Protein 5TEA (pdb70)

Sequence (1042 aa):
FNQILTPGDVDGGIINVVNEIPAGSNHKIEWNRKLAAFQLDRIEPAIFAKPTNYGFIPQTLDEDGDELDVLLVTEQPLATGVVFLEARVIGVMKFVDDGEVDDKIVCVPADDRNNGNAYKTLSDLPQQLIKQIEFHFNHYKDLKKAGTTKVESWGGAEEAKKVIKESIERRWNKQDFNQILTPGDVDGGIINVVNEIPAGSNHKIEWNRKLAAFQLDRIEPAIFAKPTNYGFIPQTLDEDGDELDVLLVTEQQPLATGVVFLEARVIGVMKFVDDGEVDDKIVCVPADDRNNGNAYKTLSDLPQQLIKQIEFHFNHYKDLKKAGTTKVESWGGAEEAKKVIKESIERWNKQDFNQILTPGDVDGGIINVVNEIPAGSNHKIEWNRKLAAFQLDRIEPAIFAKPTNYGFIPQTLDEDGDELDVLLVTEQPLATGVVFLEARVIGVMKFVVDDGEVDDKIVCVPADDRNNGNAYKTTLSDLPQQLIKQIEFHFNHYKDLKKAGTTKVESWGGAEEAKKVIKESIERWNKQDFNQILTPGDVDGGIINVVNEIPAGSNHKIEWNRKLAAFQLDRIEPAIFAKPTNYGFIPQTLDEDGDELDVLLVTEQPLLATGVFLEARVIGVMKFVDDGEVDDKIVCVPADDRNNGNAYKTLSDLPQQLIKQIEFHFNHYKDLKKAGTTKVESWGGAEEAKKVIKESSIERWNKQDFNQILTPGDVDGGIINVVNEIPAGSNHKIEWNRKLAAFQLDRIEPAIFAKPTNYGFIPQTLDEDGDELDVLLVTEQPLLATGVVFLEARVIGVMKFVDDGEVDDKIVCVPADDRNNGNAYKTLSDLPQQLIKQIEFHFNHYKDLKKAGTTKVESWGGAEEAKKVIKESIERWNKDFNQILTPGDVDGGIINVVNEIPAGSNHKIEWNRKLAAFQLDRIEPAIFAKKPTNYGFIPQTLDEDGDELDVLLVTEQPLATGVVFLEARVIGVMKFVDDGEVDDKIVCVPADDRNNGNAYKTLSDLPQQLIKQIEFHFNHYKDLKKAGTTKVESWGGAEEAKKVIKESIERWNKQ

Secondary structure (DSSP, 8-state):
-TTT---EETTTTEEEEEEEE-TT--EEEEEETTTTEEEEEEEPPGGG--SSEEEEETT---TTSPPEEEEE--SSPPPTT-EEEEEEEEEEEEEETTEE--EEEEEESSBTTTTS--SSGGGS-HHHHHHHHHHHHHTTTTT-TTSEEEEEEE-HHHHHHHHHHHHHHHHH-/-HHHH---EETTTTEEEEEEEE-TT--EEEEEETTTTEEEEEEEPPGGG--SSEEEE-TT---TTSPPPEEEE--SSPPPTT-EEEEEEEEEEEEEETTEE--EEEEEESSBTTTTS--SSGGGS-HHHHHHHHHHHHHTTGGG--S-EEEEEEE-HHHHHHHHHHHHHHHHH-/-HHHH---EETTTTEEEEEEEE-TT--EEEEEETTTTEEEEEEEPPGGG--SSEEEE-TT---TTSSPPEEEE--SSPPPTT-EEEEEEEEEEEEEETTEE--EEEEEES-BTTTTS--SSGGGS-HHHHHHHHHHHHHTTTTT-TTSEEEEEEE-HHHHHHHHHHHHHHHHH-/-HHHH---EETTTTEEEEEEEE-TT--EEEEEETTTTEEEEEEEPPGGG--SSEEEE-TT---TTSSPPEEEE--SSPPPTT-EEEEEEEEEEEEEETTEE--EEEEEESSBTTTTS---SGGGS-HHHHHHHHHHHHHTTTTT-SSSEEEEEEE-HHHHHHHHHHHHHHHHH-/-HHHH---EETTTTEEEEEEEE-TT--EEEEEETTTTEEEEEEEPPGGG--SSEEEE-TT---TTSSPPEEEE--SSPPPTT-EEEEEEEEEEEEEETTEE--EEEEEES-BTTTTS--SSGGGS-HHHHHHHHHHHHHTTTTT-SSSEEEEEEE-HHHHHHHHHHHHHHHH-/-HHHH---EETTTTEEEEEEEE-TT--EEEEEETTTTEEEEEEEPPGGG--SSEEEE-TT---TTSSPPEEEE--SSPPPTT-EEEEEEEEEEEEEETTEE--EEEEEESSBTTTTS--SSGGGS-HHHHHHHHHHHHHTTTTT-SS-EEEEEEE-HHHHHHHHHHHHHHHHT-

Organism: Neisseria meningitidis serogroup B (strain ATCC BAA-335 / MC58) (NCBI:txid122586)

Nearest PDB structures (foldseek):
  5tea-assembly1_E  TM=1.005E+00  e=2.177E-38  Neisseria gonorrhoeae
  6mt2-assembly1_B  TM=9.421E-01  e=6.724E-18  Medicago truncatula
  6mt2-assembly2_D  TM=9.015E-01  e=2.983E-17  Medicago truncatula
  3i4q-assembly1_A  TM=9.115E-01  e=8.571E-17  Oleispira antarctica
  6mt2-assembly2_C  TM=8.799E-01  e=5.906E-17  Medicago truncatula

InterPro domains:
  IPR008162 Inorganic pyrophosphatase [MF_00209] (16-174)
  IPR008162 Inorganic pyrophosphatase [PF00719] (20-174)
  IPR008162 Inorganic pyrophosphatase [PTHR10286] (16-175)
  IPR008162 Inorganic pyrophosphatase [cd00412] (16-171)
  IPR036649 Inorganic pyrophosphatase superfamily [G3DSA:3.90.80.10] (1-177)
  IPR036649 Inorganic pyrophosphatase superfamily [SSF50324] (4-175)

Foldseek 3Di:
DLVPAAQPDLVQQWGKKAWFAWQQAQFDWDQDVVVRDIDRPDGFPSVLGHNATKTFGHLFAFPVRDTQMEREHDPGIDDHGDMATWGFAWKFFKAAQNGTRIYTYTYGPCDPVCRPQGRHPVSDDVVSVVVNQVSQQPRCVVVPHDRMHRDDMGGSVVSSVNRVVRNVVSVVD/DCLVPAAQPDLVVQWGKKAWFAWALAQFDWDQDPVVRDIDRPDGFPSVLGHRATKTFGHQFAFPVRDGQMEGEHDPGIDDHTDMATWGFAWKFFWDAANGTRIYTYTYGPDDPVVRPQGRHPVSDDVVSVVVNQVSQQPRCVVPGPGGRHRPDMGGSVVVSVNRVVRNVVSVVD/DCLVVAAQPDLVQQWGKKAWFAWQQAQFDWDQDVVVRDIDRPDGFPSVLGHRATKIFGHLFQFPVRDGQMEGEHDPGIDDHGDMATWGFAKKFFKFAQHGTRIYTYTYGPDDPPCRPQGRHPVSDPVVSVVVNQVSQQPRCVVVPHDRMHRPDMGTSVVSSVVRVVRNVVSVVD/DCQPVAAQPDLVQQWGKKAWFAWALAQFDWDQDPVVRDIDRPDGFPSVLGHRATKTFGHQFQFQVRGGAMEGEHDPGIDDHTDMATWGFAKKFFKFAQRGTRIYTYTYGPCDPVVRPQRNHPPSDPPVSVVVNQVSQQPRCVVVPHDRMHRDDMGGSVVVSVVRVVRNVVSVVD/DCLPPAAQPDLVQQWGKKAWFAWQQAQFDWDQDVVVRDIDRPDGFPSVLGHRATKTFGHLFAFPVGDGAIEGEHDPGIDDHGDMATWGFAKKFFKFAQHGTRIYTYTYGPDDPPCRPQGRHPVSDPVVSVVVNQVSQQPRCVVVPHDRMHRPDMGGSVVVSVVRVVRNVVSVD/DCLVVAAQPDLVQQWGKKAWFAWAQAQFDWDQDPVVRDIDRPDGFPSVLGHRATKTFGHLFAFQVGGGAMEGEHDPGIDDHGDMATWGFAKKFFKFAQNGTRIYTYTYGPDDPVCRPQGRYPVSDPPVSVVVNQVSQQPRCVVVPHDRMHRDDMGGSVVVSVVRVVRNVVSVVD

Solvent-accessible surface area: 37659 Å² total; per-residue (Å²): 49,29,104,53,11,77,14,34,83,11,95,48,15,47,0,17,0,0,0,1,2,32,20,54,23,12,13,49,8,57,18,39,65,100,45,67,10,24,28,3,47,30,8,6,5,49,30,9,32,14,33,6,0,32,0,1,1,0,43,3,31,6,109,72,50,47,25,1,7,0,0,0,20,27,110,89,66,1,50,30,18,3,4,0,91,0,49,10,1,0,0,0,52,1,35,20,100,70,79,52,15,6,2,0,0,0,8,2,19,42,12,56,15,25,39,49,38,44,107,67,25,104,63,9,25,71,25,39,22,109,3,1,58,17,6,4,42,44,24,49,31,23,154,139,61,74,36,12,41,19,107,54,62,6,42,42,122,77,0,39,47,9,1,94,96,0,40,57,73,82,109,98,111,92,19,23,77,64,9,76,14,36,84,12,99,43,3,46,0,19,0,0,0,8,3,32,21,57,24,15,12,49,8,69,25,32,72,101,50,44,13,24,24,3,45,25,8,10,6,51,30,9,32,16,32,6,0,34,0,4,1,0,38,2,33,8,74,80,48,50,38,0,12,0,1,0,18,25,85,71,76,0,50,28,18,4,4,1,90,0,77,3,2,0,0,0,49,1,36,23,95,65,89,78,14,4,3,0,0,0,9,4,33,43,5,55,15,10,39,66,38,30,110,65,24,88,62,4,25,102,30,37,14,91,4,0,57,18,5,3,24,44,25,59,45,24,90,110,103,26,63,6,94,7,101,55,63,6,43,30,123,63,0,34,103,9,0,102,78,1,40,60,85,80,110,96,107,66,18,7,146,55,8,78,15,36,82,14,95,47,15,46,0,18,0,0,0,11,2,33,20,56,23,10,13,52,8,50,16,33,81,95,40,46,8,22,28,2,44,26,5,7,6,45,29,10,31,15,34,4,0,32,0,4,0,0,41,0,18,7,100,44,38,53,10,0,12,0,0,0,18,28,109,90,65,0,49,32,18,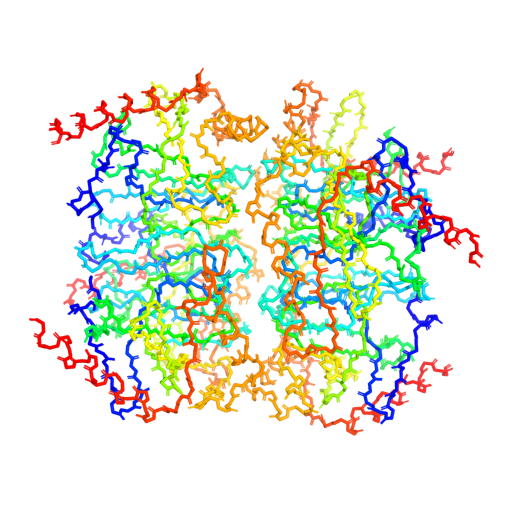2,4,0,88,0,51,9,1,0,0,0,48,1,42,13,70,83,73,53,14,11,3,0,0,0,8,2,20,42,15,82,10,21,38,46,36,45,110,66,31,102,61,8,27,69,24,38,25,109,3,0,57,17,4,2,31,44,20,53,31,21,144,145,66,76,39,13,104,5,93,56,61,14,38,35,119,61,0,38,119,7,1,92,79,0,40,84,81,46,102,157,124,96,20,11,75,62,9,72,14,38,78,12,98,48,10,40,1,16,0,0,0,8,4,33,23,55,24,13,14,48,8,67,17,34,63,102,47,45,12,23,32,2,45,28,8,12,5,51,28,10,30,20,32,6,0,28,0,4,0,0,39,0,33,10,101,67,58,33,15,0,13,0,0,0,20,22,83,67,76,1,50,29,19,3,3,1,88,0,75,7,0,0,0,0,49,0,35,18,110,68,29,52,15,4,2,0,1,0,6,4,19,44,2,50,14,10,33,50,32,31,132,64,22,99,60,4,26,152,26,39,26,96,3,1,57,18,5,2,40,43,23,57,31,36,153,143,65,76,34,14,125,10,98,52,61,6,40,35,122,77,0,39,47,11,0,95,96,0,38,59,97,74,111,93,106,84,28,16,81,62,9,72,16,36,81,13,103,46,6,47,0,17,0,0,0,9,4,32,21,56,22,12,13,51,8,56,16,39,100,98,45,42,8,24,30,3,45,27,7,6,5,47,32,8,30,14,35,5,0,29,0,3,0,0,38,0,36,7,98,48,38,45,8,0,12,0,0,0,19,28,111,86,65,2,50,30,18,4,4,0,88,0,53,7,2,0,0,0,53,1,43,15,98,78,69,49,14,7,3,0,0,0,9,3,19,43,16,99,15,24,36,47,37,48,109,68,24,102,64,8,26,139,28,40,23,72,4,0,59,17,5,2,42,42,25,55,29,38,79,149,60,77,30,15,41,19,108,54,63,8,43,33,122,75,0,37,46,11,0,95,97,1,41,59,86,71,114,124,84,19,11,79,58,9,78,14,35,81,13,98,48,16,44,1,20,0,0,0,9,3,32,20,55,23,7,11,51,8,55,16,37,85,97,34,49,8,24,30,2,45,31,3,5,5,41,31,8,32,12,32,6,0,32,0,3,0,0,40,0,19,8,63,60,37,56,9,0,12,0,1,0,20,27,110,86,67,0,49,30,18,3,4,1,91,0,51,8,1,0,0,0,54,2,43,21,72,74,35,70,13,7,2,0,0,0,9,3,19,43,14,64,13,22,40,44,37,45,106,67,28,106,62,8,27,123,25,38,22,70,4,0,57,19,3,4,26,43,25,57,29,27,136,142,60,77,40,12,110,8,102,54,60,7,41,38,124,76,0,42,52,11,1,92,102,0,39,57,98,51,112,92,136

CATH classification: 3.90.80.10

B-factor: mean 31.51, std 13.11, range [11.15, 100.33]

Structure (mmCIF, N/CA/C/O backbone):
data_5TEA
#
_entry.id   5TEA
#
_cell.length_a   142.720
_cell.length_b   65.650
_cell.length_c   133.210
_cell.angle_alpha   90.000
_cell.angle_beta   115.650
_cell.angle_gamma   90.000
#
_symmetry.space_group_name_H-M   'C 1 2 1'
#
loop_
_entity.id
_entity.type
_entity.pdbx_description
1 polymer 'Inorganic pyrophosphatase'
2 non-polymer 'CALCIUM ION'
3 non-polymer 'CHLORIDE ION'
4 water water
#
loop_
_atom_site.group_PDB
_atom_site.id
_atom_site.type_symbol
_atom_site.label_atom_id
_atom_site.label_alt_id
_atom_site.label_comp_id
_atom_site.label_asym_id
_atom_site.label_entity_id
_atom_site.label_seq_id
_atom_site.pdbx_PDB_ins_code
_atom_site.Cartn_x
_atom_site.Cartn_y
_atom_site.Cartn_z
_atom_site.occupancy
_atom_site.B_iso_or_equiv
_atom_site.auth_seq_id
_atom_site.auth_comp_id
_atom_site.auth_asym_id
_atom_site.auth_atom_id
_atom_site.pdbx_PDB_model_num
ATOM 1 N N . PHE A 1 12 ? -22.132 5.738 43.259 1.00 58.95 4 PHE A N 1
ATOM 2 C CA . PHE A 1 12 ? -21.356 4.517 43.064 1.00 57.99 4 PHE A CA 1
ATOM 3 C C . PHE A 1 12 ? -21.760 3.408 44.041 1.00 64.08 4 PHE A C 1
ATOM 4 O O . PHE A 1 12 ? -21.903 2.248 43.645 1.00 59.78 4 PHE A O 1
ATOM 12 N N . ASN A 1 13 ? -21.939 3.765 45.316 1.00 68.70 5 ASN A N 1
ATOM 13 C CA . ASN A 1 13 ? -22.379 2.796 46.317 1.00 72.96 5 ASN A CA 1
ATOM 14 C C . ASN A 1 13 ? -23.852 2.414 46.172 1.00 74.81 5 ASN A C 1
ATOM 15 O O . ASN A 1 13 ? -24.320 1.544 46.917 1.00 73.93 5 ASN A O 1
ATOM 20 N N . GLN A 1 14 ? -24.589 3.038 45.251 1.00 73.54 6 GLN A N 1
ATOM 21 C CA . GLN A 1 14 ? -25.967 2.661 44.955 1.00 75.04 6 GLN A CA 1
ATOM 22 C C . GLN A 1 14 ? -26.117 1.906 43.643 1.00 71.99 6 GLN A C 1
ATOM 23 O O . GLN A 1 14 ? -27.019 1.075 43.520 1.00 70.37 6 GLN A O 1
ATOM 25 N N . ILE A 1 15 ? -25.252 2.165 42.669 1.00 67.95 7 ILE A N 1
ATOM 26 C CA . ILE A 1 15 ? -25.346 1.490 41.381 1.00 70.01 7 ILE A CA 1
ATOM 27 C C . ILE A 1 15 ? -24.436 0.268 41.327 1.00 59.58 7 ILE A C 1
ATOM 28 O O . ILE A 1 15 ? -24.813 -0.771 40.779 1.00 66.59 7 ILE A O 1
ATOM 30 N N . LEU A 1 16 ? -23.243 0.359 41.901 1.00 45.81 8 LEU A N 1
ATOM 31 C CA . LEU A 1 16 ? -22.274 -0.728 41.875 1.00 43.89 8 LEU A CA 1
ATOM 32 C C . LEU A 1 16 ? -22.308 -1.523 43.172 1.00 41.94 8 LEU A C 1
ATOM 33 O O . LEU A 1 16 ? -22.389 -0.953 44.261 1.00 42.81 8 LEU A O 1
ATOM 38 N N . THR A 1 17 ? -22.224 -2.834 43.045 1.00 41.55 9 THR A N 1
ATOM 39 C CA . THR A 1 17 ? -21.989 -3.743 44.153 1.00 44.52 9 THR A CA 1
ATOM 40 C C . THR A 1 17 ? -20.501 -4.058 44.243 1.00 38.27 9 THR A C 1
ATOM 41 O O . THR A 1 17 ? -19.723 -3.696 43.357 1.00 36.06 9 THR A O 1
ATOM 45 N N . PRO A 1 18 ? -20.056 -4.731 45.308 1.00 39.78 10 PRO A N 1
ATOM 46 C CA . PRO A 1 18 ? -18.652 -5.166 45.345 1.00 35.39 10 PRO A CA 1
ATOM 47 C C . PRO A 1 18 ? -18.277 -6.090 44.199 1.00 40.65 10 PRO A C 1
ATOM 48 O O . PRO A 1 18 ? -17.085 -6.218 43.897 1.00 39.03 10 PRO A O 1
ATOM 52 N N . GLY A 1 19 ? -19.243 -6.746 43.569 1.00 36.03 11 GLY A N 1
ATOM 53 C CA . GLY A 1 19 ? -18.960 -7.652 42.479 1.00 36.48 11 GLY A CA 1
ATOM 54 C C . GLY A 1 19 ? -18.849 -9.098 42.919 1.00 42.13 11 GLY A C 1
ATOM 55 O O . GLY A 1 19 ? -19.375 -9.521 43.952 1.00 42.64 11 GLY A O 1
ATOM 56 N N . ASP A 1 20 ? -18.126 -9.869 42.106 1.00 40.20 12 ASP A N 1
ATOM 57 C CA . ASP A 1 20 ? -17.999 -11.313 42.302 1.00 45.03 12 ASP A CA 1
ATOM 58 C C . ASP A 1 20 ? -16.802 -11.579 43.209 1.00 42.30 12 ASP A C 1
ATOM 59 O O . ASP A 1 20 ? -15.721 -11.981 42.770 1.00 36.80 12 ASP A O 1
ATOM 64 N N . VAL A 1 21 ? -17.016 -11.356 44.511 1.00 35.88 13 VAL A N 1
ATOM 65 C CA . VAL A 1 21 ? -15.937 -11.487 45.484 1.00 36.22 13 VAL A CA 1
ATOM 66 C C . VAL A 1 21 ? -15.442 -12.925 45.548 1.00 38.88 13 VAL A C 1
ATOM 67 O O . VAL A 1 21 ? -14.232 -13.176 45.647 1.00 36.08 13 VAL A O 1
ATOM 71 N N . ASP A 1 22 ? -16.369 -13.892 45.506 1.00 40.87 14 ASP A N 1
ATOM 72 C CA . ASP A 1 22 ? -15.985 -15.301 45.542 1.00 46.84 14 ASP A CA 1
ATOM 73 C C . ASP A 1 22 ? -15.090 -15.668 44.365 1.00 46.45 14 ASP A C 1
ATOM 74 O O . ASP A 1 22 ? -14.160 -16.471 44.509 1.00 40.93 14 ASP A O 1
ATOM 79 N N . GLY A 1 23 ? -15.350 -15.088 43.193 1.00 37.90 15 GLY A N 1
ATOM 80 C CA . GLY A 1 23 ? -14.514 -15.327 42.038 1.00 39.08 15 GLY A CA 1
ATOM 81 C C . GLY A 1 23 ? -13.273 -14.471 41.963 1.00 36.81 15 GLY A C 1
ATOM 82 O O . GLY A 1 23 ? -12.497 -14.598 41.011 1.00 36.30 15 GLY A O 1
ATOM 83 N N . GLY A 1 24 ? -13.049 -13.607 42.946 1.00 32.52 16 GLY A N 1
ATOM 84 C CA . GLY A 1 24 ? -11.907 -12.717 42.902 1.00 34.75 16 GLY A CA 1
ATOM 85 C C . GLY A 1 24 ? -11.965 -11.643 41.840 1.00 32.79 16 GLY A C 1
ATOM 86 O O . GLY A 1 24 ? -10.921 -11.100 41.474 1.00 29.12 16 GLY A O 1
ATOM 87 N N . ILE A 1 25 ? -13.151 -11.309 41.337 1.00 24.84 17 ILE A N 1
ATOM 88 C CA . ILE A 1 25 ? -13.308 -10.259 40.325 1.00 33.20 17 ILE A CA 1
ATOM 89 C C . ILE A 1 25 ? -14.265 -9.222 40.901 1.00 34.90 17 ILE A C 1
ATOM 90 O O . ILE A 1 25 ? -15.487 -9.416 40.887 1.00 35.39 17 ILE A O 1
ATOM 95 N N . ILE A 1 26 ? -13.718 -8.110 41.391 1.00 29.61 18 ILE A N 1
ATOM 96 C CA . ILE A 1 26 ? -14.487 -7.128 42.144 1.00 25.95 18 ILE A CA 1
ATOM 97 C C . ILE A 1 26 ? -14.618 -5.848 41.340 1.00 25.37 18 ILE A C 1
ATOM 98 O O . ILE A 1 26 ? -13.872 -5.592 40.390 1.00 24.95 18 ILE A O 1
ATOM 103 N N . ASN A 1 27 ? -15.574 -5.021 41.748 1.00 24.80 19 ASN A N 1
ATOM 104 C CA . ASN A 1 27 ? -15.693 -3.676 41.204 1.00 24.70 19 ASN A CA 1
ATOM 105 C C . ASN A 1 27 ? -14.847 -2.707 42.020 1.00 26.50 19 ASN A C 1
ATOM 106 O O . ASN A 1 27 ? -14.810 -2.776 43.251 1.00 25.81 19 ASN A O 1
ATOM 111 N N . VAL A 1 28 ? -14.146 -1.817 41.323 1.00 21.85 20 VAL A N 1
ATOM 112 C CA . VAL A 1 28 ? -13.251 -0.845 41.942 1.00 21.04 20 VAL A CA 1
ATOM 113 C C . VAL A 1 28 ? -13.485 0.508 41.287 1.00 27.71 20 VAL A C 1
ATOM 114 O O . VAL A 1 28 ? -13.569 0.609 40.059 1.00 21.08 20 VAL A O 1
ATOM 118 N N . VAL A 1 29 ? -13.568 1.553 42.095 1.00 26.30 21 VAL A N 1
ATOM 119 C CA . VAL A 1 29 ? -13.705 2.912 41.589 1.00 22.40 21 VAL A CA 1
ATOM 120 C C . VAL A 1 29 ? -12.378 3.618 41.828 1.00 20.01 21 VAL A C 1
ATOM 121 O O . VAL A 1 29 ? -11.883 3.645 42.954 1.00 22.51 21 VAL A O 1
ATOM 125 N N . ASN A 1 30 ? -11.777 4.153 40.768 1.00 19.58 22 ASN A N 1
ATOM 126 C CA . ASN A 1 30 ? -10.483 4.811 40.916 1.00 18.73 22 ASN A CA 1
ATOM 127 C C . ASN A 1 30 ? -10.637 6.221 41.465 1.00 19.65 22 ASN A C 1
ATOM 128 O O . ASN A 1 30 ? -11.481 7.002 40.997 1.00 20.22 22 ASN A O 1
ATOM 133 N N . GLU A 1 31 ? -9.786 6.562 42.435 1.00 22.34 23 GLU A N 1
ATOM 134 C CA . GLU A 1 31 ? -9.746 7.906 43.001 1.00 21.59 23 GLU A CA 1
ATOM 135 C C . GLU A 1 31 ? -8.500 8.696 42.626 1.00 17.82 23 GLU A C 1
ATOM 136 O O . GLU A 1 31 ? -8.604 9.886 42.295 1.00 18.04 23 GLU A O 1
ATOM 142 N N . ILE A 1 32 ? -7.316 8.076 42.667 1.00 18.10 24 ILE A N 1
ATOM 143 C CA . ILE A 1 32 ? -6.054 8.783 42.503 1.00 20.78 24 ILE A CA 1
ATOM 144 C C . ILE A 1 32 ? -5.234 8.102 41.413 1.00 17.68 24 ILE A C 1
ATOM 145 O O . ILE A 1 32 ? -4.912 6.920 41.538 1.00 17.97 24 ILE A O 1
ATOM 150 N N . PRO A 1 33 ? -4.842 8.800 40.346 1.00 20.77 25 PRO A N 1
ATOM 151 C CA . PRO A 1 33 ? -3.931 8.185 39.371 1.00 17.09 25 PRO A CA 1
ATOM 152 C C . PRO A 1 33 ? -2.578 7.873 39.995 1.00 19.12 25 PRO A C 1
ATOM 153 O O . PRO A 1 33 ? -2.071 8.626 40.831 1.00 18.58 25 PRO A O 1
ATOM 157 N N . ALA A 1 34 ? -1.988 6.746 39.586 1.00 17.97 26 ALA A N 1
ATOM 158 C CA . ALA A 1 34 ? -0.610 6.474 39.976 1.00 15.57 26 ALA A CA 1
ATOM 159 C C . ALA A 1 34 ? 0.256 7.672 39.618 1.00 18.92 26 ALA A C 1
ATOM 160 O O . ALA A 1 34 ? 0.101 8.272 38.547 1.00 17.77 26 ALA A O 1
ATOM 162 N N . GLY A 1 35 ? 1.142 8.050 40.538 1.00 17.94 27 GLY A N 1
ATOM 163 C CA . GLY A 1 35 ? 2.074 9.128 40.286 1.00 18.45 27 GLY A CA 1
ATOM 164 C C . GLY A 1 35 ? 1.605 10.498 40.714 1.00 21.58 27 GLY A C 1
ATOM 165 O O . GLY A 1 35 ? 2.374 11.458 40.605 1.00 15.78 27 GLY A O 1
ATOM 166 N N . SER A 1 36 ? 0.369 10.625 41.175 1.00 19.46 28 SER A N 1
ATOM 167 C CA . SER A 1 36 ? -0.175 11.907 41.604 1.00 20.29 28 SER A CA 1
ATOM 168 C C . SER A 1 36 ? 0.088 12.122 43.094 1.00 19.36 28 SER A C 1
ATOM 169 O O . SER A 1 36 ? -0.011 11.188 43.884 1.00 19.08 28 SER A O 1
ATOM 172 N N . ASN A 1 37 ? 0.418 13.360 43.475 1.00 20.84 29 ASN A N 1
ATOM 173 C CA . ASN A 1 37 ? 0.466 13.740 44.881 1.00 22.31 29 ASN A CA 1
ATOM 174 C C . ASN A 1 37 ? -0.787 14.495 45.302 1.00 21.98 29 ASN A C 1
ATOM 175 O O . ASN A 1 37 ? -0.755 15.304 46.239 1.00 21.80 29 ASN A O 1
ATOM 180 N N . HIS A 1 38 ? -1.896 14.250 44.624 1.00 18.47 30 HIS A N 1
ATOM 181 C CA . HIS A 1 38 ? -3.169 14.853 44.993 1.00 23.41 30 HIS A CA 1
ATOM 182 C C . HIS A 1 38 ? -3.986 13.812 45.744 1.00 22.88 30 HIS A C 1
ATOM 183 O O . HIS A 1 38 ? -4.337 12.768 45.181 1.00 24.08 30 HIS A O 1
ATOM 190 N N . LYS A 1 39 ? -4.275 14.085 47.013 1.00 17.65 31 LYS A N 1
ATOM 191 C CA . LYS A 1 39 ? -5.087 13.153 47.794 1.00 20.40 31 LYS A CA 1
ATOM 192 C C . LYS A 1 39 ? -6.548 13.382 47.430 1.00 24.06 31 LYS A C 1
ATOM 193 O O . LYS A 1 39 ? -7.200 14.294 47.943 1.00 20.67 31 LYS A O 1
ATOM 199 N N . ILE A 1 40 ? -7.061 12.556 46.533 1.00 26.01 32 ILE A N 1
ATOM 200 C CA . ILE A 1 40 ? -8.443 12.635 46.080 1.00 27.23 32 ILE A CA 1
ATOM 201 C C . ILE A 1 40 ? -9.207 11.475 46.700 1.00 26.53 32 ILE A C 1
ATOM 202 O O . ILE A 1 40 ? -8.743 10.330 46.669 1.00 24.58 32 ILE A O 1
ATOM 207 N N . GLU A 1 41 ? -10.368 11.770 47.273 1.00 25.41 33 GLU A N 1
ATOM 208 C CA . GLU A 1 41 ? -11.204 10.756 47.894 1.00 28.29 33 GLU A CA 1
ATOM 209 C C . GLU A 1 41 ? -12.639 10.939 47.432 1.00 27.20 33 GLU A C 1
ATOM 210 O O . GLU A 1 41 ? -13.107 12.071 47.273 1.00 29.33 33 GLU A O 1
ATOM 216 N N . TRP A 1 42 ? -13.328 9.824 47.209 1.00 25.24 34 TRP A N 1
ATOM 217 C CA . TRP A 1 42 ? -14.759 9.868 46.943 1.00 27.02 34 TRP A CA 1
ATOM 218 C C . TRP A 1 42 ? -15.488 10.234 48.232 1.00 32.18 34 TRP A C 1
ATOM 219 O O . TRP A 1 42 ? -15.350 9.548 49.251 1.00 30.77 34 TRP A O 1
ATOM 230 N N . ASN A 1 43 ? -16.238 11.330 48.199 1.00 26.36 35 ASN A N 1
ATOM 231 C CA . ASN A 1 43 ? -17.016 11.776 49.348 1.00 33.24 35 ASN A CA 1
ATOM 232 C C . ASN A 1 43 ? -18.392 11.128 49.251 1.00 34.38 35 ASN A C 1
ATOM 233 O O . ASN A 1 43 ? -19.217 11.522 48.419 1.00 35.37 35 ASN A O 1
ATOM 238 N N . ARG A 1 44 ? -18.640 10.130 50.105 1.00 31.87 36 ARG A N 1
ATOM 239 C CA . ARG A 1 44 ? -19.876 9.360 50.000 1.00 36.53 36 ARG A CA 1
ATOM 240 C C . ARG A 1 44 ? -21.098 10.209 50.334 1.00 43.17 36 ARG A C 1
ATOM 241 O O . ARG A 1 44 ? -22.158 10.043 49.720 1.00 44.71 36 ARG A O 1
ATOM 243 N N . LYS A 1 45 ? -20.975 11.124 51.300 1.00 39.74 37 LYS A N 1
ATOM 244 C CA . LYS A 1 45 ? -22.116 11.953 51.673 1.00 48.69 37 LYS A CA 1
ATOM 245 C C . LYS A 1 45 ? -22.568 12.834 50.512 1.00 49.66 37 LYS A C 1
ATOM 246 O O . LYS A 1 45 ? -23.770 13.048 50.317 1.00 53.47 37 LYS A O 1
ATOM 248 N N . LEU A 1 46 ? -21.621 13.338 49.719 1.00 42.24 38 LEU A N 1
ATOM 249 C CA . LEU A 1 46 ? -21.925 14.259 48.631 1.00 42.11 38 LEU A CA 1
ATOM 250 C C . LEU A 1 46 ? -21.935 13.598 47.261 1.00 42.89 38 LEU A C 1
ATOM 251 O O . LEU A 1 46 ? -22.323 14.248 46.284 1.00 46.45 38 LEU A O 1
ATOM 256 N N . ALA A 1 47 ? -21.506 12.342 47.162 1.00 36.85 39 ALA A N 1
ATOM 257 C CA . ALA A 1 47 ? -21.417 11.634 45.884 1.00 39.77 39 ALA A CA 1
ATOM 258 C C . ALA A 1 47 ? -20.569 12.407 44.871 1.00 38.46 39 ALA A C 1
ATOM 259 O O . ALA A 1 47 ? -20.972 12.621 43.726 1.00 47.70 39 ALA A O 1
ATOM 261 N N . ALA A 1 48 ? -19.372 12.808 45.295 1.00 32.76 40 ALA A N 1
ATOM 262 C CA . ALA A 1 48 ? -18.476 13.579 44.440 1.00 31.20 40 ALA A CA 1
ATOM 263 C C . ALA A 1 48 ? -17.037 13.392 44.915 1.00 32.89 40 ALA A C 1
ATOM 264 O O . ALA A 1 48 ? -16.789 13.072 46.079 1.00 28.54 40 ALA A O 1
ATOM 266 N N . PHE A 1 49 ? -16.085 13.604 43.999 1.00 26.84 41 PHE A N 1
ATOM 267 C CA . PHE A 1 49 ? -14.669 13.413 44.301 1.00 28.00 41 PHE A CA 1
ATOM 268 C C . PHE A 1 49 ? -14.067 14.692 44.873 1.00 26.65 41 PHE A C 1
ATOM 269 O O . PHE A 1 49 ? -14.180 15.767 44.272 1.00 27.93 41 PHE A O 1
ATOM 277 N N . GLN A 1 50 ? -13.411 14.566 46.025 1.00 26.43 42 GLN A N 1
ATOM 278 C CA . GLN A 1 50 ? -12.875 15.707 46.753 1.00 23.99 42 GLN A CA 1
ATOM 279 C C . GLN A 1 50 ? -11.360 15.612 46.817 1.00 28.22 42 GLN A C 1
ATOM 280 O O . GLN A 1 50 ? -10.813 14.554 47.137 1.00 24.22 42 GLN A O 1
ATOM 286 N N . LEU A 1 51 ? -10.688 16.715 46.497 1.00 24.50 43 LEU A N 1
ATOM 287 C CA . LEU A 1 51 ? -9.255 16.838 46.740 1.00 23.19 43 LEU A CA 1
ATOM 288 C C . LEU A 1 51 ? -9.092 17.261 48.193 1.00 23.64 43 LEU A C 1
ATOM 289 O O . LEU A 1 51 ? -9.303 18.425 48.541 1.00 23.36 43 LEU A O 1
ATOM 294 N N . ASP A 1 52 ? -8.742 16.304 49.054 1.00 21.60 44 ASP A N 1
ATOM 295 C CA . ASP A 1 52 ? -8.594 16.615 50.471 1.00 23.43 44 ASP A CA 1
ATOM 296 C C . ASP A 1 52 ? -7.411 17.543 50.709 1.00 23.45 44 ASP A C 1
ATOM 297 O O . ASP A 1 52 ? -7.505 18.488 51.500 1.00 25.12 44 ASP A O 1
ATOM 302 N N . ARG A 1 53 ? -6.291 17.285 50.044 1.00 22.41 45 ARG A N 1
ATOM 303 C CA . ARG A 1 53 ? -5.055 18.002 50.319 1.00 21.39 45 ARG A CA 1
ATOM 304 C C . ARG A 1 53 ? -4.044 17.675 49.232 1.00 21.31 45 ARG A C 1
ATOM 305 O O . ARG A 1 53 ? -4.211 16.716 48.468 1.00 22.87 45 ARG A O 1
ATOM 313 N N . ILE A 1 54 ? -2.989 18.486 49.175 1.00 21.74 46 ILE A N 1
ATOM 314 C CA . ILE A 1 54 ? -1.810 18.174 48.376 1.00 20.37 46 ILE A CA 1
ATOM 315 C C . ILE A 1 54 ? -0.803 17.483 49.282 1.00 20.39 46 ILE A C 1
ATOM 316 O O . ILE A 1 54 ? -0.455 18.010 50.341 1.00 23.19 46 ILE A O 1
ATOM 321 N N . GLU A 1 55 ? -0.341 16.321 48.875 1.00 18.80 47 GLU A N 1
ATOM 322 C CA . GLU A 1 55 ? 0.703 15.594 49.588 1.00 18.34 47 GLU A CA 1
ATOM 323 C C . GLU A 1 55 ? 2.084 16.054 49.128 1.00 17.23 47 GLU A C 1
ATOM 324 O O . GLU A 1 55 ? 2.221 16.649 48.057 1.00 17.91 47 GLU A O 1
ATOM 330 N N . PRO A 1 56 ? 3.139 15.768 49.896 1.00 23.00 48 PRO A N 1
ATOM 331 C CA . PRO A 1 56 ? 4.491 16.059 49.402 1.00 18.32 48 PRO A CA 1
ATOM 332 C C . PRO A 1 56 ? 4.734 15.367 48.064 1.00 19.64 48 PRO A C 1
ATOM 333 O O . PRO A 1 56 ? 4.347 14.213 47.861 1.00 18.66 48 PRO A O 1
ATOM 337 N N . ALA A 1 57 ? 5.347 16.099 47.129 1.00 17.50 49 ALA A N 1
ATOM 338 C CA . ALA A 1 57 ? 5.613 15.511 45.816 1.00 16.46 49 ALA A CA 1
ATOM 339 C C . ALA A 1 57 ? 6.459 14.248 45.911 1.00 21.23 49 ALA A C 1
ATOM 340 O O . ALA A 1 57 ? 6.316 13.344 45.071 1.00 21.05 49 ALA A O 1
ATOM 342 N N . ILE A 1 58 ? 7.348 14.151 46.906 1.00 18.33 50 ILE A N 1
ATOM 343 C CA . ILE A 1 58 ? 8.147 12.925 47.031 1.00 21.33 50 ILE A CA 1
ATOM 344 C C . ILE A 1 58 ? 7.311 11.709 47.393 1.00 21.62 50 ILE A C 1
ATOM 345 O O . ILE A 1 58 ? 7.818 10.582 47.321 1.00 19.22 50 ILE A O 1
ATOM 350 N N . PHE A 1 59 ? 6.052 11.900 47.794 1.00 18.79 51 PHE A N 1
ATOM 351 C CA . PHE A 1 59 ? 5.178 10.801 48.178 1.00 18.40 51 PHE A CA 1
ATOM 352 C C . PHE A 1 59 ? 4.012 10.673 47.212 1.00 20.12 51 PHE A C 1
ATOM 353 O O . PHE A 1 59 ? 2.878 10.418 47.613 1.00 21.24 51 PHE A O 1
ATOM 361 N N . ALA A 1 60 ? 4.281 10.853 45.915 1.00 22.38 52 ALA A N 1
ATOM 362 C CA . ALA A 1 60 ? 3.290 10.512 44.902 1.00 30.14 52 ALA A CA 1
ATOM 363 C C . ALA A 1 60 ? 2.861 9.058 45.061 1.00 24.21 52 ALA A C 1
ATOM 364 O O . ALA A 1 60 ? 3.646 8.200 45.480 1.00 24.93 52 ALA A O 1
ATOM 366 N N . LYS A 1 61 ? 1.600 8.783 44.750 1.00 22.23 53 LYS A N 1
ATOM 367 C CA . LYS A 1 61 ? 1.077 7.431 44.923 1.00 21.62 53 LYS A CA 1
ATOM 368 C C . LYS A 1 61 ? 1.852 6.447 44.050 1.00 17.97 53 LYS A C 1
ATOM 369 O O . LYS A 1 61 ? 1.980 6.669 42.840 1.00 17.18 53 LYS A O 1
ATOM 375 N N . PRO A 1 62 ? 2.371 5.349 44.617 1.00 15.98 54 PRO A N 1
ATOM 376 C CA . PRO A 1 62 ? 3.126 4.388 43.798 1.00 19.88 54 PRO A CA 1
ATOM 377 C C . PRO A 1 62 ? 2.252 3.553 42.877 1.00 18.66 54 PRO A C 1
ATOM 378 O O . PRO A 1 62 ? 2.771 2.993 41.908 1.00 22.04 54 PRO A O 1
ATOM 382 N N . THR A 1 63 ? 0.955 3.437 43.155 1.00 17.43 55 THR A N 1
ATOM 383 C CA . THR A 1 63 ? -0.004 2.742 42.307 1.00 16.85 55 THR A CA 1
ATOM 384 C C . THR A 1 63 ? -1.250 3.614 42.188 1.00 18.48 55 THR A C 1
ATOM 385 O O . THR A 1 63 ? -1.387 4.611 42.901 1.00 16.80 55 THR A O 1
ATOM 389 N N . ASN A 1 64 ? -2.174 3.243 41.292 1.00 16.17 56 ASN A N 1
ATOM 390 C CA . ASN A 1 64 ? -3.494 3.861 41.346 1.00 16.52 56 ASN A CA 1
ATOM 391 C C . ASN A 1 64 ? -4.133 3.527 42.689 1.00 16.97 56 ASN A C 1
ATOM 392 O O . ASN A 1 64 ? -3.805 2.520 43.316 1.00 19.32 56 ASN A O 1
ATOM 397 N N . TYR A 1 65 ? -5.021 4.401 43.149 1.00 15.16 57 TYR A N 1
ATOM 398 C CA . TYR A 1 65 ? -5.611 4.263 44.475 1.00 15.35 57 TYR A CA 1
ATOM 399 C C . TYR A 1 65 ? -7.118 4.391 44.342 1.00 18.93 57 TYR A C 1
ATOM 400 O O . TYR A 1 65 ? -7.606 5.365 43.755 1.00 18.54 57 TYR A O 1
ATOM 409 N N . GLY A 1 66 ? -7.857 3.417 44.885 1.00 19.64 58 GLY A N 1
ATOM 410 C CA . GLY A 1 66 ? -9.299 3.378 44.695 1.00 21.36 58 GLY A CA 1
ATOM 411 C C . GLY A 1 66 ? -10.050 2.752 45.861 1.00 19.23 58 GLY A C 1
ATOM 412 O O . GLY A 1 66 ? -9.485 2.597 46.945 1.00 19.97 58 GLY A O 1
ATOM 413 N N . PHE A 1 67 ? -11.315 2.384 45.656 1.00 22.96 59 PHE A N 1
ATOM 414 C CA . PHE A 1 67 ? -12.103 1.763 46.715 1.00 22.03 59 PHE A CA 1
ATOM 415 C C . PHE A 1 67 ? -13.101 0.777 46.110 1.00 22.54 59 PHE A C 1
ATOM 416 O O . PHE A 1 67 ? -13.423 0.840 44.920 1.00 21.02 59 PHE A O 1
ATOM 424 N N . ILE A 1 68 ? -13.574 -0.142 46.946 1.00 22.00 60 ILE A N 1
ATOM 425 C CA . ILE A 1 68 ? -14.613 -1.109 46.585 1.00 22.16 60 ILE A CA 1
ATOM 426 C C . ILE A 1 68 ? -15.960 -0.566 47.058 1.00 25.40 60 ILE A C 1
ATOM 427 O O . ILE A 1 68 ? -16.107 -0.267 48.257 1.00 24.12 60 ILE A O 1
ATOM 432 N N . PRO A 1 69 ? -16.957 -0.431 46.183 1.00 23.44 61 PRO A N 1
ATOM 433 C CA . PRO A 1 69 ? -18.256 0.084 46.627 1.00 29.57 61 PRO A CA 1
ATOM 434 C C . PRO A 1 69 ? -18.923 -0.849 47.626 1.00 29.50 61 PRO A C 1
ATOM 435 O O . PRO A 1 69 ? -18.750 -2.070 47.582 1.00 26.51 61 PRO A O 1
ATOM 439 N N . GLN A 1 70 ? -19.687 -0.249 48.539 1.00 28.24 62 GLN A N 1
ATOM 440 C CA . GLN A 1 70 ? -20.510 -0.994 49.493 1.00 32.56 62 GLN A CA 1
ATOM 441 C C . GLN A 1 70 ? -19.652 -1.839 50.429 1.00 35.28 62 GLN A C 1
ATOM 442 O O . GLN A 1 70 ? -19.986 -2.983 50.742 1.00 33.85 62 GLN A O 1
ATOM 448 N N . THR A 1 71 ? -18.527 -1.277 50.866 1.00 29.09 63 THR A N 1
ATOM 449 C CA . THR A 1 71 ? -17.664 -1.896 51.860 1.00 36.79 63 THR A CA 1
ATOM 450 C C . THR A 1 71 ? -17.2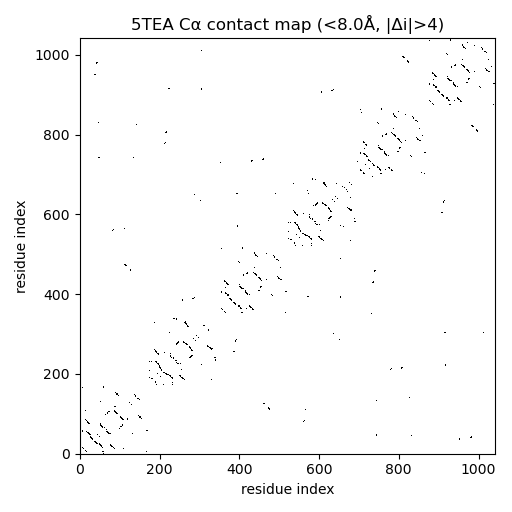74 -0.860 52.903 1.00 40.15 63 THR A C 1
ATOM 451 O O . THR A 1 71 ? -17.201 0.337 52.607 1.00 34.73 63 THR A O 1
ATOM 455 N N . LEU A 1 72 ? -16.993 -1.335 54.121 1.00 30.92 64 LEU A N 1
ATOM 456 C CA . LEU A 1 72 ? -16.581 -0.463 55.216 1.00 34.28 64 LEU A CA 1
ATOM 457 C C . LEU A 1 72 ? -15.435 -1.073 56.010 1.00 36.48 64 LEU A C 1
ATOM 458 O O . LEU A 1 72 ? -15.490 -2.251 56.384 1.00 32.09 64 LEU A O 1
ATOM 463 N N . ASP A 1 73 ? -14.420 -0.251 56.286 1.00 35.04 65 ASP A N 1
ATOM 464 C CA . ASP A 1 73 ? -13.478 -0.507 57.368 1.00 39.90 65 ASP A CA 1
ATOM 465 C C . ASP A 1 73 ? -14.198 -0.559 58.704 1.00 43.03 65 ASP A C 1
ATOM 466 O O . ASP A 1 73 ? -15.354 -0.156 58.832 1.00 46.77 65 ASP A O 1
ATOM 471 N N . GLU A 1 74 ? -13.472 -1.035 59.723 1.00 44.27 66 GLU A N 1
ATOM 472 C CA . GLU A 1 74 ? -14.024 -1.078 61.074 1.00 49.27 66 GLU A CA 1
ATOM 473 C C . GLU A 1 74 ? -14.398 0.313 61.571 1.00 44.85 66 GLU A C 1
ATOM 474 O O . GLU A 1 74 ? -15.376 0.464 62.312 1.00 45.28 66 GLU A O 1
ATOM 480 N N . ASP A 1 75 ? -13.644 1.338 61.174 1.00 45.63 67 ASP A N 1
ATOM 481 C CA . ASP A 1 75 ? -13.860 2.692 61.661 1.00 53.03 67 ASP A CA 1
ATOM 482 C C . ASP A 1 75 ? -14.786 3.516 60.771 1.00 60.48 67 ASP A C 1
ATOM 483 O O . ASP A 1 75 ? -14.925 4.722 60.999 1.00 64.29 67 ASP A O 1
ATOM 488 N N . GLY A 1 76 ? -15.413 2.902 59.767 1.00 56.66 68 GLY A N 1
ATOM 489 C CA . GLY A 1 76 ? -16.328 3.599 58.884 1.00 52.44 68 GLY A CA 1
ATOM 490 C C . GLY A 1 76 ? -15.726 4.068 57.580 1.00 48.05 68 GLY A C 1
ATOM 491 O O . GLY A 1 76 ? -16.434 4.691 56.778 1.00 41.59 68 GLY A O 1
ATOM 492 N N . ASP A 1 77 ? -14.454 3.773 57.341 1.00 44.89 69 ASP A N 1
ATOM 493 C CA . ASP A 1 77 ? -13.753 4.161 56.128 1.00 35.31 69 ASP A CA 1
ATOM 494 C C . ASP A 1 77 ? -14.077 3.199 54.977 1.00 41.92 69 ASP A C 1
ATOM 495 O O . ASP A 1 77 ? -14.405 2.027 55.188 1.00 41.85 69 ASP A O 1
ATOM 500 N N . GLU A 1 78 ? -13.978 3.698 53.748 1.00 36.14 70 GLU A N 1
ATOM 501 C CA . GLU A 1 78 ? -14.101 2.822 52.584 1.00 39.21 70 GLU A CA 1
ATOM 502 C C . GLU A 1 78 ? -12.950 1.808 52.556 1.00 37.01 70 GLU A C 1
ATOM 503 O O . GLU A 1 78 ? -11.874 2.051 53.117 1.00 40.12 70 GLU A O 1
ATOM 509 N N . LEU A 1 79 ? -13.194 0.639 51.942 1.00 33.68 71 LEU A N 1
ATOM 510 C CA . LEU A 1 79 ? -12.133 -0.363 51.785 1.00 23.62 71 LEU A CA 1
ATOM 511 C C . LEU A 1 79 ? -11.306 -0.001 50.567 1.00 23.60 71 LEU A C 1
ATOM 512 O O . LEU A 1 79 ? -11.830 0.041 49.448 1.00 21.33 71 LEU A O 1
ATOM 517 N N . ASP A 1 80 ? -10.022 0.264 50.784 1.00 23.44 72 ASP A N 1
ATOM 518 C CA . ASP A 1 80 ? -9.170 0.849 49.759 1.00 21.22 72 ASP A CA 1
ATOM 519 C C . ASP A 1 80 ? -8.560 -0.214 48.851 1.00 19.69 72 ASP A C 1
ATOM 520 O O . ASP A 1 80 ? -8.358 -1.365 49.241 1.00 20.67 72 ASP A O 1
ATOM 525 N N . VAL A 1 81 ? -8.182 0.222 47.652 1.00 19.37 73 VAL A N 1
ATOM 526 C CA . VAL A 1 81 ? -7.634 -0.642 46.615 1.00 20.41 73 VAL A CA 1
ATOM 527 C C . VAL A 1 81 ? -6.361 0.004 46.073 1.00 22.36 73 VAL A C 1
ATOM 528 O O . VAL A 1 81 ? -6.360 1.193 45.734 1.00 19.56 73 VAL A O 1
ATOM 532 N N . LEU A 1 82 ? -5.268 -0.759 46.057 1.00 22.47 74 LEU A N 1
ATOM 533 C CA . LEU A 1 82 ? -4.085 -0.419 45.270 1.00 19.06 74 LEU A CA 1
ATOM 534 C C . LEU A 1 82 ? -4.217 -1.121 43.920 1.00 22.08 74 LEU A C 1
ATOM 535 O O . LEU A 1 82 ? -4.110 -2.345 43.841 1.00 20.28 74 LEU A O 1
ATOM 540 N N . LEU A 1 83 ? -4.437 -0.354 42.860 1.00 22.25 75 LEU A N 1
ATOM 541 C CA . LEU A 1 83 ? -4.653 -0.903 41.529 1.00 17.67 75 LEU A CA 1
ATOM 542 C C . LEU A 1 83 ? -3.395 -0.670 40.703 1.00 21.18 75 LEU A C 1
ATOM 543 O O . LEU A 1 83 ? -2.997 0.480 40.490 1.00 21.64 75 LEU A O 1
ATOM 548 N N . VAL A 1 84 ? -2.775 -1.751 40.242 1.00 22.96 76 VAL A N 1
ATOM 549 C CA . VAL A 1 84 ? -1.477 -1.690 39.575 1.00 21.96 76 VAL A CA 1
ATOM 550 C C . VAL A 1 84 ? -1.710 -1.727 38.069 1.00 21.25 76 VAL A C 1
ATOM 551 O O . VAL A 1 84 ? -2.338 -2.667 37.559 1.00 18.97 76 VAL A O 1
ATOM 555 N N . THR A 1 85 ? -1.230 -0.691 37.362 1.00 19.82 77 THR A N 1
ATOM 556 C CA . THR A 1 85 ? -1.269 -0.631 35.897 1.00 22.72 77 THR A CA 1
ATOM 557 C C . THR A 1 85 ? 0.033 -0.041 35.378 1.00 19.58 77 THR A C 1
ATOM 558 O O . THR A 1 85 ? 0.788 0.593 36.119 1.00 21.07 77 THR A O 1
ATOM 562 N N . GLU A 1 86 ? 0.276 -0.217 34.071 1.00 20.44 78 GLU A N 1
ATOM 563 C CA . GLU A 1 86 ? 1.467 0.375 33.473 1.00 24.76 78 GLU A CA 1
ATOM 564 C C . GLU A 1 86 ? 1.335 1.886 33.324 1.00 25.35 78 GLU A C 1
ATOM 565 O O . GLU A 1 86 ? 2.299 2.622 33.557 1.00 27.24 78 GLU A O 1
ATOM 571 N N . GLN A 1 87 ? 0.165 2.365 32.908 1.00 20.42 79 GLN A N 1
ATOM 572 C CA . GLN A 1 87 ? -0.088 3.786 32.794 1.00 23.46 79 GLN A CA 1
ATOM 573 C C . GLN A 1 87 ? -1.226 4.189 33.723 1.00 25.56 79 GLN A C 1
ATOM 574 O O . GLN A 1 87 ? -2.171 3.423 33.924 1.00 21.45 79 GLN A O 1
ATOM 580 N N . PRO A 1 88 ? -1.160 5.385 34.300 1.00 24.34 80 PRO A N 1
ATOM 581 C CA . PRO A 1 88 ? -2.122 5.756 35.348 1.00 23.26 80 PRO A CA 1
ATOM 582 C C . PRO A 1 88 ? -3.548 5.834 34.823 1.00 19.02 80 PRO A C 1
ATOM 583 O O . PRO A 1 88 ? -3.792 6.121 33.651 1.00 16.54 80 PRO A O 1
ATOM 587 N N . LEU A 1 89 ? -4.487 5.561 35.720 1.00 17.78 81 LEU A N 1
ATOM 588 C CA . LEU A 1 89 ? -5.917 5.612 35.467 1.00 18.87 81 LEU A CA 1
ATOM 589 C C . LEU A 1 89 ? -6.477 6.935 35.975 1.00 24.47 81 LEU A C 1
ATOM 590 O O . LEU A 1 89 ? -6.078 7.415 37.039 1.00 22.78 81 LEU A O 1
ATOM 595 N N . ALA A 1 90 ? -7.414 7.514 35.227 1.00 22.16 82 ALA A N 1
ATOM 596 C CA . ALA A 1 90 ? -8.016 8.772 35.658 1.00 19.45 82 ALA A CA 1
ATOM 597 C C . ALA A 1 90 ? -8.937 8.586 36.864 1.00 22.89 82 ALA A C 1
ATOM 598 O O . ALA A 1 90 ? -9.519 7.516 37.076 1.00 21.08 82 ALA A O 1
ATOM 600 N N . THR A 1 91 ? -9.067 9.660 37.651 1.00 21.38 83 THR A N 1
ATOM 601 C CA . THR A 1 91 ? -10.059 9.726 38.721 1.00 23.28 83 THR A CA 1
ATOM 602 C C . THR A 1 91 ? -11.463 9.516 38.162 1.00 26.36 83 THR A C 1
ATOM 603 O O . THR A 1 91 ? -11.846 10.138 37.169 1.00 27.96 83 THR A O 1
ATOM 607 N N . GLY A 1 92 ? -12.235 8.638 38.799 1.00 22.11 84 GLY A N 1
ATOM 608 C CA . GLY A 1 92 ? -13.651 8.544 38.512 1.00 23.58 84 GLY A CA 1
ATOM 609 C C . GLY A 1 92 ? -14.069 7.426 37.584 1.00 21.59 84 GLY A C 1
ATOM 610 O O . GLY A 1 92 ? -15.272 7.242 37.376 1.00 32.21 84 GLY A O 1
ATOM 611 N N . VAL A 1 93 ? -13.136 6.702 36.991 1.00 20.07 85 VAL A N 1
ATOM 612 C CA A VAL A 1 93 ? -13.442 5.537 36.168 0.77 20.96 85 VAL A CA 1
ATOM 613 C CA B VAL A 1 93 ? -13.504 5.548 36.180 0.23 22.44 85 VAL A CA 1
ATOM 614 C C . VAL A 1 93 ? -13.590 4.332 37.086 1.00 24.72 85 VAL A C 1
ATOM 615 O O . VAL A 1 93 ? -12.840 4.200 38.055 1.00 22.77 85 VAL A O 1
ATOM 622 N N . PHE A 1 94 ? -14.539 3.445 36.792 1.00 25.91 86 PHE A N 1
ATOM 623 C CA . PHE A 1 94 ? -14.644 2.204 37.547 1.00 26.72 86 PHE A CA 1
ATOM 624 C C . PHE A 1 94 ? -14.302 1.025 36.644 1.00 27.50 86 PHE A C 1
ATOM 625 O O . PHE A 1 94 ? -14.304 1.140 35.411 1.00 31.47 86 PHE A O 1
ATOM 633 N N . LEU A 1 95 ? -13.977 -0.111 37.268 1.00 24.84 87 LEU A N 1
ATOM 634 C CA . LEU A 1 95 ? -13.572 -1.268 36.474 1.00 24.59 87 LEU A CA 1
ATOM 635 C C . LEU A 1 95 ? -13.777 -2.553 37.260 1.00 27.64 87 LEU A C 1
ATOM 636 O O . LEU A 1 95 ? -13.852 -2.549 38.492 1.00 29.43 87 LEU A O 1
ATOM 641 N N . GLU A 1 96 ? -13.861 -3.657 36.518 1.00 27.23 88 GLU A N 1
ATOM 642 C CA . GLU A 1 96 ? -13.731 -4.981 37.107 1.00 24.98 88 GLU A CA 1
ATOM 643 C C . GLU A 1 96 ? -12.252 -5.288 37.273 1.00 23.90 88 GLU A C 1
ATOM 644 O O . GLU A 1 96 ? -11.461 -5.098 36.344 1.00 23.29 88 GLU A O 1
ATOM 650 N N . ALA A 1 97 ? -11.871 -5.733 38.461 1.00 21.86 89 ALA A N 1
ATOM 651 C CA . ALA A 1 97 ? -10.467 -5.888 38.808 1.00 20.12 89 ALA A CA 1
ATOM 652 C C . ALA A 1 97 ? -10.227 -7.261 39.423 1.00 20.84 89 ALA A C 1
ATOM 653 O O . ALA A 1 97 ? -11.057 -7.762 40.186 1.00 24.67 89 ALA A O 1
ATOM 655 N N . ARG A 1 98 ? -9.073 -7.843 39.113 1.00 25.62 90 ARG A N 1
ATOM 656 C CA . ARG A 1 98 ? -8.660 -9.123 39.680 1.00 26.35 90 ARG A CA 1
ATOM 657 C C . ARG A 1 98 ? -7.971 -8.900 41.022 1.00 23.79 90 ARG A C 1
ATOM 658 O O . ARG A 1 98 ? -6.989 -8.153 41.109 1.00 23.65 90 ARG A O 1
ATOM 666 N N . VAL A 1 99 ? -8.479 -9.558 42.061 1.00 22.19 91 VAL A N 1
ATOM 667 C CA . VAL A 1 99 ? -7.866 -9.504 43.383 1.00 23.75 91 VAL A CA 1
ATOM 668 C C . VAL A 1 99 ? -6.625 -10.381 43.368 1.00 22.10 91 VAL A C 1
ATOM 669 O O . VAL A 1 99 ? -6.714 -11.581 43.088 1.00 25.34 91 VAL A O 1
ATOM 673 N N . ILE A 1 100 ? -5.459 -9.794 43.638 1.00 19.98 92 ILE A N 1
ATOM 674 C CA . ILE A 1 100 ? -4.236 -10.587 43.707 1.00 27.11 92 ILE A CA 1
ATOM 675 C C . ILE A 1 100 ? -3.607 -10.628 45.091 1.00 25.91 92 ILE A C 1
ATOM 676 O O . ILE A 1 100 ? -2.695 -11.446 45.308 1.00 23.60 92 ILE A O 1
ATOM 681 N N . GLY A 1 101 ? -4.062 -9.822 46.044 1.00 29.31 93 GLY A N 1
ATOM 682 C CA . GLY A 1 101 ? -3.487 -9.881 47.373 1.00 26.69 93 GLY A CA 1
ATOM 683 C C . GLY A 1 101 ? -4.067 -8.805 48.269 1.00 25.14 93 GLY A C 1
ATOM 684 O O . GLY A 1 101 ? -5.015 -8.113 47.900 1.00 21.86 93 GLY A O 1
ATOM 685 N N . VAL A 1 102 ? -3.482 -8.681 49.460 1.00 26.51 94 VAL A N 1
ATOM 686 C CA . VAL A 1 102 ? -3.889 -7.647 50.407 1.00 24.52 94 VAL A CA 1
ATOM 687 C C . VAL A 1 102 ? -2.667 -7.126 51.155 1.00 23.92 94 VAL A C 1
ATOM 688 O O . VAL A 1 102 ? -1.832 -7.908 51.626 1.00 27.85 94 VAL A O 1
ATOM 692 N N . MET A 1 103 ? -2.561 -5.798 51.253 1.00 18.46 95 MET A N 1
ATOM 693 C CA . MET A 1 103 ? -1.577 -5.148 52.110 1.00 18.29 95 MET A CA 1
ATOM 694 C C . MET A 1 103 ? -2.242 -4.894 53.459 1.00 18.71 95 MET A C 1
ATOM 695 O O . MET A 1 103 ? -3.127 -4.042 53.572 1.00 21.56 95 MET A O 1
ATOM 700 N N . LYS A 1 104 ? -1.848 -5.659 54.465 1.00 19.27 96 LYS A N 1
ATOM 701 C CA . LYS A 1 104 ? -2.378 -5.466 55.810 1.00 24.40 96 LYS A CA 1
ATOM 702 C C . LYS A 1 104 ? -1.677 -4.264 56.419 1.00 22.46 96 LYS A C 1
ATOM 703 O O . LYS A 1 104 ? -0.444 -4.236 56.481 1.00 22.02 96 LYS A O 1
ATOM 709 N N . PHE A 1 105 ? -2.458 -3.273 56.853 1.00 23.33 97 PHE A N 1
ATOM 710 C CA . PHE A 1 105 ? -1.936 -1.937 57.105 1.00 19.92 97 PHE A CA 1
ATOM 711 C C . PHE A 1 105 ? -2.645 -1.301 58.295 1.00 22.08 97 PHE A C 1
ATOM 712 O O . PHE A 1 105 ? -3.868 -1.408 58.428 1.00 24.09 97 PHE A O 1
ATOM 720 N N . VAL A 1 106 ? -1.882 -0.601 59.130 1.00 23.10 98 VAL A N 1
ATOM 721 C CA . VAL A 1 106 ? -2.441 0.127 60.264 1.00 23.66 98 VAL A CA 1
ATOM 722 C C . VAL A 1 106 ? -2.073 1.603 60.127 1.00 30.79 98 VAL A C 1
ATOM 723 O O . VAL A 1 106 ? -0.899 1.953 59.946 1.00 24.14 98 VAL A O 1
ATOM 727 N N . ASP A 1 107 ? -3.078 2.464 60.223 1.00 25.22 99 ASP A N 1
ATOM 728 C CA . ASP A 1 107 ? -2.916 3.908 60.108 1.00 31.50 99 ASP A CA 1
ATOM 729 C C . ASP A 1 107 ? -3.482 4.530 61.374 1.00 29.06 99 ASP A C 1
ATOM 730 O O . ASP A 1 107 ? -4.691 4.448 61.612 1.00 35.87 99 ASP A O 1
ATOM 735 N N . ASP A 1 108 ? -2.610 5.119 62.201 1.00 30.15 100 ASP A N 1
ATOM 736 C CA . ASP A 1 108 ? -3.021 5.760 63.456 1.00 30.93 100 ASP A CA 1
ATOM 737 C C . ASP A 1 108 ? -3.773 4.793 64.369 1.00 38.43 100 ASP A C 1
ATOM 738 O O . ASP A 1 108 ? -4.765 5.159 65.002 1.00 40.36 100 ASP A O 1
ATOM 743 N N . GLY A 1 109 ? -3.308 3.548 64.440 1.00 28.94 101 GLY A N 1
ATOM 744 C CA . GLY A 1 109 ? -3.935 2.564 65.302 1.00 31.58 101 GLY A CA 1
ATOM 745 C C . GLY A 1 109 ? -5.176 1.909 64.729 1.00 31.25 101 GLY A C 1
ATOM 746 O O . GLY A 1 109 ? -5.701 0.965 65.344 1.00 36.77 101 GLY A O 1
ATOM 747 N N . GLU A 1 110 ? -5.664 2.375 63.585 1.00 28.16 102 GLU A N 1
ATOM 748 C CA . GLU A 1 110 ? -6.833 1.815 62.916 1.00 34.62 102 GLU A CA 1
ATOM 749 C C . GLU A 1 110 ? -6.398 0.888 61.788 1.00 32.33 102 GLU A C 1
ATOM 750 O O . GLU A 1 110 ? -5.588 1.281 60.938 1.00 27.91 102 GLU A O 1
ATOM 756 N N . VAL A 1 111 ? -6.945 -0.333 61.774 1.00 28.81 103 VAL A N 1
ATOM 757 C CA . VAL A 1 111 ? -6.771 -1.202 60.616 1.00 27.40 103 VAL A CA 1
ATOM 758 C C . VAL A 1 111 ? -7.273 -0.480 59.377 1.00 29.66 103 VAL A C 1
ATOM 759 O O . VAL A 1 111 ? -8.388 0.059 59.365 1.00 27.79 103 VAL A O 1
ATOM 763 N N . ASP A 1 112 ? -6.461 -0.483 58.323 1.00 23.49 104 ASP A N 1
ATOM 764 C CA . ASP A 1 112 ? -6.742 0.262 57.107 1.00 22.80 104 ASP A CA 1
ATOM 765 C C . ASP A 1 112 ? -6.200 -0.542 55.926 1.00 21.47 104 ASP A C 1
ATOM 766 O O . ASP A 1 112 ? -5.398 -0.069 55.127 1.00 23.10 104 ASP A O 1
ATOM 771 N N . ASP A 1 113 ? -6.636 -1.800 55.804 1.00 23.18 105 ASP A N 1
ATOM 772 C CA . ASP A 1 113 ? -6.071 -2.694 54.799 1.00 23.22 105 ASP A CA 1
ATOM 773 C C . ASP A 1 113 ? -6.358 -2.197 53.387 1.00 22.66 105 ASP A C 1
ATOM 774 O O . ASP A 1 113 ? -7.335 -1.486 53.130 1.00 20.87 105 ASP A O 1
ATOM 779 N N . LYS A 1 114 ? -5.488 -2.583 52.461 1.00 20.34 106 LYS A N 1
ATOM 780 C CA . LYS A 1 114 ? -5.603 -2.179 51.068 1.00 19.35 106 LYS A CA 1
ATOM 781 C C . LYS A 1 114 ? -5.556 -3.429 50.206 1.00 22.33 106 LYS A C 1
ATOM 782 O O . LYS A 1 114 ? -4.607 -4.217 50.304 1.00 20.83 106 LYS A O 1
ATOM 788 N N . ILE A 1 115 ? -6.605 -3.635 49.419 1.00 20.97 107 ILE A N 1
ATOM 789 C CA . ILE A 1 115 ? -6.690 -4.796 48.540 1.00 18.70 107 ILE A CA 1
ATOM 790 C C . ILE A 1 115 ? -5.850 -4.506 47.308 1.00 19.86 107 ILE A C 1
ATOM 791 O O . ILE A 1 115 ? -5.962 -3.427 46.719 1.00 22.63 107 ILE A O 1
ATOM 796 N N . VAL A 1 116 ? -4.969 -5.439 46.948 1.00 17.46 108 VAL A N 1
ATOM 797 C CA . VAL A 1 116 ? -4.109 -5.270 45.773 1.00 24.17 108 VAL A CA 1
ATOM 798 C C . VAL A 1 116 ? -4.806 -5.873 44.562 1.00 21.62 108 VAL A C 1
ATOM 799 O O . VAL A 1 116 ? -5.220 -7.033 44.601 1.00 20.57 108 VAL A O 1
ATOM 803 N N . CYS A 1 117 ? -4.915 -5.100 43.471 1.00 21.46 109 CYS A N 1
ATOM 804 C CA . CYS A 1 117 ? -5.665 -5.523 42.296 1.00 20.84 109 CYS A CA 1
ATOM 805 C C . CYS A 1 117 ? -4.933 -5.120 41.021 1.00 18.44 109 CYS A C 1
ATOM 806 O O . CYS A 1 117 ? -4.077 -4.236 41.021 1.00 19.42 109 CYS A O 1
ATOM 809 N N . VAL A 1 118 ? -5.306 -5.798 39.941 1.00 22.11 110 VAL A N 1
ATOM 810 C CA . VAL A 1 118 ? -4.981 -5.415 38.567 1.00 21.28 110 VAL A CA 1
ATOM 811 C C . VAL A 1 118 ? -6.289 -5.412 37.787 1.00 18.10 110 VAL A C 1
ATOM 812 O O . VAL A 1 118 ? -7.284 -5.991 38.240 1.00 22.30 110 VAL A O 1
ATOM 816 N N . PRO A 1 119 ? -6.340 -4.749 36.623 1.00 16.91 111 PRO A N 1
ATOM 817 C CA . PRO A 1 119 ? -7.553 -4.839 35.801 1.00 17.65 111 PRO A CA 1
ATOM 818 C C . PRO A 1 119 ? -7.807 -6.297 35.440 1.00 21.15 111 PRO A C 1
ATOM 819 O O . PRO A 1 119 ? -6.869 -7.065 35.218 1.00 24.29 111 PRO A O 1
ATOM 823 N N . ALA A 1 120 ? -9.084 -6.692 35.436 1.00 20.37 112 ALA A N 1
ATOM 824 C CA . ALA A 1 120 ? -9.395 -8.097 35.180 1.00 24.09 112 ALA A CA 1
ATOM 825 C C . ALA A 1 120 ? -9.048 -8.493 33.749 1.00 25.91 112 ALA A C 1
ATOM 826 O O . ALA A 1 120 ? -8.761 -9.662 33.480 1.00 27.39 112 ALA A O 1
ATOM 828 N N . ASP A 1 121 ? -9.050 -7.540 32.828 1.00 22.17 113 ASP A N 1
ATOM 829 C CA . ASP A 1 121 ? -8.842 -7.832 31.411 1.00 25.48 113 ASP A CA 1
ATOM 830 C C . ASP A 1 121 ? -7.676 -6.947 30.991 1.00 24.88 113 ASP A C 1
ATOM 831 O O . ASP A 1 121 ? -7.878 -5.770 30.699 1.00 21.21 113 ASP A O 1
ATOM 836 N N . ASP A 1 122 ? -6.456 -7.480 31.002 1.00 21.98 114 ASP A N 1
ATOM 837 C CA . ASP A 1 122 ? -5.279 -6.683 30.651 1.00 25.09 114 ASP A CA 1
ATOM 838 C C . ASP A 1 122 ? -4.606 -7.292 29.426 1.00 25.78 114 ASP A C 1
ATOM 839 O O . ASP A 1 122 ? -3.800 -8.219 29.547 1.00 26.49 114 ASP A O 1
ATOM 844 N N . ARG A 1 123 ? -4.887 -6.724 28.256 1.00 22.64 115 ARG A N 1
ATOM 845 C CA . ARG A 1 123 ? -4.331 -7.219 27.006 1.00 23.56 115 ARG A CA 1
ATOM 846 C C . ARG A 1 123 ? -3.022 -6.534 26.626 1.00 22.90 115 ARG A C 1
ATOM 847 O O . ARG A 1 123 ? -2.493 -6.792 25.541 1.00 26.42 115 ARG A O 1
ATOM 855 N N . ASN A 1 124 ? -2.483 -5.691 27.500 1.00 23.82 116 ASN A N 1
ATOM 856 C CA . ASN A 1 124 ? -1.138 -5.156 27.320 1.00 22.74 116 ASN A CA 1
ATOM 857 C C . ASN A 1 124 ? -0.068 -6.107 27.847 1.00 24.05 116 ASN A C 1
ATOM 858 O O . ASN A 1 124 ? 0.979 -6.273 27.211 1.00 23.59 116 ASN A O 1
ATOM 863 N N . ASN A 1 125 ? -0.301 -6.748 28.993 1.00 29.34 117 ASN A N 1
ATOM 864 C CA . ASN A 1 125 ? 0.627 -7.753 29.498 1.00 30.31 117 ASN A CA 1
ATOM 865 C C . ASN A 1 125 ? 0.032 -9.154 29.491 1.00 28.49 117 ASN A C 1
ATOM 866 O O . ASN A 1 125 ? 0.694 -10.102 29.931 1.00 29.62 117 ASN A O 1
ATOM 871 N N . GLY A 1 126 ? -1.176 -9.315 28.963 1.00 23.96 118 GLY A N 1
ATOM 872 C CA . GLY A 1 126 ? -1.772 -10.632 28.847 1.00 25.66 118 GLY A CA 1
ATOM 873 C C . GLY A 1 126 ? -2.124 -11.241 30.185 1.00 23.15 118 GLY A C 1
ATOM 874 O O . GLY A 1 126 ? -1.930 -12.445 30.380 1.00 26.95 118 GLY A O 1
ATOM 875 N N . ASN A 1 127 ? -2.617 -10.430 31.123 1.00 22.87 119 ASN A N 1
ATOM 876 C CA . ASN A 1 127 ? -2.977 -10.902 32.466 1.00 25.53 119 ASN A CA 1
ATOM 877 C C . ASN A 1 127 ? -1.789 -11.592 33.140 1.00 28.79 119 ASN A C 1
ATOM 878 O O . ASN A 1 127 ? -1.895 -12.697 33.685 1.00 28.07 119 ASN A O 1
ATOM 883 N N . ALA A 1 128 ? -0.635 -10.926 33.086 1.00 23.67 120 ALA A N 1
ATOM 884 C CA . ALA A 1 128 ? 0.593 -11.516 33.608 1.00 28.16 120 ALA A CA 1
ATOM 885 C C . ALA A 1 128 ? 0.604 -11.624 35.129 1.00 28.03 120 ALA A C 1
ATOM 886 O O . ALA A 1 128 ? 1.361 -12.433 35.671 1.00 24.84 120 ALA A O 1
ATOM 888 N N . TYR A 1 129 ? -0.180 -10.819 35.832 1.00 21.99 121 TYR A N 1
ATOM 889 C CA . TYR A 1 129 ? -0.139 -10.797 37.291 1.00 24.20 121 TYR A CA 1
ATOM 890 C C . TYR A 1 129 ? -1.414 -11.415 37.848 1.00 21.86 121 TYR A C 1
ATOM 891 O O . TYR A 1 129 ? -2.499 -10.841 37.718 1.00 24.79 121 TYR A O 1
ATOM 900 N N . LYS A 1 130 ? -1.275 -12.571 38.488 1.00 21.78 122 LYS A N 1
ATOM 901 C CA . LYS A 1 130 ? -2.401 -13.221 39.134 1.00 28.69 122 LYS A CA 1
ATOM 902 C C . LYS A 1 130 ? -2.215 -13.414 40.627 1.00 31.24 122 LYS A C 1
ATOM 903 O O . LYS A 1 130 ? -3.217 -13.604 41.323 1.00 29.60 122 LYS A O 1
ATOM 909 N N . THR A 1 131 ? -0.975 -13.374 41.135 1.00 28.38 123 THR A N 1
ATOM 910 C CA . THR A 1 131 ? -0.669 -13.404 42.559 1.00 26.66 123 THR A CA 1
ATOM 911 C C . THR A 1 131 ? 0.371 -12.327 42.856 1.00 26.23 123 THR A C 1
ATOM 912 O O . THR A 1 131 ? 0.986 -11.758 41.953 1.00 27.15 123 THR A O 1
ATOM 916 N N . LEU A 1 132 ? 0.571 -12.038 44.140 1.00 27.02 124 LEU A N 1
ATOM 917 C CA . LEU A 1 132 ? 1.571 -11.036 44.505 1.00 23.12 124 LEU A CA 1
ATOM 918 C C . LEU A 1 132 ? 2.975 -11.447 44.084 1.00 21.73 124 LEU A C 1
ATOM 919 O O . LEU A 1 132 ? 3.811 -10.578 43.808 1.00 26.90 124 LEU A O 1
ATOM 924 N N . SER A 1 133 ? 3.262 -12.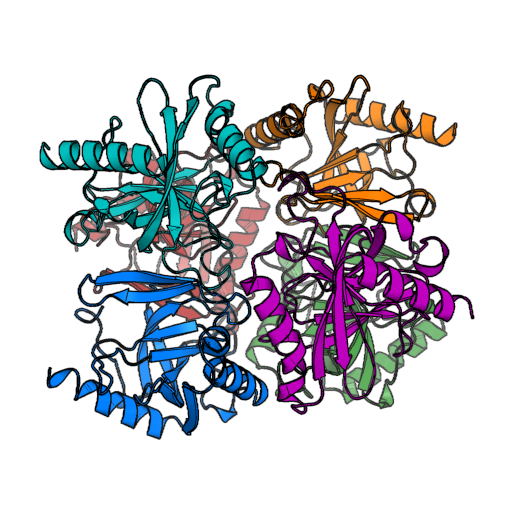757 44.058 1.00 27.52 125 SER A N 1
ATOM 925 C CA . SER A 1 133 ? 4.576 -13.233 43.643 1.00 28.43 125 SER A CA 1
ATOM 926 C C . SER A 1 133 ? 4.821 -13.060 42.151 1.00 32.22 125 SER A C 1
ATOM 927 O O . SER A 1 133 ? 5.975 -13.170 41.718 1.00 29.34 125 SER A O 1
ATOM 930 N N . ASP A 1 134 ? 3.774 -12.795 41.358 1.00 23.56 126 ASP A N 1
ATOM 931 C CA . ASP A 1 134 ? 3.973 -12.477 39.946 1.00 28.19 126 ASP A CA 1
ATOM 932 C C . ASP A 1 134 ? 4.561 -11.084 39.757 1.00 25.32 126 ASP A C 1
ATOM 933 O O . ASP A 1 134 ? 5.136 -10.798 38.695 1.00 24.07 126 ASP A O 1
ATOM 938 N N . LEU A 1 135 ? 4.401 -10.209 40.744 1.00 28.01 127 LEU A N 1
ATOM 939 C CA . LEU A 1 135 ? 4.947 -8.860 40.690 1.00 27.87 127 LEU A CA 1
ATOM 940 C C . LEU A 1 135 ? 6.432 -8.867 41.052 1.00 28.09 127 LEU A C 1
ATOM 941 O O . LEU A 1 135 ? 6.899 -9.755 41.774 1.00 28.44 127 LEU A O 1
ATOM 946 N N . PRO A 1 136 ? 7.200 -7.885 40.573 1.00 31.16 128 PRO A N 1
ATOM 947 C CA . PRO A 1 136 ? 8.576 -7.742 41.063 1.00 27.91 128 PRO A CA 1
ATOM 948 C C . PRO A 1 136 ? 8.572 -7.521 42.566 1.00 26.12 128 PRO A C 1
ATOM 949 O O . PRO A 1 136 ? 7.855 -6.660 43.077 1.00 25.87 128 PRO A O 1
ATOM 953 N N . GLN A 1 137 ? 9.350 -8.339 43.285 1.00 23.93 129 GLN A N 1
ATOM 954 C CA . GLN A 1 137 ? 9.417 -8.168 44.732 1.00 22.76 129 GLN A CA 1
ATOM 955 C C . GLN A 1 137 ? 9.844 -6.749 45.088 1.00 22.62 129 GLN A C 1
ATOM 956 O O . GLN A 1 137 ? 9.391 -6.190 46.093 1.00 22.45 129 GLN A O 1
ATOM 958 N N . GLN A 1 138 ? 10.658 -6.126 44.235 1.00 22.84 130 GLN A N 1
ATOM 959 C CA . GLN A 1 138 ? 11.096 -4.759 44.481 1.00 19.47 130 GLN A CA 1
ATOM 960 C C . GLN A 1 138 ? 9.956 -3.755 44.322 1.00 18.62 130 GLN A C 1
ATOM 961 O O . GLN A 1 138 ? 9.980 -2.694 44.964 1.00 17.28 130 GLN A O 1
ATOM 967 N N . LEU A 1 139 ? 8.940 -4.064 43.508 1.00 20.30 131 LEU A N 1
ATOM 968 C CA . LEU A 1 139 ? 7.768 -3.188 43.474 1.00 21.20 131 LEU A CA 1
ATOM 969 C C . LEU A 1 139 ? 7.028 -3.244 44.802 1.00 23.25 131 LEU A C 1
ATOM 970 O O . LEU A 1 139 ? 6.603 -2.208 45.328 1.00 18.41 131 LEU A O 1
ATOM 975 N N . ILE A 1 140 ? 6.880 -4.449 45.364 1.00 17.33 132 ILE A N 1
ATOM 976 C CA . ILE A 1 140 ? 6.269 -4.590 46.685 1.00 16.75 132 ILE A CA 1
ATOM 977 C C . ILE A 1 140 ? 7.041 -3.785 47.729 1.00 20.84 132 ILE A C 1
ATOM 978 O O . ILE A 1 140 ? 6.446 -3.120 48.586 1.00 21.38 132 ILE A O 1
ATOM 983 N N . LYS A 1 141 ? 8.373 -3.843 47.688 1.00 21.67 133 LYS A N 1
ATOM 984 C CA . LYS A 1 141 ? 9.158 -3.133 48.698 1.00 23.13 133 LYS A CA 1
ATOM 985 C C . LYS A 1 141 ? 8.966 -1.626 48.595 1.00 20.69 133 LYS A C 1
ATOM 986 O O . LYS A 1 141 ? 8.938 -0.926 49.618 1.00 17.29 133 LYS A O 1
ATOM 992 N N . GLN A 1 142 ? 8.834 -1.106 47.372 1.00 18.85 134 GLN A N 1
ATOM 993 C CA . GLN A 1 142 ? 8.562 0.315 47.181 1.00 17.63 134 GLN A CA 1
ATOM 994 C C . GLN A 1 142 ? 7.204 0.706 47.750 1.00 16.92 134 GLN A C 1
ATOM 995 O O . GLN A 1 142 ? 7.083 1.716 48.458 1.00 18.69 134 GLN A O 1
ATOM 1001 N N . ILE A 1 143 ? 6.170 -0.086 47.456 1.00 15.08 135 ILE A N 1
ATOM 1002 C CA . ILE A 1 143 ? 4.845 0.189 47.992 1.00 13.66 135 ILE A CA 1
ATOM 1003 C C . ILE A 1 143 ? 4.874 0.143 49.517 1.00 18.60 135 ILE A C 1
ATOM 1004 O O . ILE A 1 143 ? 4.291 1.001 50.188 1.00 17.54 135 ILE A O 1
ATOM 1009 N N . GLU A 1 144 ? 5.574 -0.845 50.083 1.00 17.14 136 GLU A N 1
ATOM 1010 C CA . GLU A 1 144 ? 5.695 -0.942 51.531 1.00 18.39 136 GLU A CA 1
ATOM 1011 C C . GLU A 1 144 ? 6.392 0.293 52.105 1.00 22.44 136 GLU A C 1
ATOM 1012 O O . GLU A 1 144 ? 5.923 0.880 53.085 1.00 18.56 136 GLU A O 1
ATOM 1018 N N . PHE A 1 145 ? 7.498 0.721 51.486 1.00 20.10 137 PHE A N 1
ATOM 1019 C CA . PHE A 1 145 ? 8.186 1.925 51.952 1.00 19.67 137 PHE A CA 1
ATOM 1020 C C . PHE A 1 145 ? 7.268 3.144 51.895 1.00 20.08 137 PHE A C 1
ATOM 1021 O O . PHE A 1 145 ? 7.209 3.927 52.853 1.00 22.23 137 PHE A O 1
ATOM 1029 N N . HIS A 1 146 ? 6.563 3.330 50.775 1.00 19.03 138 HIS A N 1
ATOM 1030 C CA . HIS A 1 146 ? 5.654 4.469 50.637 1.00 17.30 138 HIS A CA 1
ATOM 1031 C C . HIS A 1 146 ? 4.658 4.531 51.791 1.00 22.96 138 HIS A C 1
ATOM 1032 O O . HIS A 1 146 ? 4.509 5.566 52.450 1.00 16.59 138 HIS A O 1
ATOM 1039 N N . PHE A 1 147 ? 3.960 3.431 52.051 1.00 23.86 139 PHE A N 1
ATOM 1040 C CA . PHE A 1 147 ? 2.924 3.482 53.073 1.00 20.52 139 PHE A CA 1
ATOM 1041 C C . PHE A 1 147 ? 3.487 3.494 54.480 1.00 18.67 139 PHE A C 1
ATOM 1042 O O . PHE A 1 147 ? 2.787 3.931 55.406 1.00 18.98 139 PHE A O 1
ATOM 1050 N N . ASN A 1 148 ? 4.743 3.060 54.662 1.00 18.95 140 ASN A N 1
ATOM 1051 C CA . ASN A 1 148 ? 5.398 3.190 55.953 1.00 24.71 140 ASN A CA 1
ATOM 1052 C C . ASN A 1 148 ? 5.855 4.614 56.243 1.00 25.56 140 ASN A C 1
ATOM 1053 O O . ASN A 1 148 ? 6.041 4.954 57.416 1.00 22.64 140 ASN A O 1
ATOM 1058 N N . HIS A 1 149 ? 6.025 5.456 55.220 1.00 19.80 141 HIS A N 1
ATOM 1059 C CA . HIS A 1 149 ? 6.637 6.766 55.424 1.00 17.53 141 HIS A CA 1
ATOM 1060 C C . HIS A 1 149 ? 5.867 7.975 54.893 1.00 20.74 141 HIS A C 1
ATOM 1061 O O . HIS A 1 149 ? 6.320 9.102 55.124 1.00 21.04 141 HIS A O 1
ATOM 1068 N N . TYR A 1 150 ? 4.739 7.795 54.195 1.00 19.92 142 TYR A N 1
ATOM 1069 C CA . TYR A 1 150 ? 4.156 8.934 53.478 1.00 20.20 142 TYR A CA 1
ATOM 1070 C C . TYR A 1 150 ? 3.657 10.045 54.391 1.00 23.28 142 TYR A C 1
ATOM 1071 O O . TYR A 1 150 ? 3.409 11.158 53.900 1.00 20.10 142 TYR A O 1
ATOM 1080 N N . LYS A 1 151 ? 3.524 9.802 55.693 1.00 25.20 143 LYS A N 1
ATOM 1081 C CA . LYS A 1 151 ? 3.148 10.864 56.612 1.00 21.86 143 LYS A CA 1
ATOM 1082 C C . LYS A 1 151 ? 4.330 11.410 57.400 1.00 23.54 143 LYS A C 1
ATOM 1083 O O . LYS A 1 151 ? 4.123 12.216 58.314 1.00 26.60 143 LYS A O 1
ATOM 1089 N N . ASP A 1 152 ? 5.564 11.037 57.032 1.00 24.03 144 ASP A N 1
ATOM 1090 C CA . ASP A 1 152 ? 6.710 11.316 57.901 1.00 20.68 144 ASP A CA 1
ATOM 1091 C C . ASP A 1 152 ? 6.998 12.806 58.057 1.00 23.07 144 ASP A C 1
ATOM 1092 O O . ASP A 1 152 ? 7.569 13.211 59.077 1.00 24.75 144 ASP A O 1
ATOM 1097 N N . LEU A 1 153 ? 6.645 13.640 57.076 1.00 22.39 145 LEU A N 1
ATOM 1098 C CA . LEU A 1 153 ? 6.966 15.050 57.224 1.00 22.82 145 LEU A CA 1
ATOM 1099 C C . LEU A 1 153 ? 6.022 15.765 58.175 1.00 25.36 145 LEU A C 1
ATOM 1100 O O . LEU A 1 153 ? 6.342 16.870 58.626 1.00 29.43 145 LEU A O 1
ATOM 1105 N N . LYS A 1 154 ? 4.876 15.164 58.486 1.00 25.15 146 LYS A N 1
ATOM 1106 C CA . LYS A 1 154 ? 3.999 15.668 59.537 1.00 28.89 146 LYS A CA 1
ATOM 1107 C C . LYS A 1 154 ? 4.344 15.050 60.893 1.00 31.45 146 LYS A C 1
ATOM 1108 O O . LYS A 1 154 ? 4.604 15.770 61.865 1.00 34.93 146 LYS A O 1
ATOM 1114 N N . LYS A 1 155 ? 4.364 13.720 60.961 1.00 32.57 147 LYS A N 1
ATOM 1115 C CA . LYS A 1 155 ? 4.819 12.990 62.138 1.00 35.25 147 LYS A CA 1
ATOM 1116 C C . LYS A 1 155 ? 5.103 11.553 61.728 1.00 28.86 147 LYS A C 1
ATOM 1117 O O . LYS A 1 155 ? 4.238 10.889 61.148 1.00 28.40 147 LYS A O 1
ATOM 1123 N N . ALA A 1 156 ? 6.307 11.082 62.035 1.00 26.00 148 ALA A N 1
ATOM 1124 C CA . ALA A 1 156 ? 6.739 9.745 61.672 1.00 23.87 148 ALA A CA 1
ATOM 1125 C C . ALA A 1 156 ? 6.192 8.710 62.653 1.00 25.89 148 ALA A C 1
ATOM 1126 O O . ALA A 1 156 ? 5.800 9.029 63.779 1.00 29.54 148 ALA A O 1
ATOM 1128 N N . GLY A 1 157 ? 6.156 7.459 62.205 1.00 28.51 149 GLY A N 1
ATOM 1129 C CA . GLY A 1 157 ? 5.856 6.342 63.080 1.00 33.18 149 GLY A CA 1
ATOM 1130 C C . GLY A 1 157 ? 4.391 6.018 63.284 1.00 31.08 149 GLY A C 1
ATOM 1131 O O . GLY A 1 157 ? 4.079 5.177 64.137 1.00 33.91 149 GLY A O 1
ATOM 1132 N N . THR A 1 158 ? 3.476 6.653 62.547 1.00 28.53 150 THR A N 1
ATOM 1133 C CA . THR A 1 158 ? 2.053 6.419 62.769 1.00 29.10 150 THR A CA 1
ATOM 1134 C C . THR A 1 158 ? 1.445 5.405 61.807 1.00 30.28 150 THR A C 1
ATOM 1135 O O . THR A 1 158 ? 0.277 5.039 61.983 1.00 30.54 150 THR A O 1
ATOM 1139 N N . THR A 1 159 ? 2.185 4.962 60.789 1.00 25.85 151 THR A N 1
ATOM 1140 C CA . THR A 1 159 ? 1.683 3.989 59.828 1.00 30.06 151 THR A CA 1
ATOM 1141 C C . THR A 1 159 ? 2.589 2.766 59.799 1.00 32.99 151 THR A C 1
ATOM 1142 O O . THR A 1 159 ? 3.810 2.882 59.943 1.00 31.53 151 THR A O 1
ATOM 1146 N N . LYS A 1 160 ? 1.989 1.589 59.589 1.00 23.21 152 LYS A N 1
ATOM 1147 C CA . LYS A 1 160 ? 2.769 0.350 59.555 1.00 21.79 152 LYS A CA 1
ATOM 1148 C C . LYS A 1 160 ? 2.140 -0.660 58.608 1.00 19.83 152 LYS A C 1
ATOM 1149 O O . LYS A 1 160 ? 0.984 -1.060 58.783 1.00 20.75 152 LYS A O 1
ATOM 1151 N N . VAL A 1 161 ? 2.923 -1.090 57.627 1.00 17.07 153 VAL A N 1
ATOM 1152 C CA . VAL A 1 161 ? 2.569 -2.221 56.777 1.00 17.62 153 VAL A CA 1
ATOM 1153 C C . VAL A 1 161 ? 2.890 -3.486 57.571 1.00 26.04 153 VAL A C 1
ATOM 1154 O O . VAL A 1 161 ? 4.054 -3.775 57.856 1.00 23.69 153 VAL A O 1
ATOM 1158 N N . GLU A 1 162 ? 1.850 -4.235 57.937 1.00 22.53 154 GLU A N 1
ATOM 1159 C CA . GLU A 1 162 ? 1.999 -5.360 58.850 1.00 28.19 154 GLU A CA 1
ATOM 1160 C C . GLU A 1 162 ? 2.401 -6.640 58.131 1.00 29.02 154 GLU A C 1
ATOM 1161 O O . GLU A 1 162 ? 3.177 -7.438 58.671 1.00 29.18 154 GLU A O 1
ATOM 1167 N N . SER A 1 163 ? 1.870 -6.869 56.935 1.00 29.33 155 SER A N 1
ATOM 1168 C CA . SER A 1 163 ? 2.126 -8.109 56.209 1.00 23.88 155 SER A CA 1
ATOM 1169 C C . SER A 1 163 ? 1.509 -7.985 54.831 1.00 22.94 155 SER A C 1
ATOM 1170 O O . SER A 1 163 ? 0.708 -7.081 54.566 1.00 24.47 155 SER A O 1
ATOM 1173 N N . TRP A 1 164 ? 1.888 -8.919 53.956 1.00 24.39 156 TRP A N 1
ATOM 1174 C CA . TRP A 1 164 ? 1.316 -9.045 52.623 1.00 25.67 156 TRP A CA 1
ATOM 1175 C C . TRP A 1 164 ? 0.608 -10.389 52.525 1.00 29.20 156 TRP A C 1
ATOM 1176 O O . TRP A 1 164 ? 1.221 -11.440 52.753 1.00 30.19 156 TRP A O 1
ATOM 1187 N N . GLY A 1 165 ? -0.688 -10.352 52.229 1.00 24.92 157 GLY A N 1
ATOM 1188 C CA . GLY A 1 165 ? -1.484 -11.563 52.165 1.00 29.39 157 GLY A CA 1
ATOM 1189 C C . GLY A 1 165 ? -1.881 -11.920 50.750 1.00 24.84 157 GLY A C 1
ATOM 1190 O O . GLY A 1 165 ? -1.890 -11.054 49.865 1.00 25.32 157 GLY A O 1
ATOM 1191 N N . GLY A 1 166 ? -2.200 -13.195 50.531 1.00 33.63 158 GLY A N 1
ATOM 1192 C CA . GLY A 1 166 ? -2.601 -13.683 49.230 1.00 34.08 158 GLY A CA 1
ATOM 1193 C C . GLY A 1 166 ? -4.057 -13.380 48.931 1.00 34.10 158 GLY A C 1
ATOM 1194 O O . GLY A 1 166 ? -4.747 -12.674 49.666 1.00 31.35 158 GLY A O 1
ATOM 1195 N N . ALA A 1 167 ? -4.531 -13.940 47.816 1.00 30.56 159 ALA A N 1
ATOM 1196 C CA . ALA A 1 167 ? -5.871 -13.600 47.349 1.00 31.65 159 ALA A CA 1
ATOM 1197 C C . ALA A 1 167 ? -6.956 -14.129 48.281 1.00 28.57 159 ALA A C 1
ATOM 1198 O O . ALA A 1 167 ? -8.003 -13.493 48.418 1.00 27.50 159 ALA A O 1
ATOM 1200 N N . GLU A 1 168 ? -6.742 -15.278 48.935 1.00 29.51 160 GLU A N 1
ATOM 1201 C CA . GLU A 1 168 ? -7.786 -15.784 49.825 1.00 32.45 160 GLU A CA 1
ATOM 1202 C C . GLU A 1 168 ? -7.925 -14.913 51.066 1.00 33.39 160 GLU A C 1
ATOM 1203 O O . GLU A 1 168 ? -9.045 -14.660 51.521 1.00 34.50 160 GLU A O 1
ATOM 1209 N N . GLU A 1 169 ? -6.805 -14.449 51.634 1.00 33.24 161 GLU A N 1
ATOM 1210 C CA . GLU A 1 169 ? -6.902 -13.511 52.751 1.00 32.85 161 GLU A CA 1
ATOM 1211 C C . GLU A 1 169 ? -7.578 -12.220 52.316 1.00 32.38 161 GLU A C 1
ATOM 1212 O O . GLU A 1 169 ? -8.398 -11.661 53.050 1.00 25.27 161 GLU A O 1
ATOM 1218 N N . ALA A 1 170 ? -7.259 -11.740 51.112 1.00 30.26 162 ALA A N 1
ATOM 1219 C CA . ALA A 1 170 ? -7.911 -10.535 50.614 1.00 24.78 162 ALA A CA 1
ATOM 1220 C C . ALA A 1 170 ? -9.415 -10.740 50.495 1.00 24.32 162 ALA A C 1
ATOM 1221 O O . ALA A 1 170 ? -10.206 -9.845 50.819 1.00 29.31 162 ALA A O 1
ATOM 1223 N N . LYS A 1 171 ? -9.832 -11.920 50.041 1.00 25.03 163 LYS A N 1
ATOM 1224 C CA . LYS A 1 171 ? -11.256 -12.180 49.903 1.00 25.40 163 LYS A CA 1
ATOM 1225 C C . LYS A 1 171 ? -11.937 -12.150 51.264 1.00 25.29 163 LYS A C 1
ATOM 1226 O O . LYS A 1 171 ? -13.058 -11.645 51.395 1.00 28.83 163 LYS A O 1
ATOM 1232 N N . LYS A 1 172 ? -11.251 -12.647 52.297 1.00 25.58 164 LYS A N 1
ATOM 1233 C CA . LYS A 1 172 ? -11.831 -12.640 53.634 1.00 34.83 164 LYS A CA 1
ATOM 1234 C C . LYS A 1 172 ? -11.979 -11.218 54.154 1.00 30.01 164 LYS A C 1
ATOM 1235 O O . LYS A 1 172 ? -12.976 -10.892 54.807 1.00 29.31 164 LYS A O 1
ATOM 1237 N N . VAL A 1 173 ? -11.002 -10.356 53.860 1.00 30.68 165 VAL A N 1
ATOM 1238 C CA . VAL A 1 173 ? -11.087 -8.956 54.261 1.00 28.85 165 VAL A CA 1
ATOM 1239 C C . VAL A 1 173 ? -12.241 -8.263 53.542 1.00 30.69 165 VAL A C 1
ATOM 1240 O O . VAL A 1 173 ? -12.988 -7.484 54.147 1.00 29.12 165 VAL A O 1
ATOM 1244 N N . ILE A 1 174 ? -12.412 -8.535 52.245 1.00 24.18 166 ILE A N 1
ATOM 1245 C CA . ILE A 1 174 ? -13.533 -7.947 51.512 1.00 23.83 166 ILE A CA 1
ATOM 1246 C C . ILE A 1 174 ? -14.860 -8.394 52.114 1.00 28.27 166 ILE A C 1
ATOM 1247 O O . ILE A 1 174 ? -15.767 -7.581 52.338 1.00 25.83 166 ILE A O 1
ATOM 1252 N N . LYS A 1 175 ? -15.001 -9.694 52.382 1.00 33.54 167 LYS A N 1
ATOM 1253 C CA . LYS A 1 175 ? -16.272 -10.181 52.913 1.00 30.61 167 LYS A CA 1
ATOM 1254 C C . LYS A 1 175 ? -16.572 -9.574 54.277 1.00 32.45 167 LYS A C 1
ATOM 1255 O O . LYS A 1 175 ? -17.731 -9.265 54.578 1.00 35.30 167 LYS A O 1
ATOM 1261 N N . GLU A 1 176 ? -15.541 -9.385 55.110 1.00 32.46 168 GLU A N 1
ATOM 1262 C CA . GLU A 1 176 ? -15.735 -8.730 56.406 1.00 34.42 168 GLU A CA 1
ATOM 1263 C C . GLU A 1 176 ? -16.231 -7.301 56.234 1.00 33.87 168 GLU A C 1
ATOM 1264 O O . GLU A 1 176 ? -17.064 -6.824 57.012 1.00 30.83 168 GLU A O 1
ATOM 1270 N N . SER A 1 177 ? -15.713 -6.598 55.230 1.00 30.46 169 SER A N 1
ATOM 1271 C CA . SER A 1 177 ? -16.093 -5.211 54.999 1.00 27.42 169 SER A CA 1
ATOM 1272 C C . SER A 1 177 ? -17.467 -5.103 54.354 1.00 27.94 169 SER A C 1
ATOM 1273 O O . SER A 1 177 ? -18.163 -4.101 54.546 1.00 31.56 169 SER A O 1
ATOM 1276 N N . ILE A 1 178 ? -17.854 -6.106 53.565 1.00 29.19 170 ILE A N 1
ATOM 1277 C CA . ILE A 1 178 ? -19.219 -6.179 53.057 1.00 29.04 170 ILE A CA 1
ATOM 1278 C C . ILE A 1 178 ? -20.203 -6.314 54.212 1.00 31.36 170 ILE A C 1
ATOM 1279 O O . ILE A 1 178 ? -21.264 -5.674 54.225 1.00 34.94 170 ILE A O 1
ATOM 1284 N N . GLU A 1 179 ? -19.853 -7.124 55.214 1.00 33.87 171 GLU A N 1
ATOM 1285 C CA . GLU A 1 179 ? -20.727 -7.289 56.371 1.00 35.46 171 GLU A CA 1
ATOM 1286 C C . GLU A 1 179 ? -20.880 -5.984 57.145 1.00 36.08 171 GLU A C 1
ATOM 1287 O O . GLU A 1 179 ? -21.981 -5.650 57.598 1.00 38.75 171 GLU A O 1
ATOM 1289 N N . ARG A 1 180 ? -19.784 -5.243 57.334 1.00 37.50 172 ARG A N 1
ATOM 1290 C CA A ARG A 1 180 ? -19.884 -3.964 58.027 0.41 37.89 172 ARG A CA 1
ATOM 1291 C CA B ARG A 1 180 ? -19.872 -3.955 58.019 0.59 37.83 172 ARG A CA 1
ATOM 1292 C C . ARG A 1 180 ? -20.780 -2.993 57.268 1.00 39.70 172 ARG A C 1
ATOM 1293 O O . ARG A 1 180 ? -21.600 -2.297 57.875 1.00 38.98 172 ARG A O 1
ATOM 1308 N N . TRP A 1 181 ? -20.638 -2.929 55.938 1.00 34.09 173 TRP A N 1
ATOM 1309 C CA . TRP A 1 181 ? -21.525 -2.077 55.150 1.00 34.71 173 TRP A CA 1
ATOM 1310 C C . TRP A 1 181 ? -22.977 -2.484 55.342 1.00 40.51 173 TRP A C 1
ATOM 1311 O O . TRP A 1 181 ? -23.848 -1.636 55.572 1.00 39.48 173 TRP A O 1
ATOM 1322 N N . ASN A 1 182 ? -23.256 -3.786 55.232 1.00 41.32 174 ASN A N 1
ATOM 1323 C CA . ASN A 1 182 ? -24.627 -4.269 55.358 1.00 45.86 174 ASN A CA 1
ATOM 1324 C C . ASN A 1 182 ? -25.220 -3.917 56.716 1.00 49.47 174 ASN A C 1
ATOM 1325 O O . ASN A 1 182 ? -26.397 -3.550 56.808 1.00 52.26 174 ASN A O 1
ATOM 1330 N N . LYS A 1 183 ? -24.420 -4.017 57.784 1.00 50.78 175 LYS A N 1
ATOM 1331 C CA . LYS A 1 183 ? -24.949 -3.785 59.127 1.00 54.79 175 LYS A CA 1
ATOM 1332 C C . LYS A 1 183 ? -25.206 -2.310 59.408 1.00 55.74 175 LYS A C 1
ATOM 1333 O O . LYS A 1 183 ? -26.052 -1.994 60.250 1.00 60.45 175 LYS A O 1
ATOM 1335 N N . GLN A 1 184 ? -24.502 -1.406 58.733 1.00 58.85 176 GLN A N 1
ATOM 1336 C CA . GLN A 1 184 ? -24.767 0.025 58.857 1.00 65.69 176 GLN A CA 1
ATOM 1337 C C . GLN A 1 184 ? -25.686 0.492 57.732 1.00 68.62 176 GLN A C 1
ATOM 1338 O O . GLN A 1 184 ? -26.427 1.462 57.887 1.00 76.88 176 GLN A O 1
ATOM 1340 N N . ASP B 1 11 ? 31.025 19.617 17.212 1.00 52.18 3 ASP B N 1
ATOM 1341 C CA . ASP B 1 11 ? 30.879 20.973 16.691 1.00 56.87 3 ASP B CA 1
ATOM 1342 C C . ASP B 1 11 ? 30.059 20.965 15.403 1.00 55.69 3 ASP B C 1
ATOM 1343 O O . ASP B 1 11 ? 30.563 20.628 14.332 1.00 57.95 3 ASP B O 1
ATOM 1348 N N . PHE B 1 12 ? 28.791 21.362 15.522 1.00 50.63 4 PHE B N 1
ATOM 1349 C CA . PHE B 1 12 ? 27.872 21.296 14.390 1.00 51.97 4 PHE B CA 1
ATOM 1350 C C . PHE B 1 12 ? 28.271 22.242 13.259 1.00 57.36 4 PHE B C 1
ATOM 1351 O O . PHE B 1 12 ? 27.948 21.979 12.093 1.00 50.15 4 PHE B O 1
ATOM 1359 N N . ASN B 1 13 ? 28.964 23.341 13.569 1.00 63.11 5 ASN B N 1
ATOM 1360 C CA . ASN B 1 13 ? 29.373 24.283 12.533 1.00 63.89 5 ASN B CA 1
ATOM 1361 C C . ASN B 1 13 ? 30.597 23.816 11.749 1.00 67.68 5 ASN B C 1
ATOM 1362 O O . ASN B 1 13 ? 30.951 24.452 10.749 1.00 65.46 5 ASN B O 1
ATOM 1367 N N . GLN B 1 14 ? 31.243 22.726 12.172 1.00 67.27 6 GLN B N 1
ATOM 1368 C CA . GLN B 1 14 ? 32.344 22.120 11.432 1.00 63.27 6 GLN B CA 1
ATOM 1369 C C . GLN B 1 14 ? 31.961 20.829 10.723 1.00 62.22 6 GLN B C 1
ATOM 1370 O O . GLN B 1 14 ? 32.492 20.549 9.647 1.00 63.77 6 GLN B O 1
ATOM 1372 N N . ILE B 1 15 ? 31.046 20.046 11.292 1.00 61.08 7 ILE B N 1
ATOM 1373 C CA . ILE B 1 15 ? 30.641 18.784 10.682 1.00 59.32 7 ILE B CA 1
ATOM 1374 C C . ILE B 1 15 ? 29.511 18.975 9.675 1.00 53.45 7 ILE B C 1
ATOM 1375 O O . ILE B 1 15 ? 29.401 18.205 8.717 1.00 56.32 7 ILE B O 1
ATOM 1380 N N . LEU B 1 16 ? 28.667 19.980 9.873 1.00 40.71 8 LEU B N 1
ATOM 1381 C CA . LEU B 1 16 ? 27.487 20.194 9.054 1.00 37.50 8 LEU B CA 1
ATOM 1382 C C . LEU B 1 16 ? 27.644 21.458 8.230 1.00 36.98 8 LEU B C 1
ATOM 1383 O O . LEU B 1 16 ? 28.150 22.474 8.720 1.00 37.96 8 LEU B O 1
ATOM 1388 N N . THR B 1 17 ? 27.190 21.396 6.997 1.00 35.84 9 THR B N 1
ATOM 1389 C CA . THR B 1 17 ? 27.020 22.551 6.137 1.00 34.92 9 THR B CA 1
ATOM 1390 C C . THR B 1 17 ? 25.560 22.970 6.138 1.00 33.56 9 THR B C 1
ATOM 1391 O O . THR B 1 17 ? 24.705 22.282 6.705 1.00 29.97 9 THR B O 1
ATOM 1395 N N . PRO B 1 18 ? 25.221 24.109 5.517 1.00 30.31 10 PRO B N 1
ATOM 1396 C CA . PRO B 1 18 ? 23.798 24.468 5.414 1.00 27.42 10 PRO B CA 1
ATOM 1397 C C . PRO B 1 18 ? 22.984 23.481 4.602 1.00 26.20 10 PRO B C 1
ATOM 1398 O O . PRO B 1 18 ? 21.757 23.470 4.731 1.00 28.53 10 PRO B O 1
ATOM 1402 N N . GLY B 1 19 ? 23.614 22.678 3.744 1.00 27.77 11 GLY B N 1
ATOM 1403 C CA . GLY B 1 19 ? 22.851 21.733 2.942 1.00 32.70 11 GLY B CA 1
ATOM 1404 C C . GLY B 1 19 ? 22.431 22.278 1.586 1.00 29.39 11 GLY B C 1
ATOM 1405 O O . GLY B 1 19 ? 23.079 23.177 1.036 1.00 28.75 11 GLY B O 1
ATOM 1406 N N . ASP B 1 20 ? 21.331 21.751 1.041 1.00 27.49 12 ASP B N 1
ATOM 1407 C CA . ASP B 1 20 ? 20.919 22.023 -0.343 1.00 30.76 12 ASP B CA 1
ATOM 1408 C C . ASP B 1 20 ? 19.960 23.212 -0.357 1.00 30.74 12 ASP B C 1
ATOM 1409 O O . ASP B 1 20 ? 18.745 23.070 -0.500 1.00 25.05 12 ASP B O 1
ATOM 1414 N N . VAL B 1 21 ? 20.531 24.415 -0.226 1.00 29.39 13 VAL B N 1
ATOM 1415 C CA . VAL B 1 21 ? 19.707 25.618 -0.110 1.00 28.85 13 VAL B CA 1
ATOM 1416 C C . VAL B 1 21 ? 18.842 25.793 -1.350 1.00 20.87 13 VAL B C 1
ATOM 1417 O O . VAL B 1 21 ? 17.630 26.023 -1.255 1.00 21.17 13 VAL B O 1
ATOM 1421 N N . ASP B 1 22 ? 19.455 25.690 -2.536 1.00 23.17 14 ASP B N 1
ATOM 1422 C CA . ASP B 1 22 ? 18.708 25.824 -3.785 1.00 26.68 14 ASP B CA 1
ATOM 1423 C C . ASP B 1 22 ? 17.572 24.807 -3.873 1.00 24.97 14 ASP B C 1
ATOM 1424 O O . ASP B 1 22 ? 16.471 25.134 -4.328 1.00 26.06 14 ASP B O 1
ATOM 1429 N N . GLY B 1 23 ? 17.815 23.571 -3.440 1.00 22.49 15 GLY B N 1
ATOM 1430 C CA . GLY B 1 23 ? 16.756 22.576 -3.459 1.00 23.58 15 GLY B CA 1
ATOM 1431 C C . GLY B 1 23 ? 15.726 22.716 -2.355 1.00 21.19 15 GLY B C 1
ATOM 1432 O O . GLY B 1 23 ? 14.721 21.998 -2.367 1.00 24.41 15 GLY B O 1
ATOM 1433 N N . GLY B 1 24 ? 15.955 23.615 -1.410 1.00 22.28 16 GLY B N 1
ATOM 1434 C CA . GLY B 1 24 ? 15.045 23.822 -0.302 1.00 19.44 16 GLY B CA 1
ATOM 1435 C C . GLY B 1 24 ? 15.103 22.780 0.787 1.00 20.33 16 GLY B C 1
ATOM 1436 O O . GLY B 1 24 ? 14.204 22.740 1.631 1.00 20.92 16 GLY B O 1
ATOM 1437 N N . ILE B 1 25 ? 16.117 21.927 0.799 1.00 16.04 17 ILE B N 1
ATOM 1438 C CA . ILE B 1 25 ? 16.300 20.934 1.857 1.00 19.23 17 ILE B CA 1
ATOM 1439 C C . ILE B 1 25 ? 17.606 21.292 2.546 1.00 18.99 17 ILE B C 1
ATOM 1440 O O . ILE B 1 25 ? 18.680 21.109 1.967 1.00 21.34 17 ILE B O 1
ATOM 1445 N N . ILE B 1 26 ? 17.522 21.825 3.771 1.00 16.05 18 ILE B N 1
ATOM 1446 C CA . ILE B 1 26 ? 18.691 22.330 4.480 1.00 21.47 18 ILE B CA 1
ATOM 1447 C C . ILE B 1 26 ? 18.918 21.511 5.747 1.00 21.38 18 ILE B C 1
ATOM 1448 O O . ILE B 1 26 ? 18.061 20.740 6.176 1.00 17.72 18 ILE B O 1
ATOM 1453 N N . ASN B 1 27 ? 20.076 21.734 6.378 1.00 17.29 19 ASN B N 1
ATOM 1454 C CA . ASN B 1 27 ? 20.392 21.090 7.649 1.00 18.45 19 ASN B CA 1
ATOM 1455 C C . ASN B 1 27 ? 20.026 22.033 8.786 1.00 19.81 19 ASN B C 1
ATOM 1456 O O . ASN B 1 27 ? 20.358 23.222 8.741 1.00 20.33 19 ASN B O 1
ATOM 1461 N N . VAL B 1 28 ? 19.344 21.501 9.798 1.00 15.32 20 VAL B N 1
ATOM 1462 C CA . VAL B 1 28 ? 18.883 22.274 10.948 1.00 14.97 20 VAL B CA 1
ATOM 1463 C C . VAL B 1 28 ? 19.305 21.546 12.213 1.00 18.89 20 VAL B C 1
ATOM 1464 O O . VAL B 1 28 ? 19.207 20.317 12.291 1.00 19.05 20 VAL B O 1
ATOM 1468 N N . VAL B 1 29 ? 19.820 22.295 13.187 1.00 20.01 21 VAL B N 1
ATOM 1469 C CA . VAL B 1 29 ? 20.133 21.767 14.509 1.00 17.17 21 VAL B CA 1
ATOM 1470 C C . VAL B 1 29 ? 19.088 22.295 15.487 1.00 22.61 21 VAL B C 1
ATOM 1471 O O . VAL B 1 29 ? 18.878 23.510 15.579 1.00 19.44 21 VAL B O 1
ATOM 1475 N N . ASN B 1 30 ? 18.421 21.390 16.215 1.00 18.80 22 ASN B N 1
ATOM 1476 C CA . ASN B 1 30 ? 17.354 21.801 17.123 1.00 17.06 22 ASN B CA 1
ATOM 1477 C C . ASN B 1 30 ? 17.933 22.218 18.467 1.00 18.45 22 ASN B C 1
ATOM 1478 O O . ASN B 1 30 ? 18.758 21.496 19.052 1.00 20.87 22 ASN B O 1
ATOM 1483 N N . GLU B 1 31 ? 17.496 23.376 18.965 1.00 15.85 23 GLU B N 1
ATOM 1484 C CA . GLU B 1 31 ? 17.915 23.834 20.296 1.00 16.83 23 GLU B CA 1
ATOM 1485 C C . GLU B 1 31 ? 16.832 23.715 21.357 1.00 15.05 23 GLU B C 1
ATOM 1486 O O . GLU B 1 31 ? 17.138 23.365 22.498 1.00 16.79 23 GLU B O 1
ATOM 1492 N N . ILE B 1 32 ? 15.578 24.041 21.034 1.00 16.72 24 ILE B N 1
ATOM 1493 C CA . ILE B 1 32 ? 14.517 24.151 22.026 1.00 16.61 24 ILE B CA 1
ATOM 1494 C C . ILE B 1 32 ? 13.331 23.309 21.581 1.00 16.22 24 ILE B C 1
ATOM 1495 O O . ILE B 1 32 ? 12.781 23.546 20.503 1.00 17.92 24 ILE B O 1
ATOM 1500 N N . PRO B 1 33 ? 12.865 22.359 22.387 1.00 16.71 25 PRO B N 1
ATOM 1501 C CA . PRO B 1 33 ? 11.605 21.669 22.068 1.00 17.04 25 PRO B CA 1
ATOM 1502 C C . PRO B 1 33 ? 10.418 22.619 22.105 1.00 20.61 25 PRO B C 1
ATOM 1503 O O . PRO B 1 33 ? 10.319 23.487 22.978 1.00 16.41 25 PRO B O 1
ATOM 1507 N N . ALA B 1 34 ? 9.500 22.433 21.159 1.00 17.51 26 ALA B N 1
ATOM 1508 C CA . ALA B 1 34 ? 8.224 23.132 21.226 1.00 12.05 26 ALA B CA 1
ATOM 1509 C C . ALA B 1 34 ? 7.589 22.910 22.590 1.00 16.45 26 ALA B C 1
ATOM 1510 O O . ALA B 1 34 ? 7.655 21.811 23.138 1.00 15.21 26 ALA B O 1
ATOM 1512 N N . GLY B 1 35 ? 6.959 23.953 23.125 1.00 18.14 27 GLY B N 1
ATOM 1513 C CA . GLY B 1 35 ? 6.335 23.886 24.428 1.00 21.08 27 GLY B CA 1
ATOM 1514 C C . GLY B 1 35 ? 7.250 24.130 25.610 1.00 23.38 27 GLY B C 1
ATOM 1515 O O . GLY B 1 35 ? 6.768 24.140 26.751 1.00 19.02 27 GLY B O 1
ATOM 1516 N N . SER B 1 36 ? 8.548 24.327 25.388 1.00 18.82 28 SER B N 1
ATOM 1517 C CA . SER B 1 36 ? 9.484 24.593 26.476 1.00 19.48 28 SER B CA 1
ATOM 1518 C C . SER B 1 36 ? 9.617 26.092 26.732 1.00 18.29 28 SER B C 1
ATOM 1519 O O . SER B 1 36 ? 9.622 26.895 25.794 1.00 20.92 28 SER B O 1
ATOM 1522 N N . ASN B 1 37 ? 9.719 26.479 28.012 1.00 16.90 29 ASN B N 1
ATOM 1523 C CA . ASN B 1 37 ? 10.084 27.855 28.344 1.00 19.94 29 ASN B CA 1
ATOM 1524 C C . ASN B 1 37 ? 11.551 27.982 28.726 1.00 19.55 29 ASN B C 1
ATOM 1525 O O . ASN B 1 37 ? 11.938 28.946 29.403 1.00 19.29 29 ASN B O 1
ATOM 1530 N N . HIS B 1 38 ? 12.379 27.029 28.311 1.00 18.86 30 HIS B N 1
ATOM 1531 C CA . HIS B 1 38 ? 13.813 27.090 28.555 1.00 16.09 30 HIS B CA 1
ATOM 1532 C C . HIS B 1 38 ? 14.486 27.671 27.321 1.00 20.70 30 HIS B C 1
ATOM 1533 O O . HIS B 1 38 ? 14.376 27.106 26.229 1.00 20.85 30 HIS B O 1
ATOM 1540 N N . LYS B 1 39 ? 15.147 28.806 27.483 1.00 18.66 31 LYS B N 1
ATOM 1541 C CA . LYS B 1 39 ? 15.852 29.400 26.345 1.00 20.75 31 LYS B CA 1
ATOM 1542 C C . LYS B 1 39 ? 17.208 28.724 26.226 1.00 25.32 31 LYS B C 1
ATOM 1543 O O . LYS B 1 39 ? 18.169 29.091 26.907 1.00 22.71 31 LYS B O 1
ATOM 1549 N N . ILE B 1 40 ? 17.287 27.744 25.340 1.00 18.77 32 ILE B N 1
ATOM 1550 C CA . ILE B 1 40 ? 18.491 26.963 25.125 1.00 23.40 32 ILE B CA 1
ATOM 1551 C C . ILE B 1 40 ? 19.112 27.426 23.819 1.00 25.18 32 ILE B C 1
ATOM 1552 O O . ILE B 1 40 ? 18.409 27.640 22.827 1.00 21.72 32 ILE B O 1
ATOM 1557 N N . GLU B 1 41 ? 20.420 27.627 23.839 1.00 21.39 33 GLU B N 1
ATOM 1558 C CA . GLU B 1 41 ? 21.166 28.116 22.693 1.00 22.73 33 GLU B CA 1
ATOM 1559 C C . GLU B 1 41 ? 22.398 27.250 22.501 1.00 24.90 33 GLU B C 1
ATOM 1560 O O . GLU B 1 41 ? 23.050 26.862 23.474 1.00 23.79 33 GLU B O 1
ATOM 1566 N N . TRP B 1 42 ? 22.712 26.940 21.250 1.00 23.59 34 TRP B N 1
ATOM 1567 C CA . TRP B 1 42 ? 24.004 26.343 20.942 1.00 19.97 34 TRP B CA 1
ATOM 1568 C C . TRP B 1 42 ? 25.092 27.381 21.152 1.00 25.67 34 TRP B C 1
ATOM 1569 O O . TRP B 1 42 ? 25.071 28.450 20.535 1.00 30.82 34 TRP B O 1
ATOM 1580 N N . ASN B 1 43 ? 26.045 27.071 22.015 1.00 27.18 35 ASN B N 1
ATOM 1581 C CA . ASN B 1 43 ? 27.120 28.003 22.330 1.00 32.26 35 ASN B CA 1
ATOM 1582 C C . ASN B 1 43 ? 28.290 27.684 21.407 1.00 37.22 35 ASN B C 1
ATOM 1583 O O . ASN B 1 43 ? 28.994 26.689 21.597 1.00 33.90 35 ASN B O 1
ATOM 1588 N N . ARG B 1 44 ? 28.494 28.540 20.398 1.00 38.51 36 ARG B N 1
ATOM 1589 C CA . ARG B 1 44 ? 29.522 28.279 19.393 1.00 42.00 36 ARG B CA 1
ATOM 1590 C C . ARG B 1 44 ? 30.913 28.247 20.014 1.00 48.17 36 ARG B C 1
ATOM 1591 O O . ARG B 1 44 ? 31.761 27.441 19.611 1.00 55.25 36 ARG B O 1
ATOM 1593 N N . LYS B 1 45 ? 31.159 29.103 21.012 1.00 48.70 37 LYS B N 1
ATOM 1594 C CA . LYS B 1 45 ? 32.469 29.151 21.657 1.00 51.29 37 LYS B CA 1
ATOM 1595 C C . LYS B 1 45 ? 32.810 27.829 22.336 1.00 53.57 37 LYS B C 1
ATOM 1596 O O . LYS B 1 45 ? 33.958 27.373 22.282 1.00 51.97 37 LYS B O 1
ATOM 1598 N N . LEU B 1 46 ? 31.832 27.206 22.991 1.00 45.57 38 LEU B N 1
ATOM 1599 C CA . LEU B 1 46 ? 32.082 26.002 23.768 1.00 43.38 38 LEU B CA 1
ATOM 1600 C C . LEU B 1 46 ? 31.673 24.723 23.052 1.00 43.05 38 LEU B C 1
ATOM 1601 O O . LEU B 1 46 ? 32.040 23.634 23.508 1.00 47.58 38 LEU B O 1
ATOM 1606 N N . ALA B 1 47 ? 30.947 24.829 21.943 1.00 35.87 39 ALA B N 1
ATOM 1607 C CA . ALA B 1 47 ? 30.352 23.680 21.264 1.00 38.88 39 ALA B CA 1
ATOM 1608 C C . ALA B 1 47 ? 29.521 22.847 22.240 1.00 36.93 39 ALA B C 1
ATOM 1609 O O . ALA B 1 47 ? 29.747 21.653 22.438 1.00 39.84 39 ALA B O 1
ATOM 1611 N N . ALA B 1 48 ? 28.534 23.508 22.841 1.00 33.38 40 ALA B N 1
ATOM 1612 C CA . ALA B 1 48 ? 27.640 22.861 23.794 1.00 29.64 40 ALA B CA 1
ATOM 1613 C C . ALA B 1 48 ? 26.372 23.694 23.909 1.00 30.50 40 ALA B C 1
ATOM 1614 O O . ALA B 1 48 ? 26.357 24.886 23.581 1.00 28.51 40 ALA B O 1
ATOM 1616 N N . PHE B 1 49 ? 25.298 23.048 24.360 1.00 21.58 41 PHE B N 1
ATOM 1617 C CA . PHE B 1 49 ? 24.003 23.705 24.482 1.00 19.68 41 PHE B CA 1
ATOM 1618 C C . PHE B 1 49 ? 23.885 24.328 25.865 1.00 24.89 41 PHE B C 1
ATOM 1619 O O . PHE B 1 49 ? 24.120 23.664 26.880 1.00 23.72 41 PHE B O 1
ATOM 1627 N N . GLN B 1 50 ? 23.513 25.601 25.899 1.00 20.68 42 GLN B N 1
ATOM 1628 C CA . GLN B 1 50 ? 23.489 26.370 27.132 1.00 20.43 42 GLN B CA 1
ATOM 1629 C C . GLN B 1 50 ? 22.069 26.808 27.434 1.00 19.27 42 GLN B C 1
ATOM 1630 O O . GLN B 1 50 ? 21.391 27.357 26.565 1.00 21.86 42 GLN B O 1
ATOM 1636 N N . LEU B 1 51 ? 21.627 26.599 28.671 1.00 19.17 43 LEU B N 1
ATOM 1637 C CA . LEU B 1 51 ? 20.393 27.233 29.122 1.00 22.84 43 LEU B CA 1
ATOM 1638 C C . LEU B 1 51 ? 20.723 28.674 29.495 1.00 21.14 43 LEU B C 1
ATOM 1639 O O . LEU B 1 51 ? 21.271 28.939 30.571 1.00 22.84 43 LEU B O 1
ATOM 1644 N N . ASP B 1 52 ? 20.372 29.611 28.604 1.00 22.87 44 ASP B N 1
ATOM 1645 C CA . ASP B 1 52 ? 20.633 31.024 28.874 1.00 28.76 44 ASP B CA 1
ATOM 1646 C C . ASP B 1 52 ? 19.774 31.537 30.020 1.00 22.95 44 ASP B C 1
ATOM 1647 O O . ASP B 1 52 ? 20.257 32.293 30.870 1.00 29.26 44 ASP B O 1
ATOM 1652 N N . ARG B 1 53 ? 18.492 31.171 30.038 1.00 24.57 45 ARG B N 1
ATOM 1653 C CA . ARG B 1 53 ? 17.581 31.682 31.053 1.00 21.27 45 ARG B CA 1
ATOM 1654 C C . ARG B 1 53 ? 16.278 30.903 31.003 1.00 19.67 45 ARG B C 1
ATOM 1655 O O . ARG B 1 53 ? 16.000 30.188 30.040 1.00 19.88 45 ARG B O 1
ATOM 1663 N N . ILE B 1 54 ? 15.494 31.027 32.083 1.00 19.00 46 ILE B N 1
ATOM 1664 C CA . ILE B 1 54 ? 14.111 30.569 32.107 1.00 19.04 46 ILE B CA 1
ATOM 1665 C C . ILE B 1 54 ? 13.219 31.705 31.619 1.00 19.53 46 ILE B C 1
ATOM 1666 O O . ILE B 1 54 ? 13.275 32.821 32.153 1.00 21.21 46 ILE B O 1
ATOM 1671 N N . GLU B 1 55 ? 12.386 31.425 30.607 1.00 19.70 47 GLU B N 1
ATOM 1672 C CA . GLU B 1 55 ? 11.451 32.422 30.100 1.00 21.37 47 GLU B CA 1
ATOM 1673 C C . GLU B 1 55 ? 10.132 32.324 30.858 1.00 20.14 47 GLU B C 1
ATOM 1674 O O . GLU B 1 55 ? 9.863 31.312 31.498 1.00 18.14 47 GLU B O 1
ATOM 1680 N N . PRO B 1 56 ? 9.284 33.353 30.809 1.00 21.70 48 PRO B N 1
ATOM 1681 C CA . PRO B 1 56 ? 7.940 33.220 31.392 1.00 20.82 48 PRO B CA 1
ATOM 1682 C C . PRO B 1 56 ? 7.207 32.011 30.813 1.00 21.28 48 PRO B C 1
ATOM 1683 O O . PRO B 1 56 ? 7.223 31.767 29.605 1.00 17.64 48 PRO B O 1
ATOM 1687 N N . ALA B 1 57 ? 6.576 31.239 31.701 1.00 19.36 49 ALA B N 1
ATOM 1688 C CA . ALA B 1 57 ? 5.874 30.031 31.296 1.00 21.76 49 ALA B CA 1
ATOM 1689 C C . ALA B 1 57 ? 4.782 30.315 30.273 1.00 21.02 49 ALA B C 1
ATOM 1690 O O . ALA B 1 57 ? 4.512 29.475 29.413 1.00 20.64 49 ALA B O 1
ATOM 1692 N N . ILE B 1 58 ? 4.150 31.490 30.337 1.00 21.61 50 ILE B N 1
ATOM 1693 C CA . ILE B 1 58 ? 3.130 31.827 29.355 1.00 23.48 50 ILE B CA 1
ATOM 1694 C C . ILE B 1 58 ? 3.711 32.024 27.968 1.00 23.34 50 ILE B C 1
ATOM 1695 O O . ILE B 1 58 ? 2.954 32.105 27.000 1.00 26.01 50 ILE B O 1
ATOM 1700 N N . PHE B 1 59 ? 5.033 32.109 27.848 1.00 25.41 51 PHE B N 1
ATOM 1701 C CA . PHE B 1 59 ? 5.699 32.293 26.563 1.00 19.77 51 PHE B CA 1
ATOM 1702 C C . PHE B 1 59 ? 6.534 31.072 26.177 1.00 19.58 51 PHE B C 1
ATOM 1703 O O . PHE B 1 59 ? 7.649 31.202 25.667 1.00 22.51 51 PHE B O 1
ATOM 1711 N N . ALA B 1 60 ? 6.003 29.871 26.397 1.00 21.32 52 ALA B N 1
ATOM 1712 C CA . ALA B 1 60 ? 6.650 28.672 25.877 1.00 19.69 52 ALA B CA 1
ATOM 1713 C C . ALA B 1 60 ? 6.744 28.765 24.360 1.00 20.17 52 ALA B C 1
ATOM 1714 O O . ALA B 1 60 ? 5.881 29.353 23.701 1.00 22.25 52 ALA B O 1
ATOM 1716 N N . LYS B 1 61 ? 7.815 28.211 23.806 1.00 20.26 53 LYS B N 1
ATOM 1717 C CA . LYS B 1 61 ? 8.007 28.283 22.358 1.00 21.39 53 LYS B CA 1
ATOM 1718 C C . LYS B 1 61 ? 6.856 27.584 21.640 1.00 20.34 53 LYS B C 1
ATOM 1719 O O . LYS B 1 61 ? 6.526 26.438 21.979 1.00 19.31 53 LYS B O 1
ATOM 1725 N N . PRO B 1 62 ? 6.228 28.226 20.643 1.00 21.10 54 PRO B N 1
ATOM 1726 C CA . PRO B 1 62 ? 5.108 27.574 19.946 1.00 19.74 54 PRO B CA 1
ATOM 1727 C C . PRO B 1 62 ? 5.541 26.539 18.922 1.00 20.65 54 PRO B C 1
ATOM 1728 O O . PRO B 1 62 ? 4.705 25.716 18.516 1.00 20.82 54 PRO B O 1
ATOM 1732 N N . THR B 1 63 ? 6.797 26.569 18.470 1.00 16.67 55 THR B N 1
ATOM 1733 C CA . THR B 1 63 ? 7.363 25.556 17.583 1.00 17.24 55 THR B CA 1
ATOM 1734 C C . THR B 1 63 ? 8.699 25.132 18.162 1.00 15.91 55 THR B C 1
ATOM 1735 O O . THR B 1 63 ? 9.206 25.756 19.085 1.00 14.54 55 THR B O 1
ATOM 1739 N N . ASN B 1 64 ? 9.298 24.088 17.596 1.00 15.29 56 ASN B N 1
ATOM 1740 C CA . ASN B 1 64 ? 10.692 23.832 17.932 1.00 13.67 56 ASN B CA 1
ATOM 1741 C C . ASN B 1 64 ? 11.527 24.995 17.415 1.00 16.30 56 ASN B C 1
ATOM 1742 O O . ASN B 1 64 ? 11.140 25.685 16.465 1.00 21.36 56 ASN B O 1
ATOM 1747 N N . TYR B 1 65 ? 12.670 25.227 18.058 1.00 16.23 57 TYR B N 1
ATOM 1748 C CA . TYR B 1 65 ? 13.516 26.367 17.734 1.00 19.25 57 TYR B CA 1
ATOM 1749 C C . TYR B 1 65 ? 14.932 25.877 17.480 1.00 22.56 57 TYR B C 1
ATOM 1750 O O . TYR B 1 65 ? 15.508 25.181 18.320 1.00 17.33 57 TYR B O 1
ATOM 1759 N N . GLY B 1 66 ? 15.495 26.226 16.327 1.00 18.69 58 GLY B N 1
ATOM 1760 C CA . GLY B 1 66 ? 16.848 25.782 16.034 1.00 21.76 58 GLY B CA 1
ATOM 1761 C C . GLY B 1 66 ? 17.662 26.754 15.206 1.00 16.10 58 GLY B C 1
ATOM 1762 O O . GLY B 1 66 ? 17.309 27.931 15.107 1.00 15.00 58 GLY B O 1
ATOM 1763 N N . PHE B 1 67 ? 18.739 26.279 14.578 1.00 18.73 59 PHE B N 1
ATOM 1764 C CA . PHE B 1 67 ? 19.535 27.164 13.734 1.00 15.73 59 PHE B CA 1
ATOM 1765 C C . PHE B 1 67 ? 20.086 26.394 12.545 1.00 15.51 59 PHE B C 1
ATOM 1766 O O . PHE B 1 67 ? 20.102 25.163 12.524 1.00 16.98 59 PHE B O 1
ATOM 1774 N N . ILE B 1 68 ? 20.554 27.145 11.556 1.00 17.55 60 ILE B N 1
ATOM 1775 C CA . ILE B 1 68 ? 21.202 26.586 10.373 1.00 16.66 60 ILE B CA 1
ATOM 1776 C C . ILE B 1 68 ? 22.711 26.689 10.570 1.00 18.17 60 ILE B C 1
ATOM 1777 O O . ILE B 1 68 ? 23.224 27.806 10.759 1.00 19.60 60 ILE B O 1
ATOM 1782 N N . PRO B 1 69 ? 23.458 25.584 10.499 1.00 18.20 61 PRO B N 1
ATOM 1783 C CA . PRO B 1 69 ? 24.917 25.674 10.666 1.00 27.40 61 PRO B CA 1
ATOM 1784 C C . PRO B 1 69 ? 25.553 26.527 9.576 1.00 25.11 61 PRO B C 1
ATOM 1785 O O . PRO B 1 69 ? 25.073 26.581 8.443 1.00 23.94 61 PRO B O 1
ATOM 1789 N N . GLN B 1 70 ? 26.645 27.204 9.946 1.00 23.34 62 GLN B N 1
ATOM 1790 C CA . GLN B 1 70 ? 27.484 27.962 9.010 1.00 25.33 62 GLN B CA 1
ATOM 1791 C C . GLN B 1 70 ? 26.709 29.095 8.342 1.00 25.50 62 GLN B C 1
ATOM 1792 O O . GLN B 1 70 ? 26.865 29.360 7.152 1.00 26.31 62 GLN B O 1
ATOM 1798 N N . THR B 1 71 ? 25.886 29.786 9.131 1.00 24.99 63 THR B N 1
ATOM 1799 C CA . THR B 1 71 ? 25.182 30.981 8.696 1.00 25.56 63 THR B CA 1
ATOM 1800 C C . THR B 1 71 ? 25.333 32.052 9.772 1.00 32.34 63 THR B C 1
ATOM 1801 O O . THR B 1 71 ? 25.569 31.746 10.943 1.00 32.28 63 THR B O 1
ATOM 1805 N N . LEU B 1 72 ? 25.194 33.315 9.364 1.00 29.73 64 LEU B N 1
ATOM 1806 C CA . LEU B 1 72 ? 25.264 34.443 10.290 1.00 30.44 64 LEU B CA 1
ATOM 1807 C C . LEU B 1 72 ? 24.204 35.481 9.951 1.00 37.75 64 LEU B C 1
ATOM 1808 O O . LEU B 1 72 ? 24.096 35.901 8.796 1.00 31.54 64 LEU B O 1
ATOM 1813 N N . ASP B 1 73 ? 23.454 35.916 10.963 1.00 30.56 65 ASP B N 1
ATOM 1814 C CA . ASP B 1 73 ? 22.711 37.171 10.885 1.00 39.72 65 ASP B CA 1
ATOM 1815 C C . ASP B 1 73 ? 23.666 38.349 10.723 1.00 51.96 65 ASP B C 1
ATOM 1816 O O . ASP B 1 73 ? 24.867 38.245 10.977 1.00 53.58 65 ASP B O 1
ATOM 1821 N N . GLU B 1 74 ? 23.100 39.500 10.336 1.00 56.00 66 GLU B N 1
ATOM 1822 C CA . GLU B 1 74 ? 23.902 40.700 10.101 1.00 61.95 66 GLU B CA 1
ATOM 1823 C C . GLU B 1 74 ? 24.618 41.184 11.358 1.00 53.63 66 GLU B C 1
ATOM 1824 O O . GLU B 1 74 ? 25.588 41.944 11.250 1.00 54.56 66 GLU B O 1
ATOM 1826 N N . ASP B 1 75 ? 24.174 40.755 12.542 1.00 52.35 67 ASP B N 1
ATOM 1827 C CA . ASP B 1 75 ? 24.796 41.118 13.811 1.00 58.85 67 ASP B CA 1
ATOM 1828 C C . ASP B 1 75 ? 25.775 40.070 14.334 1.00 57.60 67 ASP B C 1
ATOM 1829 O O . ASP B 1 75 ? 26.387 40.295 15.384 1.00 58.12 67 ASP B O 1
ATOM 1834 N N . GLY B 1 76 ? 25.921 38.928 13.654 1.00 49.43 68 GLY B N 1
ATOM 1835 C CA . GLY B 1 76 ? 26.718 37.821 14.153 1.00 43.11 68 GLY B CA 1
ATOM 1836 C C . GLY B 1 76 ? 25.931 36.725 14.838 1.00 46.69 68 GLY B C 1
ATOM 1837 O O . GLY B 1 76 ? 26.531 35.749 15.309 1.00 41.94 68 GLY B O 1
ATOM 1838 N N . ASP B 1 77 ? 24.613 36.871 14.920 1.00 52.70 69 ASP B N 1
ATOM 1839 C CA . ASP B 1 77 ? 23.712 35.835 15.404 1.00 42.21 69 ASP B CA 1
ATOM 1840 C C . ASP B 1 77 ? 23.592 34.706 14.375 1.00 42.08 69 ASP B C 1
ATOM 1841 O O . ASP B 1 77 ? 23.617 34.937 13.168 1.00 40.88 69 ASP B O 1
ATOM 1846 N N . GLU B 1 78 ? 23.450 33.475 14.853 1.00 42.47 70 GLU B N 1
ATOM 1847 C CA . GLU B 1 78 ? 23.151 32.376 13.939 1.00 49.88 70 GLU B CA 1
ATOM 1848 C C . GLU B 1 78 ? 21.729 32.513 13.388 1.00 35.06 70 GLU B C 1
ATOM 1849 O O . GLU B 1 78 ? 20.840 33.065 14.042 1.00 43.57 70 GLU B O 1
ATOM 1851 N N . LEU B 1 79 ? 21.532 32.049 12.152 1.00 30.32 71 LEU B N 1
ATOM 1852 C CA . LEU B 1 79 ? 20.224 32.171 11.504 1.00 21.33 71 LEU B CA 1
ATOM 1853 C C . LEU B 1 79 ? 19.255 31.184 12.139 1.00 19.27 71 LEU B C 1
ATOM 1854 O O . LEU B 1 79 ? 19.501 29.975 12.120 1.00 19.13 71 LEU B O 1
ATOM 1859 N N . ASP B 1 80 ? 18.170 31.699 12.719 1.00 22.05 72 ASP B N 1
ATOM 1860 C CA . ASP B 1 80 ? 17.268 30.889 13.520 1.00 17.57 72 ASP B CA 1
ATOM 1861 C C . ASP B 1 80 ? 16.264 30.151 12.642 1.00 16.10 72 ASP B C 1
ATOM 1862 O O . ASP B 1 80 ? 15.999 30.532 11.499 1.00 18.69 72 ASP B O 1
ATOM 1867 N N . VAL B 1 81 ? 15.703 29.079 13.203 1.00 15.42 73 VAL B N 1
ATOM 1868 C CA . VAL B 1 81 ? 14.756 28.202 12.519 1.00 14.26 73 VAL B CA 1
ATOM 1869 C C . VAL B 1 81 ? 13.567 27.936 13.431 1.00 16.28 73 VAL B C 1
ATOM 1870 O O . VAL B 1 81 ? 13.750 27.574 14.600 1.00 18.79 73 VAL B O 1
ATOM 1874 N N . LEU B 1 82 ? 12.358 28.126 12.893 1.00 17.45 74 LEU B N 1
ATOM 1875 C CA . LEU B 1 82 ? 11.117 27.640 13.480 1.00 14.26 74 LEU B CA 1
ATOM 1876 C C . LEU B 1 82 ? 10.782 26.319 12.790 1.00 17.85 74 LEU B C 1
ATOM 1877 O O . LEU B 1 82 ? 10.420 26.307 11.612 1.00 18.01 74 LEU B O 1
ATOM 1882 N N . LEU B 1 83 ? 10.924 25.206 13.516 1.00 12.97 75 LEU B N 1
ATOM 1883 C CA . LEU B 1 83 ? 10.709 23.873 12.969 1.00 17.15 75 LEU B CA 1
ATOM 1884 C C . LEU B 1 83 ? 9.399 23.333 13.519 1.00 18.82 75 LEU B C 1
ATOM 1885 O O . LEU B 1 83 ? 9.272 23.125 14.734 1.00 15.90 75 LEU B O 1
ATOM 1890 N N . VAL B 1 84 ? 8.434 23.116 12.636 1.00 18.27 76 VAL B N 1
ATOM 1891 C CA . VAL B 1 84 ? 7.077 22.742 13.023 1.00 16.37 76 VAL B CA 1
ATOM 1892 C C . VAL B 1 84 ? 6.941 21.225 12.961 1.00 22.76 76 VAL B C 1
ATOM 1893 O O . VAL B 1 84 ? 7.185 20.614 11.919 1.00 16.65 76 VAL B O 1
ATOM 1897 N N . THR B 1 85 ? 6.562 20.615 14.082 1.00 20.60 77 THR B N 1
ATOM 1898 C CA . THR B 1 85 ? 6.281 19.189 14.158 1.00 22.23 77 THR B CA 1
ATOM 1899 C C . THR B 1 85 ? 5.034 18.991 15.007 1.00 23.29 77 THR B C 1
ATOM 1900 O O . THR B 1 85 ? 4.641 19.869 15.776 1.00 18.22 77 THR B O 1
ATOM 1904 N N . GLU B 1 86 ? 4.443 17.802 14.903 1.00 20.83 78 GLU B N 1
ATOM 1905 C CA . GLU B 1 86 ? 3.308 17.479 15.768 1.00 24.03 78 GLU B CA 1
ATOM 1906 C C . GLU B 1 86 ? 3.756 17.231 17.209 1.00 23.86 78 GLU B C 1
ATOM 1907 O O . GLU B 1 86 ? 3.079 17.654 18.156 1.00 28.06 78 GLU B O 1
ATOM 1913 N N . GLN B 1 87 ? 4.886 16.547 17.399 1.00 19.38 79 GLN B N 1
ATOM 1914 C CA A GLN B 1 87 ? 5.414 16.270 18.718 0.55 25.86 79 GLN B CA 1
ATOM 1915 C CA B GLN B 1 87 ? 5.415 16.275 18.724 0.45 25.75 79 GLN B CA 1
ATOM 1916 C C . GLN B 1 87 ? 6.785 16.925 18.896 1.00 24.03 79 GLN B C 1
ATOM 1917 O O . GLN B 1 87 ? 7.584 16.955 17.953 1.00 18.71 79 GLN B O 1
ATOM 1928 N N . PRO B 1 88 ? 7.085 17.464 20.078 1.00 21.05 80 PRO B N 1
ATOM 1929 C CA . PRO B 1 88 ? 8.344 18.215 20.246 1.00 15.87 80 PRO B CA 1
ATOM 1930 C C . PRO B 1 88 ? 9.590 17.386 19.949 1.00 20.00 80 PRO B C 1
ATOM 1931 O O . PRO B 1 88 ? 9.655 16.183 20.226 1.00 20.13 80 PRO B O 1
ATOM 1935 N N . LEU B 1 89 ? 10.586 18.056 19.374 1.00 16.95 81 LEU B N 1
ATOM 1936 C CA . LEU B 1 89 ? 11.900 17.483 19.131 1.00 21.90 81 LEU B CA 1
ATOM 1937 C C . LEU B 1 89 ? 12.865 17.823 20.265 1.00 20.97 81 LEU B C 1
ATOM 1938 O O . LEU B 1 89 ? 12.841 18.933 20.799 1.00 21.12 81 LEU B O 1
ATOM 1943 N N . ALA B 1 90 ? 13.724 16.867 20.629 1.00 23.36 82 ALA B N 1
ATOM 1944 C CA . ALA B 1 90 ? 14.686 17.096 21.707 1.00 22.82 82 ALA B CA 1
ATOM 1945 C C . ALA B 1 90 ? 15.834 18.018 21.287 1.00 20.67 82 ALA B C 1
ATOM 1946 O O . ALA B 1 90 ? 16.239 18.065 20.120 1.00 17.94 82 ALA B O 1
ATOM 1948 N N . THR B 1 91 ? 16.385 18.726 22.273 1.00 18.09 83 THR B N 1
ATOM 1949 C CA . THR B 1 91 ? 17.600 19.516 22.067 1.00 18.99 83 THR B CA 1
ATOM 1950 C C . THR B 1 91 ? 18.739 18.632 21.575 1.00 23.21 83 THR B C 1
ATOM 1951 O O . THR B 1 91 ? 18.987 17.558 22.125 1.00 22.02 83 THR B O 1
ATOM 1955 N N . GLY B 1 92 ? 19.450 19.088 20.547 1.00 16.96 84 GLY B N 1
ATOM 1956 C CA . GLY B 1 92 ? 20.715 18.488 20.188 1.00 19.78 84 GLY B CA 1
ATOM 1957 C C . GLY B 1 92 ? 20.687 17.591 18.971 1.00 20.96 84 GLY B C 1
ATOM 1958 O O . GLY B 1 92 ? 21.758 17.190 18.510 1.00 25.48 84 GLY B O 1
ATOM 1959 N N . VAL B 1 93 ? 19.535 17.246 18.448 1.00 17.76 85 VAL B N 1
ATOM 1960 C CA A VAL B 1 93 ? 19.489 16.437 17.233 0.70 19.80 85 VAL B CA 1
ATOM 1961 C CA B VAL B 1 93 ? 19.460 16.438 17.237 0.30 20.53 85 VAL B CA 1
ATOM 1962 C C . VAL B 1 93 ? 19.462 17.369 16.031 1.00 20.39 85 VAL B C 1
ATOM 1963 O O . VAL B 1 93 ? 18.933 18.482 16.086 1.00 22.90 85 VAL B O 1
ATOM 1970 N N . PHE B 1 94 ? 20.066 16.925 14.934 1.00 21.07 86 PHE B N 1
ATOM 1971 C CA . PHE B 1 94 ? 19.999 17.667 13.687 1.00 23.98 86 PHE B CA 1
ATOM 1972 C C . PHE B 1 94 ? 19.202 16.857 12.674 1.00 22.90 86 PHE B C 1
ATOM 1973 O O . PHE B 1 94 ? 19.010 15.650 12.834 1.00 19.95 86 PHE B O 1
ATOM 1981 N N . LEU B 1 95 ? 18.720 17.539 11.635 1.00 19.29 87 LEU B N 1
ATOM 1982 C CA . LEU B 1 95 ? 17.873 16.894 10.638 1.00 22.09 87 LEU B CA 1
ATOM 1983 C C . LEU B 1 95 ? 17.958 17.645 9.316 1.00 19.83 87 LEU B C 1
ATOM 1984 O O . LEU B 1 95 ? 18.270 18.838 9.270 1.00 17.44 87 LEU B O 1
ATOM 1989 N N . GLU B 1 96 ? 17.655 16.927 8.244 1.00 20.17 88 GLU B N 1
ATOM 1990 C CA . GLU B 1 96 ? 17.348 17.560 6.973 1.00 17.28 88 GLU B CA 1
ATOM 1991 C C . GLU B 1 96 ? 15.918 18.069 7.029 1.00 17.60 88 GLU B C 1
ATOM 1992 O O . GLU B 1 96 ? 14.996 17.329 7.402 1.00 16.88 88 GLU B O 1
ATOM 1998 N N . ALA B 1 97 ? 15.732 19.339 6.677 1.00 14.44 89 ALA B N 1
ATOM 1999 C CA . ALA B 1 97 ? 14.439 19.990 6.821 1.00 16.10 89 ALA B CA 1
ATOM 2000 C C . ALA B 1 97 ? 14.076 20.727 5.543 1.00 17.16 89 ALA B C 1
ATOM 2001 O O . ALA B 1 97 ? 14.943 21.298 4.879 1.00 19.06 89 ALA B O 1
ATOM 2003 N N . ARG B 1 98 ? 12.789 20.739 5.220 1.00 14.87 90 ARG B N 1
ATOM 2004 C CA . ARG B 1 98 ? 12.320 21.487 4.059 1.00 22.30 90 ARG B CA 1
ATOM 2005 C C . ARG B 1 98 ? 12.024 22.921 4.476 1.00 20.95 90 ARG B C 1
ATOM 2006 O O . ARG B 1 98 ? 11.355 23.147 5.489 1.00 16.08 90 ARG B O 1
ATOM 2014 N N . VAL B 1 99 ? 12.534 23.879 3.698 1.00 16.54 91 VAL B N 1
ATOM 2015 C CA . VAL B 1 99 ? 12.248 25.305 3.877 1.00 17.36 91 VAL B CA 1
ATOM 2016 C C . VAL B 1 99 ? 10.861 25.595 3.306 1.00 16.93 91 VAL B C 1
ATOM 2017 O O . VAL B 1 99 ? 10.626 25.380 2.111 1.00 18.05 91 VAL B O 1
ATOM 2021 N N . ILE B 1 100 ? 9.942 26.098 4.131 1.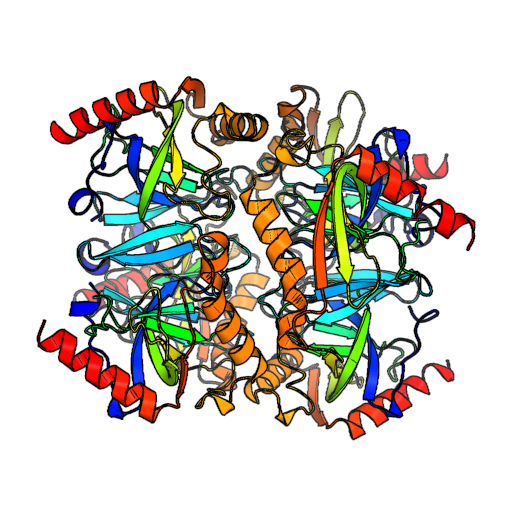00 13.97 92 ILE B N 1
ATOM 2022 C CA . ILE B 1 100 ? 8.607 26.428 3.633 1.00 16.49 92 ILE B CA 1
ATOM 2023 C C . ILE B 1 100 ? 8.266 27.910 3.710 1.00 18.67 92 ILE B C 1
ATOM 2024 O O . ILE B 1 100 ? 7.219 28.307 3.168 1.00 16.69 92 ILE B O 1
ATOM 2029 N N . GLY B 1 101 ? 9.104 28.748 4.316 1.00 16.94 93 GLY B N 1
ATOM 2030 C CA . GLY B 1 101 ? 8.817 30.167 4.397 1.00 21.68 93 GLY B CA 1
ATOM 2031 C C . GLY B 1 101 ? 9.808 30.866 5.312 1.00 18.48 93 GLY B C 1
ATOM 2032 O O . GLY B 1 101 ? 10.776 30.261 5.787 1.00 17.70 93 GLY B O 1
ATOM 2033 N N . VAL B 1 102 ? 9.563 32.155 5.540 1.00 16.23 94 VAL B N 1
ATOM 2034 C CA . VAL B 1 102 ? 10.393 32.936 6.460 1.00 15.37 94 VAL B CA 1
ATOM 2035 C C . VAL B 1 102 ? 9.521 33.906 7.232 1.00 18.56 94 VAL B C 1
ATOM 2036 O O . VAL B 1 102 ? 8.615 34.534 6.672 1.00 20.87 94 VAL B O 1
ATOM 2040 N N . MET B 1 103 ? 9.767 33.985 8.542 1.00 15.16 95 MET B N 1
ATOM 2041 C CA . MET B 1 103 ? 9.177 35.019 9.376 1.00 13.45 95 MET B CA 1
ATOM 2042 C C . MET B 1 103 ? 10.158 36.187 9.407 1.00 15.39 95 MET B C 1
ATOM 2043 O O . MET B 1 103 ? 11.210 36.088 10.040 1.00 17.36 95 MET B O 1
ATOM 2048 N N . LYS B 1 104 ? 9.841 37.276 8.683 1.00 14.77 96 LYS B N 1
ATOM 2049 C CA . LYS B 1 104 ? 10.674 38.469 8.742 1.00 15.71 96 LYS B CA 1
ATOM 2050 C C . LYS B 1 104 ? 10.447 39.173 10.072 1.00 18.81 96 LYS B C 1
ATOM 2051 O O . LYS B 1 104 ? 9.308 39.493 10.426 1.00 23.21 96 LYS B O 1
ATOM 2057 N N . PHE B 1 105 ? 11.530 39.439 10.797 1.00 17.57 97 PHE B N 1
ATOM 2058 C CA . PHE B 1 105 ? 11.394 39.771 12.210 1.00 19.00 97 PHE B CA 1
ATOM 2059 C C . PHE B 1 105 ? 12.476 40.759 12.603 1.00 20.77 97 PHE B C 1
ATOM 2060 O O . PHE B 1 105 ? 13.631 40.637 12.187 1.00 21.07 97 PHE B O 1
ATOM 2068 N N . VAL B 1 106 ? 12.091 41.731 13.419 1.00 20.13 98 VAL B N 1
ATOM 2069 C CA . VAL B 1 106 ? 13.010 42.723 13.944 1.00 19.45 98 VAL B CA 1
ATOM 2070 C C . VAL B 1 106 ? 12.997 42.586 15.454 1.00 23.70 98 VAL B C 1
ATOM 2071 O O . VAL B 1 106 ? 11.925 42.558 16.072 1.00 23.85 98 VAL B O 1
ATOM 2075 N N . ASP B 1 107 ? 14.183 42.469 16.035 1.00 19.58 99 ASP B N 1
ATOM 2076 C CA . ASP B 1 107 ? 14.362 42.230 17.467 1.00 21.22 99 ASP B CA 1
ATOM 2077 C C . ASP B 1 107 ? 15.417 43.217 17.929 1.00 23.44 99 ASP B C 1
ATOM 2078 O O . ASP B 1 107 ? 16.565 43.151 17.474 1.00 21.70 99 ASP B O 1
ATOM 2083 N N . ASP B 1 108 ? 15.019 44.155 18.791 1.00 21.78 100 ASP B N 1
ATOM 2084 C CA . ASP B 1 108 ? 15.944 45.105 19.417 1.00 23.24 100 ASP B CA 1
ATOM 2085 C C . ASP B 1 108 ? 16.707 45.936 18.384 1.00 24.23 100 ASP B C 1
ATOM 2086 O O . ASP B 1 108 ? 17.889 46.251 18.557 1.00 25.41 100 ASP B O 1
ATOM 2091 N N . GLY B 1 109 ? 16.012 46.365 17.335 1.00 24.61 101 GLY B N 1
ATOM 2092 C CA . GLY B 1 109 ? 16.639 47.227 16.347 1.00 25.15 101 GLY B CA 1
ATOM 2093 C C . GLY B 1 109 ? 17.480 46.513 15.304 1.00 26.80 101 GLY B C 1
ATOM 2094 O O . GLY B 1 109 ? 18.159 47.183 14.514 1.00 29.86 101 GLY B O 1
ATOM 2095 N N . GLU B 1 110 ? 17.486 45.185 15.295 1.00 25.83 102 GLU B N 1
ATOM 2096 C CA . GLU B 1 110 ? 18.262 44.408 14.336 1.00 30.70 102 GLU B CA 1
ATOM 2097 C C . GLU B 1 110 ? 17.344 43.457 13.587 1.00 25.31 102 GLU B C 1
ATOM 2098 O O . GLU B 1 110 ? 16.343 42.983 14.128 1.00 27.10 102 GLU B O 1
ATOM 2104 N N . VAL B 1 111 ? 17.704 43.154 12.338 1.00 22.30 103 VAL B N 1
ATOM 2105 C CA . VAL B 1 111 ? 17.018 42.095 11.613 1.00 20.99 103 VAL B CA 1
ATOM 2106 C C . VAL B 1 111 ? 17.323 40.768 12.291 1.00 24.03 103 VAL B C 1
ATOM 2107 O O . VAL B 1 111 ? 18.482 40.467 12.599 1.00 24.77 103 VAL B O 1
ATOM 2111 N N . ASP B 1 112 ? 16.283 39.968 12.537 1.00 21.68 104 ASP B N 1
ATOM 2112 C CA . ASP B 1 112 ? 16.454 38.668 13.190 1.00 22.78 104 ASP B CA 1
ATOM 2113 C C . ASP B 1 112 ? 15.456 37.670 12.596 1.00 19.01 104 ASP B C 1
ATOM 2114 O O . ASP B 1 112 ? 14.626 37.088 13.290 1.00 17.53 104 ASP B O 1
ATOM 2119 N N . ASP B 1 113 ? 15.549 37.471 11.281 1.00 20.70 105 ASP B N 1
ATOM 2120 C CA . ASP B 1 113 ? 14.605 36.621 10.564 1.00 21.75 105 ASP B CA 1
ATOM 2121 C C . ASP B 1 113 ? 14.706 35.180 11.040 1.00 19.70 105 ASP B C 1
ATOM 2122 O O . ASP B 1 113 ? 15.756 34.729 11.505 1.00 22.42 105 ASP B O 1
ATOM 2127 N N . LYS B 1 114 ? 13.613 34.435 10.865 1.00 18.59 106 LYS B N 1
ATOM 2128 C CA . LYS B 1 114 ? 13.547 33.037 11.269 1.00 16.61 106 LYS B CA 1
ATOM 2129 C C . LYS B 1 114 ? 12.967 32.214 10.126 1.00 17.38 106 LYS B C 1
ATOM 2130 O O . LYS B 1 114 ? 11.866 32.498 9.645 1.00 18.75 106 LYS B O 1
ATOM 2136 N N . ILE B 1 115 ? 13.732 31.238 9.662 1.00 13.89 107 ILE B N 1
ATOM 2137 C CA . ILE B 1 115 ? 13.308 30.374 8.557 1.00 17.08 107 ILE B CA 1
ATOM 2138 C C . ILE B 1 115 ? 12.294 29.382 9.099 1.00 16.36 107 ILE B C 1
ATOM 2139 O O . ILE B 1 115 ? 12.506 28.803 10.169 1.00 18.37 107 ILE B O 1
ATOM 2144 N N . VAL B 1 116 ? 11.176 29.203 8.388 1.00 17.99 108 VAL B N 1
ATOM 2145 C CA . VAL B 1 116 ? 10.138 28.257 8.799 1.00 14.26 108 VAL B CA 1
ATOM 2146 C C . VAL B 1 116 ? 10.376 26.947 8.059 1.00 14.50 108 VAL B C 1
ATOM 2147 O O . VAL B 1 116 ? 10.516 26.934 6.828 1.00 14.33 108 VAL B O 1
ATOM 2151 N N . CYS B 1 117 ? 10.458 25.851 8.810 1.00 16.22 109 CYS B N 1
ATOM 2152 C CA . CYS B 1 117 ? 10.832 24.561 8.247 1.00 19.41 109 CYS B CA 1
ATOM 2153 C C . CYS B 1 117 ? 9.927 23.474 8.797 1.00 19.99 109 CYS B C 1
ATOM 2154 O O . CYS B 1 117 ? 9.324 23.620 9.867 1.00 16.05 109 CYS B O 1
ATOM 2157 N N . VAL B 1 118 ? 9.896 22.358 8.072 1.00 13.63 110 VAL B N 1
ATOM 2158 C CA . VAL B 1 118 ? 9.364 21.089 8.571 1.00 13.79 110 VAL B CA 1
ATOM 2159 C C . VAL B 1 118 ? 10.402 20.013 8.277 1.00 13.20 110 VAL B C 1
ATOM 2160 O O . VAL B 1 118 ? 11.261 20.190 7.398 1.00 16.64 110 VAL B O 1
ATOM 2164 N N . PRO B 1 119 ? 10.353 18.885 8.978 1.00 11.15 111 PRO B N 1
ATOM 2165 C CA . PRO B 1 119 ? 11.250 17.778 8.616 1.00 14.35 111 PRO B CA 1
ATOM 2166 C C . PRO B 1 119 ? 11.050 17.406 7.154 1.00 17.27 111 PRO B C 1
ATOM 2167 O O . PRO B 1 119 ? 9.923 17.410 6.645 1.00 15.17 111 PRO B O 1
ATOM 2171 N N . ALA B 1 120 ? 12.160 17.101 6.475 1.00 16.93 112 ALA B N 1
ATOM 2172 C CA . ALA B 1 120 ? 12.080 16.839 5.036 1.00 21.41 112 ALA B CA 1
ATOM 2173 C C . ALA B 1 120 ? 11.376 15.521 4.737 1.00 20.05 112 ALA B C 1
ATOM 2174 O O . ALA B 1 120 ? 10.792 15.365 3.661 1.00 17.38 112 ALA B O 1
ATOM 2176 N N . ASP B 1 121 ? 11.399 14.584 5.678 1.00 16.74 113 ASP B N 1
ATOM 2177 C CA . ASP B 1 121 ? 10.786 13.262 5.526 1.00 16.35 113 ASP B CA 1
ATOM 2178 C C . ASP B 1 121 ? 9.850 13.102 6.729 1.00 20.69 113 ASP B C 1
ATOM 2179 O O . ASP B 1 121 ? 10.283 12.688 7.804 1.00 16.40 113 ASP B O 1
ATOM 2184 N N . ASP B 1 122 ? 8.578 13.459 6.554 1.00 15.38 114 ASP B N 1
ATOM 2185 C CA . ASP B 1 122 ? 7.569 13.381 7.618 1.00 20.09 114 ASP B CA 1
ATOM 2186 C C . ASP B 1 122 ? 6.517 12.353 7.212 1.00 22.66 114 ASP B C 1
ATOM 2187 O O . ASP B 1 122 ? 5.603 12.663 6.442 1.00 22.01 114 ASP B O 1
ATOM 2192 N N . ARG B 1 123 ? 6.631 11.136 7.746 1.00 18.33 115 ARG B N 1
ATOM 2193 C CA . ARG B 1 123 ? 5.678 10.087 7.415 1.00 23.97 115 ARG B CA 1
ATOM 2194 C C . ARG B 1 123 ? 4.521 10.029 8.395 1.00 20.06 115 ARG B C 1
ATOM 2195 O O . ARG B 1 123 ? 3.713 9.096 8.326 1.00 24.93 115 ARG B O 1
ATOM 2203 N N . ASN B 1 124 ? 4.423 11.003 9.304 1.00 19.13 116 ASN B N 1
ATOM 2204 C CA . ASN B 1 124 ? 3.230 11.099 10.135 1.00 18.30 116 ASN B CA 1
ATOM 2205 C C . ASN B 1 124 ? 2.126 11.899 9.448 1.00 25.79 116 ASN B C 1
ATOM 2206 O O . ASN B 1 124 ? 0.959 11.497 9.473 1.00 20.95 116 ASN B O 1
ATOM 2211 N N . ASN B 1 125 ? 2.455 13.039 8.847 1.00 26.62 117 ASN B N 1
ATOM 2212 C CA . ASN B 1 125 ? 1.465 13.761 8.061 1.00 29.81 117 ASN B CA 1
ATOM 2213 C C . ASN B 1 125 ? 1.651 13.564 6.561 1.00 26.36 117 ASN B C 1
ATOM 2214 O O . ASN B 1 125 ? 0.900 14.146 5.774 1.00 24.82 117 ASN B O 1
ATOM 2219 N N . GLY B 1 126 ? 2.604 12.737 6.149 1.00 23.30 118 GLY B N 1
ATOM 2220 C CA . GLY B 1 126 ? 2.770 12.486 4.727 1.00 22.99 118 GLY B CA 1
ATOM 2221 C C . GLY B 1 126 ? 3.295 13.676 3.952 1.00 20.01 118 GLY B C 1
ATOM 2222 O O . GLY B 1 126 ? 2.887 13.891 2.805 1.00 19.24 118 GLY B O 1
ATOM 2223 N N . ASN B 1 127 ? 4.210 14.447 4.549 1.00 16.83 119 ASN B N 1
ATOM 2224 C CA . ASN B 1 127 ? 4.769 15.647 3.928 1.00 17.01 119 ASN B CA 1
ATOM 2225 C C . ASN B 1 127 ? 3.662 16.605 3.490 1.00 16.80 119 ASN B C 1
ATOM 2226 O O . ASN B 1 127 ? 3.661 17.128 2.375 1.00 17.00 119 ASN B O 1
ATOM 2231 N N . ALA B 1 128 ? 2.711 16.833 4.395 1.00 18.82 120 ALA B N 1
ATOM 2232 C CA . ALA B 1 128 ? 1.546 17.660 4.085 1.00 22.39 120 ALA B CA 1
ATOM 2233 C C . ALA B 1 128 ? 1.885 19.136 3.900 1.00 19.77 120 ALA B C 1
ATOM 2234 O O . ALA B 1 128 ? 1.084 19.873 3.315 1.00 22.22 120 ALA B O 1
ATOM 2236 N N . TYR B 1 129 ? 3.018 19.596 4.407 1.00 20.16 121 TYR B N 1
ATOM 2237 C CA . TYR B 1 129 ? 3.310 21.026 4.492 1.00 22.26 121 TYR B CA 1
ATOM 2238 C C . TYR B 1 129 ? 4.503 21.358 3.609 1.00 19.52 121 TYR B C 1
ATOM 2239 O O . TYR B 1 129 ? 5.642 21.009 3.934 1.00 20.03 121 TYR B O 1
ATOM 2248 N N . LYS B 1 130 ? 4.240 22.027 2.492 1.00 18.08 122 LYS B N 1
ATOM 2249 C CA . LYS B 1 130 ? 5.298 22.511 1.622 1.00 18.07 122 LYS B CA 1
ATOM 2250 C C . LYS B 1 130 ? 5.361 24.024 1.533 1.00 20.80 122 LYS B C 1
ATOM 2251 O O . LYS B 1 130 ? 6.400 24.553 1.120 1.00 25.10 122 LYS B O 1
ATOM 2257 N N . THR B 1 131 ? 4.289 24.731 1.892 1.00 19.17 123 THR B N 1
ATOM 2258 C CA . THR B 1 131 ? 4.236 26.189 1.903 1.00 20.19 123 THR B CA 1
ATOM 2259 C C . THR B 1 131 ? 3.606 26.642 3.208 1.00 19.03 123 THR B C 1
ATOM 2260 O O . THR B 1 131 ? 2.979 25.855 3.911 1.00 18.37 123 THR B O 1
ATOM 2264 N N . LEU B 1 132 ? 3.727 27.937 3.512 1.00 17.27 124 LEU B N 1
ATOM 2265 C CA . LEU B 1 132 ? 3.089 28.460 4.718 1.00 22.80 124 LEU B CA 1
ATOM 2266 C C . LEU B 1 132 ? 1.572 28.319 4.650 1.00 23.64 124 LEU B C 1
ATOM 2267 O O . LEU B 1 132 ? 0.920 28.061 5.667 1.00 23.52 124 LEU B O 1
ATOM 2272 N N . SER B 1 133 ? 0.993 28.512 3.462 1.00 17.31 125 SER B N 1
ATOM 2273 C CA . SER B 1 133 ? -0.455 28.416 3.298 1.00 18.54 125 SER B CA 1
ATOM 2274 C C . SER B 1 133 ? -0.975 27.004 3.550 1.00 18.70 125 SER B C 1
ATOM 2275 O O . SER B 1 133 ? -2.189 26.827 3.725 1.00 18.95 125 SER B O 1
ATOM 2278 N N . ASP B 1 134 ? -0.095 25.992 3.539 1.00 15.52 126 ASP B N 1
ATOM 2279 C CA . ASP B 1 134 ? -0.530 24.634 3.872 1.00 15.13 126 ASP B CA 1
ATOM 2280 C C . ASP B 1 134 ? -0.804 24.483 5.364 1.00 19.30 126 ASP B C 1
ATOM 2281 O O . ASP B 1 134 ? -1.584 23.613 5.759 1.00 20.42 126 ASP B O 1
ATOM 2286 N N . LEU B 1 135 ? -0.155 25.292 6.193 1.00 19.78 127 LEU B N 1
ATOM 2287 C CA . LEU B 1 135 ? -0.386 25.247 7.637 1.00 15.46 127 LEU B CA 1
ATOM 2288 C C . LEU B 1 135 ? -1.731 25.884 7.973 1.00 17.03 127 LEU B C 1
ATOM 2289 O O . LEU B 1 135 ? -2.218 26.740 7.236 1.00 24.48 127 LEU B O 1
ATOM 2294 N N . PRO B 1 136 ? -2.352 25.502 9.095 1.00 21.11 128 PRO B N 1
ATOM 2295 C CA . PRO B 1 136 ? -3.513 26.270 9.561 1.00 23.87 128 PRO B CA 1
ATOM 2296 C C . PRO B 1 136 ? -3.088 27.711 9.800 1.00 23.22 128 PRO B C 1
ATOM 2297 O O . PRO B 1 136 ? -2.069 27.980 10.442 1.00 24.01 128 PRO B O 1
ATOM 2301 N N . GLN B 1 137 ? -3.857 28.639 9.243 1.00 21.01 129 GLN B N 1
ATOM 2302 C CA . GLN B 1 137 ? -3.448 30.030 9.324 1.00 20.24 129 GLN B CA 1
ATOM 2303 C C . GLN B 1 137 ? -3.512 30.533 10.758 1.00 18.13 129 GLN B C 1
ATOM 2304 O O . GLN B 1 137 ? -2.762 31.440 11.121 1.00 18.96 129 GLN B O 1
ATOM 2310 N N . GLN B 1 138 ? -4.342 29.909 11.592 1.00 22.27 130 GLN B N 1
ATOM 2311 C CA . GLN B 1 138 ? -4.364 30.252 13.012 1.00 21.64 130 GLN B CA 1
ATOM 2312 C C . GLN B 1 138 ? -3.056 29.870 13.710 1.00 21.80 130 GLN B C 1
ATOM 2313 O O . GLN B 1 138 ? -2.665 30.514 14.696 1.00 20.66 130 GLN B O 1
ATOM 2319 N N . LEU B 1 139 ? -2.367 28.829 13.235 1.00 20.14 131 LEU B N 1
ATOM 2320 C CA . LEU B 1 139 ? -1.059 28.532 13.817 1.00 20.95 131 LEU B CA 1
ATOM 2321 C C . LEU B 1 139 ? -0.072 29.646 13.501 1.00 21.22 131 LEU B C 1
ATOM 2322 O O . LEU B 1 139 ? 0.711 30.059 14.359 1.00 15.89 131 LEU B O 1
ATOM 2327 N N . ILE B 1 140 ? -0.097 30.139 12.266 1.00 17.63 132 ILE B N 1
ATOM 2328 C CA . ILE B 1 140 ? 0.751 31.271 11.911 1.00 19.02 132 ILE B CA 1
ATOM 2329 C C . ILE B 1 140 ? 0.438 32.468 12.806 1.00 19.30 132 ILE B C 1
ATOM 2330 O O . ILE B 1 140 ? 1.341 33.128 13.326 1.00 21.08 132 ILE B O 1
ATOM 2335 N N . LYS B 1 141 ? -0.845 32.768 12.998 1.00 18.05 133 LYS B N 1
ATOM 2336 C CA . LYS B 1 141 ? -1.193 33.920 13.829 1.00 20.62 133 LYS B CA 1
ATOM 2337 C C . LYS B 1 141 ? -0.718 33.741 15.271 1.00 20.71 133 LYS B C 1
ATOM 2338 O O . LYS B 1 141 ? -0.358 34.730 15.932 1.00 20.90 133 LYS B O 1
ATOM 2344 N N . GLN B 1 142 ? -0.724 32.503 15.777 1.00 17.81 134 GLN B N 1
ATOM 2345 C CA . GLN B 1 142 ? -0.221 32.248 17.130 1.00 18.60 134 GLN B CA 1
ATOM 2346 C C . GLN B 1 142 ? 1.286 32.463 17.204 1.00 19.46 134 GLN B C 1
ATOM 2347 O O . GLN B 1 142 ? 1.795 33.043 18.171 1.00 18.21 134 GLN B O 1
ATOM 2353 N N . ILE B 1 143 ? 2.014 32.001 16.186 1.00 16.82 135 ILE B N 1
ATOM 2354 C CA . ILE B 1 143 ? 3.454 32.213 16.144 1.00 17.77 135 ILE B CA 1
ATOM 2355 C C . ILE B 1 143 ? 3.755 33.698 16.063 1.00 17.86 135 ILE B C 1
ATOM 2356 O O . ILE B 1 143 ? 4.673 34.201 16.718 1.00 18.99 135 ILE B O 1
ATOM 2361 N N . GLU B 1 144 ? 2.982 34.417 15.250 1.00 15.71 136 GLU B N 1
ATOM 2362 C CA . GLU B 1 144 ? 3.159 35.860 15.138 1.00 20.71 136 GLU B CA 1
ATOM 2363 C C . GLU B 1 144 ? 2.930 36.533 16.480 1.00 21.30 136 GLU B C 1
ATOM 2364 O O . GLU B 1 144 ? 3.719 37.388 16.902 1.00 18.23 136 GLU B O 1
ATOM 2370 N N . PHE B 1 145 ? 1.853 36.155 17.172 1.00 17.79 137 PHE B N 1
ATOM 2371 C CA . PHE B 1 145 ? 1.584 36.773 18.468 1.00 21.83 137 PHE B CA 1
ATOM 2372 C C . PHE B 1 145 ? 2.714 36.496 19.445 1.00 17.17 137 PHE B C 1
ATOM 2373 O O . PHE B 1 145 ? 3.148 37.399 20.182 1.00 21.68 137 PHE B O 1
ATOM 2381 N N . HIS B 1 146 ? 3.183 35.247 19.484 1.00 15.11 138 HIS B N 1
ATOM 2382 C CA . HIS B 1 146 ? 4.271 34.876 20.377 1.00 19.79 138 HIS B CA 1
ATOM 2383 C C . HIS B 1 146 ? 5.466 35.796 20.187 1.00 20.42 138 HIS B C 1
ATOM 2384 O O . HIS B 1 146 ? 5.978 36.379 21.147 1.00 19.00 138 HIS B O 1
ATOM 2391 N N . PHE B 1 147 ? 5.944 35.918 18.953 1.00 17.19 139 PHE B N 1
ATOM 2392 C CA . PHE B 1 147 ? 7.176 36.665 18.759 1.00 19.85 139 PHE B CA 1
ATOM 2393 C C . PHE B 1 147 ? 6.973 38.167 18.857 1.00 18.12 139 PHE B C 1
ATOM 2394 O O . PHE B 1 147 ? 7.943 38.881 19.111 1.00 19.22 139 PHE B O 1
ATOM 2402 N N . ASN B 1 148 ? 5.742 38.658 18.673 1.00 16.84 140 ASN B N 1
ATOM 2403 C CA . ASN B 1 148 ? 5.444 40.071 18.895 1.00 17.06 140 ASN B CA 1
ATOM 2404 C C . ASN B 1 148 ? 5.388 40.432 20.376 1.00 18.62 140 ASN B C 1
ATOM 2405 O O . ASN B 1 148 ? 5.511 41.615 20.720 1.00 20.15 140 ASN B O 1
ATOM 2410 N N . HIS B 1 149 ? 5.232 39.448 21.257 1.00 18.18 141 HIS B N 1
ATOM 2411 C CA . HIS B 1 149 ? 4.954 39.749 22.655 1.00 19.67 141 HIS B CA 1
ATOM 2412 C C . HIS B 1 149 ? 5.841 39.044 23.680 1.00 25.79 141 HIS B C 1
ATOM 2413 O O . HIS B 1 149 ? 5.667 39.284 24.884 1.00 21.81 141 HIS B O 1
ATOM 2420 N N . TYR B 1 150 ? 6.784 38.196 23.262 1.00 19.56 142 TYR B N 1
ATOM 2421 C CA . TYR B 1 150 ? 7.417 37.321 24.249 1.00 20.50 142 TYR B CA 1
ATOM 2422 C C . TYR B 1 150 ? 8.371 38.049 25.188 1.00 22.65 142 TYR B C 1
ATOM 2423 O O . TYR B 1 150 ? 8.724 37.491 26.236 1.00 24.06 142 TYR B O 1
ATOM 2432 N N . LYS B 1 151 ? 8.756 39.282 24.883 1.00 24.46 143 LYS B N 1
ATOM 2433 C CA . LYS B 1 151 ? 9.534 40.082 25.818 1.00 27.92 143 LYS B CA 1
ATOM 2434 C C . LYS B 1 151 ? 8.690 41.129 26.541 1.00 29.00 143 LYS B C 1
ATOM 2435 O O . LYS B 1 151 ? 9.248 42.025 27.183 1.00 29.27 143 LYS B O 1
ATOM 2441 N N . ASP B 1 152 ? 7.360 41.036 26.463 1.00 27.86 144 ASP B N 1
ATOM 2442 C CA . ASP B 1 152 ? 6.528 42.122 26.978 1.00 29.55 144 ASP B CA 1
ATOM 2443 C C . ASP B 1 152 ? 6.687 42.352 28.470 1.00 37.19 144 ASP B C 1
ATOM 2444 O O . ASP B 1 152 ? 6.376 43.449 28.943 1.00 33.81 144 ASP B O 1
ATOM 2449 N N . LEU B 1 153 ? 7.131 41.356 29.238 1.00 30.92 145 LEU B N 1
ATOM 2450 C CA . LEU B 1 153 ? 7.182 41.584 30.678 1.00 33.09 145 LEU B CA 1
ATOM 2451 C C . LEU B 1 153 ? 8.289 42.559 31.065 1.00 44.13 145 LEU B C 1
ATOM 2452 O O . LEU B 1 153 ? 8.208 43.174 32.130 1.00 40.42 145 LEU B O 1
ATOM 2457 N N . LYS B 1 154 ? 9.303 42.742 30.209 1.00 40.64 146 LYS B N 1
ATOM 2458 C CA . LYS B 1 154 ? 10.359 43.741 30.411 1.00 42.60 146 LYS B CA 1
ATOM 2459 C C . LYS B 1 154 ? 10.951 44.050 29.030 1.00 43.44 146 LYS B C 1
ATOM 2460 O O . LYS B 1 154 ? 11.996 43.532 28.629 1.00 48.36 146 LYS B O 1
ATOM 2462 N N . LYS B 1 155 ? 10.274 44.927 28.295 1.00 41.15 147 LYS B N 1
ATOM 2463 C CA . LYS B 1 155 ? 10.499 45.074 26.856 1.00 39.96 147 LYS B CA 1
ATOM 2464 C C . LYS B 1 155 ? 11.449 46.237 26.578 1.00 54.38 147 LYS B C 1
ATOM 2465 O O . LYS B 1 155 ? 11.061 47.405 26.684 1.00 63.43 147 LYS B O 1
ATOM 2471 N N . ALA B 1 156 ? 12.685 45.919 26.185 1.00 55.03 148 ALA B N 1
ATOM 2472 C CA . ALA B 1 156 ? 13.727 46.921 25.984 1.00 62.19 148 ALA B CA 1
ATOM 2473 C C . ALA B 1 156 ? 13.900 47.345 24.527 1.00 58.60 148 ALA B C 1
ATOM 2474 O O . ALA B 1 156 ? 14.758 48.188 24.243 1.00 59.44 148 ALA B O 1
ATOM 2476 N N . GLY B 1 157 ? 13.114 46.797 23.609 1.00 35.08 149 GLY B N 1
ATOM 2477 C CA . GLY B 1 157 ? 13.276 47.082 22.196 1.00 34.23 149 GLY B CA 1
ATOM 2478 C C . GLY B 1 157 ? 12.178 46.419 21.399 1.00 31.01 149 GLY B C 1
ATOM 2479 O O . GLY B 1 157 ? 11.399 45.615 21.916 1.00 29.40 149 GLY B O 1
ATOM 2480 N N . THR B 1 158 ? 12.132 46.768 20.115 1.00 30.42 150 THR B N 1
ATOM 2481 C CA . THR B 1 158 ? 11.121 46.222 19.225 1.00 33.91 150 THR B CA 1
ATOM 2482 C C . THR B 1 158 ? 11.179 44.697 19.220 1.00 33.24 150 THR B C 1
ATOM 2483 O O . THR B 1 158 ? 12.260 44.106 19.298 1.00 26.01 150 THR B O 1
ATOM 2487 N N . THR B 1 159 ? 9.998 44.072 19.214 1.00 23.71 151 THR B N 1
ATOM 2488 C CA . THR B 1 159 ? 9.805 42.671 18.842 1.00 22.53 151 THR B CA 1
ATOM 2489 C C . THR B 1 159 ? 8.662 42.703 17.832 1.00 27.77 151 THR B C 1
ATOM 2490 O O . THR B 1 159 ? 7.496 42.788 18.227 1.00 25.88 151 THR B O 1
ATOM 2494 N N . LYS B 1 160 ? 8.974 42.658 16.536 1.00 19.75 152 LYS B N 1
ATOM 2495 C CA . LYS B 1 160 ? 7.952 42.904 15.525 1.00 23.58 152 LYS B CA 1
ATOM 2496 C C . LYS B 1 160 ? 8.109 41.953 14.356 1.00 21.03 152 LYS B C 1
ATOM 2497 O O . LYS B 1 160 ? 9.137 41.968 13.672 1.00 18.63 152 LYS B O 1
ATOM 2503 N N . VAL B 1 161 ? 7.067 41.172 14.102 1.00 18.16 153 VAL B N 1
ATOM 2504 C CA . VAL B 1 161 ? 6.972 40.389 12.872 1.00 15.97 153 VAL B CA 1
ATOM 2505 C C . VAL B 1 161 ? 6.508 41.312 11.753 1.00 21.71 153 VAL B C 1
ATOM 2506 O O . VAL B 1 161 ? 5.394 41.848 11.798 1.00 22.12 153 VAL B O 1
ATOM 2510 N N . GLU B 1 162 ? 7.372 41.509 10.753 1.00 18.27 154 GLU B N 1
ATOM 2511 C CA . GLU B 1 162 ? 7.132 42.482 9.696 1.00 21.02 154 GLU B CA 1
ATOM 2512 C C . GLU B 1 162 ? 6.329 41.908 8.544 1.00 24.29 154 GLU B C 1
ATOM 2513 O O . GLU B 1 162 ? 5.544 42.637 7.927 1.00 23.79 154 GLU B O 1
ATOM 2519 N N . SER B 1 163 ? 6.512 40.622 8.256 1.00 26.76 155 SER B N 1
ATOM 2520 C CA . SER B 1 163 ? 5.828 39.953 7.157 1.00 25.78 155 SER B CA 1
ATOM 2521 C C . SER B 1 163 ? 6.171 38.477 7.212 1.00 23.93 155 SER B C 1
ATOM 2522 O O . SER B 1 163 ? 7.098 38.052 7.908 1.00 22.03 155 SER B O 1
ATOM 2525 N N . TRP B 1 164 ? 5.413 37.704 6.441 1.00 21.05 156 TRP B N 1
ATOM 2526 C CA . TRP B 1 164 ? 5.656 36.285 6.240 1.00 17.44 156 TRP B CA 1
ATOM 2527 C C . TRP B 1 164 ? 6.031 36.098 4.781 1.00 19.67 156 TRP B C 1
ATOM 2528 O O . TRP B 1 164 ? 5.284 36.526 3.895 1.00 28.52 156 TRP B O 1
ATOM 2539 N N . GLY B 1 165 ? 7.198 35.506 4.540 1.00 19.35 157 GLY B N 1
ATOM 2540 C CA . GLY B 1 165 ? 7.716 35.364 3.189 1.00 19.54 157 GLY B CA 1
ATOM 2541 C C . GLY B 1 165 ? 7.670 33.917 2.746 1.00 21.09 157 GLY B C 1
ATOM 2542 O O . GLY B 1 165 ? 7.629 33.015 3.589 1.00 18.60 157 GLY B O 1
ATOM 2543 N N . GLY B 1 166 ? 7.680 33.674 1.435 1.00 20.68 158 GLY B N 1
ATOM 2544 C CA . GLY B 1 166 ? 7.643 32.322 0.924 1.00 23.41 158 GLY B CA 1
ATOM 2545 C C . GLY B 1 166 ? 9.030 31.704 0.899 1.00 23.20 158 GLY B C 1
ATOM 2546 O O . GLY B 1 166 ? 10.013 32.285 1.361 1.00 20.57 158 GLY B O 1
ATOM 2547 N N . ALA B 1 167 ? 9.104 30.497 0.331 1.00 19.34 159 ALA B N 1
ATOM 2548 C CA . ALA B 1 167 ? 10.355 29.747 0.380 1.00 18.03 159 ALA B CA 1
ATOM 2549 C C . ALA B 1 167 ? 11.449 30.407 -0.450 1.00 19.51 159 ALA B C 1
ATOM 2550 O O . ALA B 1 167 ? 12.634 30.300 -0.103 1.00 20.49 159 ALA B O 1
ATOM 2552 N N . GLU B 1 168 ? 11.083 31.091 -1.536 1.00 22.78 160 GLU B N 1
ATOM 2553 C CA . GLU B 1 168 ? 12.115 31.731 -2.346 1.00 21.46 160 GLU B CA 1
ATOM 2554 C C . GLU B 1 168 ? 12.730 32.917 -1.609 1.00 24.87 160 GLU B C 1
ATOM 2555 O O . GLU B 1 168 ? 13.957 33.078 -1.608 1.00 24.43 160 GLU B O 1
ATOM 2561 N N . GLU B 1 169 ? 11.906 33.739 -0.944 1.00 25.06 161 GLU B N 1
ATOM 2562 C CA . GLU B 1 169 ? 12.467 34.779 -0.082 1.00 27.15 161 GLU B CA 1
ATOM 2563 C C . GLU B 1 169 ? 13.293 34.171 1.050 1.00 24.88 161 GLU B C 1
ATOM 2564 O O . GLU B 1 169 ? 14.347 34.711 1.415 1.00 23.71 161 GLU B O 1
ATOM 2570 N N . ALA B 1 170 ? 12.826 33.058 1.630 1.00 22.25 162 ALA B N 1
ATOM 2571 C CA . ALA B 1 170 ? 13.596 32.397 2.687 1.00 20.17 162 ALA B CA 1
ATOM 2572 C C . ALA B 1 170 ? 14.959 31.941 2.178 1.00 23.42 162 ALA B C 1
ATOM 2573 O O . ALA B 1 170 ? 15.967 32.078 2.877 1.00 19.73 162 ALA B O 1
ATOM 2575 N N . LYS B 1 171 ? 15.017 31.425 0.947 1.00 20.92 163 LYS B N 1
ATOM 2576 C CA . LYS B 1 171 ? 16.300 31.012 0.382 1.00 17.65 163 LYS B CA 1
ATOM 2577 C C . LYS B 1 171 ? 17.248 32.191 0.224 1.00 21.12 163 LYS B C 1
ATOM 2578 O O . LYS B 1 171 ? 18.461 32.053 0.420 1.00 19.76 163 LYS B O 1
ATOM 2584 N N . LYS B 1 172 ? 16.725 33.348 -0.175 1.00 24.96 164 LYS B N 1
ATOM 2585 C CA . LYS B 1 172 ? 17.591 34.506 -0.327 1.00 23.49 164 LYS B CA 1
ATOM 2586 C C . LYS B 1 172 ? 18.194 34.902 1.013 1.00 21.73 164 LYS B C 1
ATOM 2587 O O . LYS B 1 172 ? 19.389 35.210 1.100 1.00 24.35 164 LYS B O 1
ATOM 2593 N N . VAL B 1 173 ? 17.381 34.878 2.070 1.00 20.62 165 VAL B N 1
ATOM 2594 C CA . VAL B 1 173 ? 17.872 35.168 3.420 1.00 23.34 165 VAL B CA 1
ATOM 2595 C C . VAL B 1 173 ? 18.965 34.183 3.816 1.00 22.84 165 VAL B C 1
ATOM 2596 O O . VAL B 1 173 ? 20.018 34.576 4.326 1.00 22.99 165 VAL B O 1
ATOM 2600 N N . ILE B 1 174 ? 18.738 32.887 3.569 1.00 22.43 166 ILE B N 1
ATOM 2601 C CA . ILE B 1 174 ? 19.746 31.875 3.892 1.00 18.15 166 ILE B CA 1
ATOM 2602 C C . ILE B 1 174 ? 21.040 32.147 3.133 1.00 18.33 166 ILE B C 1
ATOM 2603 O O . ILE B 1 174 ? 22.131 32.142 3.715 1.00 26.58 166 ILE B O 1
ATOM 2608 N N . LYS B 1 175 ? 20.941 32.397 1.821 1.00 22.06 167 LYS B N 1
ATOM 2609 C CA . LYS B 1 175 ? 22.147 32.618 1.026 1.00 24.37 167 LYS B CA 1
ATOM 2610 C C . LYS B 1 175 ? 22.907 33.864 1.482 1.00 25.38 167 LYS B C 1
ATOM 2611 O O . LYS B 1 175 ? 24.145 33.889 1.466 1.00 25.45 167 LYS B O 1
ATOM 2617 N N . GLU B 1 176 ? 22.187 34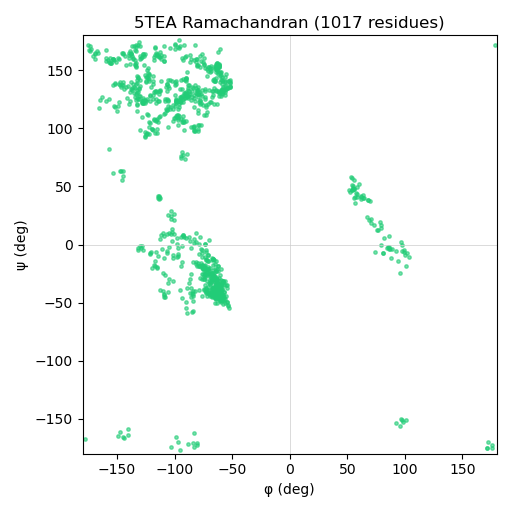.910 1.885 1.00 28.63 168 GLU B N 1
ATOM 2618 C CA . GLU B 1 176 ? 22.854 36.087 2.437 1.00 30.99 168 GLU B CA 1
ATOM 2619 C C . GLU B 1 176 ? 23.593 35.748 3.727 1.00 29.03 168 GLU B C 1
ATOM 2620 O O . GLU B 1 176 ? 24.684 36.276 3.987 1.00 27.23 168 GLU B O 1
ATOM 2626 N N . SER B 1 177 ? 23.001 34.888 4.558 1.00 25.51 169 SER B N 1
ATOM 2627 C CA . SER B 1 177 ? 23.631 34.516 5.818 1.00 26.78 169 SER B CA 1
ATOM 2628 C C . SER B 1 177 ? 24.804 33.565 5.614 1.00 22.94 169 SER B C 1
ATOM 2629 O O . SER B 1 177 ? 25.755 33.584 6.405 1.00 28.87 169 SER B O 1
ATOM 2632 N N . ILE B 1 178 ? 24.766 32.745 4.560 1.00 26.14 170 ILE B N 1
ATOM 2633 C CA . ILE B 1 178 ? 25.934 31.942 4.212 1.00 25.28 170 ILE B CA 1
ATOM 2634 C C . ILE B 1 178 ? 27.096 32.841 3.817 1.00 26.95 170 ILE B C 1
ATOM 2635 O O . ILE B 1 178 ? 28.253 32.580 4.169 1.00 36.07 170 ILE B O 1
ATOM 2640 N N . GLU B 1 179 ? 26.807 33.917 3.080 1.00 33.84 171 GLU B N 1
ATOM 2641 C CA . GLU B 1 179 ? 27.871 34.816 2.652 1.00 33.87 171 GLU B CA 1
ATOM 2642 C C . GLU B 1 179 ? 28.541 35.470 3.853 1.00 36.87 171 GLU B C 1
ATOM 2643 O O . GLU B 1 179 ? 29.774 35.536 3.923 1.00 40.48 171 GLU B O 1
ATOM 2645 N N . ARG B 1 180 ? 27.747 35.947 4.816 1.00 33.31 172 ARG B N 1
ATOM 2646 C CA . ARG B 1 180 ? 28.325 36.550 6.017 1.00 38.34 172 ARG B CA 1
ATOM 2647 C C . ARG B 1 180 ? 29.220 35.563 6.752 1.00 35.34 172 ARG B C 1
ATOM 2648 O O . ARG B 1 180 ? 30.320 35.916 7.187 1.00 37.44 172 ARG B O 1
ATOM 2656 N N . TRP B 1 181 ? 28.756 34.321 6.908 1.00 33.03 173 TRP B N 1
ATOM 2657 C CA . TRP B 1 181 ? 29.560 33.311 7.584 1.00 34.67 173 TRP B CA 1
ATOM 2658 C C . TRP B 1 181 ? 30.885 33.107 6.869 1.00 36.95 173 TRP B C 1
ATOM 2659 O O . TRP B 1 181 ? 31.943 33.049 7.506 1.00 35.94 173 TRP B O 1
ATOM 2670 N N . ASN B 1 182 ? 30.844 32.975 5.539 1.00 35.48 174 ASN B N 1
ATOM 2671 C CA . ASN B 1 182 ? 32.076 32.715 4.800 1.00 37.43 174 ASN B CA 1
ATOM 2672 C C . ASN B 1 182 ? 33.060 33.867 4.935 1.00 47.98 174 ASN B C 1
ATOM 2673 O O . ASN B 1 182 ? 34.276 33.643 4.958 1.00 54.18 174 ASN B O 1
ATOM 2678 N N . LYS B 1 183 ? 32.558 35.099 5.040 1.00 46.03 175 LYS B N 1
ATOM 2679 C CA . LYS B 1 183 ? 33.423 36.265 5.178 1.00 53.15 175 LYS B CA 1
ATOM 2680 C C . LYS B 1 183 ? 34.010 36.404 6.577 1.00 52.55 175 LYS B C 1
ATOM 2681 O O . LYS B 1 183 ? 34.918 37.218 6.767 1.00 52.61 175 LYS B O 1
ATOM 2683 N N . GLN B 1 184 ? 33.533 35.626 7.546 1.00 49.71 176 GLN B N 1
ATOM 2684 C CA . GLN B 1 184 ? 33.953 35.772 8.935 1.00 52.17 176 GLN B CA 1
ATOM 2685 C C . GLN B 1 184 ? 35.050 34.775 9.299 1.00 57.55 176 GLN B C 1
ATOM 2686 O O . GLN B 1 184 ? 36.122 35.165 9.777 1.00 69.00 176 GLN B O 1
ATOM 2688 N N . ASP C 1 11 ? 32.391 10.593 20.332 1.00 68.18 3 ASP C N 1
ATOM 2689 C CA . ASP C 1 11 ? 32.397 9.474 19.396 1.00 68.08 3 ASP C CA 1
ATOM 2690 C C . ASP C 1 11 ? 32.402 8.154 20.153 1.00 62.65 3 ASP C C 1
ATOM 2691 O O . ASP C 1 11 ? 33.439 7.700 20.639 1.00 64.61 3 ASP C O 1
ATOM 2696 N N . PHE C 1 12 ? 31.227 7.530 20.221 1.00 53.51 4 PHE C N 1
ATOM 2697 C CA . PHE C 1 12 ? 31.056 6.353 21.064 1.00 49.67 4 PHE C CA 1
ATOM 2698 C C . PHE C 1 12 ? 31.856 5.154 20.560 1.00 47.80 4 PHE C C 1
ATOM 2699 O O . PHE C 1 12 ? 32.272 4.314 21.363 1.00 44.38 4 PHE C O 1
ATOM 2707 N N . ASN C 1 13 ? 32.091 5.056 19.250 1.00 47.01 5 ASN C N 1
ATOM 2708 C CA . ASN C 1 13 ? 32.837 3.919 18.716 1.00 50.70 5 ASN C CA 1
ATOM 2709 C C . ASN C 1 13 ? 34.326 3.972 19.045 1.00 55.88 5 ASN C C 1
ATOM 2710 O O . ASN C 1 13 ? 35.016 2.963 18.863 1.00 52.32 5 ASN C O 1
ATOM 2715 N N . GLN C 1 14 ? 34.838 5.106 19.522 1.00 62.58 6 GLN C N 1
ATOM 2716 C CA . GLN C 1 14 ? 36.222 5.200 19.973 1.00 62.70 6 GLN C CA 1
ATOM 2717 C C . GLN C 1 14 ? 36.364 5.149 21.489 1.00 58.64 6 GLN C C 1
ATOM 2718 O O . GLN C 1 14 ? 37.368 4.635 21.992 1.00 53.95 6 GLN C O 1
ATOM 2724 N N . ILE C 1 15 ? 35.382 5.656 22.229 1.00 55.66 7 ILE C N 1
ATOM 2725 C CA . ILE C 1 15 ? 35.457 5.630 23.685 1.00 54.95 7 ILE C CA 1
ATOM 2726 C C . ILE C 1 15 ? 34.929 4.316 24.265 1.00 48.00 7 ILE C C 1
ATOM 2727 O O . ILE C 1 15 ? 35.323 3.926 25.367 1.00 48.37 7 ILE C O 1
ATOM 2732 N N . LEU C 1 16 ? 34.039 3.630 23.557 1.00 39.21 8 LEU C N 1
ATOM 2733 C CA . LEU C 1 16 ? 33.359 2.454 24.078 1.00 38.11 8 LEU C CA 1
ATOM 2734 C C . LEU C 1 16 ? 33.676 1.238 23.227 1.00 35.10 8 LEU C C 1
ATOM 2735 O O . LEU C 1 16 ? 33.707 1.321 21.998 1.00 36.25 8 LEU C O 1
ATOM 2740 N N . THR C 1 17 ? 33.918 0.116 23.896 1.00 33.71 9 THR C N 1
ATOM 2741 C CA . THR C 1 17 ? 34.010 -1.186 23.258 1.00 33.11 9 THR C CA 1
ATOM 2742 C C . THR C 1 17 ? 32.639 -1.846 23.383 1.00 33.96 9 THR C C 1
ATOM 2743 O O . THR C 1 17 ? 31.738 -1.269 24.013 1.00 31.51 9 THR C O 1
ATOM 2747 N N . PRO C 1 18 ? 32.425 -3.033 22.808 1.00 29.71 10 PRO C N 1
ATOM 2748 C CA . PRO C 1 18 ? 31.140 -3.714 23.030 1.00 31.50 10 PRO C CA 1
ATOM 2749 C C . PRO C 1 18 ? 30.906 -4.108 24.475 1.00 33.38 10 PRO C C 1
ATOM 2750 O O . PRO C 1 18 ? 29.750 -4.303 24.862 1.00 32.95 10 PRO C O 1
ATOM 2754 N N . GLY C 1 19 ? 31.960 -4.257 25.274 1.00 30.22 11 GLY C N 1
ATOM 2755 C CA . GLY C 1 19 ? 31.805 -4.648 26.660 1.00 33.53 11 GLY C CA 1
ATOM 2756 C C . GLY C 1 19 ? 32.077 -6.116 26.929 1.00 35.31 11 GLY C C 1
ATOM 2757 O O . GLY C 1 19 ? 32.868 -6.757 26.225 1.00 36.18 11 GLY C O 1
ATOM 2758 N N . ASP C 1 20 ? 31.410 -6.662 27.947 1.00 31.50 12 ASP C N 1
ATOM 2759 C CA . ASP C 1 20 ? 31.634 -8.045 28.386 1.00 32.34 12 ASP C CA 1
ATOM 2760 C C . ASP C 1 20 ? 30.636 -8.969 27.685 1.00 30.93 12 ASP C C 1
ATOM 2761 O O . ASP C 1 20 ? 29.620 -9.387 28.246 1.00 28.54 12 ASP C O 1
ATOM 2766 N N . VAL C 1 21 ? 30.952 -9.303 26.429 1.00 28.53 13 VAL C N 1
ATOM 2767 C CA . VAL C 1 21 ? 30.031 -10.089 25.605 1.00 29.87 13 VAL C CA 1
ATOM 2768 C C . VAL C 1 21 ? 29.864 -11.497 26.165 1.00 30.07 13 VAL C C 1
ATOM 2769 O O . VAL C 1 21 ? 28.752 -12.035 26.213 1.00 29.97 13 VAL C O 1
ATOM 2773 N N . ASP C 1 22 ? 30.959 -12.118 26.600 1.00 32.07 14 ASP C N 1
ATOM 2774 C CA . ASP C 1 22 ? 30.864 -13.471 27.142 1.00 34.39 14 ASP C CA 1
ATOM 2775 C C . ASP C 1 22 ? 30.042 -13.499 28.425 1.00 37.88 14 ASP C C 1
ATOM 2776 O O . ASP C 1 22 ? 29.265 -14.435 28.652 1.00 39.56 14 ASP C O 1
ATOM 2781 N N . GLY C 1 23 ? 30.200 -12.485 29.278 1.00 32.99 15 GLY C N 1
ATOM 2782 C CA . GLY C 1 23 ? 29.382 -12.320 30.461 1.00 32.79 15 GLY C CA 1
ATOM 2783 C C . GLY C 1 23 ? 27.987 -11.770 30.231 1.00 33.11 15 GLY C C 1
ATOM 2784 O O . GLY C 1 23 ? 27.207 -11.658 31.181 1.00 31.78 15 GLY C O 1
ATOM 2785 N N . GLY C 1 24 ? 27.642 -11.414 28.996 1.00 29.13 16 GLY C N 1
ATOM 2786 C CA . GLY C 1 24 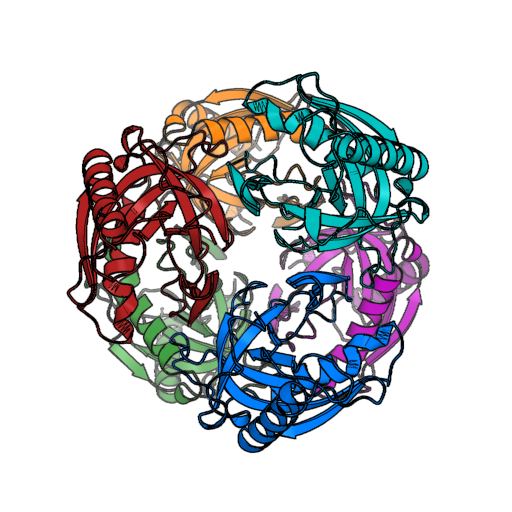? 26.310 -10.913 28.719 1.00 27.63 16 GLY C CA 1
ATOM 2787 C C . GLY C 1 24 ? 26.028 -9.516 29.222 1.00 28.04 16 GLY C C 1
ATOM 2788 O O . GLY C 1 24 ? 24.861 -9.129 29.310 1.00 27.54 16 GLY C O 1
ATOM 2789 N N . ILE C 1 25 ? 27.058 -8.745 29.560 1.00 26.90 17 ILE C N 1
ATOM 2790 C CA . ILE C 1 25 ? 26.906 -7.354 29.979 1.00 25.42 17 ILE C CA 1
ATOM 2791 C C . ILE C 1 25 ? 27.653 -6.497 28.969 1.00 26.73 17 ILE C C 1
ATOM 2792 O O . ILE C 1 25 ? 28.890 -6.481 28.960 1.00 26.70 17 ILE C O 1
ATOM 2797 N N . ILE C 1 26 ? 26.912 -5.781 28.126 1.00 21.58 18 ILE C N 1
ATOM 2798 C CA . ILE C 1 26 ? 27.489 -5.046 27.006 1.00 28.25 18 ILE C CA 1
ATOM 2799 C C . ILE C 1 26 ? 27.247 -3.549 27.187 1.00 30.34 18 ILE C C 1
ATOM 2800 O O . ILE C 1 26 ? 26.472 -3.120 28.040 1.00 25.64 18 ILE C O 1
ATOM 2805 N N . ASN C 1 27 ? 27.927 -2.755 26.355 1.00 25.22 19 ASN C N 1
ATOM 2806 C CA . ASN C 1 27 ? 27.697 -1.319 26.296 1.00 23.77 19 ASN C CA 1
ATOM 2807 C C . ASN C 1 27 ? 26.684 -1.009 25.203 1.00 23.62 19 ASN C C 1
ATOM 2808 O O . ASN C 1 27 ? 26.774 -1.537 24.088 1.00 23.59 19 ASN C O 1
ATOM 2813 N N . VAL C 1 28 ? 25.711 -0.168 25.540 1.00 20.06 20 VAL C N 1
ATOM 2814 C CA . VAL C 1 28 ? 24.624 0.208 24.649 1.00 19.02 20 VAL C CA 1
ATOM 2815 C C . VAL C 1 28 ? 24.497 1.726 24.657 1.00 24.54 20 VAL C C 1
ATOM 2816 O O . VAL C 1 28 ? 24.533 2.356 25.722 1.00 23.94 20 VAL C O 1
ATOM 2820 N N . VAL C 1 29 ? 24.370 2.310 23.471 1.00 24.71 21 VAL C N 1
ATOM 2821 C CA . VAL C 1 29 ? 24.137 3.740 23.293 1.00 21.00 21 VAL C CA 1
ATOM 2822 C C . VAL C 1 29 ? 22.702 3.914 22.822 1.00 19.35 21 VAL C C 1
ATOM 2823 O O . VAL C 1 29 ? 22.299 3.291 21.834 1.00 21.69 21 VAL C O 1
ATOM 2827 N N . ASN C 1 30 ? 21.926 4.735 23.530 1.00 16.39 22 ASN C N 1
ATOM 2828 C CA . ASN C 1 30 ? 20.517 4.908 23.202 1.00 18.34 22 ASN C CA 1
ATOM 2829 C C . ASN C 1 30 ? 20.338 5.956 22.110 1.00 19.80 22 ASN C C 1
ATOM 2830 O O . ASN C 1 30 ? 20.957 7.024 22.154 1.00 19.34 22 ASN C O 1
ATOM 2835 N N . GLU C 1 31 ? 19.479 5.644 21.136 1.00 19.68 23 GLU C N 1
ATOM 2836 C CA . GLU C 1 31 ? 19.149 6.552 20.041 1.00 16.06 23 GLU C CA 1
ATOM 2837 C C . GLU C 1 31 ? 17.736 7.108 20.126 1.00 16.83 23 GLU C C 1
ATOM 2838 O O . GLU C 1 31 ? 17.543 8.306 19.929 1.00 17.89 23 GLU C O 1
ATOM 2844 N N . ILE C 1 32 ? 16.737 6.260 20.403 1.00 16.90 24 ILE C N 1
ATOM 2845 C CA . ILE C 1 32 ? 15.334 6.643 20.342 1.00 14.31 24 ILE C CA 1
ATOM 2846 C C . ILE C 1 32 ? 14.687 6.324 21.681 1.00 14.94 24 ILE C C 1
ATOM 2847 O O . ILE C 1 32 ? 14.687 5.164 22.102 1.00 17.51 24 ILE C O 1
ATOM 2852 N N . PRO C 1 33 ? 14.083 7.291 22.360 1.00 15.75 25 PRO C N 1
ATOM 2853 C CA . PRO C 1 33 ? 13.301 6.971 23.566 1.00 14.59 25 PRO C CA 1
ATOM 2854 C C . PRO C 1 33 ? 12.082 6.126 23.225 1.00 21.12 25 PRO C C 1
ATOM 2855 O O . PRO C 1 33 ? 11.412 6.360 22.214 1.00 17.70 25 PRO C O 1
ATOM 2859 N N . ALA C 1 34 ? 11.781 5.154 24.089 1.00 18.14 26 ALA C N 1
ATOM 2860 C CA . ALA C 1 34 ? 10.538 4.400 23.948 1.00 15.45 26 ALA C CA 1
ATOM 2861 C C . ALA C 1 34 ? 9.357 5.361 23.867 1.00 18.47 26 ALA C C 1
ATOM 2862 O O . ALA C 1 34 ? 9.317 6.379 24.560 1.00 19.13 26 ALA C O 1
ATOM 2864 N N . GLY C 1 35 ? 8.394 5.034 23.003 1.00 16.05 27 GLY C N 1
ATOM 2865 C CA . GLY C 1 35 ? 7.219 5.854 22.817 1.00 19.72 27 GLY C CA 1
ATOM 2866 C C . GLY C 1 35 ? 7.363 6.980 21.823 1.00 19.83 27 GLY C C 1
ATOM 2867 O O . GLY C 1 35 ? 6.375 7.686 21.570 1.00 17.38 27 GLY C O 1
ATOM 2868 N N . SER C 1 36 ? 8.557 7.183 21.259 1.00 18.79 28 SER C N 1
ATOM 2869 C CA . SER C 1 36 ? 8.794 8.246 20.290 1.00 19.17 28 SER C CA 1
ATOM 2870 C C . SER C 1 36 ? 8.541 7.756 18.862 1.00 21.48 28 SER C C 1
ATOM 2871 O O . SER C 1 36 ? 8.842 6.611 18.532 1.00 18.66 28 SER C O 1
ATOM 2874 N N . ASN C 1 37 ? 7.964 8.628 18.019 1.00 18.36 29 ASN C N 1
ATOM 2875 C CA . ASN C 1 37 ? 7.868 8.370 16.583 1.00 14.60 29 ASN C CA 1
ATOM 2876 C C . ASN C 1 37 ? 8.903 9.173 15.796 1.00 22.93 29 ASN C C 1
ATOM 2877 O O . ASN C 1 37 ? 8.701 9.464 14.606 1.00 20.43 29 ASN C O 1
ATOM 2882 N N . HIS C 1 38 ? 9.999 9.549 16.441 1.00 19.50 30 HIS C N 1
ATOM 2883 C CA . HIS C 1 38 ? 11.112 10.219 15.787 1.00 20.99 30 HIS C CA 1
ATOM 2884 C C . HIS C 1 38 ? 12.201 9.192 15.509 1.00 19.02 30 HIS C C 1
ATOM 2885 O O . HIS C 1 38 ? 12.687 8.545 16.440 1.00 26.83 30 HIS C O 1
ATOM 2892 N N . LYS C 1 39 ? 12.548 8.995 14.230 1.00 16.58 31 LYS C N 1
ATOM 2893 C CA . LYS C 1 39 ? 13.593 8.028 13.887 1.00 15.18 31 LYS C CA 1
ATOM 2894 C C . LYS C 1 39 ? 14.932 8.751 13.999 1.00 22.04 31 LYS C C 1
ATOM 2895 O O . LYS C 1 39 ? 15.324 9.521 13.116 1.00 21.02 31 LYS C O 1
ATOM 2901 N N . ILE C 1 40 ? 15.617 8.518 15.107 1.00 20.83 32 ILE C N 1
ATOM 2902 C CA . ILE C 1 40 ? 16.913 9.111 15.391 1.00 22.32 32 ILE C CA 1
ATOM 2903 C C . ILE C 1 40 ? 17.978 8.034 15.241 1.00 23.90 32 ILE C C 1
ATOM 2904 O O . ILE C 1 40 ? 17.794 6.893 15.690 1.00 20.55 32 ILE C O 1
ATOM 2909 N N . GLU C 1 41 ? 19.096 8.402 14.619 1.00 17.50 33 GLU C N 1
ATOM 2910 C CA . GLU C 1 41 ? 20.175 7.462 14.373 1.00 24.39 33 GLU C CA 1
ATOM 2911 C C . GLU C 1 41 ? 21.496 8.150 14.667 1.00 21.91 33 GLU C C 1
ATOM 2912 O O . GLU C 1 41 ? 21.673 9.321 14.343 1.00 23.06 33 GLU C O 1
ATOM 2918 N N . TRP C 1 42 ? 22.419 7.425 15.291 1.00 21.60 34 TRP C N 1
ATOM 2919 C CA . TRP C 1 42 ? 23.782 7.920 15.440 1.00 20.66 34 TRP C CA 1
ATOM 2920 C C . TRP C 1 42 ? 24.453 7.953 14.072 1.00 30.88 34 TRP C C 1
ATOM 2921 O O . TRP C 1 42 ? 24.520 6.930 13.384 1.00 24.59 34 TRP C O 1
ATOM 2932 N N . ASN C 1 43 ? 24.920 9.132 13.669 1.00 28.78 35 ASN C N 1
ATOM 2933 C CA . ASN C 1 43 ? 25.616 9.322 12.397 1.00 30.54 35 ASN C CA 1
ATOM 2934 C C . ASN C 1 43 ? 27.104 9.146 12.681 1.00 34.64 35 ASN C C 1
ATOM 2935 O O . ASN C 1 43 ? 27.769 10.061 13.175 1.00 30.57 35 ASN C O 1
ATOM 2940 N N . ARG C 1 44 ? 27.623 7.948 12.394 1.00 43.57 36 ARG C N 1
ATOM 2941 C CA . ARG C 1 44 ? 29.010 7.632 12.719 1.00 49.78 36 ARG C CA 1
ATOM 2942 C C . ARG C 1 44 ? 29.982 8.592 12.046 1.00 47.89 36 ARG C C 1
ATOM 2943 O O . ARG C 1 44 ? 31.018 8.931 12.626 1.00 48.38 36 ARG C O 1
ATOM 2951 N N . LYS C 1 45 ? 29.661 9.049 10.835 1.00 51.16 37 LYS C N 1
ATOM 2952 C CA . LYS C 1 45 ? 30.550 9.964 10.125 1.00 58.37 37 LYS C CA 1
ATOM 2953 C C . LYS C 1 45 ? 30.668 11.299 10.852 1.00 57.11 37 LYS C C 1
ATOM 2954 O O . LYS C 1 45 ? 31.777 11.784 11.106 1.00 57.20 37 LYS C O 1
ATOM 2956 N N . LEU C 1 46 ? 29.534 11.904 11.198 1.00 53.99 38 LEU C N 1
ATOM 2957 C CA . LEU C 1 46 ? 29.503 13.214 11.834 1.00 47.53 38 LEU C CA 1
ATOM 2958 C C . LEU C 1 46 ? 29.686 13.159 13.345 1.00 42.68 38 LEU C C 1
ATOM 2959 O O . LEU C 1 46 ? 29.934 14.203 13.959 1.00 44.51 38 LEU C O 1
ATOM 2964 N N . ALA C 1 47 ? 29.552 11.980 13.954 1.00 40.32 39 ALA C N 1
ATOM 2965 C CA . ALA C 1 47 ? 29.588 11.831 15.409 1.00 44.30 39 ALA C CA 1
ATOM 2966 C C . ALA C 1 47 ? 28.491 12.668 16.064 1.00 40.30 39 ALA C C 1
ATOM 2967 O O . ALA C 1 47 ? 28.734 13.433 17.002 1.00 39.24 39 ALA C O 1
ATOM 2969 N N . ALA C 1 48 ? 27.266 12.517 15.554 1.00 27.73 40 ALA C N 1
ATOM 2970 C CA . ALA C 1 48 ? 26.124 13.257 16.075 1.00 26.72 40 ALA C CA 1
ATOM 2971 C C . ALA C 1 48 ? 24.860 12.461 15.798 1.00 27.70 40 ALA C C 1
ATOM 2972 O O . ALA C 1 48 ? 24.836 11.600 14.921 1.00 26.85 40 ALA C O 1
ATOM 2974 N N . PHE C 1 49 ? 23.807 12.762 16.557 1.00 23.98 41 PHE C N 1
ATOM 2975 C CA . PHE C 1 49 ? 22.524 12.093 16.388 1.00 26.35 41 PHE C CA 1
ATOM 2976 C C . PHE C 1 49 ? 21.668 12.850 15.377 1.00 25.91 41 PHE C C 1
ATOM 2977 O O . PHE C 1 49 ? 21.515 14.072 15.474 1.00 25.92 41 PHE C O 1
ATOM 2985 N N . GLN C 1 50 ? 21.131 12.123 14.395 1.00 20.99 42 GLN C N 1
ATOM 2986 C CA . GLN C 1 50 ? 20.366 12.714 13.303 1.00 20.90 42 GLN C CA 1
ATOM 2987 C C . GLN C 1 50 ? 18.933 12.208 13.360 1.00 19.20 42 GLN C C 1
ATOM 2988 O O . GLN C 1 50 ? 18.705 11.002 13.493 1.00 22.62 42 GLN C O 1
ATOM 2994 N N . LEU C 1 51 ? 17.979 13.130 13.272 1.00 19.01 43 LEU C N 1
ATOM 2995 C CA . LEU C 1 51 ? 16.577 12.780 13.065 1.00 18.40 43 LEU C CA 1
ATOM 2996 C C . LEU C 1 51 ? 16.415 12.466 11.589 1.00 22.20 43 LEU C C 1
ATOM 2997 O O . LEU C 1 51 ? 16.388 13.377 10.755 1.00 21.68 43 LEU C O 1
ATOM 3002 N N . ASP C 1 52 ? 16.349 11.174 11.256 1.00 19.77 44 ASP C N 1
ATOM 3003 C CA . ASP C 1 52 ? 16.212 10.790 9.852 1.00 19.73 44 ASP C CA 1
ATOM 3004 C C . ASP C 1 52 ? 14.849 11.192 9.304 1.00 18.37 44 ASP C C 1
ATOM 3005 O O . ASP C 1 52 ? 14.747 11.673 8.169 1.00 21.41 44 ASP C O 1
ATOM 3010 N N . ARG C 1 53 ? 13.791 10.984 10.088 1.00 20.44 45 ARG C N 1
ATOM 3011 C CA . ARG C 1 53 ? 12.432 11.180 9.602 1.00 19.23 45 ARG C CA 1
ATOM 3012 C C . ARG C 1 53 ? 11.457 11.087 10.766 1.00 20.09 45 ARG C C 1
ATOM 3013 O O . ARG C 1 53 ? 11.782 10.558 11.826 1.00 16.88 45 ARG C O 1
ATOM 3021 N N . ILE C 1 54 ? 10.254 11.593 10.544 1.00 16.97 46 ILE C N 1
ATOM 3022 C CA . ILE C 1 54 ? 9.133 11.372 11.450 1.00 19.24 46 ILE C CA 1
ATOM 3023 C C . ILE C 1 54 ? 8.394 10.133 10.974 1.00 19.68 46 ILE C C 1
ATOM 3024 O O . ILE C 1 54 ? 8.070 10.021 9.787 1.00 17.36 46 ILE C O 1
ATOM 3029 N N . GLU C 1 55 ? 8.125 9.187 11.911 1.00 17.65 47 GLU C N 1
ATOM 3030 C CA . GLU C 1 55 ? 7.355 7.987 11.637 1.00 18.39 47 GLU C CA 1
ATOM 3031 C C . GLU C 1 55 ? 5.885 8.228 11.954 1.00 15.34 47 GLU C C 1
ATOM 3032 O O . GLU C 1 55 ? 5.556 9.142 12.710 1.00 17.97 47 GLU C O 1
ATOM 3038 N N . PRO C 1 56 ? 4.977 7.429 11.383 1.00 15.79 48 PRO C N 1
ATOM 3039 C CA . PRO C 1 56 ? 3.577 7.486 11.813 1.00 16.77 48 PRO C CA 1
ATOM 3040 C C . PRO C 1 56 ? 3.487 7.351 13.327 1.00 18.01 48 PRO C C 1
ATOM 3041 O O . PRO C 1 56 ? 4.137 6.493 13.934 1.00 17.75 48 PRO C O 1
ATOM 3045 N N . ALA C 1 57 ? 2.653 8.194 13.927 1.00 18.07 49 ALA C N 1
ATOM 3046 C CA . ALA C 1 57 ? 2.480 8.175 15.373 1.00 16.09 49 ALA C CA 1
ATOM 3047 C C . ALA C 1 57 ? 1.940 6.840 15.871 1.00 18.01 49 ALA C C 1
ATOM 3048 O O . ALA C 1 57 ? 2.237 6.438 17.003 1.00 17.88 49 ALA C O 1
ATOM 3050 N N . ILE C 1 58 ? 1.162 6.125 15.053 1.00 19.07 50 ILE C N 1
ATOM 3051 C CA . ILE C 1 58 ? 0.700 4.805 15.476 1.00 20.70 50 ILE C CA 1
ATOM 3052 C C . ILE C 1 58 ? 1.830 3.789 15.587 1.00 22.49 50 ILE C C 1
ATOM 3053 O O . ILE C 1 58 ? 1.637 2.729 16.188 1.00 20.51 50 ILE C O 1
ATOM 3058 N N . PHE C 1 59 ? 3.011 4.097 15.059 1.00 17.73 51 PHE C N 1
ATOM 3059 C CA . PHE C 1 59 ? 4.180 3.228 15.130 1.00 16.51 51 PHE C CA 1
ATOM 3060 C C . PHE C 1 59 ? 5.283 3.850 15.982 1.00 17.08 51 PHE C C 1
ATOM 3061 O O . PHE C 1 59 ? 6.466 3.728 15.669 1.00 20.56 51 PHE C O 1
ATOM 3069 N N . ALA C 1 60 ? 4.907 4.503 17.082 1.00 24.65 52 ALA C N 1
ATOM 3070 C CA . ALA C 1 60 ? 5.896 4.888 18.074 1.00 23.84 52 ALA C CA 1
ATOM 3071 C C . ALA C 1 60 ? 6.652 3.645 18.544 1.00 24.64 52 ALA C C 1
ATOM 3072 O O . ALA C 1 60 ? 6.098 2.540 18.607 1.00 23.01 52 ALA C O 1
ATOM 3074 N N . LYS C 1 61 ? 7.939 3.823 18.814 1.00 19.68 53 LYS C N 1
ATOM 3075 C CA . LYS C 1 61 ? 8.804 2.698 19.165 1.00 21.47 53 LYS C CA 1
ATOM 3076 C C . LYS C 1 61 ? 8.315 2.024 20.444 1.00 22.01 53 LYS C C 1
ATOM 3077 O O . LYS C 1 61 ? 8.062 2.711 21.442 1.00 19.75 53 LYS C O 1
ATOM 3083 N N . PRO C 1 62 ? 8.180 0.692 20.465 1.00 20.32 54 PRO C N 1
ATOM 3084 C CA . PRO C 1 62 ? 7.650 0.036 21.672 1.00 21.79 54 PRO C CA 1
ATOM 3085 C C . PRO C 1 62 ? 8.670 -0.157 22.775 1.00 22.50 54 PRO C C 1
ATOM 3086 O O . PRO C 1 62 ? 8.266 -0.411 23.921 1.00 19.09 54 PRO C O 1
ATOM 3090 N N . THR C 1 63 ? 9.963 -0.081 22.455 1.00 16.59 55 THR C N 1
ATOM 3091 C CA . THR C 1 63 ? 11.056 -0.064 23.413 1.00 17.38 55 THR C CA 1
ATOM 3092 C C . THR C 1 63 ? 11.970 1.102 23.062 1.00 16.12 55 THR C C 1
ATOM 3093 O O . THR C 1 63 ? 11.808 1.755 22.022 1.00 15.67 55 THR C O 1
ATOM 3097 N N . ASN C 1 64 ? 12.924 1.385 23.950 1.00 15.86 56 ASN C N 1
ATOM 3098 C CA . ASN C 1 64 ? 14.037 2.232 23.552 1.00 18.80 56 ASN C CA 1
ATOM 3099 C C . ASN C 1 64 ? 14.822 1.526 22.450 1.00 16.08 56 ASN C C 1
ATOM 3100 O O . ASN C 1 64 ? 14.857 0.292 22.372 1.00 18.09 56 ASN C O 1
ATOM 3105 N N . TYR C 1 65 ? 15.437 2.320 21.580 1.00 14.62 57 TYR C N 1
ATOM 3106 C CA . TYR C 1 65 ? 16.154 1.798 20.427 1.00 16.46 57 TYR C CA 1
ATOM 3107 C C . TYR C 1 65 ? 17.583 2.322 20.475 1.00 17.41 57 TYR C C 1
ATOM 3108 O O . TYR C 1 65 ? 17.793 3.532 20.552 1.00 19.15 57 TYR C O 1
ATOM 3117 N N . GLY C 1 66 ? 18.563 1.415 20.428 1.00 17.72 58 GLY C N 1
ATOM 3118 C CA . GLY C 1 66 ? 19.954 1.825 20.532 1.00 22.57 58 GLY C CA 1
ATOM 3119 C C . GLY C 1 66 ? 20.900 0.986 19.688 1.00 19.86 58 GLY C C 1
ATOM 3120 O O . GLY C 1 66 ? 20.433 0.259 18.805 1.00 16.45 58 GLY C O 1
ATOM 3121 N N . PHE C 1 67 ? 22.215 1.084 19.930 1.00 18.64 59 PHE C N 1
ATOM 3122 C CA . PHE C 1 67 ? 23.196 0.272 19.205 1.00 19.48 59 PHE C CA 1
ATOM 3123 C C . PHE C 1 67 ? 24.363 -0.103 20.119 1.00 22.74 59 PHE C C 1
ATOM 3124 O O . PHE C 1 67 ? 24.568 0.483 21.187 1.00 19.63 59 PHE C O 1
ATOM 3132 N N . ILE C 1 68 ? 25.132 -1.092 19.681 1.00 18.82 60 ILE C N 1
ATOM 3133 C CA . ILE C 1 68 ? 26.340 -1.539 20.376 1.00 24.78 60 ILE C CA 1
ATOM 3134 C C . ILE C 1 68 ? 27.555 -0.914 19.697 1.00 23.30 60 ILE C C 1
ATOM 3135 O O . ILE C 1 68 ? 27.731 -1.098 18.482 1.00 22.74 60 ILE C O 1
ATOM 3140 N N . PRO C 1 69 ? 28.416 -0.203 20.431 1.00 22.66 61 PRO C N 1
ATOM 3141 C CA . PRO C 1 69 ? 29.624 0.365 19.817 1.00 24.96 61 PRO C CA 1
ATOM 3142 C C . PRO C 1 69 ? 30.536 -0.712 19.239 1.00 26.63 61 PRO C C 1
ATOM 3143 O O . PRO C 1 69 ? 30.606 -1.834 19.741 1.00 27.54 61 PRO C O 1
ATOM 3147 N N . GLN C 1 70 ? 31.242 -0.344 18.170 1.00 28.62 62 GLN C N 1
ATOM 3148 C CA . GLN C 1 70 ? 32.252 -1.207 17.545 1.00 30.85 62 GLN C CA 1
ATOM 3149 C C . GLN C 1 70 ? 31.662 -2.544 17.089 1.00 33.35 62 GLN C C 1
ATOM 3150 O O . GLN C 1 70 ? 32.251 -3.610 17.289 1.00 31.25 62 GLN C O 1
ATOM 3156 N N . THR C 1 71 ? 30.485 -2.482 16.473 1.00 28.72 63 THR C N 1
ATOM 3157 C CA . THR C 1 71 ? 29.839 -3.626 15.848 1.00 33.28 63 THR C CA 1
ATOM 3158 C C . THR C 1 71 ? 29.321 -3.204 14.483 1.00 35.29 63 THR C C 1
ATOM 3159 O O . THR C 1 71 ? 29.044 -2.025 14.243 1.00 32.15 63 THR C O 1
ATOM 3163 N N . LEU C 1 72 ? 29.174 -4.180 13.590 1.00 31.94 64 LEU C N 1
ATOM 3164 C CA . LEU C 1 72 ? 28.622 -3.933 12.263 1.00 34.91 64 LEU C CA 1
ATOM 3165 C C . LEU C 1 72 ? 27.674 -5.063 11.903 1.00 32.36 64 LEU C C 1
ATOM 3166 O O . LEU C 1 72 ? 28.072 -6.232 11.894 1.00 36.36 64 LEU C O 1
ATOM 3171 N N . ASP C 1 73 ? 26.439 -4.723 11.597 1.00 35.24 65 ASP C N 1
ATOM 3172 C CA . ASP C 1 73 ? 25.521 -5.701 11.046 1.00 38.46 65 ASP C CA 1
ATOM 3173 C C . ASP C 1 73 ? 25.546 -5.529 9.533 1.00 46.47 65 ASP C C 1
ATOM 3174 O O . ASP C 1 73 ? 26.393 -4.815 8.990 1.00 53.12 65 ASP C O 1
ATOM 3179 N N . GLU C 1 74 ? 24.626 -6.189 8.829 1.00 47.92 66 GLU C N 1
ATOM 3180 C CA . GLU C 1 74 ? 24.717 -6.198 7.372 1.00 49.19 66 GLU C CA 1
ATOM 3181 C C . GLU C 1 74 ? 24.311 -4.861 6.753 1.00 46.88 66 GLU C C 1
ATOM 3182 O O . GLU C 1 74 ? 24.818 -4.506 5.682 1.00 49.70 66 GLU C O 1
ATOM 3188 N N . ASP C 1 75 ? 23.427 -4.084 7.421 1.00 48.16 67 ASP C N 1
ATOM 3189 C CA . ASP C 1 75 ? 23.005 -2.773 6.898 1.00 52.15 67 ASP C CA 1
ATOM 3190 C C . ASP C 1 75 ? 24.128 -1.714 6.944 1.00 53.86 67 ASP C C 1
ATOM 3191 O O . ASP C 1 75 ? 23.893 -0.541 6.593 1.00 50.50 67 ASP C O 1
ATOM 3196 N N . GLY C 1 76 ? 25.329 -2.115 7.358 1.00 53.13 68 GLY C N 1
ATOM 3197 C CA . GLY C 1 76 ? 26.457 -1.219 7.444 1.00 48.36 68 GLY C CA 1
ATOM 3198 C C . GLY C 1 76 ? 26.471 -0.340 8.670 1.00 38.17 68 GLY C C 1
ATOM 3199 O O . GLY C 1 76 ? 27.402 0.458 8.825 1.00 39.19 68 GLY C O 1
ATOM 3200 N N . ASP C 1 77 ? 25.466 -0.450 9.537 1.00 33.36 69 ASP C N 1
ATOM 3201 C CA . ASP C 1 77 ? 25.403 0.287 10.787 1.00 37.95 69 ASP C CA 1
ATOM 3202 C C . ASP C 1 77 ? 25.756 -0.641 11.940 1.00 37.20 69 ASP C C 1
ATOM 3203 O O . ASP C 1 77 ? 25.845 -1.862 11.778 1.00 29.33 69 ASP C O 1
ATOM 3208 N N . GLU C 1 78 ? 25.965 -0.043 13.116 1.00 29.52 70 GLU C N 1
ATOM 3209 C CA . GLU C 1 78 ? 26.191 -0.834 14.311 1.00 30.60 70 GLU C CA 1
ATOM 3210 C C . GLU C 1 78 ? 24.968 -1.703 14.598 1.00 31.37 70 GLU C C 1
ATOM 3211 O O . GLU C 1 78 ? 23.843 -1.393 14.196 1.00 31.38 70 GLU C O 1
ATOM 3217 N N . LEU C 1 79 ? 25.207 -2.803 15.304 1.00 24.98 71 LEU C N 1
ATOM 3218 C CA . LEU C 1 79 ? 24.141 -3.745 15.625 1.00 23.41 71 LEU C CA 1
ATOM 3219 C C . LEU C 1 79 ? 23.102 -3.076 16.525 1.00 20.45 71 LEU C C 1
ATOM 3220 O O . LEU C 1 79 ? 23.459 -2.411 17.505 1.00 20.03 71 LEU C O 1
ATOM 3225 N N . ASP C 1 80 ? 21.817 -3.223 16.178 1.00 18.56 72 ASP C N 1
ATOM 3226 C CA . ASP C 1 80 ? 20.746 -2.523 16.893 1.00 17.39 72 ASP C CA 1
ATOM 3227 C C . ASP C 1 80 ? 20.431 -3.180 18.236 1.00 23.08 72 ASP C C 1
ATOM 3228 O O . ASP C 1 80 ? 20.642 -4.382 18.436 1.00 22.35 72 ASP C O 1
ATOM 3233 N N . VAL C 1 81 ? 19.837 -2.388 19.137 1.00 16.62 73 VAL C N 1
ATOM 3234 C CA . VAL C 1 81 ? 19.446 -2.859 20.469 1.00 18.29 73 VAL C CA 1
ATOM 3235 C C . VAL C 1 81 ? 18.017 -2.417 20.751 1.00 17.26 73 VAL C C 1
ATOM 3236 O O . VAL C 1 81 ? 17.665 -1.254 20.522 1.00 20.04 73 VAL C O 1
ATOM 3240 N N . LEU C 1 82 ? 17.199 -3.343 21.244 1.00 14.93 74 LEU C N 1
ATOM 3241 C CA . LEU C 1 82 ? 15.898 -3.029 21.820 1.00 14.89 74 LEU C CA 1
ATOM 3242 C C . LEU C 1 82 ? 16.075 -3.066 23.334 1.00 15.85 74 LEU C C 1
ATOM 3243 O O . LEU C 1 82 ? 16.215 -4.149 23.916 1.00 17.05 74 LEU C O 1
ATOM 3248 N N . LEU C 1 83 ? 16.084 -1.889 23.962 1.00 15.80 75 LEU C N 1
ATOM 3249 C CA . LEU C 1 83 ? 16.326 -1.759 25.395 1.00 15.00 75 LEU C CA 1
ATOM 3250 C C . LEU C 1 83 ? 14.998 -1.491 26.086 1.00 16.85 75 LEU C C 1
ATOM 3251 O O . LEU C 1 83 ? 14.347 -0.475 25.815 1.00 17.36 75 LEU C O 1
ATOM 3256 N N . VAL C 1 84 ? 14.608 -2.400 26.980 1.00 16.07 76 VAL C N 1
ATOM 3257 C CA . VAL C 1 84 ? 13.308 -2.375 27.631 1.00 19.18 76 VAL C CA 1
ATOM 3258 C C . VAL C 1 84 ? 13.476 -1.683 28.974 1.00 21.99 76 VAL C C 1
ATOM 3259 O O . VAL C 1 84 ? 14.272 -2.129 29.814 1.00 18.05 76 VAL C O 1
ATOM 3263 N N . THR C 1 85 ? 12.738 -0.594 29.179 1.00 16.81 77 THR C N 1
ATOM 3264 C CA . THR C 1 85 ? 12.689 0.063 30.482 1.00 19.59 77 THR C CA 1
ATOM 3265 C C . THR C 1 85 ? 11.251 0.460 30.795 1.00 22.06 77 THR C C 1
ATOM 3266 O O . THR C 1 85 ? 10.388 0.494 29.913 1.00 21.31 77 THR C O 1
ATOM 3270 N N . GLU C 1 86 ? 11.001 0.776 32.072 1.00 19.66 78 GLU C N 1
ATOM 3271 C CA . GLU C 1 86 ? 9.675 1.221 32.478 1.00 17.43 78 GLU C CA 1
ATOM 3272 C C . GLU C 1 86 ? 9.385 2.642 31.987 1.00 22.94 78 GLU C C 1
ATOM 3273 O O . GLU C 1 86 ? 8.257 2.953 31.594 1.00 26.54 78 GLU C O 1
ATOM 3279 N N . GLN C 1 87 ? 10.386 3.519 32.018 1.00 22.19 79 GLN C N 1
ATOM 3280 C CA . GLN C 1 87 ? 10.275 4.903 31.565 1.00 18.45 79 GLN C CA 1
ATOM 3281 C C . GLN C 1 87 ? 11.333 5.169 30.499 1.00 20.00 79 GLN C C 1
ATOM 3282 O O . GLN C 1 87 ? 12.442 4.636 30.590 1.00 19.58 79 GLN C O 1
ATOM 3288 N N . PRO C 1 88 ? 11.025 5.974 29.484 1.00 19.06 80 PRO C N 1
ATOM 3289 C CA . PRO C 1 88 ? 11.928 6.091 28.330 1.00 15.84 80 PRO C CA 1
ATOM 3290 C C . PRO C 1 88 ? 13.277 6.672 28.711 1.00 18.58 80 PRO C C 1
ATOM 3291 O O . PRO C 1 88 ? 13.400 7.463 29.643 1.00 16.51 80 PRO C O 1
ATOM 3295 N N . LEU C 1 89 ? 14.282 6.289 27.951 1.00 19.56 81 LEU C N 1
ATOM 3296 C CA . LEU C 1 89 ? 15.645 6.771 28.096 1.00 18.63 81 LEU C CA 1
ATOM 3297 C C . LEU C 1 89 ? 15.920 7.853 27.061 1.00 22.24 81 LEU C C 1
ATOM 3298 O O . LEU C 1 89 ? 15.495 7.726 25.914 1.00 18.49 81 LEU C O 1
ATOM 3303 N N . ALA C 1 90 ? 16.638 8.910 27.463 1.00 15.65 82 ALA C N 1
ATOM 3304 C CA . ALA C 1 90 ? 16.922 10.002 26.541 1.00 19.09 82 ALA C CA 1
ATOM 3305 C C . ALA C 1 90 ? 17.909 9.571 25.458 1.00 20.39 82 ALA C C 1
ATOM 3306 O O . ALA C 1 90 ? 18.744 8.695 25.666 1.00 21.62 82 ALA C O 1
ATOM 3308 N N . THR C 1 91 ? 17.820 10.234 24.303 1.00 19.83 83 THR C N 1
ATOM 3309 C CA . THR C 1 91 ? 18.810 10.074 23.244 1.00 21.92 83 THR C CA 1
ATOM 3310 C C . THR C 1 91 ? 20.199 10.470 23.740 1.00 22.77 83 THR C C 1
ATOM 3311 O O . THR C 1 91 ? 20.380 11.540 24.334 1.00 25.24 83 THR C O 1
ATOM 3315 N N . GLY C 1 92 ? 21.187 9.621 23.474 1.00 22.30 84 GLY C N 1
ATOM 3316 C CA . GLY C 1 92 ? 22.572 9.988 23.683 1.00 28.20 84 GLY C CA 1
ATOM 3317 C C . GLY C 1 92 ? 23.196 9.482 24.964 1.00 27.55 84 GLY C C 1
ATOM 3318 O O . GLY C 1 92 ? 24.393 9.706 25.177 1.00 34.06 84 GLY C O 1
ATOM 3319 N N . VAL C 1 93 ? 22.431 8.846 25.829 1.00 20.14 85 VAL C N 1
ATOM 3320 C CA A VAL C 1 93 ? 22.926 8.252 27.064 0.63 20.28 85 VAL C CA 1
ATOM 3321 C CA B VAL C 1 93 ? 23.003 8.283 27.042 0.37 20.96 85 VAL C CA 1
ATOM 3322 C C . VAL C 1 93 ? 23.442 6.859 26.741 1.00 21.06 85 VAL C C 1
ATOM 3323 O O . VAL C 1 93 ? 22.834 6.152 25.925 1.00 24.11 85 VAL C O 1
ATOM 3330 N N . PHE C 1 94 ? 24.544 6.444 27.364 1.00 22.21 86 PHE C N 1
ATOM 3331 C CA . PHE C 1 94 ? 24.979 5.061 27.207 1.00 20.28 86 PHE C CA 1
ATOM 3332 C C . PHE C 1 94 ? 24.888 4.334 28.544 1.00 22.47 86 PHE C C 1
ATOM 3333 O O . PHE C 1 94 ? 24.788 4.953 29.614 1.00 21.77 86 PHE C O 1
ATOM 3341 N N . LEU C 1 95 ? 24.903 3.005 28.478 1.00 23.21 87 LEU C N 1
ATOM 3342 C CA . LEU C 1 95 ? 24.764 2.238 29.709 1.00 21.66 87 LEU C CA 1
ATOM 3343 C C . LEU C 1 95 ? 25.299 0.829 29.510 1.00 27.19 87 LEU C C 1
ATOM 3344 O O . LEU C 1 95 ? 25.445 0.347 28.383 1.00 22.90 87 LEU C O 1
ATOM 3349 N N . GLU C 1 96 ? 25.601 0.181 30.635 1.00 21.83 88 GLU C N 1
ATOM 3350 C CA . GLU C 1 96 ? 25.847 -1.251 30.644 1.00 24.78 88 GLU C CA 1
ATOM 3351 C C . GLU C 1 96 ? 24.513 -1.979 30.716 1.00 23.87 88 GLU C C 1
ATOM 3352 O O . GLU C 1 96 ? 23.676 -1.679 31.574 1.00 22.95 88 GLU C O 1
ATOM 3358 N N . ALA C 1 97 ? 24.312 -2.928 29.808 1.00 16.50 89 ALA C N 1
ATOM 3359 C CA . ALA C 1 97 ? 23.021 -3.574 29.621 1.00 17.79 89 ALA C CA 1
ATOM 3360 C C . ALA C 1 97 ? 23.179 -5.087 29.627 1.00 25.24 89 ALA C C 1
ATOM 3361 O O . ALA C 1 97 ? 24.148 -5.630 29.090 1.00 25.93 89 ALA C O 1
ATOM 3363 N N . ARG C 1 98 ? 22.215 -5.759 30.240 1.00 23.79 90 ARG C N 1
ATOM 3364 C CA . ARG C 1 98 ? 22.164 -7.210 30.264 1.00 23.23 90 ARG C CA 1
ATOM 3365 C C . ARG C 1 98 ? 21.510 -7.718 28.981 1.00 22.46 90 ARG C C 1
ATOM 3366 O O . ARG C 1 98 ? 20.415 -7.286 28.622 1.00 18.69 90 ARG C O 1
ATOM 3374 N N . VAL C 1 99 ? 22.199 -8.613 28.284 1.00 21.84 91 VAL C N 1
ATOM 3375 C CA . VAL C 1 99 ? 21.665 -9.262 27.090 1.00 22.56 91 VAL C CA 1
ATOM 3376 C C . VAL C 1 99 ? 20.689 -10.340 27.536 1.00 22.14 91 VAL C C 1
ATOM 3377 O O . VAL C 1 99 ? 21.073 -11.255 28.270 1.00 20.21 91 VAL C O 1
ATOM 3381 N N . ILE C 1 100 ? 19.433 -10.250 27.100 1.00 23.08 92 ILE C N 1
ATOM 3382 C CA . ILE C 1 100 ? 18.455 -11.288 27.423 1.00 21.48 92 ILE C CA 1
ATOM 3383 C C . ILE C 1 100 ? 17.912 -12.017 26.200 1.00 16.80 92 ILE C C 1
ATOM 3384 O O . ILE C 1 100 ? 17.309 -13.088 26.364 1.00 21.51 92 ILE C O 1
ATOM 3389 N N . GLY C 1 101 ? 18.109 -11.514 24.989 1.00 21.08 93 GLY C N 1
ATOM 3390 C CA . GLY C 1 101 ? 17.701 -12.275 23.820 1.00 22.56 93 GLY C CA 1
ATOM 3391 C C . GLY C 1 101 ? 18.055 -11.543 22.540 1.00 24.04 93 GLY C C 1
ATOM 3392 O O . GLY C 1 101 ? 18.841 -10.593 22.547 1.00 20.01 93 GLY C O 1
ATOM 3393 N N . VAL C 1 102 ? 17.487 -12.020 21.429 1.00 16.79 94 VAL C N 1
ATOM 3394 C CA . VAL C 1 102 ? 17.710 -11.414 20.114 1.00 21.93 94 VAL C CA 1
ATOM 3395 C C . VAL C 1 102 ? 16.461 -11.597 19.257 1.00 20.43 94 VAL C C 1
ATOM 3396 O O . VAL C 1 102 ? 15.850 -12.672 19.234 1.00 18.47 94 VAL C O 1
ATOM 3400 N N . MET C 1 103 ? 16.087 -10.536 18.530 1.00 18.56 95 MET C N 1
ATOM 3401 C CA . MET C 1 103 ? 15.020 -10.603 17.540 1.00 21.21 95 MET C CA 1
ATOM 3402 C C . MET C 1 103 ? 15.665 -10.759 16.168 1.00 16.47 95 MET C C 1
ATOM 3403 O O . MET C 1 103 ? 16.321 -9.828 15.684 1.00 21.75 95 MET C O 1
ATOM 3408 N N . LYS C 1 104 ? 15.500 -11.930 15.560 1.00 17.85 96 LYS C N 1
ATOM 3409 C CA . LYS C 1 104 ? 15.963 -12.138 14.188 1.00 23.22 96 LYS C CA 1
ATOM 3410 C C . LYS C 1 104 ? 15.032 -11.404 13.240 1.00 20.93 96 LYS C C 1
ATOM 3411 O O . LYS C 1 104 ? 13.808 -11.542 13.331 1.00 25.90 96 LYS C O 1
ATOM 3417 N N . PHE C 1 105 ? 15.603 -10.646 12.306 1.00 20.05 97 PHE C N 1
ATOM 3418 C CA . PHE C 1 105 ? 14.796 -9.668 11.594 1.00 20.21 97 PHE C CA 1
ATOM 3419 C C . PHE C 1 105 ? 15.365 -9.434 10.207 1.00 21.87 97 PHE C C 1
ATOM 3420 O O . PHE C 1 105 ? 16.581 -9.366 10.031 1.00 23.04 97 PHE C O 1
ATOM 3428 N N . VAL C 1 106 ? 14.484 -9.339 9.224 1.00 23.32 98 VAL C N 1
ATOM 3429 C CA A VAL C 1 106 ? 14.865 -8.945 7.873 0.43 25.28 98 VAL C CA 1
ATOM 3430 C CA B VAL C 1 106 ? 14.857 -8.952 7.868 0.57 25.29 98 VAL C CA 1
ATOM 3431 C C . VAL C 1 106 ? 14.068 -7.702 7.509 1.00 32.25 98 VAL C C 1
ATOM 3432 O O . VAL C 1 106 ? 12.840 -7.674 7.649 1.00 29.28 98 VAL C O 1
ATOM 3439 N N . ASP C 1 107 ? 14.775 -6.672 7.071 1.00 33.71 99 ASP C N 1
ATOM 3440 C CA . ASP C 1 107 ? 14.198 -5.377 6.744 1.00 30.64 99 ASP C CA 1
ATOM 3441 C C . ASP C 1 107 ? 14.571 -5.086 5.299 1.00 36.44 99 ASP C C 1
ATOM 3442 O O . ASP C 1 107 ? 15.752 -4.887 4.995 1.00 43.80 99 ASP C O 1
ATOM 3447 N N . ASP C 1 108 ? 13.573 -5.095 4.413 1.00 34.97 100 ASP C N 1
ATOM 3448 C CA . ASP C 1 108 ? 13.735 -4.694 3.014 1.00 46.44 100 ASP C CA 1
ATOM 3449 C C . ASP C 1 108 ? 14.908 -5.411 2.350 1.00 52.11 100 ASP C C 1
ATOM 3450 O O . ASP C 1 108 ? 15.746 -4.802 1.685 1.00 60.53 100 ASP C O 1
ATOM 3452 N N . GLY C 1 109 ? 14.973 -6.725 2.548 1.00 51.77 101 GLY C N 1
ATOM 3453 C CA . GLY C 1 109 ? 15.942 -7.555 1.876 1.00 50.76 101 GLY C CA 1
ATOM 3454 C C . GLY C 1 109 ? 17.156 -7.947 2.697 1.00 47.46 101 GLY C C 1
ATOM 3455 O O . GLY C 1 109 ? 17.838 -8.910 2.330 1.00 52.99 101 GLY C O 1
ATOM 3456 N N . GLU C 1 110 ? 17.457 -7.248 3.789 1.00 40.97 102 GLU C N 1
ATOM 3457 C CA . GLU C 1 110 ? 18.702 -7.514 4.495 1.00 39.32 102 GLU C CA 1
ATOM 3458 C C . GLU C 1 110 ? 18.461 -7.881 5.950 1.00 32.74 102 GLU C C 1
ATOM 3459 O O . GLU C 1 110 ? 17.484 -7.460 6.571 1.00 34.16 102 GLU C O 1
ATOM 3465 N N . VAL C 1 111 ? 19.382 -8.676 6.483 1.00 30.65 103 VAL C N 1
ATOM 3466 C CA . VAL C 1 111 ? 19.341 -9.031 7.890 1.00 26.58 103 VAL C CA 1
ATOM 3467 C C . VAL C 1 111 ? 19.625 -7.795 8.728 1.00 25.06 103 VAL C C 1
ATOM 3468 O O . VAL C 1 111 ? 20.574 -7.044 8.468 1.00 30.59 103 VAL C O 1
ATOM 3472 N N . ASP C 1 112 ? 18.797 -7.574 9.739 1.00 22.89 104 ASP C N 1
ATOM 3473 C CA . ASP C 1 112 ? 18.948 -6.439 10.619 1.00 21.48 104 ASP C CA 1
ATOM 3474 C C . ASP C 1 112 ? 18.482 -6.886 12.005 1.00 19.37 104 ASP C C 1
ATOM 3475 O O . ASP C 1 112 ? 17.497 -6.402 12.537 1.00 21.34 104 ASP C O 1
ATOM 3480 N N . ASP C 1 113 ? 19.196 -7.863 12.576 1.00 19.27 105 ASP C N 1
ATOM 3481 C CA . ASP C 1 113 ? 18.856 -8.414 13.890 1.00 20.63 105 ASP C CA 1
ATOM 3482 C C . ASP C 1 113 ? 18.978 -7.345 14.976 1.00 24.86 105 ASP C C 1
ATOM 3483 O O . ASP C 1 113 ? 19.711 -6.360 14.848 1.00 22.35 105 ASP C O 1
ATOM 3488 N N . LYS C 1 114 ? 18.249 -7.551 16.069 1.00 20.33 106 LYS C N 1
ATOM 3489 C CA . LYS C 1 114 ? 18.209 -6.583 17.158 1.00 18.57 106 LYS C CA 1
ATOM 3490 C C . LYS C 1 114 ? 18.373 -7.313 18.480 1.00 17.48 106 LYS C C 1
ATOM 3491 O O . LYS C 1 114 ? 17.620 -8.245 18.778 1.00 20.16 106 LYS C O 1
ATOM 3497 N N . ILE C 1 115 ? 19.364 -6.898 19.262 1.00 19.41 107 ILE C N 1
ATOM 3498 C CA . ILE C 1 115 ? 19.640 -7.524 20.552 1.00 21.79 107 ILE C CA 1
ATOM 3499 C C . ILE C 1 115 ? 18.668 -6.961 21.581 1.00 22.69 107 ILE C C 1
ATOM 3500 O O . ILE C 1 115 ? 18.483 -5.743 21.666 1.00 20.77 107 ILE C O 1
ATOM 3505 N N . VAL C 1 116 ? 18.039 -7.841 22.364 1.00 15.95 108 VAL C N 1
ATOM 3506 C CA . VAL C 1 116 ? 17.096 -7.424 23.397 1.00 17.47 108 VAL C CA 1
ATOM 3507 C C . VAL C 1 116 ? 17.852 -7.310 24.707 1.00 20.09 108 VAL C C 1
ATOM 3508 O O . VAL C 1 116 ? 18.532 -8.255 25.115 1.00 18.40 108 VAL C O 1
ATOM 3512 N N . CYS C 1 117 ? 17.732 -6.150 25.366 1.00 18.06 109 CYS C N 1
ATOM 3513 C CA . CYS C 1 117 ? 18.540 -5.801 26.524 1.00 22.15 109 CYS C CA 1
ATOM 3514 C C . CYS C 1 117 ? 17.674 -5.114 27.566 1.00 18.66 109 CYS C C 1
ATOM 3515 O O . CYS C 1 117 ? 16.634 -4.536 27.250 1.00 16.62 109 CYS C O 1
ATOM 3518 N N . VAL C 1 118 ? 18.116 -5.207 28.816 1.00 19.87 110 VAL C N 1
ATOM 3519 C CA . VAL C 1 118 ? 17.624 -4.352 29.896 1.00 17.39 110 VAL C CA 1
ATOM 3520 C C . VAL C 1 118 ? 18.835 -3.726 30.571 1.00 17.38 110 VAL C C 1
ATOM 3521 O O . VAL C 1 118 ? 19.969 -4.180 30.361 1.00 19.51 110 VAL C O 1
ATOM 3525 N N . PRO C 1 119 ? 18.643 -2.666 31.367 1.00 17.37 111 PRO C N 1
ATOM 3526 C CA . PRO C 1 119 ? 19.780 -2.116 32.116 1.00 17.31 111 PRO C CA 1
ATOM 3527 C C . PRO C 1 119 ? 20.354 -3.181 33.039 1.00 17.94 111 PRO C C 1
ATOM 3528 O O . PRO C 1 119 ? 19.614 -3.985 33.614 1.00 19.71 111 PRO C O 1
ATOM 3532 N N . ALA C 1 120 ? 21.688 -3.205 33.158 1.00 17.66 112 ALA C N 1
ATOM 3533 C CA . ALA C 1 120 ? 22.317 -4.257 33.955 1.00 18.69 112 ALA C CA 1
ATOM 3534 C C . ALA C 1 120 ? 22.012 -4.097 35.436 1.00 24.19 112 ALA C C 1
ATOM 3535 O O . ALA C 1 120 ? 21.970 -5.087 36.170 1.00 24.84 112 ALA C O 1
ATOM 3537 N N . ASP C 1 121 ? 21.795 -2.871 35.883 1.00 18.05 113 ASP C N 1
ATOM 3538 C CA . ASP C 1 121 ? 21.568 -2.553 37.290 1.00 18.11 113 ASP C CA 1
ATOM 3539 C C . ASP C 1 121 ? 20.206 -1.862 37.364 1.00 19.47 113 ASP C C 1
ATOM 3540 O O . ASP C 1 121 ? 20.103 -0.655 37.131 1.00 22.04 113 ASP C O 1
ATOM 3545 N N . ASP C 1 122 ? 19.154 -2.633 37.648 1.00 17.51 114 ASP C N 1
ATOM 3546 C CA . ASP C 1 122 ? 17.783 -2.128 37.702 1.00 15.72 114 ASP C CA 1
ATOM 3547 C C . ASP C 1 122 ? 17.279 -2.302 39.133 1.00 21.16 114 ASP C C 1
ATOM 3548 O O . ASP C 1 122 ? 16.775 -3.365 39.493 1.00 23.07 114 ASP C O 1
ATOM 3553 N N . ARG C 1 123 ? 17.374 -1.246 39.938 1.00 16.38 115 ARG C N 1
ATOM 3554 C CA . ARG C 1 123 ? 16.894 -1.315 41.314 1.00 17.23 115 ARG C CA 1
ATOM 3555 C C . ARG C 1 123 ? 15.435 -0.904 41.439 1.00 23.76 115 ARG C C 1
ATOM 3556 O O . ARG C 1 123 ? 14.917 -0.797 42.561 1.00 26.17 115 ARG C O 1
ATOM 3564 N N . ASN C 1 124 ? 14.769 -0.655 40.312 1.00 22.38 116 ASN C N 1
ATOM 3565 C CA . ASN C 1 124 ? 13.333 -0.415 40.322 1.00 19.81 116 ASN C CA 1
ATOM 3566 C C . ASN C 1 124 ? 12.557 -1.726 40.301 1.00 24.19 116 ASN C C 1
ATOM 3567 O O . ASN C 1 124 ? 11.575 -1.877 41.035 1.00 21.56 116 ASN C O 1
ATOM 3572 N N . ASN C 1 125 ? 12.960 -2.685 39.465 1.00 19.42 117 ASN C N 1
ATOM 3573 C CA . ASN C 1 125 ? 12.316 -3.991 39.502 1.00 19.39 117 ASN C CA 1
ATOM 3574 C C . ASN C 1 125 ? 13.224 -5.073 40.081 1.00 25.44 117 ASN C C 1
ATOM 3575 O O . ASN C 1 125 ? 12.862 -6.257 40.057 1.00 24.58 117 ASN C O 1
ATOM 3580 N N . GLY C 1 126 ? 14.385 -4.697 40.608 1.00 21.13 118 GLY C N 1
ATOM 3581 C CA . GLY C 1 126 ? 15.252 -5.679 41.230 1.00 20.23 118 GLY C CA 1
ATOM 3582 C C . GLY C 1 126 ? 15.839 -6.667 40.253 1.00 18.83 118 GLY C C 1
ATOM 3583 O O . GLY C 1 126 ? 15.962 -7.855 40.580 1.00 21.29 118 GLY C O 1
ATOM 3584 N N . ASN C 1 127 ? 16.203 -6.204 39.054 1.00 21.01 119 ASN C N 1
ATOM 3585 C CA . ASN C 1 127 ? 16.761 -7.068 38.010 1.00 18.79 119 ASN C CA 1
ATOM 3586 C C . ASN C 1 127 ? 15.825 -8.241 37.720 1.00 22.76 119 ASN C C 1
ATOM 3587 O O . ASN C 1 127 ? 16.227 -9.412 37.681 1.00 24.43 119 ASN C O 1
ATOM 3592 N N . ALA C 1 128 ? 14.548 -7.908 37.526 1.00 17.65 120 ALA C N 1
ATOM 3593 C CA . ALA C 1 128 ? 13.520 -8.929 37.381 1.00 22.40 120 ALA C CA 1
ATOM 3594 C C . ALA C 1 128 ? 13.622 -9.668 36.055 1.00 20.34 120 ALA C C 1
ATOM 3595 O O . ALA C 1 128 ? 13.090 -10.777 35.935 1.00 22.24 120 ALA C O 1
ATOM 3597 N N . TYR C 1 129 ? 14.295 -9.093 35.066 1.00 22.06 121 TYR C N 1
ATOM 3598 C CA . TYR C 1 129 ? 14.296 -9.623 33.702 1.00 22.63 121 TYR C CA 1
ATOM 3599 C C . TYR C 1 129 ? 15.703 -10.094 33.363 1.00 25.49 121 TYR C C 1
ATOM 3600 O O . TYR C 1 129 ? 16.594 -9.276 33.113 1.00 23.34 121 TYR C O 1
ATOM 3609 N N . LYS C 1 130 ? 15.895 -11.418 33.350 1.00 26.41 122 LYS C N 1
ATOM 3610 C CA . LYS C 1 130 ? 17.165 -12.011 32.951 1.00 34.61 122 LYS C CA 1
ATOM 3611 C C . LYS C 1 130 ? 17.083 -12.860 31.686 1.00 36.05 122 LYS C C 1
ATOM 3612 O O . LYS C 1 130 ? 18.111 -13.071 31.039 1.00 37.81 122 LYS C O 1
ATOM 3618 N N . THR C 1 131 ? 15.891 -13.327 31.315 1.00 34.74 123 THR C N 1
ATOM 3619 C CA A THR C 1 131 ? 15.693 -14.065 30.076 0.48 36.73 123 THR C CA 1
ATOM 3620 C CA B THR C 1 131 ? 15.648 -14.132 30.126 0.52 37.02 123 THR C CA 1
ATOM 3621 C C . THR C 1 131 ? 14.413 -13.563 29.434 1.00 32.89 123 THR C C 1
ATOM 3622 O O . THR C 1 131 ? 13.614 -12.870 30.063 1.00 32.18 123 THR C O 1
ATOM 3629 N N . LEU C 1 132 ? 14.239 -13.880 28.143 1.00 25.73 124 LEU C N 1
ATOM 3630 C CA . LEU C 1 132 ? 13.030 -13.437 27.443 1.00 33.80 124 LEU C CA 1
ATOM 3631 C C . LEU C 1 132 ? 11.776 -13.983 28.112 1.00 30.11 124 LEU C C 1
ATOM 3632 O O . LEU C 1 132 ? 10.725 -13.330 28.111 1.00 34.75 124 LEU C O 1
ATOM 3637 N N . SER C 1 133 ? 11.852 -15.203 28.640 1.00 31.13 125 SER C N 1
ATOM 3638 C CA . SER C 1 133 ? 10.720 -15.776 29.355 1.00 33.88 125 SER C CA 1
ATOM 3639 C C . SER C 1 133 ? 10.350 -14.962 30.592 1.00 29.87 125 SER C C 1
ATOM 3640 O O . SER C 1 133 ? 9.226 -15.084 31.085 1.00 32.10 125 SER C O 1
ATOM 3643 N N . ASP C 1 134 ? 11.253 -14.120 31.096 1.00 29.37 126 ASP C N 1
ATOM 3644 C CA . ASP C 1 134 ? 10.884 -13.253 32.213 1.00 27.51 126 ASP C CA 1
ATOM 3645 C C . ASP C 1 134 ? 9.971 -12.108 31.772 1.00 27.06 126 ASP C C 1
ATOM 3646 O O . ASP C 1 134 ? 9.223 -11.570 32.597 1.00 25.92 126 ASP C O 1
ATOM 3651 N N . LEU C 1 135 ? 10.026 -11.697 30.481 1.00 27.67 127 LEU C N 1
ATOM 3652 C CA . LEU C 1 135 ? 9.135 -10.634 30.025 1.00 26.33 127 LEU C CA 1
ATOM 3653 C C . LEU C 1 135 ? 7.730 -11.192 29.800 1.00 28.18 127 LEU C C 1
ATOM 3654 O O . LEU C 1 135 ? 7.572 -12.378 29.506 1.00 27.28 127 LEU C O 1
ATOM 3659 N N . PRO C 1 136 ? 6.690 -10.365 29.928 1.00 28.64 128 PRO C N 1
ATOM 3660 C CA . PRO C 1 136 ? 5.355 -10.825 29.522 1.00 31.85 128 PRO C CA 1
ATOM 3661 C C . PRO C 1 136 ? 5.369 -11.186 28.046 1.00 28.99 128 PRO C C 1
ATOM 3662 O O . PRO C 1 136 ? 5.895 -10.441 27.222 1.00 24.61 128 PRO C O 1
ATOM 3666 N N . GLN C 1 137 ? 4.828 -12.369 27.726 1.00 30.26 129 GLN C N 1
ATOM 3667 C CA . GLN C 1 137 ? 4.741 -12.801 26.336 1.00 31.90 129 GLN C CA 1
ATOM 3668 C C . GLN C 1 137 ? 4.008 -11.778 25.479 1.00 24.50 129 GLN C C 1
ATOM 3669 O O . GLN C 1 137 ? 4.346 -11.593 24.305 1.00 24.78 129 GLN C O 1
ATOM 3671 N N . GLN C 1 138 ? 3.008 -11.100 26.044 1.00 27.79 130 GLN C N 1
ATOM 3672 C CA . GLN C 1 138 ? 2.256 -10.129 25.254 1.00 27.01 130 GLN C CA 1
ATOM 3673 C C . GLN C 1 138 ? 3.118 -8.937 24.859 1.00 21.48 130 GLN C C 1
ATOM 3674 O O . GLN C 1 138 ? 2.850 -8.295 23.838 1.00 26.18 130 GLN C O 1
ATOM 3680 N N . LEU C 1 139 ? 4.156 -8.622 25.640 1.00 21.61 131 LEU C N 1
ATOM 3681 C CA . LEU C 1 139 ? 5.064 -7.547 25.247 1.00 20.99 131 LEU C CA 1
ATOM 3682 C C . LEU C 1 139 ? 5.893 -7.950 24.031 1.00 19.70 131 LEU C C 1
ATOM 3683 O O . LEU C 1 139 ? 6.086 -7.151 23.106 1.00 18.27 131 LEU C O 1
ATOM 3688 N N . ILE C 1 140 ? 6.420 -9.174 24.039 1.00 23.99 132 ILE C N 1
ATOM 3689 C CA . ILE C 1 140 ? 7.122 -9.709 22.874 1.00 25.10 132 ILE C CA 1
ATOM 3690 C C . ILE C 1 140 ? 6.214 -9.701 21.648 1.00 22.75 132 ILE C C 1
ATOM 3691 O O . ILE C 1 140 ? 6.630 -9.303 20.549 1.00 19.46 132 ILE C O 1
ATOM 3696 N N . LYS C 1 141 ? 4.963 -10.140 21.817 1.00 20.11 133 LYS C N 1
ATOM 3697 C CA . LYS C 1 141 ? 4.017 -10.152 20.702 1.00 20.75 133 LYS C CA 1
ATOM 3698 C C . LYS C 1 141 ? 3.782 -8.746 20.151 1.00 21.43 133 LYS C C 1
ATOM 3699 O O . LYS C 1 141 ? 3.639 -8.566 18.936 1.00 20.99 133 LYS C O 1
ATOM 3705 N N . GLN C 1 142 ? 3.735 -7.739 21.030 1.00 17.90 134 GLN C N 1
ATOM 3706 C CA . GLN C 1 142 ? 3.578 -6.358 20.566 1.00 18.95 134 GLN C CA 1
ATOM 3707 C C . GLN C 1 142 ? 4.806 -5.879 19.805 1.00 19.26 134 GLN C C 1
ATOM 3708 O O . GLN C 1 142 ? 4.678 -5.220 18.764 1.00 22.36 134 GLN C O 1
ATOM 3714 N N . ILE C 1 143 ? 6.002 -6.169 20.323 1.00 16.95 135 ILE C N 1
ATOM 3715 C CA . ILE C 1 143 ? 7.223 -5.802 19.612 1.00 18.02 135 ILE C CA 1
ATOM 3716 C C . ILE C 1 143 ? 7.262 -6.485 18.247 1.00 20.15 135 ILE C C 1
ATOM 3717 O O . ILE C 1 143 ? 7.561 -5.855 17.225 1.00 20.56 135 ILE C O 1
ATOM 3722 N N . GLU C 1 144 ? 6.950 -7.784 18.212 1.00 21.01 136 GLU C N 1
ATOM 3723 C CA . GLU C 1 144 ? 6.887 -8.497 16.936 1.00 19.52 136 GLU C CA 1
ATOM 3724 C C . GLU C 1 144 ? 5.939 -7.793 15.972 1.00 20.67 136 GLU C C 1
ATOM 3725 O O . GLU C 1 144 ? 6.293 -7.532 14.813 1.00 19.51 136 GLU C O 1
ATOM 3731 N N . PHE C 1 145 ? 4.728 -7.470 16.434 1.00 19.13 137 PHE C N 1
ATOM 3732 C CA . PHE C 1 145 ? 3.761 -6.816 15.551 1.00 25.50 137 PHE C CA 1
ATOM 3733 C C . PHE C 1 145 ? 4.312 -5.494 15.025 1.00 24.51 137 PHE C C 1
ATOM 3734 O O . PHE C 1 145 ? 4.208 -5.196 13.824 1.00 21.18 137 PHE C O 1
ATOM 3742 N N . HIS C 1 146 ? 4.874 -4.674 15.921 1.00 18.22 138 HIS C N 1
ATOM 3743 C CA . HIS C 1 146 ? 5.439 -3.391 15.508 1.00 16.92 138 HIS C CA 1
ATOM 3744 C C . HIS C 1 146 ? 6.458 -3.569 14.390 1.00 14.74 138 HIS C C 1
ATOM 3745 O O . HIS C 1 146 ? 6.405 -2.880 13.363 1.00 14.96 138 HIS C O 1
ATOM 3752 N N . PHE C 1 147 ? 7.406 -4.486 14.567 1.00 15.73 139 PHE C N 1
ATOM 3753 C CA . PHE C 1 147 ? 8.458 -4.574 13.562 1.00 19.24 139 PHE C CA 1
ATOM 3754 C C . PHE C 1 147 ? 8.002 -5.266 12.298 1.00 21.00 139 PHE C C 1
ATOM 3755 O O . PHE C 1 147 ? 8.631 -5.081 11.247 1.00 20.34 139 PHE C O 1
ATOM 3763 N N . ASN C 1 148 ? 6.908 -6.017 12.374 1.00 17.75 140 ASN C N 1
ATOM 3764 C CA . ASN C 1 148 ? 6.308 -6.624 11.194 1.00 21.91 140 ASN C CA 1
ATOM 3765 C C . ASN C 1 148 ? 5.485 -5.629 10.392 1.00 22.59 140 ASN C C 1
ATOM 3766 O O . ASN C 1 148 ? 5.198 -5.889 9.222 1.00 22.22 140 ASN C O 1
ATOM 3771 N N . HIS C 1 149 ? 5.088 -4.501 10.994 1.00 19.46 141 HIS C N 1
ATOM 3772 C CA . HIS C 1 149 ? 4.151 -3.607 10.327 1.00 17.13 141 HIS C CA 1
ATOM 3773 C C . HIS C 1 149 ? 4.564 -2.139 10.241 1.00 23.41 141 HIS C C 1
ATOM 3774 O O . HIS C 1 149 ? 3.809 -1.355 9.662 1.00 19.86 141 HIS C O 1
ATOM 3781 N N . TYR C 1 150 ? 5.719 -1.735 10.788 1.00 18.36 142 TYR C N 1
ATOM 3782 C CA . TYR C 1 150 ? 5.957 -0.300 10.948 1.00 17.94 142 TYR C CA 1
ATOM 3783 C C . TYR C 1 150 ? 6.225 0.427 9.634 1.00 17.30 142 TYR C C 1
ATOM 3784 O O . TYR C 1 150 ? 6.204 1.661 9.624 1.00 19.13 142 TYR C O 1
ATOM 3793 N N . LYS C 1 151 ? 6.494 -0.286 8.545 1.00 18.30 143 LYS C N 1
ATOM 3794 C CA . LYS C 1 151 ? 6.640 0.348 7.239 1.00 24.64 143 LYS C CA 1
ATOM 3795 C C . LYS C 1 151 ? 5.411 0.165 6.352 1.00 21.65 143 LYS C C 1
ATOM 3796 O O . LYS C 1 151 ? 5.456 0.536 5.174 1.00 25.48 143 LYS C O 1
ATOM 3802 N N . ASP C 1 152 ? 4.309 -0.357 6.901 1.00 19.03 144 ASP C N 1
ATOM 3803 C CA . ASP C 1 152 ? 3.160 -0.742 6.082 1.00 23.70 144 ASP C CA 1
ATOM 3804 C C . ASP C 1 152 ? 2.500 0.444 5.380 1.00 20.15 144 ASP C C 1
ATOM 3805 O O . ASP C 1 152 ? 1.871 0.261 4.334 1.00 24.16 144 ASP C O 1
ATOM 3810 N N . LEU C 1 153 ? 2.582 1.652 5.934 1.00 19.91 145 LEU C N 1
ATOM 3811 C CA . LEU C 1 153 ? 1.895 2.753 5.259 1.00 20.92 145 LEU C CA 1
ATOM 3812 C C . LEU C 1 153 ? 2.634 3.198 4.005 1.00 32.72 145 LEU C C 1
ATOM 3813 O O . LEU C 1 153 ? 2.030 3.843 3.138 1.00 32.65 145 LEU C O 1
ATOM 3818 N N . LYS C 1 154 ? 3.920 2.877 3.892 1.00 30.12 146 LYS C N 1
ATOM 3819 C CA . LYS C 1 154 ? 4.662 3.125 2.663 1.00 28.62 146 LYS C CA 1
ATOM 3820 C C . LYS C 1 154 ? 4.575 1.934 1.717 1.00 32.62 146 LYS C C 1
ATOM 3821 O O . LYS C 1 154 ? 4.264 2.095 0.535 1.00 36.42 146 LYS C O 1
ATOM 3827 N N . LYS C 1 155 ? 4.841 0.733 2.227 1.00 31.78 147 LYS C N 1
ATOM 3828 C CA . LYS C 1 155 ? 4.721 -0.494 1.447 1.00 35.32 147 LYS C CA 1
ATOM 3829 C C . LYS C 1 155 ? 4.736 -1.683 2.393 1.00 27.40 147 LYS C C 1
ATOM 3830 O O . LYS C 1 155 ? 5.728 -1.912 3.096 1.00 27.63 147 LYS C O 1
ATOM 3836 N N . ALA C 1 156 ? 3.645 -2.439 2.419 1.00 30.57 148 ALA C N 1
ATOM 3837 C CA . ALA C 1 156 ? 3.528 -3.602 3.281 1.00 30.41 148 ALA C CA 1
ATOM 3838 C C . ALA C 1 156 ? 4.349 -4.781 2.749 1.00 32.25 148 ALA C C 1
ATOM 3839 O O . ALA C 1 156 ? 4.716 -4.849 1.572 1.00 33.59 148 ALA C O 1
ATOM 3841 N N . GLY C 1 157 ? 4.632 -5.723 3.648 1.00 22.34 149 GLY C N 1
ATOM 3842 C CA . GLY C 1 157 ? 5.280 -6.958 3.270 1.00 32.92 149 GLY C CA 1
ATOM 3843 C C . GLY C 1 157 ? 6.775 -6.889 3.077 1.00 32.67 149 GLY C C 1
ATOM 3844 O O . GLY C 1 157 ? 7.339 -7.801 2.471 1.00 32.40 149 GLY C O 1
ATOM 3845 N N . THR C 1 158 ? 7.449 -5.844 3.568 1.00 23.37 150 THR C N 1
ATOM 3846 C CA . THR C 1 158 ? 8.892 -5.743 3.381 1.00 27.21 150 THR C CA 1
ATOM 3847 C C . THR C 1 158 ? 9.705 -6.012 4.640 1.00 31.99 150 THR C C 1
ATOM 3848 O O . THR C 1 158 ? 10.939 -6.047 4.558 1.00 30.48 150 THR C O 1
ATOM 3852 N N . THR C 1 159 ? 9.066 -6.189 5.794 1.00 30.53 151 THR C N 1
ATOM 3853 C CA . THR C 1 159 ? 9.758 -6.434 7.053 1.00 29.81 151 THR C CA 1
ATOM 3854 C C . THR C 1 159 ? 9.251 -7.747 7.634 1.00 28.29 151 THR C C 1
ATOM 3855 O O . THR C 1 159 ? 8.070 -8.072 7.503 1.00 29.97 151 THR C O 1
ATOM 3859 N N . LYS C 1 160 ? 10.134 -8.512 8.267 1.00 24.42 152 LYS C N 1
ATOM 3860 C CA . LYS C 1 160 ? 9.692 -9.782 8.833 1.00 25.24 152 LYS C CA 1
ATOM 3861 C C . LYS C 1 160 ? 10.502 -10.135 10.068 1.00 23.99 152 LYS C C 1
ATOM 3862 O O . LYS C 1 160 ? 11.722 -10.302 9.990 1.00 24.83 152 LYS C O 1
ATOM 3868 N N . VAL C 1 161 ? 9.822 -10.264 11.205 1.00 21.43 153 VAL C N 1
ATOM 3869 C CA . VAL C 1 161 ? 10.429 -10.848 12.395 1.00 20.25 153 VAL C CA 1
ATOM 3870 C C . VAL C 1 161 ? 10.510 -12.356 12.165 1.00 27.23 153 VAL C C 1
ATOM 3871 O O . VAL C 1 161 ? 9.485 -13.044 12.087 1.00 24.04 153 VAL C O 1
ATOM 3875 N N . GLU C 1 162 ? 11.736 -12.866 12.017 1.00 23.12 154 GLU C N 1
ATOM 3876 C CA . GLU C 1 162 ? 11.927 -14.254 11.622 1.00 25.66 154 GLU C CA 1
ATOM 3877 C C . GLU C 1 162 ? 11.741 -15.194 12.798 1.00 21.87 154 GLU C C 1
ATOM 3878 O O . GLU C 1 162 ? 11.135 -16.254 12.647 1.00 21.90 154 GLU C O 1
ATOM 3884 N N . SER C 1 163 ? 12.212 -14.797 13.974 1.00 20.35 155 SER C N 1
ATOM 3885 C CA . SER C 1 163 ? 12.269 -15.690 15.123 1.00 23.56 155 SER C CA 1
ATOM 3886 C C . SER C 1 163 ? 12.907 -14.918 16.264 1.00 26.99 155 SER C C 1
ATOM 3887 O O . SER C 1 163 ? 13.421 -13.810 16.086 1.00 21.47 155 SER C O 1
ATOM 3890 N N . TRP C 1 164 ? 12.872 -15.529 17.435 1.00 22.73 156 TRP C N 1
ATOM 3891 C CA . TRP C 1 164 ? 13.471 -14.991 18.642 1.00 18.14 156 TRP C CA 1
ATOM 3892 C C . TRP C 1 164 ? 14.434 -16.033 19.185 1.00 19.14 156 TRP C C 1
ATOM 3893 O O . TRP C 1 164 ? 14.142 -17.232 19.142 1.00 22.13 156 TRP C O 1
ATOM 3904 N N . GLY C 1 165 ? 15.584 -15.575 19.681 1.00 17.73 157 GLY C N 1
ATOM 3905 C CA . GLY C 1 165 ? 16.519 -16.446 20.364 1.00 18.58 157 GLY C CA 1
ATOM 3906 C C . GLY C 1 165 ? 16.841 -15.900 21.742 1.00 26.39 157 GLY C C 1
ATOM 3907 O O . GLY C 1 165 ? 16.575 -14.744 22.052 1.00 23.39 157 GLY C O 1
ATOM 3908 N N . GLY C 1 166 ? 17.414 -16.767 22.577 1.00 25.50 158 GLY C N 1
ATOM 3909 C CA . GLY C 1 166 ? 17.819 -16.388 23.911 1.00 24.00 158 GLY C CA 1
ATOM 3910 C C . GLY C 1 166 ? 19.183 -15.726 23.942 1.00 25.41 158 GLY C C 1
ATOM 3911 O O . GLY C 1 166 ? 19.728 -15.296 22.918 1.00 22.39 158 GLY C O 1
ATOM 3912 N N . ALA C 1 167 ? 19.766 -15.700 25.146 1.00 24.56 159 ALA C N 1
ATOM 3913 C CA . ALA C 1 167 ? 20.974 -14.908 25.383 1.00 29.21 159 ALA C CA 1
ATOM 3914 C C . ALA C 1 167 ? 22.216 -15.507 24.729 1.00 27.48 159 ALA C C 1
ATOM 3915 O O . ALA C 1 167 ? 23.121 -14.761 24.336 1.00 27.18 159 ALA C O 1
ATOM 3917 N N . GLU C 1 168 ? 22.292 -16.833 24.601 1.00 25.16 160 GLU C N 1
ATOM 3918 C CA . GLU C 1 168 ? 23.449 -17.414 23.929 1.00 27.66 160 GLU C CA 1
ATOM 3919 C C . GLU C 1 168 ? 23.363 -17.210 22.422 1.00 24.62 160 GLU C C 1
ATOM 3920 O O . GLU C 1 168 ? 24.377 -16.933 21.770 1.00 25.13 160 GLU C O 1
ATOM 3926 N N . GLU C 1 169 ? 22.160 -17.319 21.852 1.00 25.81 161 GLU C N 1
ATOM 3927 C CA . GLU C 1 169 ? 21.976 -16.970 20.445 1.00 30.33 161 GLU C CA 1
ATOM 3928 C C . GLU C 1 169 ? 22.331 -15.511 20.201 1.00 28.45 161 GLU C C 1
ATOM 3929 O O . GLU C 1 169 ? 22.965 -15.178 19.196 1.00 21.57 161 GLU C O 1
ATOM 3935 N N . ALA C 1 170 ? 21.947 -14.628 21.128 1.00 19.88 162 ALA C N 1
ATOM 3936 C CA . ALA C 1 170 ? 22.273 -13.212 20.993 1.00 18.88 162 ALA C CA 1
ATOM 3937 C C . ALA C 1 170 ? 23.779 -12.985 21.055 1.00 21.79 162 ALA C C 1
ATOM 3938 O O . ALA C 1 170 ? 24.326 -12.190 20.285 1.00 22.52 162 ALA C O 1
ATOM 3940 N N . LYS C 1 171 ? 24.466 -13.683 21.963 1.00 22.48 163 LYS C N 1
ATOM 3941 C CA . LYS C 1 171 ? 25.919 -13.559 22.055 1.00 25.73 163 LYS C CA 1
ATOM 3942 C C . LYS C 1 171 ? 26.593 -13.944 20.739 1.00 23.90 163 LYS C C 1
ATOM 3943 O O . LYS C 1 171 ? 27.561 -13.301 20.317 1.00 28.20 163 LYS C O 1
ATOM 3949 N N . LYS C 1 172 ? 26.082 -14.975 20.062 1.00 26.48 164 LYS C N 1
ATOM 3950 C CA . LYS C 1 172 ? 26.664 -15.369 18.778 1.00 25.78 164 LYS C CA 1
ATOM 3951 C C . LYS C 1 172 ? 26.504 -14.257 17.735 1.00 28.48 164 LYS C C 1
ATOM 3952 O O . LYS C 1 172 ? 27.452 -13.929 17.009 1.00 28.61 164 LYS C O 1
ATOM 3958 N N . VAL C 1 173 ? 25.321 -13.645 17.664 1.00 23.50 165 VAL C N 1
ATOM 3959 C CA . VAL C 1 173 ? 25.112 -12.528 16.740 1.00 23.44 165 VAL C CA 1
ATOM 3960 C C . VAL C 1 173 ? 26.050 -11.362 17.070 1.00 23.07 165 VAL C C 1
ATOM 3961 O O . VAL C 1 173 ? 26.637 -10.747 16.172 1.00 26.99 165 VAL C O 1
ATOM 3965 N N . ILE C 1 174 ? 26.206 -11.042 18.358 1.00 21.92 166 ILE C N 1
ATOM 3966 C CA . ILE C 1 174 ? 27.090 -9.944 18.759 1.00 25.86 166 ILE C CA 1
ATOM 3967 C C . ILE C 1 174 ? 28.528 -10.225 18.339 1.00 23.56 166 ILE C C 1
ATOM 3968 O O . ILE C 1 174 ? 29.217 -9.354 17.791 1.00 25.16 166 ILE C O 1
ATOM 3973 N N . LYS C 1 175 ? 29.012 -11.437 18.612 1.00 25.42 167 LYS C N 1
ATOM 3974 C CA . LYS C 1 175 ? 30.369 -11.799 18.213 1.00 27.64 167 LYS C CA 1
ATOM 3975 C C . LYS C 1 175 ? 30.551 -11.721 16.702 1.00 32.49 167 LYS C C 1
ATOM 3976 O O . LYS C 1 175 ? 31.622 -11.333 16.219 1.00 30.75 167 LYS C O 1
ATOM 3982 N N . GLU C 1 176 ? 29.528 -12.106 15.936 1.00 33.03 168 GLU C N 1
ATOM 3983 C CA . GLU C 1 176 ? 29.634 -12.007 14.482 1.00 34.69 168 GLU C CA 1
ATOM 3984 C C . GLU C 1 176 ? 29.763 -10.556 14.038 1.00 30.76 168 GLU C C 1
ATOM 3985 O O . GLU C 1 176 ? 30.523 -10.246 13.109 1.00 34.06 168 GLU C O 1
ATOM 3991 N N . SER C 1 177 ? 29.029 -9.656 14.695 1.00 29.80 169 SER C N 1
ATOM 3992 C CA . SER C 1 177 ? 29.063 -8.241 14.342 1.00 28.05 169 SER C CA 1
ATOM 3993 C C . SER C 1 177 ? 30.348 -7.578 14.811 1.00 27.48 169 SER C C 1
ATOM 3994 O O . SER C 1 177 ? 30.802 -6.607 14.197 1.00 28.03 169 SER C O 1
ATOM 3997 N N . ILE C 1 178 ? 30.930 -8.065 15.907 1.00 30.59 170 ILE C N 1
ATOM 3998 C CA . ILE C 1 178 ? 32.253 -7.596 16.307 1.00 31.45 170 ILE C CA 1
ATOM 3999 C C . ILE C 1 178 ? 33.275 -7.934 15.229 1.00 32.39 170 ILE C C 1
ATOM 4000 O O . ILE C 1 178 ? 34.126 -7.110 14.870 1.00 32.33 170 ILE C O 1
ATOM 4005 N N . GLU C 1 179 ? 33.190 -9.138 14.674 1.00 33.45 171 GLU C N 1
ATOM 4006 C CA . GLU C 1 179 ? 34.155 -9.525 13.653 1.00 39.33 171 GLU C CA 1
ATOM 4007 C C . GLU C 1 179 ? 33.999 -8.675 12.392 1.00 41.11 171 GLU C C 1
ATOM 4008 O O . GLU C 1 179 ? 34.997 -8.286 11.773 1.00 41.50 171 GLU C O 1
ATOM 4014 N N . ARG C 1 180 ? 32.761 -8.354 12.006 1.00 39.74 172 ARG C N 1
ATOM 4015 C CA . ARG C 1 180 ? 32.555 -7.492 10.842 1.00 38.81 172 ARG C CA 1
ATOM 4016 C C . ARG C 1 180 ? 33.126 -6.095 11.073 1.00 39.86 172 ARG C C 1
ATOM 4017 O O . ARG C 1 180 ? 33.716 -5.502 10.165 1.00 35.42 172 ARG C O 1
ATOM 4025 N N . TRP C 1 181 ? 32.958 -5.544 12.278 1.00 36.71 173 TRP C N 1
ATOM 4026 C CA . TRP C 1 181 ? 33.568 -4.251 12.578 1.00 38.10 173 TRP C CA 1
ATOM 4027 C C . TRP C 1 181 ? 35.085 -4.310 12.425 1.00 40.25 173 TRP C C 1
ATOM 4028 O O . TRP C 1 181 ? 35.691 -3.455 11.767 1.00 40.94 173 TRP C O 1
ATOM 4039 N N . ASN C 1 182 ? 35.715 -5.321 13.027 1.00 37.43 174 ASN C N 1
ATOM 4040 C CA . ASN C 1 182 ? 37.171 -5.413 13.001 1.00 39.96 174 ASN C CA 1
ATOM 4041 C C . ASN C 1 182 ? 37.707 -5.508 11.581 1.00 49.09 174 ASN C C 1
ATOM 4042 O O . ASN C 1 182 ? 38.788 -4.982 11.291 1.00 50.76 174 ASN C O 1
ATOM 4047 N N . LYS C 1 183 ? 36.971 -6.162 10.687 1.00 46.80 175 LYS C N 1
ATOM 4048 C CA . LYS C 1 183 ? 37.442 -6.403 9.331 1.00 48.19 175 LYS C CA 1
ATOM 4049 C C . LYS C 1 183 ? 36.995 -5.337 8.340 1.00 53.90 175 LYS C C 1
ATOM 4050 O O . LYS C 1 183 ? 37.353 -5.426 7.164 1.00 50.80 175 LYS C O 1
ATOM 4056 N N . GLN C 1 184 ? 36.227 -4.340 8.771 1.00 56.99 176 GLN C N 1
ATOM 4057 C CA . GLN C 1 184 ? 35.725 -3.326 7.842 1.00 60.27 176 GLN C CA 1
ATOM 4058 C C . GLN C 1 184 ? 36.858 -2.522 7.211 1.00 68.12 176 GLN C C 1
ATOM 4059 O O . GLN C 1 184 ? 36.659 -1.845 6.200 1.00 74.84 176 GLN C O 1
ATOM 4065 N N . ASP D 1 11 ? -26.410 11.509 33.958 1.00 86.06 3 ASP D N 1
ATOM 4066 C CA . ASP D 1 11 ? -26.865 10.710 32.824 1.00 84.30 3 ASP D CA 1
ATOM 4067 C C . ASP D 1 11 ? -26.965 11.572 31.567 1.00 81.47 3 ASP D C 1
ATOM 4068 O O . ASP D 1 11 ? -27.845 12.424 31.458 1.00 81.81 3 ASP D O 1
ATOM 4073 N N . PHE D 1 12 ? -26.065 11.326 30.612 1.00 80.54 4 PHE D N 1
ATOM 4074 C CA . PHE D 1 12 ? -25.961 12.176 29.430 1.00 79.64 4 PHE D CA 1
ATOM 4075 C C . PHE D 1 12 ? -27.091 11.953 28.428 1.00 86.88 4 PHE D C 1
ATOM 4076 O O . PHE D 1 12 ? -27.426 12.872 27.673 1.00 86.25 4 PHE D O 1
ATOM 4084 N N . ASN D 1 13 ? -27.685 10.763 28.393 1.00 91.32 5 ASN D N 1
ATOM 4085 C CA . ASN D 1 13 ? -28.696 10.452 27.387 1.00 90.85 5 ASN D CA 1
ATOM 4086 C C . ASN D 1 13 ? -30.098 10.942 27.759 1.00 97.07 5 ASN D C 1
ATOM 4087 O O . ASN D 1 13 ? -31.050 10.659 27.023 1.00 95.73 5 ASN D O 1
ATOM 4092 N N . GLN D 1 14 ? -30.249 11.657 28.873 1.00 99.78 6 GLN D N 1
ATOM 4093 C CA . GLN D 1 14 ? -31.506 12.302 29.243 1.00 98.16 6 GLN D CA 1
ATOM 4094 C C . GLN D 1 14 ? -31.420 13.819 29.217 1.00 91.23 6 GLN D C 1
ATOM 4095 O O . GLN D 1 14 ? -32.366 14.484 28.785 1.00 89.43 6 GLN D O 1
ATOM 4097 N N . ILE D 1 15 ? -30.296 14.378 29.668 1.00 86.41 7 ILE D N 1
ATOM 4098 C CA . ILE D 1 15 ? -30.077 15.818 29.593 1.00 77.85 7 ILE D CA 1
ATOM 4099 C C . ILE D 1 15 ? -29.723 16.239 28.169 1.00 66.14 7 ILE D C 1
ATOM 4100 O O . ILE D 1 15 ? -30.247 17.229 27.648 1.00 63.02 7 ILE D O 1
ATOM 4105 N N . LEU D 1 16 ? -28.847 15.489 27.512 1.00 62.33 8 LEU D N 1
ATOM 4106 C CA . LEU D 1 16 ? -28.310 15.854 26.213 1.00 51.51 8 LEU D CA 1
ATOM 4107 C C . LEU D 1 16 ? -29.042 15.114 25.105 1.00 51.31 8 LEU D C 1
ATOM 4108 O O . LEU D 1 16 ? -29.309 13.914 25.216 1.00 52.50 8 LEU D O 1
ATOM 4113 N N . THR D 1 17 ? -29.348 15.833 24.039 1.00 50.01 9 THR D N 1
ATOM 4114 C CA . THR D 1 17 ? -29.889 15.280 22.811 1.00 49.41 9 THR D CA 1
ATOM 4115 C C . THR D 1 17 ? -28.772 15.137 21.787 1.00 45.87 9 THR D C 1
ATOM 4116 O O . THR D 1 17 ? -27.646 15.590 22.013 1.00 43.97 9 THR D O 1
ATOM 4120 N N . PRO D 1 18 ? -29.029 14.490 20.645 1.00 45.17 10 PRO D N 1
ATOM 4121 C CA . PRO D 1 18 ? -27.978 14.419 19.616 1.00 42.22 10 PRO D CA 1
ATOM 4122 C C . PRO D 1 18 ? -27.591 15.777 19.053 1.00 40.61 10 PRO D C 1
ATOM 4123 O O . PRO D 1 18 ? -26.478 15.918 18.539 1.00 38.37 10 PRO D O 1
ATOM 4127 N N . GLY D 1 19 ? -28.463 16.780 19.135 1.00 43.18 11 GLY D N 1
ATOM 4128 C CA . GLY D 1 19 ? -28.142 18.101 18.629 1.00 42.87 11 GLY D CA 1
ATOM 4129 C C . GLY D 1 19 ? -28.660 18.386 17.232 1.00 43.80 11 GLY D C 1
ATOM 4130 O O . GLY D 1 19 ? -29.690 17.846 16.820 1.00 44.90 11 GLY D O 1
ATOM 4131 N N . ASP D 1 20 ? -27.943 19.234 16.489 1.00 40.46 12 ASP D N 1
ATOM 4132 C CA . ASP D 1 20 ? -28.407 19.749 15.195 1.00 43.36 12 ASP D CA 1
ATOM 4133 C C . ASP D 1 20 ? -27.846 18.874 14.074 1.00 44.92 12 ASP D C 1
ATOM 4134 O O . ASP D 1 20 ? -26.931 19.251 13.337 1.00 38.83 12 ASP D O 1
ATOM 4139 N N . VAL D 1 21 ? -28.435 17.682 13.938 1.00 43.52 13 VAL D N 1
ATOM 4140 C CA . VAL D 1 21 ? -27.957 16.709 12.957 1.00 43.89 13 VAL D CA 1
ATOM 4141 C C . VAL D 1 21 ? -28.022 17.284 11.544 1.00 37.34 13 VAL D C 1
ATOM 4142 O O . VAL D 1 21 ? -27.091 17.115 10.747 1.00 36.12 13 VAL D O 1
ATOM 4146 N N . ASP D 1 22 ? -29.108 17.992 11.222 1.00 40.35 14 ASP D N 1
ATOM 4147 C CA . ASP D 1 22 ? -29.263 18.577 9.893 1.00 47.21 14 ASP D CA 1
ATOM 4148 C C . ASP D 1 22 ? -28.187 19.616 9.605 1.00 45.19 14 ASP D C 1
ATOM 4149 O O . ASP D 1 22 ? -27.710 19.726 8.470 1.00 42.66 14 ASP D O 1
ATOM 4154 N N . GLY D 1 23 ? -27.796 20.393 10.610 1.00 47.05 15 GLY D N 1
ATOM 4155 C CA . GLY D 1 23 ? -26.727 21.349 10.424 1.00 36.16 15 GLY D CA 1
ATOM 4156 C C . GLY D 1 23 ? -25.320 20.823 10.643 1.00 40.21 15 GLY D C 1
ATOM 4157 O O . GLY D 1 23 ? -24.365 21.601 10.559 1.00 39.48 15 GLY D O 1
ATOM 4158 N N . GLY D 1 24 ? -25.158 19.532 10.932 1.00 33.83 16 GLY D N 1
ATOM 4159 C CA . GLY D 1 24 ? -23.839 18.959 11.138 1.00 32.38 16 GLY D CA 1
ATOM 4160 C C . GLY D 1 24 ? -23.135 19.369 12.414 1.00 31.59 16 GLY D C 1
ATOM 4161 O O . GLY D 1 24 ? -21.915 19.225 12.510 1.00 30.48 16 GLY D O 1
ATOM 4162 N N . ILE D 1 25 ? -23.861 19.881 13.401 1.00 29.16 17 ILE D N 1
ATOM 4163 C CA . ILE D 1 25 ? -23.292 20.231 14.698 1.00 29.80 17 ILE D CA 1
ATOM 4164 C C . ILE D 1 25 ? -23.990 19.357 15.728 1.00 32.76 17 ILE D C 1
ATOM 4165 O O . ILE D 1 25 ? -25.169 19.572 16.034 1.00 39.90 17 ILE D O 1
ATOM 4170 N N . ILE D 1 26 ? -23.273 18.371 16.259 1.00 25.20 18 ILE D N 1
ATOM 4171 C CA . ILE D 1 26 ? -23.879 17.375 17.130 1.00 26.61 18 ILE D CA 1
ATOM 4172 C C . ILE D 1 26 ? -23.234 17.452 18.505 1.00 24.25 18 ILE D C 1
ATOM 4173 O O . ILE D 1 26 ? -22.143 18.000 18.682 1.00 29.20 18 ILE D O 1
ATOM 4178 N N . ASN D 1 27 ? -23.930 16.894 19.492 1.00 27.89 19 ASN D N 1
ATOM 4179 C CA . ASN D 1 27 ? -23.355 16.727 20.816 1.00 27.36 19 ASN D CA 1
ATOM 4180 C C . ASN D 1 27 ? -22.607 15.402 20.894 1.00 29.48 19 ASN D C 1
ATOM 4181 O O . ASN D 1 27 ? -23.084 14.377 20.400 1.00 29.15 19 ASN D O 1
ATOM 4186 N N . VAL D 1 28 ? -21.425 15.439 21.505 1.00 22.31 20 VAL D N 1
ATOM 4187 C CA . VAL D 1 28 ? -20.545 14.285 21.637 1.00 24.24 20 VAL D CA 1
ATOM 4188 C C . VAL D 1 28 ? -20.040 14.234 23.072 1.00 27.77 20 VAL D C 1
ATOM 4189 O O . VAL D 1 28 ? -19.627 15.258 23.627 1.00 25.42 20 VAL D O 1
ATOM 4193 N N . VAL D 1 29 ? -20.059 13.046 23.664 1.00 23.34 21 VAL D N 1
ATOM 4194 C CA . VAL D 1 29 ? -19.491 12.807 24.985 1.00 21.09 21 VAL D CA 1
ATOM 4195 C C . VAL D 1 29 ? -18.190 12.034 24.795 1.00 19.80 21 VAL D C 1
ATOM 4196 O O . VAL D 1 29 ? -18.190 10.951 24.197 1.00 22.56 21 VAL D O 1
ATOM 4200 N N . ASN D 1 30 ? -17.086 12.564 25.318 1.00 21.58 22 ASN D N 1
ATOM 4201 C CA . ASN D 1 30 ? -15.797 11.900 25.144 1.00 23.34 22 ASN D CA 1
ATOM 4202 C C . ASN D 1 30 ? -15.604 10.770 26.156 1.00 25.89 22 ASN D C 1
ATOM 4203 O O . ASN D 1 30 ? -15.880 10.941 27.350 1.00 23.87 22 ASN D O 1
ATOM 4208 N N . GLU D 1 31 ? -15.120 9.613 25.677 1.00 21.18 23 GLU D N 1
ATOM 4209 C CA . GLU D 1 31 ? -14.814 8.467 26.536 1.00 20.38 23 GLU D CA 1
ATOM 4210 C C . GLU D 1 31 ? -13.325 8.186 26.678 1.00 26.14 23 GLU D C 1
ATOM 4211 O O . GLU D 1 31 ? -12.867 7.820 27.768 1.00 20.55 23 GLU D O 1
ATOM 4217 N N . ILE D 1 32 ? -12.545 8.303 25.602 1.00 22.46 24 ILE D N 1
ATOM 4218 C CA . ILE D 1 32 ? -11.152 7.885 25.605 1.00 19.04 24 ILE D CA 1
ATOM 4219 C C . ILE D 1 32 ? -10.290 9.028 25.092 1.00 20.17 24 ILE D C 1
ATOM 4220 O O . ILE D 1 32 ? -10.493 9.501 23.961 1.00 21.14 24 ILE D O 1
ATOM 4225 N N . PRO D 1 33 ? -9.313 9.504 25.868 1.00 19.72 25 PRO D N 1
ATOM 4226 C CA . PRO D 1 33 ? -8.372 10.500 25.344 1.00 18.50 25 PRO D CA 1
ATOM 4227 C C . PRO D 1 33 ? -7.522 9.897 24.234 1.00 22.72 25 PRO D C 1
ATOM 4228 O O . PRO D 1 33 ? -7.109 8.738 24.307 1.00 19.97 25 PRO D O 1
ATOM 4232 N N . ALA D 1 34 ? -7.272 10.686 23.188 1.00 21.43 26 ALA D N 1
ATOM 4233 C CA . ALA D 1 34 ? -6.318 10.266 22.169 1.00 18.77 26 ALA D CA 1
ATOM 4234 C C . ALA D 1 34 ? -4.997 9.853 22.816 1.00 18.43 26 ALA D C 1
ATOM 4235 O O . ALA D 1 34 ? -4.530 10.478 23.773 1.00 17.61 26 ALA D O 1
ATOM 4237 N N . GLY D 1 35 ? -4.405 8.777 22.305 1.00 17.78 27 GLY D N 1
ATOM 4238 C CA . GLY D 1 35 ? -3.150 8.286 22.830 1.00 19.05 27 GLY D CA 1
ATOM 4239 C C . GLY D 1 35 ? -3.266 7.352 24.013 1.00 20.86 27 GLY D C 1
ATOM 4240 O O . GLY D 1 35 ? -2.238 6.855 24.490 1.00 19.07 27 GLY D O 1
ATOM 4241 N N . SER D 1 36 ? -4.472 7.081 24.498 1.00 16.36 28 SER D N 1
ATOM 4242 C CA . SER D 1 36 ? -4.648 6.171 25.627 1.00 18.43 28 SER D CA 1
ATOM 4243 C C . SER D 1 36 ? -4.887 4.753 25.115 1.00 19.67 28 SER D C 1
ATOM 4244 O O . SER D 1 36 ? -5.535 4.561 24.085 1.00 23.85 28 SER D O 1
ATOM 4247 N N . ASN D 1 37 ? -4.327 3.764 25.814 1.00 19.08 29 ASN D N 1
ATOM 4248 C CA . ASN D 1 37 ? -4.648 2.362 25.567 1.00 21.57 29 ASN D CA 1
ATOM 4249 C C . ASN D 1 37 ? -5.595 1.804 26.624 1.00 24.57 29 ASN D C 1
ATOM 4250 O O . ASN D 1 37 ? -5.564 0.609 26.932 1.00 22.19 29 ASN D O 1
ATOM 4255 N N . HIS D 1 38 ? -6.427 2.657 27.197 1.00 20.28 30 HIS D N 1
ATOM 4256 C CA . HIS D 1 38 ? -7.432 2.237 28.162 1.00 24.57 30 HIS D CA 1
ATOM 4257 C C . HIS D 1 38 ? -8.774 2.234 27.451 1.00 21.23 30 HIS D C 1
ATOM 4258 O O . HIS D 1 38 ? -9.224 3.282 26.979 1.00 28.14 30 HIS D O 1
ATOM 4265 N N . LYS D 1 39 ? -9.391 1.061 27.331 1.00 21.26 31 LYS D N 1
ATOM 4266 C CA . LYS D 1 39 ? -10.704 0.985 26.695 1.00 17.57 31 LYS D CA 1
ATOM 4267 C C . LYS D 1 39 ? -11.744 1.416 27.720 1.00 26.57 31 LYS D C 1
ATOM 4268 O O . LYS D 1 39 ? -12.150 0.631 28.579 1.00 24.95 31 LYS D O 1
ATOM 4274 N N . ILE D 1 40 ? -12.181 2.668 27.623 1.00 20.70 32 ILE D N 1
ATOM 4275 C CA . ILE D 1 40 ? -13.197 3.227 28.503 1.00 22.37 32 ILE D CA 1
ATOM 4276 C C . ILE D 1 40 ? -14.504 3.347 27.729 1.00 24.18 32 ILE D C 1
ATOM 4277 O O . ILE D 1 40 ? -14.509 3.674 26.538 1.00 23.68 32 ILE D O 1
ATOM 4282 N N . GLU D 1 41 ? -15.610 3.056 28.400 1.00 24.75 33 GLU D N 1
ATOM 4283 C CA . GLU D 1 41 ? -16.912 3.044 27.756 1.00 28.89 33 GLU D CA 1
ATOM 4284 C C . GLU D 1 41 ? -17.937 3.642 28.704 1.00 32.19 33 GLU D C 1
ATOM 4285 O O . GLU D 1 41 ? -17.931 3.342 29.900 1.00 34.37 33 GLU D O 1
ATOM 4291 N N . TRP D 1 42 ? -18.811 4.493 28.176 1.00 31.56 34 TRP D N 1
ATOM 4292 C CA . TRP D 1 42 ? -19.965 4.929 28.952 1.00 24.88 34 TRP D CA 1
ATOM 4293 C C . TRP D 1 42 ? -20.913 3.758 29.181 1.00 33.21 34 TRP D C 1
ATOM 4294 O O . TRP D 1 42 ? -21.305 3.064 28.237 1.00 35.83 34 TRP D O 1
ATOM 4305 N N . ASN D 1 43 ? -21.264 3.524 30.446 1.00 32.69 35 ASN D N 1
ATOM 4306 C CA . ASN D 1 43 ? -22.187 2.462 30.836 1.00 36.75 35 ASN D CA 1
ATOM 4307 C C . ASN D 1 43 ? -23.549 3.103 31.082 1.00 40.41 35 ASN D C 1
ATOM 4308 O O . ASN D 1 43 ? -23.734 3.828 32.066 1.00 38.00 35 ASN D O 1
ATOM 4313 N N . ARG D 1 44 ? -24.499 2.837 30.182 1.00 47.68 36 ARG D N 1
ATOM 4314 C CA . ARG D 1 44 ? -25.803 3.491 30.259 1.00 47.88 36 ARG D CA 1
ATOM 4315 C C . ARG D 1 44 ? -26.577 3.055 31.497 1.00 46.00 36 ARG D C 1
ATOM 4316 O O . ARG D 1 44 ? -27.253 3.873 32.130 1.00 51.97 36 ARG D O 1
ATOM 4318 N N . LYS D 1 45 ? -26.483 1.776 31.867 1.00 52.40 37 LYS D N 1
ATOM 4319 C CA . LYS D 1 45 ? -27.236 1.286 33.020 1.00 55.36 37 LYS D CA 1
ATOM 4320 C C . LYS D 1 45 ? -26.807 1.984 34.307 1.00 59.27 37 LYS D C 1
ATOM 4321 O O . LYS D 1 45 ? -27.648 2.334 35.143 1.00 59.49 37 LYS D O 1
ATOM 4323 N N . LEU D 1 46 ? -25.507 2.209 34.477 1.00 54.81 38 LEU D N 1
ATOM 4324 C CA . LEU D 1 46 ? -24.969 2.781 35.703 1.00 48.41 38 LEU D CA 1
ATOM 4325 C C . LEU D 1 46 ? -24.725 4.282 35.619 1.00 44.90 38 LEU D C 1
ATOM 4326 O O . LEU D 1 46 ? -24.459 4.904 36.651 1.00 44.41 38 LEU D O 1
ATOM 4331 N N . ALA D 1 47 ? -24.807 4.875 34.426 1.00 43.42 39 ALA D N 1
ATOM 4332 C CA . ALA D 1 47 ? -24.479 6.287 34.213 1.00 45.12 39 ALA D CA 1
ATOM 4333 C C . ALA D 1 47 ? -23.072 6.606 34.722 1.00 45.08 39 ALA D C 1
ATOM 4334 O O . ALA D 1 47 ? -22.856 7.550 35.489 1.00 40.58 39 ALA D O 1
ATOM 4336 N N . ALA D 1 48 ? -22.106 5.804 34.278 1.00 35.82 40 ALA D N 1
ATOM 4337 C CA . ALA D 1 48 ? -20.723 5.941 34.715 1.00 34.22 40 ALA D CA 1
ATOM 4338 C C . ALA D 1 48 ? -19.818 5.448 33.601 1.00 30.97 40 ALA D C 1
ATOM 4339 O O . ALA D 1 48 ? -20.235 4.670 32.743 1.00 32.43 40 ALA D O 1
ATOM 4341 N N . PHE D 1 49 ? -18.575 5.919 33.616 1.00 25.86 41 PHE D N 1
ATOM 4342 C CA . PHE D 1 49 ? -17.579 5.473 32.656 1.00 25.40 41 PHE D CA 1
ATOM 4343 C C . PHE D 1 49 ? -16.852 4.260 33.219 1.00 27.10 41 PHE D C 1
ATOM 4344 O O . PHE D 1 49 ? -16.381 4.284 34.358 1.00 30.48 41 PHE D O 1
ATOM 4352 N N . GLN D 1 50 ? -16.789 3.197 32.423 1.00 24.37 42 GLN D N 1
ATOM 4353 C CA . GLN D 1 50 ? -16.175 1.940 32.818 1.00 24.30 42 GLN D CA 1
ATOM 4354 C C . GLN D 1 50 ? -14.919 1.704 31.994 1.00 32.55 42 GLN D C 1
ATOM 4355 O O . GLN D 1 50 ? -14.931 1.880 30.769 1.00 27.59 42 GLN D O 1
ATOM 4361 N N . LEU D 1 51 ? -13.839 1.327 32.673 1.00 24.70 43 LEU D N 1
ATOM 4362 C CA . LEU D 1 51 ? -12.633 0.830 32.020 1.00 28.57 43 LEU D CA 1
ATOM 4363 C C . LEU D 1 51 ? -12.870 -0.644 31.729 1.00 26.25 43 LEU D C 1
ATOM 4364 O O . LEU D 1 51 ? -12.744 -1.485 32.621 1.00 24.12 43 LEU D O 1
ATOM 4369 N N . ASP D 1 52 ? -13.268 -0.957 30.491 1.00 26.53 44 ASP D N 1
ATOM 4370 C CA . ASP D 1 52 ? -13.516 -2.352 30.121 1.00 29.06 44 ASP D CA 1
ATOM 4371 C C . ASP D 1 52 ? -12.241 -3.175 30.212 1.00 25.13 44 ASP D C 1
ATOM 4372 O O . ASP D 1 52 ? -12.232 -4.256 30.805 1.00 26.97 44 ASP D O 1
ATOM 4377 N N . ARG D 1 53 ? -11.165 -2.695 29.594 1.00 25.04 45 ARG D N 1
ATOM 4378 C CA . ARG D 1 53 ? -9.927 -3.457 29.562 1.00 28.15 45 ARG D CA 1
ATOM 4379 C C . ARG D 1 53 ? -8.764 -2.524 29.258 1.00 19.30 45 ARG D C 1
ATOM 4380 O O . ARG D 1 53 ? -8.941 -1.366 28.875 1.00 21.63 45 ARG D O 1
ATOM 4388 N N . ILE D 1 54 ? -7.563 -3.058 29.457 1.00 19.62 46 ILE D N 1
ATOM 4389 C CA . ILE D 1 54 ? -6.335 -2.443 28.978 1.00 18.03 46 ILE D CA 1
ATOM 4390 C C . ILE D 1 54 ? -6.048 -3.045 27.607 1.00 17.89 46 ILE D C 1
ATOM 4391 O O . ILE D 1 54 ? -5.981 -4.269 27.473 1.00 23.39 46 ILE D O 1
ATOM 4396 N N . GLU D 1 55 ? -5.888 -2.186 26.599 1.00 21.81 47 GLU D N 1
ATOM 4397 C CA . GLU D 1 55 ? -5.475 -2.588 25.261 1.00 20.65 47 GLU D CA 1
ATOM 4398 C C . GLU D 1 55 ? -3.953 -2.666 25.161 1.00 18.97 47 GLU D C 1
ATOM 4399 O O . GLU D 1 55 ? -3.238 -2.033 25.935 1.00 20.14 47 GLU D O 1
ATOM 4405 N N . PRO D 1 56 ? -3.432 -3.397 24.182 1.00 22.68 48 PRO D N 1
ATOM 4406 C CA . PRO D 1 56 ? -1.987 -3.343 23.923 1.00 23.54 48 PRO D CA 1
ATOM 4407 C C . PRO D 1 56 ? -1.517 -1.905 23.732 1.00 20.10 48 PRO D C 1
ATOM 4408 O O . PRO D 1 56 ? -2.156 -1.109 23.027 1.00 22.39 48 PRO D O 1
ATOM 4412 N N . ALA D 1 57 ? -0.391 -1.573 24.377 1.00 21.74 49 ALA D N 1
ATOM 4413 C CA . ALA D 1 57 ? 0.137 -0.213 24.302 1.00 15.31 49 ALA D CA 1
ATOM 4414 C C . ALA D 1 57 ? 0.410 0.206 22.861 1.00 19.80 49 ALA D C 1
ATOM 4415 O O . ALA D 1 57 ? 0.269 1.382 22.526 1.00 18.94 49 ALA D O 1
ATOM 4417 N N . ILE D 1 58 ? 0.775 -0.737 21.986 1.00 18.41 50 ILE D N 1
ATOM 4418 C CA . ILE D 1 58 ? 0.994 -0.389 20.582 1.00 16.38 50 ILE D CA 1
ATOM 4419 C C . ILE D 1 58 ? -0.284 0.043 19.879 1.00 22.72 50 ILE D C 1
ATOM 4420 O O . ILE D 1 58 ? -0.213 0.591 18.775 1.00 19.53 50 ILE D O 1
ATOM 4425 N N . PHE D 1 59 ? -1.452 -0.169 20.489 1.00 21.19 51 PHE D N 1
ATOM 4426 C CA . PHE D 1 59 ? -2.732 0.195 19.891 1.00 17.90 51 PHE D CA 1
ATOM 4427 C C . PHE D 1 59 ? -3.428 1.302 20.677 1.00 18.10 51 PHE D C 1
ATOM 4428 O O . PHE D 1 59 ? -4.641 1.268 20.881 1.00 23.29 51 PHE D O 1
ATOM 4436 N N . ALA D 1 60 ? -2.668 2.302 21.116 1.00 18.97 52 ALA D N 1
ATOM 4437 C CA . ALA D 1 60 ? -3.279 3.471 21.727 1.00 21.34 52 ALA D CA 1
ATOM 4438 C C . ALA D 1 60 ? -4.201 4.138 20.719 1.00 24.72 52 ALA D C 1
ATOM 4439 O O . ALA D 1 60 ? -3.939 4.126 19.509 1.00 21.88 52 ALA D O 1
ATOM 4441 N N . LYS D 1 61 ? -5.305 4.687 21.215 1.00 23.73 53 LYS D N 1
ATOM 4442 C CA . LYS D 1 61 ? -6.294 5.297 20.325 1.00 22.32 53 LYS D CA 1
ATOM 4443 C C . LYS D 1 61 ? -5.660 6.418 19.515 1.00 23.40 53 LYS D C 1
ATOM 4444 O O . LYS D 1 61 ? -5.014 7.307 20.093 1.00 20.11 53 LYS D O 1
ATOM 4450 N N . PRO D 1 62 ? -5.825 6.431 18.186 1.00 18.64 54 PRO D N 1
ATOM 4451 C CA . PRO D 1 62 ? -5.205 7.503 17.396 1.00 21.08 54 PRO D CA 1
ATOM 4452 C C . PRO D 1 62 ? -5.974 8.815 17.413 1.00 25.15 54 PRO D C 1
ATOM 4453 O O . PRO D 1 62 ? -5.415 9.835 16.992 1.00 25.42 54 PRO D O 1
ATOM 4457 N N . THR D 1 63 ? -7.238 8.813 17.839 1.00 16.65 55 THR D N 1
ATOM 4458 C CA . THR D 1 63 ? -8.024 10.021 18.033 1.00 20.00 55 THR D CA 1
ATOM 4459 C C . THR D 1 63 ? -8.719 9.901 19.377 1.00 19.65 55 THR D C 1
ATOM 4460 O O . THR D 1 63 ? -8.738 8.826 19.985 1.00 18.57 55 THR D O 1
ATOM 4464 N N . ASN D 1 64 ? -9.323 10.997 19.830 1.00 18.07 56 ASN D N 1
ATOM 4465 C CA . ASN D 1 64 ? -10.269 10.863 20.930 1.00 19.30 56 ASN D CA 1
ATOM 4466 C C . ASN D 1 64 ? -11.429 9.996 20.463 1.00 21.60 56 ASN D C 1
ATOM 4467 O O . ASN D 1 64 ? -11.731 9.932 19.272 1.00 22.81 56 ASN D O 1
ATOM 4472 N N . TYR D 1 65 ? -12.056 9.293 21.407 1.00 16.75 57 TYR D N 1
ATOM 4473 C CA . TYR D 1 65 ? -13.108 8.331 21.108 1.00 17.14 57 TYR D CA 1
ATOM 4474 C C . TYR D 1 65 ? -14.313 8.664 21.976 1.00 20.94 57 TYR D C 1
ATOM 4475 O O . TYR D 1 65 ? -14.198 8.688 23.209 1.00 20.13 57 TYR D O 1
ATOM 4484 N N . GLY D 1 66 ? -15.467 8.923 21.344 1.00 20.75 58 GLY D N 1
ATOM 4485 C CA . GLY D 1 66 ? -16.654 9.286 22.104 1.00 19.45 58 GLY D CA 1
ATOM 4486 C C . GLY D 1 66 ? -17.943 8.673 21.586 1.00 20.19 58 GLY D C 1
ATOM 4487 O O . GLY D 1 66 ? -17.905 7.725 20.795 1.00 24.42 58 GLY D O 1
ATOM 4488 N N . PHE D 1 67 ? -19.095 9.203 22.005 1.00 20.46 59 PHE D N 1
ATOM 4489 C CA . PHE D 1 67 ? -20.366 8.729 21.474 1.00 23.53 59 PHE D CA 1
ATOM 4490 C C . PHE D 1 67 ? -21.349 9.884 21.371 1.00 26.15 59 PHE D C 1
ATOM 4491 O O . PHE D 1 67 ? -21.163 10.943 21.976 1.00 23.01 59 PHE D O 1
ATOM 4499 N N . ILE D 1 68 ? -22.414 9.649 20.615 1.00 25.31 60 ILE D N 1
ATOM 4500 C CA . ILE D 1 68 ? -23.491 10.617 20.426 1.00 26.23 60 ILE D CA 1
ATOM 4501 C C . ILE D 1 68 ? -24.632 10.238 21.363 1.00 29.79 60 ILE D C 1
ATOM 4502 O O . ILE D 1 68 ? -25.132 9.101 21.285 1.00 29.37 60 ILE D O 1
ATOM 4507 N N . PRO D 1 69 ? -25.073 11.131 22.245 1.00 31.26 61 PRO D N 1
ATOM 4508 C CA . PRO D 1 69 ? -26.191 10.801 23.139 1.00 33.96 61 PRO D CA 1
ATOM 4509 C C . PRO D 1 69 ? -27.454 10.455 22.364 1.00 32.72 61 PRO D C 1
ATOM 4510 O O . PRO D 1 69 ? -27.712 10.982 21.278 1.00 35.38 61 PRO D O 1
ATOM 4514 N N . GLN D 1 70 ? -28.249 9.560 22.950 1.00 32.83 62 GLN D N 1
ATOM 4515 C CA . GLN D 1 70 ? -29.564 9.193 22.422 1.00 35.16 62 GLN D CA 1
ATOM 4516 C C . GLN D 1 70 ? -29.473 8.671 20.990 1.00 35.11 62 GLN D C 1
ATOM 4517 O O . GLN D 1 70 ? -30.265 9.053 20.126 1.00 36.31 62 GLN D O 1
ATOM 4523 N N . THR D 1 71 ? -28.492 7.802 20.738 1.00 33.85 63 THR D N 1
ATOM 4524 C CA . THR D 1 71 ? -28.342 7.108 19.465 1.00 39.59 63 THR D CA 1
ATOM 4525 C C . THR D 1 71 ? -28.079 5.631 19.721 1.00 42.01 63 THR D C 1
ATOM 4526 O O . THR D 1 71 ? -27.552 5.253 20.770 1.00 39.63 63 THR D O 1
ATOM 4530 N N . LEU D 1 72 ? -28.445 4.794 18.749 1.00 45.26 64 LEU D N 1
ATOM 4531 C CA . LEU D 1 72 ? -28.213 3.358 18.835 1.00 44.97 64 LEU D CA 1
ATOM 4532 C C . LEU D 1 72 ? -27.637 2.830 17.529 1.00 40.23 64 LEU D C 1
ATOM 4533 O O . LEU D 1 72 ? -28.221 3.035 16.461 1.00 39.67 64 LEU D O 1
ATOM 4538 N N . ASP D 1 73 ? -26.508 2.130 17.621 1.00 41.39 65 ASP D N 1
ATOM 4539 C CA . ASP D 1 73 ? -25.924 1.443 16.483 1.00 53.95 65 ASP D CA 1
ATOM 4540 C C . ASP D 1 73 ? -26.311 -0.037 16.524 1.00 64.05 65 ASP D C 1
ATOM 4541 O O . ASP D 1 73 ? -27.214 -0.449 17.259 1.00 68.08 65 ASP D O 1
ATOM 4546 N N . GLU D 1 74 ? -25.620 -0.851 15.723 1.00 69.09 66 GLU D N 1
ATOM 4547 C CA . GLU D 1 74 ? -25.962 -2.268 15.619 1.00 69.86 66 GLU D CA 1
ATOM 4548 C C . GLU D 1 74 ? -25.480 -3.055 16.835 1.00 66.42 66 GLU D C 1
ATOM 4549 O O . GLU D 1 74 ? -26.065 -4.091 17.177 1.00 65.57 66 GLU D O 1
ATOM 4555 N N . ASP D 1 75 ? -24.439 -2.571 17.509 1.00 61.77 67 ASP D N 1
ATOM 4556 C CA . ASP D 1 75 ? -23.874 -3.234 18.678 1.00 65.54 67 ASP D CA 1
ATOM 4557 C C . ASP D 1 75 ? -24.644 -2.946 19.969 1.00 68.41 67 ASP D C 1
ATOM 4558 O O . ASP D 1 75 ? -24.156 -3.289 21.055 1.00 67.29 67 ASP D O 1
ATOM 4563 N N . GLY D 1 76 ? -25.821 -2.323 19.883 1.00 70.20 68 GLY D N 1
ATOM 4564 C CA . GLY D 1 76 ? -26.606 -1.992 21.054 1.00 64.78 68 GLY D CA 1
ATOM 4565 C C . GLY D 1 76 ? -26.088 -0.834 21.875 1.00 57.45 68 GLY D C 1
ATOM 4566 O O . GLY D 1 76 ? -26.767 -0.422 22.825 1.00 47.83 68 GLY D O 1
ATOM 4567 N N . ASP D 1 77 ? -24.912 -0.301 21.556 1.00 56.49 69 ASP D N 1
ATOM 4568 C CA . ASP D 1 77 ? -24.346 0.857 22.232 1.00 53.75 69 ASP D CA 1
ATOM 4569 C C . ASP D 1 77 ? -24.580 2.113 21.398 1.00 47.80 69 ASP D C 1
ATOM 4570 O O . ASP D 1 77 ? -24.985 2.052 20.234 1.00 41.54 69 ASP D O 1
ATOM 4572 N N . GLU D 1 78 ? -24.333 3.267 22.019 1.00 45.56 70 GLU D N 1
ATOM 4573 C CA . GLU D 1 78 ? -24.488 4.532 21.315 1.00 40.65 70 GLU D CA 1
ATOM 4574 C C . GLU D 1 78 ? -23.473 4.625 20.179 1.00 35.25 70 GLU D C 1
ATOM 4575 O O . GLU D 1 78 ? -22.399 4.025 20.226 1.00 34.73 70 GLU D O 1
ATOM 4581 N N . LEU D 1 79 ? -23.839 5.377 19.145 1.00 28.00 71 LEU D N 1
ATOM 4582 C CA . LEU D 1 79 ? -23.007 5.498 17.951 1.00 30.91 71 LEU D CA 1
ATOM 4583 C C . LEU D 1 79 ? -21.674 6.170 18.278 1.00 33.14 71 LEU D C 1
ATOM 4584 O O . LEU D 1 79 ? -21.634 7.194 18.966 1.00 29.14 71 LEU D O 1
ATOM 4589 N N . ASP D 1 80 ? -20.576 5.582 17.796 1.00 26.94 72 ASP D N 1
ATOM 4590 C CA . ASP D 1 80 ? -19.241 6.030 18.171 1.00 21.96 72 ASP D CA 1
ATOM 4591 C C . ASP D 1 80 ? -18.809 7.251 17.364 1.00 21.38 72 ASP D C 1
ATOM 4592 O O . ASP D 1 80 ? -19.273 7.492 16.243 1.00 24.76 72 ASP D O 1
ATOM 4597 N N . VAL D 1 81 ? -17.866 7.993 17.941 1.00 23.65 73 VAL D N 1
ATOM 4598 C CA . VAL D 1 81 ? -17.345 9.233 17.380 1.00 25.84 73 VAL D CA 1
ATOM 4599 C C . VAL D 1 81 ? -15.822 9.192 17.440 1.00 23.98 73 VAL D C 1
ATOM 4600 O O . VAL D 1 81 ? -15.246 8.881 18.487 1.00 23.41 73 VAL D O 1
ATOM 4604 N N . LEU D 1 82 ? -15.172 9.496 16.316 1.00 22.03 74 LEU D N 1
ATOM 4605 C CA . LEU D 1 82 ? -13.738 9.758 16.284 1.00 24.06 74 LEU D CA 1
ATOM 4606 C C . LEU D 1 82 ? -13.567 11.274 16.276 1.00 24.48 74 LEU D C 1
ATOM 4607 O O . LEU D 1 82 ? -13.872 11.933 15.279 1.00 23.62 74 LEU D O 1
ATOM 4612 N N . LEU D 1 83 ? -13.101 11.825 17.387 1.00 21.09 75 LEU D N 1
ATOM 4613 C CA . LEU D 1 83 ? -13.007 13.268 17.573 1.00 18.20 75 LEU D CA 1
ATOM 4614 C C . LEU D 1 83 ? -11.545 13.674 17.498 1.00 20.75 75 LEU D C 1
ATOM 4615 O O . LEU D 1 83 ? -10.743 13.255 18.336 1.00 21.37 75 LEU D O 1
ATOM 4620 N N . VAL D 1 84 ? -11.197 14.478 16.496 1.00 19.34 76 VAL D N 1
ATOM 4621 C CA . VAL D 1 84 ? -9.809 14.800 16.199 1.00 17.88 76 VAL D CA 1
ATOM 4622 C C . VAL D 1 84 ? -9.484 16.151 16.816 1.00 16.95 76 VAL D C 1
ATOM 4623 O O . VAL D 1 84 ? -10.136 17.156 16.497 1.00 18.87 76 VAL D O 1
ATOM 4627 N N . THR D 1 85 ? -8.467 16.182 17.677 1.00 18.23 77 THR D N 1
ATOM 4628 C CA . THR D 1 85 ? -7.949 17.423 18.249 1.00 22.83 77 THR D CA 1
ATOM 4629 C C . THR D 1 85 ? -6.429 17.367 18.272 1.00 17.00 77 THR D C 1
ATOM 4630 O O . THR D 1 85 ? -5.829 16.303 18.115 1.00 20.87 77 THR D O 1
ATOM 4634 N N . GLU D 1 86 ? -5.797 18.527 18.500 1.00 17.28 78 GLU D N 1
ATOM 4635 C CA . GLU D 1 86 ? -4.339 18.548 18.630 1.00 20.66 78 GLU D CA 1
ATOM 4636 C C . GLU D 1 86 ? -3.888 17.984 19.973 1.00 30.06 78 GLU D C 1
ATOM 4637 O O . GLU D 1 86 ? -2.865 17.291 20.051 1.00 25.57 78 GLU D O 1
ATOM 4643 N N . GLN D 1 87 ? -4.621 18.291 21.041 1.00 25.49 79 GLN D N 1
ATOM 4644 C CA . GLN D 1 87 ? -4.322 17.836 22.385 1.00 29.42 79 GLN D CA 1
ATOM 4645 C C . GLN D 1 87 ? -5.474 16.980 22.912 1.00 23.84 79 GLN D C 1
ATOM 4646 O O . GLN D 1 87 ? -6.642 17.300 22.662 1.00 19.85 79 GLN D O 1
ATOM 4652 N N . PRO D 1 88 ? -5.183 15.892 23.635 1.00 22.78 80 PRO D N 1
ATOM 4653 C CA . PRO D 1 88 ? -6.241 14.938 24.000 1.00 23.60 80 PRO D CA 1
ATOM 4654 C C . PRO D 1 88 ? -7.305 15.550 24.894 1.00 23.04 80 PRO D C 1
ATOM 4655 O O . PRO D 1 88 ? -7.046 16.480 25.663 1.00 22.54 80 PRO D O 1
ATOM 4659 N N . LEU D 1 89 ? -8.507 14.989 24.794 1.00 18.34 81 LEU D N 1
ATOM 4660 C CA A LEU D 1 89 ? -9.646 15.373 25.613 0.51 24.01 81 LEU D CA 1
ATOM 4661 C CA B LEU D 1 89 ? -9.645 15.377 25.620 0.49 24.02 81 LEU D CA 1
ATOM 4662 C C . LEU D 1 89 ? -9.819 14.393 26.767 1.00 19.94 81 LEU D C 1
ATOM 4663 O O . LEU D 1 89 ? -9.703 13.183 26.577 1.00 21.69 81 LEU D O 1
ATOM 4672 N N . ALA D 1 90 ? -10.135 14.918 27.958 1.00 24.66 82 ALA D N 1
ATOM 4673 C CA . ALA D 1 90 ? -10.412 14.054 29.102 1.00 21.76 82 ALA D CA 1
ATOM 4674 C C . ALA D 1 90 ? -11.714 13.261 28.933 1.00 26.91 82 ALA D C 1
ATOM 4675 O O . ALA D 1 90 ? -12.681 13.715 28.316 1.00 25.93 82 ALA D O 1
ATOM 4677 N N . THR D 1 91 ? -11.737 12.073 29.529 1.00 23.45 83 THR D N 1
ATOM 4678 C CA . THR D 1 91 ? -12.974 11.305 29.674 1.00 22.51 83 THR D CA 1
ATOM 4679 C C . THR D 1 91 ? -14.028 12.139 30.395 1.00 24.46 83 THR D C 1
ATOM 4680 O O . THR D 1 91 ? -13.746 12.748 31.430 1.00 29.69 83 THR D O 1
ATOM 4684 N N . GLY D 1 92 ? -15.248 12.156 29.864 1.00 24.47 84 GLY D N 1
ATOM 4685 C CA . GLY D 1 92 ? -16.385 12.681 30.593 1.00 31.68 84 GLY D CA 1
ATOM 4686 C C . GLY D 1 92 ? -16.821 14.090 30.241 1.00 29.71 84 GLY D C 1
ATOM 4687 O O . GLY D 1 92 ? -17.869 14.524 30.729 1.00 34.70 84 GLY D O 1
ATOM 4688 N N . VAL D 1 93 ? -16.069 14.819 29.444 1.00 26.35 85 VAL D N 1
ATOM 4689 C CA . VAL D 1 93 ? -16.546 16.124 29.001 1.00 30.03 85 VAL D CA 1
ATOM 4690 C C . VAL D 1 93 ? -17.340 15.936 27.717 1.00 25.42 85 VAL D C 1
ATOM 4691 O O . VAL D 1 93 ? -17.065 15.028 26.920 1.00 24.91 85 VAL D O 1
ATOM 4695 N N . PHE D 1 94 ? -18.345 16.787 27.515 1.00 24.37 86 PHE D N 1
ATOM 4696 C CA . PHE D 1 94 ? -19.084 16.800 26.263 1.00 27.51 86 PHE D CA 1
ATOM 4697 C C . PHE D 1 94 ? -18.856 18.128 25.556 1.00 26.45 86 PHE D C 1
ATOM 4698 O O . PHE D 1 94 ? -18.381 19.106 26.148 1.00 22.17 86 PHE D O 1
ATOM 4706 N N . LEU D 1 95 ? -19.173 18.136 24.266 1.00 27.12 87 LEU D N 1
ATOM 4707 C CA . LEU D 1 95 ? -18.926 19.298 23.429 1.00 21.82 87 LEU D CA 1
ATOM 4708 C C . LEU D 1 95 ? -19.859 19.240 22.231 1.00 28.14 87 LEU D C 1
ATOM 4709 O O . LEU D 1 95 ? -20.360 18.172 21.857 1.00 25.97 87 LEU D O 1
ATOM 4714 N N . GLU D 1 96 ? -20.107 20.412 21.649 1.00 22.54 88 GLU D N 1
ATOM 4715 C CA . GLU D 1 96 ? -20.679 20.481 20.315 1.00 22.22 88 GLU D CA 1
ATOM 4716 C C . GLU D 1 96 ? -19.557 20.257 19.315 1.00 23.37 88 GLU D C 1
ATOM 4717 O O . GLU D 1 96 ? -18.473 20.832 19.454 1.00 21.81 88 GLU D O 1
ATOM 4723 N N . ALA D 1 97 ? -19.808 19.387 18.337 1.00 20.79 89 ALA D N 1
ATOM 4724 C CA . ALA D 1 97 ? -18.796 18.943 17.393 1.00 23.24 89 ALA D CA 1
ATOM 4725 C C . ALA D 1 97 ? -19.339 19.037 15.975 1.00 23.17 89 ALA D C 1
ATOM 4726 O O . ALA D 1 97 ? -20.528 18.802 15.734 1.00 25.02 89 ALA D O 1
ATOM 4728 N N . ARG D 1 98 ? -18.461 19.386 15.036 1.00 24.27 90 ARG D N 1
ATOM 4729 C CA . ARG D 1 98 ? -18.832 19.493 13.635 1.00 24.50 90 ARG D CA 1
ATOM 4730 C C . ARG D 1 98 ? -18.597 18.148 12.957 1.00 20.64 90 ARG D C 1
ATOM 4731 O O . ARG D 1 98 ? -17.498 17.594 13.035 1.00 21.38 90 ARG D O 1
ATOM 4739 N N . VAL D 1 99 ? -19.635 17.623 12.309 1.00 23.17 91 VAL D N 1
ATOM 4740 C CA . VAL D 1 99 ? -19.509 16.375 11.565 1.00 23.25 91 VAL D CA 1
ATOM 4741 C C . VAL D 1 99 ? -18.736 16.622 10.272 1.00 26.07 91 VAL D C 1
ATOM 4742 O O . VAL D 1 99 ? -19.122 17.468 9.459 1.00 23.55 91 VAL D O 1
ATOM 4746 N N . ILE D 1 100 ? -17.658 15.871 10.051 1.00 25.10 92 ILE D N 1
ATOM 4747 C CA . ILE D 1 100 ? -16.896 16.006 8.809 1.00 22.97 92 ILE D CA 1
ATOM 4748 C C . ILE D 1 100 ? -16.793 14.714 8.007 1.00 29.02 92 ILE D C 1
ATOM 4749 O O . ILE D 1 100 ? -16.295 14.753 6.871 1.00 29.06 92 ILE D O 1
ATOM 4754 N N . GLY D 1 101 ? -17.244 13.577 8.523 1.00 22.66 93 GLY D N 1
ATOM 4755 C CA . GLY D 1 101 ? -17.250 12.371 7.722 1.00 24.69 93 GLY D CA 1
ATOM 4756 C C . GLY D 1 101 ? -17.613 11.173 8.573 1.00 28.98 93 GLY D C 1
ATOM 4757 O O . GLY D 1 101 ? -18.036 11.313 9.722 1.00 22.07 93 GLY D O 1
ATOM 4758 N N . VAL D 1 102 ? -17.447 9.992 7.985 1.00 23.11 94 VAL D N 1
ATOM 4759 C CA . VAL D 1 102 ? -17.797 8.749 8.665 1.00 25.47 94 VAL D CA 1
ATOM 4760 C C . VAL D 1 102 ? -16.851 7.651 8.204 1.00 29.56 94 VAL D C 1
ATOM 4761 O O . VAL D 1 102 ? -16.536 7.537 7.015 1.00 25.68 94 VAL D O 1
ATOM 4765 N N . MET D 1 103 ? -16.393 6.851 9.164 1.00 25.65 95 MET D N 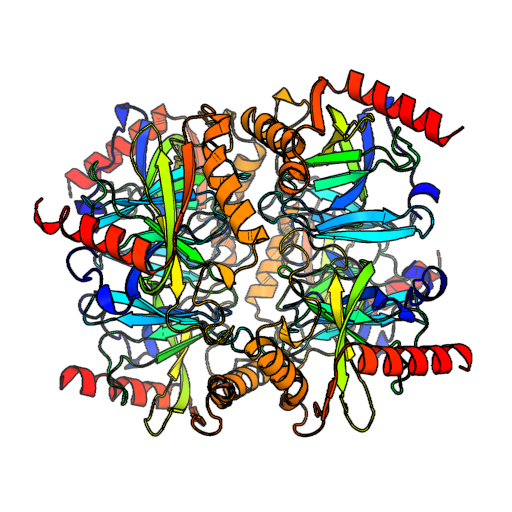1
ATOM 4766 C CA . MET D 1 103 ? -15.634 5.632 8.899 1.00 29.20 95 MET D CA 1
ATOM 4767 C C . MET D 1 103 ? -16.608 4.462 8.953 1.00 27.35 95 MET D C 1
ATOM 4768 O O . MET D 1 103 ? -17.012 4.028 10.038 1.00 23.86 95 MET D O 1
ATOM 4773 N N . LYS D 1 104 ? -16.993 3.959 7.785 1.00 28.88 96 LYS D N 1
ATOM 4774 C CA . LYS D 1 104 ? -17.814 2.758 7.732 1.00 30.56 96 LYS D CA 1
ATOM 4775 C C . LYS D 1 104 ? -16.962 1.569 8.156 1.00 30.73 96 LYS D C 1
ATOM 4776 O O . LYS D 1 104 ? -15.839 1.396 7.677 1.00 31.71 96 LYS D O 1
ATOM 4782 N N . PHE D 1 105 ? -17.498 0.738 9.044 1.00 27.55 97 PHE D N 1
ATOM 4783 C CA . PHE D 1 105 ? -16.661 -0.184 9.791 1.00 27.60 97 PHE D CA 1
ATOM 4784 C C . PHE D 1 105 ? -17.483 -1.395 10.204 1.00 32.60 97 PHE D C 1
ATOM 4785 O O . PHE D 1 105 ? -18.633 -1.248 10.621 1.00 35.64 97 PHE D O 1
ATOM 4793 N N . VAL D 1 106 ? -16.897 -2.587 10.074 1.00 30.57 98 VAL D N 1
ATOM 4794 C CA . VAL D 1 106 ? -17.494 -3.822 10.574 1.00 36.05 98 VAL D CA 1
ATOM 4795 C C . VAL D 1 106 ? -16.578 -4.421 11.634 1.00 35.77 98 VAL D C 1
ATOM 4796 O O . VAL D 1 106 ? -15.371 -4.573 11.408 1.00 33.83 98 VAL D O 1
ATOM 4800 N N . ASP D 1 107 ? -17.162 -4.788 12.775 1.00 37.99 99 ASP D N 1
ATOM 4801 C CA . ASP D 1 107 ? -16.433 -5.303 13.930 1.00 33.84 99 ASP D CA 1
ATOM 4802 C C . ASP D 1 107 ? -17.080 -6.615 14.353 1.00 43.68 99 ASP D C 1
ATOM 4803 O O . ASP D 1 107 ? -18.208 -6.619 14.855 1.00 45.29 99 ASP D O 1
ATOM 4808 N N . ASP D 1 108 ? -16.380 -7.727 14.128 1.00 47.73 100 ASP D N 1
ATOM 4809 C CA . ASP D 1 108 ? -16.837 -9.050 14.555 1.00 56.93 100 ASP D CA 1
ATOM 4810 C C . ASP D 1 108 ? -18.221 -9.375 13.989 1.00 53.12 100 ASP D C 1
ATOM 4811 O O . ASP D 1 108 ? -19.047 -10.011 14.644 1.00 55.12 100 ASP D O 1
ATOM 4816 N N . GLY D 1 109 ? -18.477 -8.929 12.758 1.00 45.71 101 GLY D N 1
ATOM 4817 C CA . GLY D 1 109 ? -19.723 -9.210 12.075 1.00 51.92 101 GLY D CA 1
ATOM 4818 C C . GLY D 1 109 ? -20.798 -8.150 12.208 1.00 54.11 101 GLY D C 1
ATOM 4819 O O . GLY D 1 109 ? -21.775 -8.186 11.450 1.00 54.61 101 GLY D O 1
ATOM 4820 N N . GLU D 1 110 ? -20.657 -7.212 13.141 1.00 50.18 102 GLU D N 1
ATOM 4821 C CA . GLU D 1 110 ? -21.656 -6.178 13.370 1.00 48.10 102 GLU D CA 1
ATOM 4822 C C . GLU D 1 110 ? -21.187 -4.849 12.794 1.00 45.21 102 GLU D C 1
ATOM 4823 O O . GLU D 1 110 ? -20.002 -4.506 12.873 1.00 43.25 102 GLU D O 1
ATOM 4825 N N . VAL D 1 111 ? -22.124 -4.100 12.216 1.00 35.84 103 VAL D N 1
ATOM 4826 C CA . VAL D 1 111 ? -21.831 -2.740 11.779 1.00 33.29 103 VAL D CA 1
ATOM 4827 C C . VAL D 1 111 ? -21.559 -1.862 12.996 1.00 45.55 103 VAL D C 1
ATOM 4828 O O . VAL D 1 111 ? -22.346 -1.828 13.953 1.00 42.50 103 VAL D O 1
ATOM 4832 N N . ASP D 1 112 ? -20.443 -1.144 12.969 1.00 38.03 104 ASP D N 1
ATOM 4833 C CA . ASP D 1 112 ? -20.087 -0.248 14.064 1.00 34.88 104 ASP D CA 1
ATOM 4834 C C . ASP D 1 112 ? -19.386 0.971 13.464 1.00 31.92 104 ASP D C 1
ATOM 4835 O O . ASP D 1 112 ? -18.208 1.235 13.719 1.00 30.81 104 ASP D O 1
ATOM 4840 N N . ASP D 1 113 ? -20.130 1.719 12.639 1.00 30.58 105 ASP D N 1
ATOM 4841 C CA . ASP D 1 113 ? -19.611 2.919 11.991 1.00 30.87 105 ASP D CA 1
ATOM 4842 C C . ASP D 1 113 ? -19.223 3.961 13.031 1.00 29.74 105 ASP D C 1
ATOM 4843 O O . ASP D 1 113 ? -19.759 3.993 14.140 1.00 32.52 105 ASP D O 1
ATOM 4848 N N . LYS D 1 114 ? -18.291 4.835 12.662 1.00 26.35 106 LYS D N 1
ATOM 4849 C CA . LYS D 1 114 ? -17.796 5.855 13.577 1.00 26.11 106 LYS D CA 1
ATOM 4850 C C . LYS D 1 114 ? -17.804 7.210 12.881 1.00 26.24 106 LYS D C 1
ATOM 4851 O O . LYS D 1 114 ? -17.247 7.362 11.790 1.00 29.40 106 LYS D O 1
ATOM 4857 N N . ILE D 1 115 ? -18.470 8.178 13.494 1.00 23.76 107 ILE D N 1
ATOM 4858 C CA . ILE D 1 115 ? -18.621 9.500 12.903 1.00 25.03 107 ILE D CA 1
ATOM 4859 C C . ILE D 1 115 ? -17.345 10.292 13.163 1.00 28.38 107 ILE D C 1
ATOM 4860 O O . ILE D 1 115 ? -16.876 10.368 14.300 1.00 23.30 107 ILE D O 1
ATOM 4865 N N . VAL D 1 116 ? -16.773 10.888 12.119 1.00 20.84 108 VAL D N 1
ATOM 4866 C CA . VAL D 1 116 ? -15.569 11.700 12.288 1.00 19.76 108 VAL D CA 1
ATOM 4867 C C . VAL D 1 116 ? -15.985 13.136 12.555 1.00 21.51 108 VAL D C 1
ATOM 4868 O O . VAL D 1 116 ? -16.816 13.698 11.834 1.00 23.60 108 VAL D O 1
ATOM 4872 N N . CYS D 1 117 ? -15.396 13.730 13.595 1.00 19.78 109 CYS D N 1
ATOM 4873 C CA . CYS D 1 117 ? -15.811 15.010 14.141 1.00 23.09 109 CYS D CA 1
ATOM 4874 C C . CYS D 1 117 ? -14.585 15.802 14.557 1.00 15.99 109 CYS D C 1
ATOM 4875 O O . CYS D 1 117 ? -13.527 15.233 14.862 1.00 18.56 109 CYS D O 1
ATOM 4878 N N . VAL D 1 118 ? -14.745 17.124 14.557 1.00 20.15 110 VAL D N 1
ATOM 4879 C CA . VAL D 1 118 ? -13.825 18.046 15.221 1.00 17.35 110 VAL D CA 1
ATOM 4880 C C . VAL D 1 118 ? -14.661 18.937 16.128 1.00 17.78 110 VAL D C 1
ATOM 4881 O O . VAL D 1 118 ? -15.890 19.012 15.977 1.00 18.58 110 VAL D O 1
ATOM 4885 N N . PRO D 1 119 ? -14.042 19.627 17.079 1.00 18.95 111 PRO D N 1
ATOM 4886 C CA . PRO D 1 119 ? -14.828 20.564 17.897 1.00 22.82 111 PRO D CA 1
ATOM 4887 C C . PRO D 1 119 ? -15.437 21.630 16.996 1.00 23.15 111 PRO D C 1
ATOM 4888 O O . PRO D 1 119 ? -14.806 22.075 16.034 1.00 18.29 111 PRO D O 1
ATOM 4892 N N . ALA D 1 120 ? -16.693 22.000 17.281 1.00 20.34 112 ALA D N 1
ATOM 4893 C CA . ALA D 1 120 ? -17.375 22.983 16.438 1.00 24.77 112 ALA D CA 1
ATOM 4894 C C . ALA D 1 120 ? -16.682 24.344 16.466 1.00 24.09 112 ALA D C 1
ATOM 4895 O O . ALA D 1 120 ? -16.720 25.085 15.473 1.00 23.40 112 ALA D O 1
ATOM 4897 N N . ASP D 1 121 ? -16.035 24.681 17.577 1.00 19.84 113 ASP D N 1
ATOM 4898 C CA . ASP D 1 121 ? -15.391 25.979 17.791 1.00 20.87 113 ASP D CA 1
ATOM 4899 C C . ASP D 1 121 ? -13.943 25.664 18.167 1.00 22.68 113 ASP D C 1
ATOM 4900 O O . ASP D 1 121 ? -13.642 25.418 19.337 1.00 22.43 113 ASP D O 1
ATOM 4905 N N . ASP D 1 122 ? -13.051 25.620 17.177 1.00 23.41 114 ASP D N 1
ATOM 4906 C CA . ASP D 1 122 ? -11.652 25.276 17.424 1.00 23.18 114 ASP D CA 1
ATOM 4907 C C . ASP D 1 122 ? -10.792 26.487 17.091 1.00 24.06 114 ASP D C 1
ATOM 4908 O O . ASP D 1 122 ? -10.402 26.704 15.940 1.00 25.13 114 ASP D O 1
ATOM 4913 N N . ARG D 1 123 ? -10.464 27.262 18.115 1.00 23.69 115 ARG D N 1
ATOM 4914 C CA . ARG D 1 123 ? -9.623 28.430 17.925 1.00 17.89 115 ARG D CA 1
ATOM 4915 C C . ARG D 1 123 ? -8.131 28.115 18.021 1.00 19.42 115 ARG D C 1
ATOM 4916 O O . ARG D 1 123 ? -7.316 29.043 17.988 1.00 22.83 115 ARG D O 1
ATOM 4924 N N . ASN D 1 124 ? -7.751 26.835 18.137 1.00 17.09 116 ASN D N 1
ATOM 4925 C CA . ASN D 1 124 ? -6.337 26.510 17.978 1.00 19.35 116 ASN D CA 1
ATOM 4926 C C . ASN D 1 124 ? -5.950 26.345 16.508 1.00 21.50 116 ASN D C 1
ATOM 4927 O O . ASN D 1 124 ? -4.948 26.920 16.062 1.00 21.65 116 ASN D O 1
ATOM 4932 N N . ASN D 1 125 ? -6.708 25.569 15.733 1.00 20.83 117 ASN D N 1
ATOM 4933 C CA . ASN D 1 125 ? -6.442 25.514 14.294 1.00 17.29 117 ASN D CA 1
ATOM 4934 C C . ASN D 1 125 ? -7.368 26.424 13.491 1.00 21.94 117 ASN D C 1
ATOM 4935 O O . ASN D 1 125 ? -7.303 26.436 12.257 1.00 20.70 117 ASN D O 1
ATOM 4940 N N . GLY D 1 126 ? -8.199 27.214 14.156 1.00 22.04 118 GLY D N 1
ATOM 4941 C CA . GLY D 1 126 ? -9.072 28.128 13.435 1.00 24.65 118 GLY D CA 1
ATOM 4942 C C . GLY D 1 126 ? -10.076 27.422 12.550 1.00 27.35 118 GLY D C 1
ATOM 4943 O O . GLY D 1 126 ? -10.291 27.834 11.400 1.00 23.74 118 GLY D O 1
ATOM 4944 N N . ASN D 1 127 ? -10.679 26.347 13.054 1.00 20.51 119 ASN D N 1
ATOM 4945 C CA . ASN D 1 127 ? -11.666 25.572 12.312 1.00 17.89 119 ASN D CA 1
ATOM 4946 C C . ASN D 1 127 ? -11.130 25.161 10.942 1.00 19.78 119 ASN D C 1
ATOM 4947 O O . ASN D 1 127 ? -11.809 25.257 9.925 1.00 21.66 119 ASN D O 1
ATOM 4952 N N . ALA D 1 128 ? -9.887 24.681 10.939 1.00 21.61 120 ALA D N 1
ATOM 4953 C CA . ALA D 1 128 ? -9.217 24.324 9.692 1.00 23.46 120 ALA D CA 1
ATOM 4954 C C . ALA D 1 128 ? -9.805 23.083 9.024 1.00 18.03 120 ALA D C 1
ATOM 4955 O O . ALA D 1 128 ? -9.626 22.909 7.811 1.00 20.79 120 ALA D O 1
ATOM 4957 N N . TYR D 1 129 ? -10.447 22.192 9.769 1.00 20.05 121 TYR D N 1
ATOM 4958 C CA . TYR D 1 129 ? -10.928 20.930 9.203 1.00 21.38 121 TYR D CA 1
ATOM 4959 C C . TYR D 1 129 ? -12.439 21.016 9.046 1.00 23.75 121 TYR D C 1
ATOM 4960 O O . TYR D 1 129 ? -13.189 20.891 10.019 1.00 25.50 121 TYR D O 1
ATOM 4969 N N . LYS D 1 130 ? -12.877 21.265 7.813 1.00 23.84 122 LYS D N 1
ATOM 4970 C CA . LYS D 1 130 ? -14.284 21.416 7.508 1.00 25.62 122 LYS D CA 1
ATOM 4971 C C . LYS D 1 130 ? -14.824 20.243 6.722 1.00 33.13 122 LYS D C 1
ATOM 4972 O O . LYS D 1 130 ? -16.042 20.124 6.571 1.00 33.31 122 LYS D O 1
ATOM 4978 N N . THR D 1 131 ? -13.947 19.380 6.221 1.00 25.94 123 THR D N 1
ATOM 4979 C CA . THR D 1 131 ? -14.347 18.228 5.442 1.00 25.94 123 THR D CA 1
ATOM 4980 C C . THR D 1 131 ? -13.264 17.176 5.645 1.00 27.91 123 THR D C 1
ATOM 4981 O O . THR D 1 131 ? -12.145 17.488 6.059 1.00 20.45 123 THR D O 1
ATOM 4985 N N . LEU D 1 132 ? -13.619 15.918 5.386 1.00 25.79 124 LEU D N 1
ATOM 4986 C CA . LEU D 1 132 ? -12.698 14.816 5.644 1.00 24.73 124 LEU D CA 1
ATOM 4987 C C . LEU D 1 132 ? -11.360 15.016 4.938 1.00 24.84 124 LEU D C 1
ATOM 4988 O O . LEU D 1 132 ? -10.300 14.831 5.545 1.00 27.63 124 LEU D O 1
ATOM 4993 N N . SER D 1 133 ? -11.383 15.425 3.668 1.00 22.31 125 SER D N 1
ATOM 4994 C CA . SER D 1 133 ? -10.111 15.544 2.957 1.00 22.95 125 SER D CA 1
ATOM 4995 C C . SER D 1 133 ? -9.283 16.757 3.392 1.00 19.82 125 SER D C 1
ATOM 4996 O O . SER D 1 133 ? -8.182 16.950 2.853 1.00 21.63 125 SER D O 1
ATOM 4999 N N . ASP D 1 134 ? -9.762 17.568 4.344 1.00 19.29 126 ASP D N 1
ATOM 5000 C CA . ASP D 1 134 ? -8.906 18.593 4.936 1.00 19.94 126 ASP D CA 1
ATOM 5001 C C . ASP D 1 134 ? -7.881 17.993 5.883 1.00 23.03 126 ASP D C 1
ATOM 5002 O O . ASP D 1 134 ? -6.854 18.621 6.147 1.00 27.82 126 ASP D O 1
ATOM 5007 N N . LEU D 1 135 ? -8.157 16.812 6.422 1.00 24.59 127 LEU D N 1
ATOM 5008 C CA . LEU D 1 135 ? -7.179 16.104 7.223 1.00 21.21 127 LEU D CA 1
ATOM 5009 C C . LEU D 1 135 ? -6.052 15.571 6.336 1.00 24.84 127 LEU D C 1
ATOM 5010 O O . LEU D 1 135 ? -6.270 15.250 5.164 1.00 27.14 127 LEU D O 1
ATOM 5015 N N . PRO D 1 136 ? -4.837 15.475 6.868 1.00 27.58 128 PRO D N 1
ATOM 5016 C CA . PRO D 1 136 ? -3.765 14.821 6.115 1.00 25.56 128 PRO D CA 1
ATOM 5017 C C . PRO D 1 136 ? -4.185 13.417 5.710 1.00 22.11 128 PRO D C 1
ATOM 5018 O O . PRO D 1 136 ? -4.773 12.671 6.490 1.00 18.28 128 PRO D O 1
ATOM 5022 N N . GLN D 1 137 ? -3.944 13.078 4.447 1.00 20.27 129 GLN D N 1
ATOM 5023 C CA . GLN D 1 137 ? -4.254 11.722 4.009 1.00 23.98 129 GLN D CA 1
ATOM 5024 C C . GLN D 1 137 ? -3.565 10.689 4.889 1.00 21.92 129 GLN D C 1
ATOM 5025 O O . GLN D 1 137 ? -4.133 9.625 5.168 1.00 23.83 129 GLN D O 1
ATOM 5031 N N . GLN D 1 138 ? -2.357 10.997 5.372 1.00 21.32 130 GLN D N 1
ATOM 5032 C CA . GLN D 1 138 ? -1.630 10.024 6.174 1.00 20.75 130 GLN D CA 1
ATOM 5033 C C . GLN D 1 138 ? -2.287 9.813 7.541 1.00 21.27 130 GLN D C 1
ATOM 5034 O O . GLN D 1 138 ? -2.148 8.736 8.126 1.00 21.01 130 GLN D O 1
ATOM 5040 N N . LEU D 1 139 ? -3.021 10.805 8.062 1.00 22.44 131 LEU D N 1
ATOM 5041 C CA . LEU D 1 139 ? -3.753 10.569 9.307 1.00 25.01 131 LEU D CA 1
ATOM 5042 C C . LEU D 1 139 ? -4.895 9.581 9.092 1.00 22.26 131 LEU D C 1
ATOM 5043 O O . LEU D 1 139 ? -5.122 8.694 9.927 1.00 20.79 131 LEU D O 1
ATOM 5048 N N . ILE D 1 140 ? -5.616 9.721 7.975 1.00 20.05 132 ILE D N 1
ATOM 5049 C CA . ILE D 1 140 ? -6.683 8.780 7.632 1.00 20.90 132 ILE D CA 1
ATOM 5050 C C . ILE D 1 140 ? -6.126 7.364 7.509 1.00 25.37 132 ILE D C 1
ATOM 5051 O O . ILE D 1 140 ? -6.710 6.401 8.019 1.00 19.85 132 ILE D O 1
ATOM 5056 N N . LYS D 1 141 ? -4.985 7.219 6.831 1.00 23.15 133 LYS D N 1
ATOM 5057 C CA . LYS D 1 141 ? -4.373 5.900 6.693 1.00 22.26 133 LYS D CA 1
ATOM 5058 C C . LYS D 1 141 ? -4.008 5.295 8.042 1.00 21.67 133 LYS D C 1
ATOM 5059 O O . LYS D 1 141 ? -4.151 4.081 8.236 1.00 20.83 133 LYS D O 1
ATOM 5065 N N . GLN D 1 142 ? -3.503 6.115 8.977 1.00 20.74 134 GLN D N 1
ATOM 5066 C CA . GLN D 1 142 ? -3.162 5.608 10.301 1.00 19.03 134 GLN D CA 1
ATOM 5067 C C . GLN D 1 142 ? -4.403 5.173 11.069 1.00 21.27 134 GLN D C 1
ATOM 5068 O O . GLN D 1 142 ? -4.388 4.128 11.738 1.00 18.35 134 GLN D O 1
ATOM 5074 N N . ILE D 1 143 ? -5.471 5.980 11.031 1.00 13.48 135 ILE D N 1
ATOM 5075 C CA . ILE D 1 143 ? -6.720 5.576 11.679 1.00 16.01 135 ILE D CA 1
ATOM 5076 C C . ILE D 1 143 ? -7.244 4.295 11.048 1.00 23.38 135 ILE D C 1
ATOM 5077 O O . ILE D 1 143 ? -7.707 3.389 11.748 1.00 21.18 135 ILE D O 1
ATOM 5082 N N . GLU D 1 144 ? -7.170 4.197 9.717 1.00 19.80 136 GLU D N 1
ATOM 5083 C CA . GLU D 1 144 ? -7.612 2.982 9.038 1.00 22.91 136 GLU D CA 1
ATOM 5084 C C . GLU D 1 144 ? -6.812 1.776 9.518 1.00 22.30 136 GLU D C 1
ATOM 5085 O O . GLU D 1 144 ? -7.381 0.733 9.854 1.00 21.00 136 GLU D O 1
ATOM 5091 N N . PHE D 1 145 ? -5.484 1.911 9.567 1.00 17.52 137 PHE D N 1
ATOM 5092 C CA . PHE D 1 145 ? -4.641 0.802 10.021 1.00 20.35 137 PHE D CA 1
ATOM 5093 C C . PHE D 1 145 ? -4.986 0.395 11.449 1.00 18.96 137 PHE D C 1
ATOM 5094 O O . PHE D 1 145 ? -5.076 -0.799 11.762 1.00 20.68 137 PHE D O 1
ATOM 5102 N N . HIS D 1 146 ? -5.187 1.379 12.324 1.00 17.38 138 HIS D N 1
ATOM 5103 C CA . HIS D 1 146 ? -5.497 1.080 13.717 1.00 17.83 138 HIS D CA 1
ATOM 5104 C C . HIS D 1 146 ? -6.746 0.216 13.828 1.00 19.42 138 HIS D C 1
ATOM 5105 O O . HIS D 1 146 ? -6.745 -0.828 14.495 1.00 21.48 138 HIS D O 1
ATOM 5112 N N . PHE D 1 147 ? -7.831 0.636 13.187 1.00 20.22 139 PHE D N 1
ATOM 5113 C CA . PHE D 1 147 ? -9.075 -0.098 13.374 1.00 22.43 139 PHE D CA 1
ATOM 5114 C C . PHE D 1 147 ? -9.093 -1.404 12.606 1.00 18.25 139 PHE D C 1
ATOM 5115 O O . PHE D 1 147 ? -9.869 -2.292 12.958 1.00 19.52 139 PHE D O 1
ATOM 5123 N N . ASN D 1 148 ? -8.229 -1.556 11.603 1.00 18.08 140 ASN D N 1
ATOM 5124 C CA . ASN D 1 148 ? -8.098 -2.831 10.911 1.00 22.75 140 ASN D CA 1
ATOM 5125 C C . ASN D 1 148 ? -7.320 -3.864 11.712 1.00 27.32 140 ASN D C 1
ATOM 5126 O O . ASN D 1 148 ? -7.426 -5.055 11.407 1.00 25.80 140 ASN D O 1
ATOM 5131 N N . HIS D 1 149 ? -6.558 -3.444 12.738 1.00 20.23 141 HIS D N 1
ATOM 5132 C CA . HIS D 1 149 ? -5.590 -4.329 13.376 1.00 21.87 141 HIS D CA 1
ATOM 5133 C C . HIS D 1 149 ? -5.638 -4.355 14.894 1.00 20.32 141 HIS D C 1
ATOM 5134 O O . HIS D 1 149 ? -4.902 -5.144 15.495 1.00 21.92 141 HIS D O 1
ATOM 5141 N N . TYR D 1 150 ? -6.465 -3.527 15.537 1.00 23.62 142 TYR D N 1
ATOM 5142 C CA . TYR D 1 150 ? -6.295 -3.348 16.977 1.00 23.78 142 TYR D CA 1
ATOM 5143 C C . TYR D 1 150 ? -6.704 -4.569 17.791 1.00 23.55 142 TYR D C 1
ATOM 5144 O O . TYR D 1 150 ? -6.444 -4.589 18.999 1.00 24.32 142 TYR D O 1
ATOM 5153 N N . LYS D 1 151 ? -7.323 -5.578 17.180 1.00 21.31 143 LYS D N 1
ATOM 5154 C CA . LYS D 1 151 ? -7.643 -6.817 17.875 1.00 25.23 143 LYS D CA 1
ATOM 5155 C C . LYS D 1 151 ? -6.747 -7.968 17.442 1.00 23.97 143 LYS D C 1
ATOM 5156 O O . LYS D 1 151 ? -6.993 -9.110 17.835 1.00 30.25 143 LYS D O 1
ATOM 5162 N N . ASP D 1 152 ? -5.699 -7.684 16.658 1.00 24.44 144 ASP D N 1
ATOM 5163 C CA . ASP D 1 152 ? -4.923 -8.739 16.009 1.00 30.86 144 ASP D CA 1
ATOM 5164 C C . ASP D 1 152 ? -4.210 -9.647 17.002 1.00 23.62 144 ASP D C 1
ATOM 5165 O O . ASP D 1 152 ? -4.001 -10.827 16.710 1.00 26.52 144 ASP D O 1
ATOM 5170 N N . LEU D 1 153 ? -3.800 -9.129 18.161 1.00 26.53 145 LEU D N 1
ATOM 5171 C CA . LEU D 1 153 ? -3.064 -9.990 19.087 1.00 23.96 145 LEU D CA 1
ATOM 5172 C C . LEU D 1 153 ? -3.966 -11.011 19.768 1.00 33.19 145 LEU D C 1
ATOM 5173 O O . LEU D 1 153 ? -3.462 -12.001 20.315 1.00 36.52 145 LEU D O 1
ATOM 5178 N N . LYS D 1 154 ? -5.281 -10.796 19.750 1.00 29.51 146 LYS D N 1
ATOM 5179 C CA . LYS D 1 154 ? -6.224 -11.825 20.184 1.00 30.72 146 LYS D CA 1
ATOM 5180 C C . LYS D 1 154 ? -6.623 -12.722 19.014 1.00 31.97 146 LYS D C 1
ATOM 5181 O O . LYS D 1 154 ? -6.424 -13.939 19.054 1.00 33.07 146 LYS D O 1
ATOM 5187 N N . LYS D 1 155 ? -7.195 -12.134 17.968 1.00 41.37 147 LYS D N 1
ATOM 5188 C CA . LYS D 1 155 ? -7.450 -12.869 16.731 1.00 39.95 147 LYS D CA 1
ATOM 5189 C C . LYS D 1 155 ? -7.558 -11.874 15.588 1.00 35.58 147 LYS D C 1
ATOM 5190 O O . LYS D 1 155 ? -8.372 -10.946 15.649 1.00 32.89 147 LYS D O 1
ATOM 5196 N N . ALA D 1 156 ? -6.752 -12.074 14.551 1.00 34.94 148 ALA D N 1
ATOM 5197 C CA . ALA D 1 156 ? -6.740 -11.184 13.403 1.00 32.55 148 ALA D CA 1
ATOM 5198 C C . ALA D 1 156 ? -7.951 -11.430 12.504 1.00 34.23 148 ALA D C 1
ATOM 5199 O O . ALA D 1 156 ? -8.635 -12.452 12.597 1.00 32.94 148 ALA D O 1
ATOM 5201 N N . GLY D 1 157 ? -8.213 -10.462 11.627 1.00 36.55 149 GLY D N 1
ATOM 5202 C CA . GLY D 1 157 ? -9.189 -10.631 10.574 1.00 36.50 149 GLY D CA 1
ATOM 5203 C C . GLY D 1 157 ? -10.642 -10.494 10.968 1.00 37.82 149 GLY D C 1
ATOM 5204 O O . GLY D 1 157 ? -11.510 -10.961 10.224 1.00 35.50 149 GLY D O 1
ATOM 5205 N N . THR D 1 158 ? -10.950 -9.865 12.105 1.00 35.94 150 THR D N 1
ATOM 5206 C CA . THR D 1 158 ? -12.341 -9.702 12.514 1.00 38.28 150 THR D CA 1
ATOM 5207 C C . THR D 1 158 ? -12.862 -8.279 12.361 1.00 37.83 150 THR D C 1
ATOM 5208 O O . THR D 1 158 ? -14.062 -8.054 12.546 1.00 38.72 150 THR D O 1
ATOM 5212 N N . THR D 1 159 ? -12.008 -7.318 12.038 1.00 35.37 151 THR D N 1
ATOM 5213 C CA . THR D 1 159 ? -12.423 -5.934 11.873 1.00 41.94 151 THR D CA 1
ATOM 5214 C C . THR D 1 159 ? -12.058 -5.467 10.475 1.00 42.81 151 THR D C 1
ATOM 5215 O O . THR D 1 159 ? -11.039 -5.882 9.916 1.00 46.49 151 THR D O 1
ATOM 5219 N N . LYS D 1 160 ? -12.891 -4.593 9.911 1.00 36.21 152 LYS D N 1
ATOM 5220 C CA . LYS D 1 160 ? -12.664 -4.138 8.542 1.00 31.28 152 LYS D CA 1
ATOM 5221 C C . LYS D 1 160 ? -13.200 -2.724 8.364 1.00 28.20 152 LYS D C 1
ATOM 5222 O O . LYS D 1 160 ? -14.413 -2.503 8.428 1.00 28.55 152 LYS D O 1
ATOM 5228 N N . VAL D 1 161 ? -12.300 -1.775 8.115 1.00 23.94 153 VAL D N 1
ATOM 5229 C CA . VAL D 1 161 ? -12.709 -0.462 7.623 1.00 25.38 153 VAL D CA 1
ATOM 5230 C C . VAL D 1 161 ? -13.161 -0.620 6.171 1.00 32.79 153 VAL D C 1
ATOM 5231 O O . VAL D 1 161 ? -12.351 -0.938 5.297 1.00 29.75 153 VAL D O 1
ATOM 5235 N N . GLU D 1 162 ? -14.458 -0.394 5.911 1.00 28.41 154 GLU D N 1
ATOM 5236 C CA . GLU D 1 162 ? -15.024 -0.622 4.587 1.00 33.60 154 GLU D CA 1
ATOM 5237 C C . GLU D 1 162 ? -14.842 0.576 3.664 1.00 36.21 154 GLU D C 1
ATOM 5238 O O . GLU D 1 162 ? -14.529 0.402 2.481 1.00 35.23 154 GLU D O 1
ATOM 5244 N N . SER D 1 163 ? -15.044 1.791 4.171 1.00 31.66 155 SER D N 1
ATOM 5245 C CA . SER D 1 163 ? -14.990 2.986 3.332 1.00 31.68 155 SER D CA 1
ATOM 5246 C C . SER D 1 163 ? -14.948 4.210 4.234 1.00 34.48 155 SER D C 1
ATOM 5247 O O . SER D 1 163 ? -15.207 4.128 5.437 1.00 27.61 155 SER D O 1
ATOM 5250 N N . TRP D 1 164 ? -14.623 5.351 3.632 1.00 29.10 156 TRP D N 1
ATOM 5251 C CA . TRP D 1 164 ? -14.711 6.639 4.302 1.00 25.32 156 TRP D CA 1
ATOM 5252 C C . TRP D 1 164 ? -15.755 7.478 3.587 1.00 30.43 156 TRP D C 1
ATOM 5253 O O . TRP D 1 164 ? -15.680 7.649 2.369 1.00 32.63 156 TRP D O 1
ATOM 5264 N N . GLY D 1 165 ? -16.737 7.973 4.336 1.00 27.02 157 GLY D N 1
ATOM 5265 C CA . GLY D 1 165 ? -17.803 8.760 3.747 1.00 32.77 157 GLY D CA 1
ATOM 5266 C C . GLY D 1 165 ? -17.716 10.224 4.119 1.00 30.24 157 GLY D C 1
ATOM 5267 O O . GLY D 1 165 ? -17.045 10.584 5.088 1.00 34.80 157 GLY D O 1
ATOM 5268 N N . GLY D 1 166 ? -18.397 11.080 3.364 1.00 35.43 158 GLY D N 1
ATOM 5269 C CA . GLY D 1 166 ? -18.440 12.489 3.676 1.00 38.63 158 GLY D CA 1
ATOM 5270 C C . GLY D 1 166 ? -19.446 12.787 4.771 1.00 38.55 158 GLY D C 1
ATOM 5271 O O . GLY D 1 166 ? -20.014 11.895 5.405 1.00 35.84 158 GLY D O 1
ATOM 5272 N N . ALA D 1 167 ? -19.675 14.088 4.982 1.00 32.82 159 ALA D N 1
ATOM 5273 C CA . ALA D 1 167 ? -20.564 14.531 6.051 1.00 32.92 159 ALA D CA 1
ATOM 5274 C C . ALA D 1 167 ? -22.025 14.189 5.768 1.00 32.49 159 ALA D C 1
ATOM 5275 O O . ALA D 1 167 ? -22.798 13.963 6.707 1.00 35.89 159 ALA D O 1
ATOM 5277 N N . GLU D 1 168 ? -22.425 14.146 4.494 1.00 35.64 160 GLU D N 1
ATOM 5278 C CA . GLU D 1 168 ? -23.817 13.834 4.179 1.00 37.29 160 GLU D CA 1
ATOM 5279 C C . GLU D 1 168 ? -24.134 12.367 4.449 1.00 35.35 160 GLU D C 1
ATOM 5280 O O . GLU D 1 168 ? -25.225 12.044 4.933 1.00 36.64 160 GLU D O 1
ATOM 5286 N N . GLU D 1 169 ? -23.199 11.461 4.143 1.00 34.62 161 GLU D N 1
ATOM 5287 C CA . GLU D 1 169 ? -23.399 10.062 4.508 1.00 37.34 161 GLU D CA 1
ATOM 5288 C C . GLU D 1 169 ? -23.332 9.870 6.016 1.00 35.43 161 GLU D C 1
ATOM 5289 O O . GLU D 1 169 ? -24.041 9.019 6.566 1.00 35.80 161 GLU D O 1
ATOM 5295 N N . ALA D 1 170 ? -22.491 10.654 6.694 1.00 29.94 162 ALA D N 1
ATOM 5296 C CA . ALA D 1 170 ? -22.455 10.624 8.151 1.00 27.57 162 ALA D CA 1
ATOM 5297 C C . ALA D 1 170 ? -23.784 11.080 8.745 1.00 30.87 162 ALA D C 1
ATOM 5298 O O . ALA D 1 170 ? -24.296 10.459 9.686 1.00 36.28 162 ALA D O 1
ATOM 5300 N N . LYS D 1 171 ? -24.361 12.162 8.207 1.00 32.17 163 LYS D N 1
ATOM 5301 C CA . LYS D 1 171 ? -25.668 12.631 8.670 1.00 36.97 163 LYS D CA 1
ATOM 5302 C C . LYS D 1 171 ? -26.727 11.545 8.548 1.00 39.61 163 LYS D C 1
ATOM 5303 O O . LYS D 1 171 ? -27.569 11.384 9.442 1.00 39.61 163 LYS D O 1
ATOM 5309 N N . LYS D 1 172 ? -26.699 10.789 7.447 1.00 37.56 164 LYS D N 1
ATOM 5310 C CA . LYS D 1 172 ? -27.665 9.710 7.266 1.00 42.97 164 LYS D CA 1
ATOM 5311 C C . LYS D 1 172 ? -27.455 8.614 8.300 1.00 39.79 164 LYS D C 1
ATOM 5312 O O . LYS D 1 172 ? -28.423 8.056 8.829 1.00 38.67 164 LYS D O 1
ATOM 5314 N N . VAL D 1 173 ? -26.195 8.302 8.613 1.00 36.13 165 VAL D N 1
ATOM 5315 C CA . VAL D 1 173 ? -25.915 7.283 9.617 1.00 33.13 165 VAL D CA 1
ATOM 5316 C C . VAL D 1 173 ? -26.424 7.732 10.979 1.00 35.15 165 VAL D C 1
ATOM 5317 O O . VAL D 1 173 ? -27.027 6.946 11.718 1.00 34.36 165 VAL D O 1
ATOM 5321 N N . ILE D 1 174 ? -26.187 9.002 11.334 1.00 35.90 166 ILE D N 1
ATOM 5322 C CA . ILE D 1 174 ? -26.644 9.513 12.627 1.00 34.44 166 ILE D CA 1
ATOM 5323 C C . ILE D 1 174 ? -28.164 9.448 12.722 1.00 38.99 166 ILE D C 1
ATOM 5324 O O . ILE D 1 174 ? -28.722 9.060 13.757 1.00 40.51 166 ILE D O 1
ATOM 5329 N N . LYS D 1 175 ? -28.859 9.826 11.643 1.00 36.06 167 LYS D N 1
ATOM 5330 C CA . LYS D 1 175 ? -30.320 9.826 11.660 1.00 39.75 167 LYS D CA 1
ATOM 5331 C C . LYS D 1 175 ? -30.883 8.420 11.838 1.00 40.53 167 LYS D C 1
ATOM 5332 O O . LYS D 1 175 ? -31.897 8.232 12.519 1.00 44.19 167 LYS D O 1
ATOM 5338 N N . GLU D 1 176 ? -30.253 7.423 11.219 1.00 46.52 168 GLU D N 1
ATOM 5339 C CA . GLU D 1 176 ? -30.696 6.044 11.410 1.00 50.71 168 GLU D CA 1
ATOM 5340 C C . GLU D 1 176 ? -30.474 5.590 12.848 1.00 51.47 168 GLU D C 1
ATOM 5341 O O . GLU D 1 176 ? -31.315 4.884 13.423 1.00 44.28 168 GLU D O 1
ATOM 5347 N N . SER D 1 177 ? -29.343 5.983 13.443 1.00 41.60 169 SER D N 1
ATOM 5348 C CA A SER D 1 177 ? -29.084 5.628 14.833 0.40 41.27 169 SER D CA 1
ATOM 5349 C CA B SER D 1 177 ? -29.080 5.636 14.835 0.60 41.29 169 SER D CA 1
ATOM 5350 C C . SER D 1 177 ? -30.061 6.317 15.777 1.00 43.26 169 SER D C 1
ATOM 5351 O O . SER D 1 177 ? -30.387 5.767 16.834 1.00 41.07 169 SER D O 1
ATOM 5356 N N . ILE D 1 178 ? -30.533 7.512 15.413 1.00 46.63 170 ILE D N 1
ATOM 5357 C CA . ILE D 1 178 ? -31.526 8.210 16.222 1.00 45.01 170 ILE D CA 1
ATOM 5358 C C . ILE D 1 178 ? -32.849 7.453 16.204 1.00 50.36 170 ILE D C 1
ATOM 5359 O O . ILE D 1 178 ? -33.520 7.320 17.237 1.00 48.49 170 ILE D O 1
ATOM 5364 N N . GLU D 1 179 ? -33.238 6.938 15.033 1.00 45.95 171 GLU D N 1
ATOM 5365 C CA . GLU D 1 179 ? -34.476 6.174 14.926 1.00 49.33 171 GLU D CA 1
ATOM 5366 C C . GLU D 1 179 ? -34.421 4.916 15.781 1.00 50.40 171 GLU D C 1
ATOM 5367 O O . GLU D 1 179 ? -35.408 4.560 16.438 1.00 54.42 171 GLU D O 1
ATOM 5369 N N . ARG D 1 180 ? -33.275 4.226 15.782 1.00 48.48 172 ARG D N 1
ATOM 5370 C CA . ARG D 1 180 ? -33.128 3.044 16.625 1.00 53.14 172 ARG D CA 1
ATOM 5371 C C . ARG D 1 180 ? -33.313 3.389 18.096 1.00 54.60 172 ARG D C 1
ATOM 5372 O O . ARG D 1 180 ? -33.983 2.655 18.832 1.00 56.77 172 ARG D O 1
ATOM 5380 N N . TRP D 1 181 ? -32.720 4.498 18.549 1.00 52.92 173 TRP D N 1
ATOM 5381 C CA . TRP D 1 181 ? -32.924 4.912 19.933 1.00 51.08 173 TRP D CA 1
ATOM 5382 C C . TRP D 1 181 ? -34.397 5.184 20.210 1.00 53.02 173 TRP D C 1
ATOM 5383 O O . TRP D 1 181 ? -34.931 4.759 21.242 1.00 56.51 173 TRP D O 1
ATOM 5394 N N . ASN D 1 182 ? -35.068 5.897 19.301 1.00 56.08 174 ASN D N 1
ATOM 5395 C CA . ASN D 1 182 ? -36.484 6.205 19.481 1.00 60.09 174 ASN D CA 1
ATOM 5396 C C . ASN D 1 182 ? -37.356 4.958 19.433 1.00 68.92 174 ASN D C 1
ATOM 5397 O O . ASN D 1 182 ? -38.460 4.967 19.991 1.00 72.87 174 ASN D O 1
ATOM 5402 N N . LYS D 1 183 ? -36.895 3.893 18.774 1.00 71.39 175 LYS D N 1
ATOM 5403 C CA . LYS D 1 183 ? -37.620 2.628 18.828 1.00 78.14 175 LYS D CA 1
ATOM 5404 C C . LYS D 1 183 ? -37.438 1.955 20.182 1.00 83.56 175 LYS D C 1
ATOM 5405 O O . LYS D 1 183 ? -38.362 1.313 20.693 1.00 89.37 175 LYS D O 1
ATOM 5407 N N . GLN D 1 184 ? -36.258 2.102 20.779 1.00 80.47 176 GLN D N 1
ATOM 5408 C CA . GLN D 1 184 ? -35.968 1.524 22.089 1.00 78.64 176 GLN D CA 1
ATOM 5409 C C . GLN D 1 184 ? -36.126 2.563 23.198 1.00 75.23 176 GLN D C 1
ATOM 5410 O O . GLN D 1 184 ? -37.238 2.857 23.637 1.00 75.80 176 GLN D O 1
ATOM 5412 N N . ASP E 1 11 ? 34.231 17.403 26.027 1.00 74.36 3 ASP E N 1
ATOM 5413 C CA . ASP E 1 11 ? 34.626 17.325 27.432 1.00 71.25 3 ASP E CA 1
ATOM 5414 C C . ASP E 1 11 ? 34.358 18.648 28.152 1.00 72.35 3 ASP E C 1
ATOM 5415 O O . ASP E 1 11 ? 35.034 19.652 27.900 1.00 78.25 3 ASP E O 1
ATOM 5417 N N . PHE E 1 12 ? 33.370 18.642 29.054 1.00 65.64 4 PHE E N 1
ATOM 5418 C CA . PHE E 1 12 ? 32.997 19.869 29.754 1.00 64.57 4 PHE E CA 1
ATOM 5419 C C . PHE E 1 12 ? 34.122 20.387 30.644 1.00 71.66 4 PHE E C 1
ATOM 5420 O O . PHE E 1 12 ? 34.274 21.603 30.801 1.00 67.36 4 PHE E O 1
ATOM 5428 N N . ASN E 1 13 ? 34.917 19.492 31.233 1.00 75.68 5 ASN E N 1
ATOM 5429 C CA . ASN E 1 13 ? 36.000 19.924 32.111 1.00 76.10 5 ASN E CA 1
ATOM 5430 C C . ASN E 1 13 ? 37.181 20.528 31.353 1.00 84.32 5 ASN E C 1
ATOM 5431 O O . ASN E 1 13 ? 38.163 20.924 31.993 1.00 86.78 5 ASN E O 1
ATOM 5436 N N . GLN E 1 14 ? 37.113 20.617 30.023 1.00 82.62 6 GLN E N 1
ATOM 5437 C CA . GLN E 1 14 ? 38.204 21.170 29.229 1.00 78.54 6 GLN E CA 1
ATOM 5438 C C . GLN E 1 14 ? 38.019 22.660 28.952 1.00 73.71 6 GLN E C 1
ATOM 5439 O O . GLN E 1 14 ? 38.963 23.441 29.100 1.00 76.46 6 GLN E O 1
ATOM 5441 N N . ILE E 1 15 ? 36.818 23.073 28.554 1.00 68.61 7 ILE E N 1
ATOM 5442 C CA . ILE E 1 15 ? 36.570 24.467 28.209 1.00 66.98 7 ILE E CA 1
ATOM 5443 C C . ILE E 1 15 ? 35.687 25.182 29.226 1.00 49.94 7 ILE E C 1
ATOM 5444 O O . ILE E 1 15 ? 35.774 26.415 29.334 1.00 57.05 7 ILE E O 1
ATOM 5446 N N . LEU E 1 16 ? 34.860 24.466 29.976 1.00 37.41 8 LEU E N 1
ATOM 5447 C CA . LEU E 1 16 ? 34.041 25.073 31.018 1.00 33.59 8 LEU E CA 1
ATOM 5448 C C . LEU E 1 16 ? 34.826 25.150 32.321 1.00 35.76 8 LEU E C 1
ATOM 5449 O O . LEU E 1 16 ? 35.408 24.152 32.760 1.00 40.44 8 LEU E O 1
ATOM 5454 N N . THR E 1 17 ? 34.844 26.329 32.928 1.00 36.05 9 THR E N 1
ATOM 5455 C CA . THR E 1 17 ? 35.432 26.560 34.238 1.00 37.13 9 THR E CA 1
ATOM 5456 C C . THR E 1 17 ? 34.347 26.526 35.307 1.00 33.95 9 THR E C 1
ATOM 5457 O O . THR E 1 17 ? 33.153 26.498 34.997 1.00 31.10 9 THR E O 1
ATOM 5461 N N . PRO E 1 18 ? 34.721 26.516 36.592 1.00 37.44 10 PRO E N 1
ATOM 5462 C CA . PRO E 1 18 ? 33.689 26.601 37.638 1.00 30.47 10 PRO E CA 1
ATOM 5463 C C . PRO E 1 18 ? 32.942 27.924 37.640 1.00 35.89 10 PRO E C 1
ATOM 5464 O O . PRO E 1 18 ? 31.829 27.990 38.176 1.00 32.90 10 PRO E O 1
ATOM 5468 N N . GLY E 1 19 ? 33.515 28.980 37.068 1.00 36.32 11 GLY E N 1
ATOM 5469 C CA . GLY E 1 19 ? 32.799 30.232 36.938 1.00 33.42 11 GLY E CA 1
ATOM 5470 C C . GLY E 1 19 ? 33.110 31.247 38.019 1.00 33.08 11 GLY E C 1
ATOM 5471 O O . GLY E 1 19 ? 34.210 31.264 38.576 1.00 34.59 11 GLY E O 1
ATOM 5472 N N . ASP E 1 20 ? 32.143 32.108 38.325 1.00 28.87 12 ASP E N 1
ATOM 5473 C CA . ASP E 1 20 ? 32.378 33.236 39.227 1.00 35.09 12 ASP E CA 1
ATOM 5474 C C . ASP E 1 20 ? 31.970 32.806 40.631 1.00 36.27 12 ASP E C 1
ATOM 5475 O O . ASP E 1 20 ? 30.909 33.164 41.145 1.00 36.76 12 ASP E O 1
ATOM 5480 N N . VAL E 1 21 ? 32.842 32.003 41.250 1.00 32.85 13 VAL E N 1
ATOM 5481 C CA . VAL E 1 21 ? 32.560 31.459 42.577 1.00 33.36 13 VAL E CA 1
ATOM 5482 C C . VAL E 1 21 ? 32.388 32.580 43.596 1.00 35.65 13 VAL E C 1
ATOM 5483 O O . VAL E 1 21 ? 31.465 32.553 44.419 1.00 39.17 13 VAL E O 1
ATOM 5487 N N . ASP E 1 22 ? 33.270 33.584 43.556 1.00 34.71 14 ASP E N 1
ATOM 5488 C CA . ASP E 1 22 ? 33.175 34.692 44.504 1.00 35.74 14 ASP E CA 1
ATOM 5489 C C . ASP E 1 22 ? 31.878 35.472 44.320 1.00 39.57 14 ASP E C 1
ATOM 5490 O O . ASP E 1 22 ? 31.258 35.897 45.302 1.00 42.21 14 ASP E O 1
ATOM 5495 N N . GLY E 1 23 ? 31.448 35.667 43.071 1.00 36.31 15 GLY E N 1
ATOM 5496 C CA . GLY E 1 23 ? 30.158 36.260 42.786 1.00 31.95 15 GLY E CA 1
ATOM 5497 C C . GLY E 1 23 ? 28.968 35.345 42.988 1.00 35.16 15 GLY E C 1
ATOM 5498 O O . GLY E 1 23 ? 27.823 35.784 42.836 1.00 32.81 15 GLY E O 1
ATOM 5499 N N . GLY E 1 24 ? 29.201 34.071 43.309 1.00 31.98 16 GLY E N 1
ATOM 5500 C CA . GLY E 1 24 ? 28.107 33.133 43.464 1.00 33.08 16 GLY E CA 1
ATOM 5501 C C . GLY E 1 24 ? 27.347 32.809 42.196 1.00 35.10 16 GLY E C 1
ATOM 5502 O O . GLY E 1 24 ? 26.177 32.431 42.270 1.00 31.69 16 GLY E O 1
ATOM 5503 N N . ILE E 1 25 ? 27.968 32.973 41.029 1.00 29.93 17 ILE E N 1
ATOM 5504 C CA . ILE E 1 25 ? 27.385 32.595 39.746 1.00 29.88 17 ILE E CA 1
ATOM 5505 C C . ILE E 1 25 ? 28.346 31.588 39.125 1.00 29.64 17 ILE E C 1
ATOM 5506 O O . ILE E 1 25 ? 29.405 31.963 38.611 1.00 30.28 17 ILE E O 1
ATOM 5511 N N . ILE E 1 26 ? 27.981 30.308 39.153 1.00 24.82 18 ILE E N 1
ATOM 5512 C CA . ILE E 1 26 ? 28.869 29.244 38.708 1.00 22.32 18 ILE E CA 1
ATOM 5513 C C . ILE E 1 26 ? 28.275 28.559 37.484 1.00 22.52 18 ILE E C 1
ATOM 5514 O O . ILE E 1 26 ? 27.084 28.684 37.178 1.00 25.94 18 ILE E O 1
ATOM 5519 N N . ASN E 1 27 ? 29.127 27.811 36.784 1.00 25.67 19 ASN E N 1
ATOM 5520 C CA . ASN E 1 27 ? 28.689 26.949 35.694 1.00 23.90 19 ASN E CA 1
ATOM 5521 C C . ASN E 1 27 ? 28.301 25.581 36.232 1.00 21.53 19 ASN E C 1
ATOM 5522 O O . ASN E 1 27 ? 29.018 24.995 37.045 1.00 23.57 19 ASN E O 1
ATOM 5527 N N . VAL E 1 28 ? 27.156 25.080 35.770 1.00 21.31 20 VAL E N 1
ATOM 5528 C CA . VAL E 1 28 ? 26.609 23.797 36.185 1.00 19.94 20 VAL E CA 1
ATOM 5529 C C . VAL E 1 28 ? 26.238 23.029 34.925 1.00 23.55 20 VAL E C 1
ATOM 5530 O O . VAL E 1 28 ? 25.632 23.596 34.008 1.00 21.91 20 VAL E O 1
ATOM 5534 N N . VAL E 1 29 ? 26.610 21.755 34.877 1.00 21.25 21 VAL E N 1
ATOM 5535 C CA . VAL E 1 29 ? 26.207 20.842 33.811 1.00 18.44 21 VAL E CA 1
ATOM 5536 C C . VAL E 1 29 ? 25.146 19.896 34.371 1.00 23.58 21 VAL E C 1
ATOM 5537 O O . VAL E 1 29 ? 25.384 19.205 35.370 1.00 22.39 21 VAL E O 1
ATOM 5541 N N . ASN E 1 30 ? 23.978 19.846 33.737 1.00 18.01 22 ASN E N 1
ATOM 5542 C CA . ASN E 1 30 ? 22.908 19.016 34.287 1.00 19.98 22 ASN E CA 1
ATOM 5543 C C . ASN E 1 30 ? 23.078 17.552 33.890 1.00 21.35 22 ASN E C 1
ATOM 5544 O O . ASN E 1 30 ? 23.382 17.251 32.737 1.00 21.24 22 ASN E O 1
ATOM 5549 N N . GLU E 1 31 ? 22.864 16.633 34.847 1.00 19.70 23 GLU E N 1
ATOM 5550 C CA . GLU E 1 31 ? 22.936 15.194 34.567 1.00 17.98 23 GLU E CA 1
ATOM 5551 C C . GLU E 1 31 ? 21.583 14.488 34.594 1.00 19.18 23 GLU E C 1
ATOM 5552 O O . GLU E 1 31 ? 21.336 13.621 33.748 1.00 18.00 23 GLU E O 1
ATOM 5558 N N . ILE E 1 32 ? 20.727 14.797 35.564 1.00 15.32 24 ILE E N 1
ATOM 5559 C CA . ILE E 1 32 ? 19.466 14.090 35.783 1.00 15.09 24 ILE E CA 1
ATOM 5560 C C . ILE E 1 32 ? 18.336 15.107 35.796 1.00 13.42 24 ILE E C 1
ATOM 5561 O O . ILE E 1 32 ? 18.365 16.044 36.605 1.00 18.90 24 ILE E O 1
ATOM 5566 N N . PRO E 1 33 ? 17.316 14.952 34.961 1.00 17.02 25 PRO E N 1
ATOM 5567 C CA . PRO E 1 33 ? 16.138 15.825 35.056 1.00 17.58 25 PRO E CA 1
ATOM 5568 C C . PRO E 1 33 ? 15.414 15.576 36.372 1.00 20.13 25 PRO E C 1
ATOM 5569 O O . PRO E 1 33 ? 15.324 14.430 36.821 1.00 16.69 25 PRO E O 1
ATOM 5573 N N . ALA E 1 34 ? 14.896 16.649 36.986 1.00 17.94 26 ALA E N 1
ATOM 5574 C CA . ALA E 1 34 ? 14.008 16.479 38.135 1.00 19.88 26 ALA E CA 1
ATOM 5575 C C . ALA E 1 34 ? 12.892 15.504 37.769 1.00 18.49 26 ALA E C 1
ATOM 5576 O O . ALA E 1 34 ? 12.374 15.535 36.658 1.00 16.69 26 ALA E O 1
ATOM 5578 N N . GLY E 1 35 ? 12.548 14.617 38.702 1.00 18.15 27 GLY E N 1
ATOM 5579 C CA . GLY E 1 35 ? 11.482 13.656 38.487 1.00 19.52 27 GLY E CA 1
ATOM 5580 C C . GLY E 1 35 ? 11.904 12.347 37.856 1.00 21.49 27 GLY E C 1
ATOM 5581 O O . GLY E 1 35 ? 11.061 11.447 37.715 1.00 19.65 27 GLY E O 1
ATOM 5582 N N . SER E 1 36 ? 13.172 12.206 37.477 1.00 12.73 28 SER E N 1
ATOM 5583 C CA . SER E 1 36 ? 13.666 10.996 36.834 1.00 20.83 28 SER E CA 1
ATOM 5584 C C . SER E 1 36 ? 14.182 9.994 37.862 1.00 22.64 28 SER E C 1
ATOM 5585 O O . SER E 1 36 ? 14.775 10.376 38.876 1.00 19.34 28 SER E O 1
ATOM 5588 N N . ASN E 1 37 ? 13.953 8.700 37.603 1.00 16.61 29 ASN E N 1
ATOM 5589 C CA . ASN E 1 37 ? 14.584 7.672 38.430 1.00 19.38 29 ASN E CA 1
ATOM 5590 C C . ASN E 1 37 ? 15.762 7.021 37.710 1.00 16.77 29 ASN E C 1
ATOM 5591 O O . ASN E 1 37 ? 16.160 5.898 38.043 1.00 18.86 29 ASN E O 1
ATOM 5596 N N . HIS E 1 38 ? 16.321 7.708 36.721 1.00 18.84 30 HIS E N 1
ATOM 5597 C CA . HIS E 1 38 ? 17.492 7.246 35.983 1.00 20.13 30 HIS E CA 1
ATOM 5598 C C . HIS E 1 38 ? 18.736 7.907 36.572 1.00 17.36 30 HIS E C 1
ATOM 5599 O O . HIS E 1 38 ? 18.860 9.131 36.544 1.00 21.07 30 HIS E O 1
ATOM 5606 N N . LYS E 1 39 ? 19.642 7.106 37.124 1.00 18.84 31 LYS E N 1
ATOM 5607 C CA . LYS E 1 39 ? 20.861 7.658 37.719 1.00 20.04 31 LYS E CA 1
ATOM 5608 C C . LYS E 1 39 ? 21.851 7.871 36.589 1.00 23.39 31 LYS E C 1
ATOM 5609 O O . LYS E 1 39 ? 22.507 6.930 36.132 1.00 21.65 31 LYS E O 1
ATOM 5615 N N . ILE E 1 40 ? 21.935 9.102 36.104 1.00 19.32 32 ILE E N 1
ATOM 5616 C CA . ILE E 1 40 ? 22.818 9.451 35.000 1.00 19.43 32 ILE E CA 1
ATOM 5617 C C . ILE E 1 40 ? 23.997 10.220 35.568 1.00 20.47 32 ILE E C 1
ATOM 5618 O O . ILE E 1 40 ? 23.826 11.060 36.456 1.00 22.65 32 ILE E O 1
ATOM 5623 N N . GLU E 1 41 ? 25.201 9.895 35.097 1.00 21.57 33 GLU E N 1
ATOM 5624 C CA . GLU E 1 41 ? 26.406 10.552 35.586 1.00 26.19 33 GLU E CA 1
ATOM 5625 C C . GLU E 1 41 ? 27.323 10.889 34.422 1.00 30.26 33 GLU E C 1
ATOM 5626 O O . GLU E 1 41 ? 27.533 10.064 33.529 1.00 25.88 33 GLU E O 1
ATOM 5632 N N . TRP E 1 42 ? 27.856 12.110 34.433 1.00 25.16 34 TRP E N 1
ATOM 5633 C CA . TRP E 1 42 ? 28.933 12.473 33.522 1.00 23.88 34 TRP E CA 1
ATOM 5634 C C . TRP E 1 42 ? 30.170 11.625 33.794 1.00 26.70 34 TRP E C 1
ATOM 5635 O O . TRP E 1 42 ? 30.721 11.641 34.897 1.00 32.56 34 TRP E O 1
ATOM 5646 N N . ASN E 1 43 ? 30.607 10.888 32.778 1.00 28.91 35 ASN E N 1
ATOM 5647 C CA . ASN E 1 43 ? 31.796 10.051 32.862 1.00 33.86 35 ASN E CA 1
ATOM 5648 C C . ASN E 1 43 ? 32.970 10.859 32.330 1.00 36.75 35 ASN E C 1
ATOM 5649 O O . ASN E 1 43 ? 33.082 11.081 31.119 1.00 31.21 35 ASN E O 1
ATOM 5654 N N . ARG E 1 44 ? 33.855 11.276 33.242 1.00 36.23 36 ARG E N 1
ATOM 5655 C CA . ARG E 1 44 ? 34.918 12.219 32.905 1.00 42.28 36 ARG E CA 1
ATOM 5656 C C . ARG E 1 44 ? 35.931 11.616 31.937 1.00 47.21 36 ARG E C 1
ATOM 5657 O O . ARG E 1 44 ? 36.437 12.313 31.047 1.00 45.39 36 ARG E O 1
ATOM 5665 N N . LYS E 1 45 ? 36.245 10.329 32.093 1.00 49.29 37 LYS E N 1
ATOM 5666 C CA . LYS E 1 45 ? 37.267 9.726 31.243 1.00 55.11 37 LYS E CA 1
ATOM 5667 C C . LYS E 1 45 ? 36.773 9.564 29.808 1.00 51.31 37 LYS E C 1
ATOM 5668 O O . LYS E 1 45 ? 37.543 9.747 28.857 1.00 52.44 37 LYS E O 1
ATOM 5670 N N . LEU E 1 46 ? 35.492 9.238 29.632 1.00 45.07 38 LEU E N 1
ATOM 5671 C CA . LEU E 1 46 ? 34.899 9.027 28.316 1.00 36.74 38 LEU E CA 1
ATOM 5672 C C . LEU E 1 46 ? 34.245 10.277 27.731 1.00 37.61 38 LEU E C 1
ATOM 5673 O O . LEU E 1 46 ? 33.939 10.290 26.532 1.00 44.39 38 LEU E O 1
ATOM 5678 N N . ALA E 1 47 ? 33.997 11.303 28.543 1.00 35.97 39 ALA E N 1
ATOM 5679 C CA . ALA E 1 47 ? 33.297 12.512 28.115 1.00 35.17 39 ALA E CA 1
ATOM 5680 C C . ALA E 1 47 ? 31.932 12.164 27.519 1.00 32.56 39 ALA E C 1
ATOM 5681 O O . ALA E 1 47 ? 31.601 12.519 26.390 1.00 38.28 39 ALA E O 1
ATOM 5683 N N . ALA E 1 48 ? 31.141 11.448 28.310 1.00 27.57 40 ALA E N 1
ATOM 5684 C CA . ALA E 1 48 ? 29.794 11.080 27.908 1.00 22.25 40 ALA E CA 1
ATOM 5685 C C . ALA E 1 48 ? 28.984 10.829 29.165 1.00 22.73 40 ALA E C 1
ATOM 5686 O O . ALA E 1 48 ? 29.537 10.592 30.241 1.00 24.55 40 ALA E O 1
ATOM 5688 N N . PHE E 1 49 ? 27.662 10.880 29.006 1.00 25.76 41 PHE E N 1
ATOM 5689 C CA . PHE E 1 49 ? 26.723 10.667 30.096 1.00 26.70 41 PHE E CA 1
ATOM 5690 C C . PHE E 1 49 ? 26.338 9.196 30.160 1.00 30.43 41 PHE E C 1
ATOM 5691 O O . PHE E 1 49 ? 25.895 8.617 29.160 1.00 30.09 41 PHE E O 1
ATOM 5699 N N . GLN E 1 50 ? 26.503 8.593 31.335 1.00 23.04 42 GLN E N 1
ATOM 5700 C CA . GLN E 1 50 ? 26.252 7.170 31.515 1.00 22.08 42 GLN E CA 1
ATOM 5701 C C . GLN E 1 50 ? 25.059 6.969 32.430 1.00 24.63 42 GLN E C 1
ATOM 5702 O O . GLN E 1 50 ? 24.989 7.573 33.507 1.00 24.60 42 GLN E O 1
ATOM 5708 N N . LEU E 1 51 ? 24.113 6.142 31.995 1.00 21.21 43 LEU E N 1
ATOM 5709 C CA . LEU E 1 51 ? 23.069 5.672 32.900 1.00 17.87 43 LEU E CA 1
ATOM 5710 C C . LEU E 1 51 ? 23.701 4.589 33.761 1.00 21.57 43 LEU E C 1
ATOM 5711 O O . LEU E 1 51 ? 23.924 3.466 33.302 1.00 21.94 43 LEU E O 1
ATOM 5716 N N . ASP E 1 52 ? 24.037 4.934 35.005 1.00 21.71 44 ASP E N 1
ATOM 5717 C CA . ASP E 1 52 ? 24.622 3.943 35.907 1.00 22.35 44 ASP E CA 1
ATOM 5718 C C . ASP E 1 52 ? 23.608 2.864 36.276 1.00 24.83 44 ASP E C 1
ATOM 5719 O O . ASP E 1 52 ? 23.934 1.673 36.266 1.00 26.97 44 ASP E O 1
ATOM 5724 N N . ARG E 1 53 ? 22.377 3.258 36.604 1.00 20.17 45 ARG E N 1
ATOM 5725 C CA . ARG E 1 53 ? 21.375 2.300 37.060 1.00 21.02 45 ARG E CA 1
ATOM 5726 C C . ARG E 1 53 ? 20.004 2.958 37.042 1.00 22.86 45 ARG E C 1
ATOM 5727 O O . ARG E 1 53 ? 19.874 4.180 36.919 1.00 25.10 45 ARG E O 1
ATOM 5735 N N . ILE E 1 54 ? 18.982 2.114 37.129 1.00 14.92 46 ILE E N 1
ATOM 5736 C CA . ILE E 1 54 ? 17.621 2.546 37.377 1.00 15.64 46 ILE E CA 1
ATOM 5737 C C . ILE E 1 54 ? 17.422 2.536 38.882 1.00 15.77 46 ILE E C 1
ATOM 5738 O O . ILE E 1 54 ? 17.779 1.561 39.552 1.00 17.30 46 ILE E O 1
ATOM 5743 N N . GLU E 1 55 ? 16.895 3.643 39.424 1.00 16.77 47 GLU E N 1
ATOM 5744 C CA . GLU E 1 55 ? 16.596 3.758 40.848 1.00 21.69 47 GLU E CA 1
ATOM 5745 C C . GLU E 1 55 ? 15.144 3.367 41.102 1.00 15.52 47 GLU E C 1
ATOM 5746 O O . GLU E 1 55 ? 14.340 3.351 40.179 1.00 17.30 47 GLU E O 1
ATOM 5752 N N . PRO E 1 56 ? 14.768 3.029 42.346 1.00 15.36 48 PRO E N 1
ATOM 5753 C CA . PRO E 1 56 ? 13.344 2.848 42.641 1.00 17.71 48 PRO E CA 1
ATOM 5754 C C . PRO E 1 56 ? 12.540 4.063 42.191 1.00 14.46 48 PRO E C 1
ATOM 5755 O O . PRO E 1 56 ? 12.931 5.206 42.443 1.00 21.09 48 PRO E O 1
ATOM 5759 N N . ALA E 1 57 ? 11.400 3.805 41.534 1.00 15.72 49 ALA E N 1
ATOM 5760 C CA . ALA E 1 57 ? 10.558 4.905 41.064 1.00 22.08 49 ALA E CA 1
ATOM 5761 C C . ALA E 1 57 ? 10.114 5.813 42.204 1.00 16.54 49 ALA E C 1
ATOM 5762 O O . ALA E 1 57 ? 9.916 7.014 41.994 1.00 16.30 49 ALA E O 1
ATOM 5764 N N . ILE E 1 58 ? 9.919 5.268 43.409 1.00 18.93 50 ILE E N 1
ATOM 5765 C CA . ILE E 1 58 ? 9.541 6.126 44.525 1.00 14.90 50 ILE E CA 1
ATOM 5766 C C . ILE E 1 58 ? 10.652 7.090 44.924 1.00 21.11 50 ILE E C 1
ATOM 5767 O O . ILE E 1 58 ? 10.401 8.011 45.703 1.00 22.98 50 ILE E O 1
ATOM 5772 N N . PHE E 1 59 ? 11.875 6.894 44.431 1.00 17.66 51 PHE E N 1
ATOM 5773 C CA . PHE E 1 59 ? 13.001 7.775 44.735 1.00 17.18 51 PHE E CA 1
ATOM 5774 C C . PHE E 1 59 ? 13.466 8.537 43.496 1.00 20.29 51 PHE E C 1
ATOM 5775 O O . PHE E 1 59 ? 14.660 8.731 43.278 1.00 21.84 51 PHE E O 1
ATOM 5783 N N . ALA E 1 60 ? 12.522 9.002 42.692 1.00 20.81 52 ALA E N 1
ATOM 5784 C CA . ALA E 1 60 ? 12.865 9.904 41.605 1.00 22.71 52 ALA E CA 1
ATOM 5785 C C . ALA E 1 60 ? 13.506 11.162 42.181 1.00 23.58 52 ALA E C 1
ATOM 5786 O O . ALA E 1 60 ? 13.194 11.579 43.295 1.00 21.28 52 ALA E O 1
ATOM 5788 N N . LYS E 1 61 ? 14.436 11.745 41.441 1.00 18.15 53 LYS E N 1
ATOM 5789 C CA . LYS E 1 61 ? 15.175 12.891 41.975 1.00 19.36 53 LYS E CA 1
ATOM 5790 C C . LYS E 1 61 ? 14.223 14.053 42.247 1.00 19.38 53 LYS E C 1
ATOM 5791 O O . LYS E 1 61 ? 13.420 14.402 41.376 1.00 20.05 53 LYS E O 1
ATOM 5797 N N . PRO E 1 62 ? 14.288 14.689 43.427 1.00 23.31 54 PRO E N 1
ATOM 5798 C CA . PRO E 1 62 ? 13.339 15.775 43.708 1.00 18.91 54 PRO E CA 1
ATOM 5799 C C . PRO E 1 62 ? 13.736 17.112 43.106 1.00 21.71 54 PRO E C 1
ATOM 5800 O O . PRO E 1 62 ? 12.900 18.024 43.061 1.00 22.26 54 PRO E O 1
ATOM 5804 N N . THR E 1 63 ? 14.982 17.261 42.669 1.00 17.52 55 THR E N 1
ATOM 5805 C CA . THR E 1 63 ? 15.449 18.425 41.925 1.00 17.49 55 THR E CA 1
ATOM 5806 C C . THR E 1 63 ? 16.188 17.915 40.692 1.00 14.17 55 THR E C 1
ATOM 5807 O O . THR E 1 63 ? 16.410 16.706 40.544 1.00 16.02 55 THR E O 1
ATOM 5811 N N . ASN E 1 64 ? 16.601 18.829 39.818 1.00 15.74 56 ASN E N 1
ATOM 5812 C CA . ASN E 1 64 ? 17.597 18.459 38.820 1.00 15.95 56 ASN E CA 1
ATOM 5813 C C . ASN E 1 64 ? 18.924 18.197 39.519 1.00 15.82 56 ASN E C 1
ATOM 5814 O O . ASN E 1 64 ? 19.205 18.754 40.579 1.00 18.26 56 ASN E O 1
ATOM 5819 N N . TYR E 1 65 ? 19.739 17.329 38.926 1.00 17.20 57 TYR E N 1
ATOM 5820 C CA . TYR E 1 65 ? 20.986 16.891 39.548 1.00 19.72 57 TYR E CA 1
ATOM 5821 C C . TYR E 1 65 ? 22.123 17.108 38.560 1.00 18.10 57 TYR E C 1
ATOM 5822 O O . TYR E 1 65 ? 22.073 16.592 37.439 1.00 17.39 57 TYR E O 1
ATOM 5831 N N . GLY E 1 66 ? 23.147 17.862 38.975 1.00 20.71 58 GLY E N 1
ATOM 5832 C CA . GLY E 1 66 ? 24.227 18.201 38.061 1.00 23.38 58 GLY E CA 1
ATOM 5833 C C . GLY E 1 66 ? 25.586 18.255 38.730 1.00 22.47 58 GLY E C 1
ATOM 5834 O O . GLY E 1 66 ? 25.740 17.776 39.860 1.00 21.03 58 GLY E O 1
ATOM 5835 N N . PHE E 1 67 ? 26.587 18.823 38.055 1.00 15.61 59 PHE E N 1
ATOM 5836 C CA . PHE E 1 67 ? 27.910 18.949 38.659 1.00 16.91 59 PHE E CA 1
ATOM 5837 C C . PHE E 1 67 ? 28.559 20.265 38.244 1.00 20.63 59 PHE E C 1
ATOM 5838 O O . PHE E 1 67 ? 28.154 20.905 37.271 1.00 22.87 59 PHE E O 1
ATOM 5846 N N . ILE E 1 68 ? 29.578 20.665 38.995 1.00 22.59 60 ILE E N 1
ATOM 5847 C CA . ILE E 1 68 ? 30.386 21.836 38.665 1.00 22.64 60 ILE E CA 1
ATOM 5848 C C . ILE E 1 68 ? 31.625 21.366 37.914 1.00 25.79 60 ILE E C 1
ATOM 5849 O O . ILE E 1 68 ? 32.387 20.550 38.454 1.00 24.95 60 ILE E O 1
ATOM 5854 N N . PRO E 1 69 ? 31.882 21.865 36.701 1.00 28.02 61 PRO E N 1
ATOM 5855 C CA . PRO E 1 69 ? 33.094 21.469 35.970 1.00 31.76 61 PRO E CA 1
ATOM 5856 C C . PRO E 1 69 ? 34.365 21.876 36.703 1.00 26.76 61 PRO E C 1
ATOM 5857 O O . PRO E 1 69 ? 34.421 22.918 37.355 1.00 26.94 61 PRO E O 1
ATOM 5861 N N . GLN E 1 70 ? 35.399 21.041 36.557 1.00 29.15 62 GLN E N 1
ATOM 5862 C CA . GLN E 1 70 ? 36.740 21.308 37.086 1.00 35.19 62 GLN E CA 1
ATOM 5863 C C . GLN E 1 70 ? 36.729 21.428 38.607 1.00 36.11 62 GLN E C 1
ATOM 5864 O O . GLN E 1 70 ? 37.414 22.272 39.192 1.00 34.74 62 GLN E O 1
ATOM 5870 N N . THR E 1 71 ? 35.931 20.576 39.243 1.00 31.47 63 THR E N 1
ATOM 5871 C CA . THR E 1 71 ? 35.932 20.395 40.684 1.00 36.20 63 THR E CA 1
ATOM 5872 C C . THR E 1 71 ? 36.050 18.906 40.980 1.00 38.81 63 THR E C 1
ATOM 5873 O O . THR E 1 71 ? 35.782 18.063 40.120 1.00 37.70 63 THR E O 1
ATOM 5877 N N . LEU E 1 72 ? 36.460 18.588 42.207 1.00 40.12 64 LEU E N 1
ATOM 5878 C CA . LEU E 1 72 ? 36.505 17.212 42.685 1.00 37.35 64 LEU E CA 1
ATOM 5879 C C . LEU E 1 72 ? 36.068 17.172 44.140 1.00 44.74 64 LEU E C 1
ATOM 5880 O O . LEU E 1 72 ? 36.629 17.887 44.975 1.00 40.96 64 LEU E O 1
ATOM 5885 N N . ASP E 1 73 ? 35.079 16.336 44.442 1.00 42.45 65 ASP E N 1
ATOM 5886 C CA . ASP E 1 73 ? 34.715 16.045 45.817 1.00 44.11 65 ASP E CA 1
ATOM 5887 C C . ASP E 1 73 ? 35.425 14.764 46.253 1.00 50.74 65 ASP E C 1
ATOM 5888 O O . ASP E 1 73 ? 36.219 14.182 45.508 1.00 54.49 65 ASP E O 1
ATOM 5893 N N . GLU E 1 74 ? 35.143 14.322 47.482 1.00 52.31 66 GLU E N 1
ATOM 5894 C CA . GLU E 1 74 ? 35.898 13.215 48.061 1.00 59.67 66 GLU E CA 1
ATOM 5895 C C . GLU E 1 74 ? 35.622 11.881 47.375 1.00 59.41 66 GLU E C 1
ATOM 5896 O O . GLU E 1 74 ? 36.478 10.990 47.429 1.00 59.95 66 GLU E O 1
ATOM 5902 N N . ASP E 1 75 ? 34.464 11.720 46.729 1.00 55.42 67 ASP E N 1
ATOM 5903 C CA . ASP E 1 75 ? 34.138 10.474 46.044 1.00 61.31 67 ASP E CA 1
ATOM 5904 C C . ASP E 1 75 ? 34.845 10.333 44.697 1.00 66.14 67 ASP E C 1
ATOM 5905 O O . ASP E 1 75 ? 34.567 9.377 43.965 1.00 69.22 67 ASP E O 1
ATOM 5910 N N . GLY E 1 76 ? 35.749 11.252 44.361 1.00 66.00 68 GLY E N 1
ATOM 5911 C CA . GLY E 1 76 ? 36.488 11.189 43.118 1.00 61.40 68 GLY E CA 1
ATOM 5912 C C . GLY E 1 76 ? 35.811 11.832 41.929 1.00 47.14 68 GLY E C 1
ATOM 5913 O O . GLY E 1 76 ? 36.411 11.881 40.849 1.00 49.22 68 GLY E O 1
ATOM 5914 N N . ASP E 1 77 ? 34.590 12.323 42.083 1.00 40.38 69 ASP E N 1
ATOM 5915 C CA . ASP E 1 77 ? 33.860 12.954 40.996 1.00 39.97 69 ASP E CA 1
ATOM 5916 C C . ASP E 1 77 ? 33.760 14.455 41.232 1.00 33.72 69 ASP E C 1
ATOM 5917 O O . ASP E 1 77 ? 34.111 14.971 42.301 1.00 35.83 69 ASP E O 1
ATOM 5922 N N . GLU E 1 78 ? 33.275 15.148 40.203 1.00 31.52 70 GLU E N 1
ATOM 5923 C CA . GLU E 1 78 ? 33.027 16.578 40.302 1.00 39.48 70 GLU E CA 1
ATOM 5924 C C . GLU E 1 78 ? 31.951 16.857 41.349 1.00 40.89 70 GLU E C 1
ATOM 5925 O O . GLU E 1 78 ? 31.058 16.038 41.590 1.00 33.32 70 GLU E O 1
ATOM 5931 N N . LEU E 1 79 ? 32.054 18.029 41.975 1.00 33.93 71 LEU E N 1
ATOM 5932 C CA . LEU E 1 79 ? 31.122 18.443 43.022 1.00 27.00 71 LEU E CA 1
ATOM 5933 C C . LEU E 1 79 ? 29.683 18.472 42.506 1.00 23.93 71 LEU E C 1
ATOM 5934 O O . LEU E 1 79 ? 29.415 18.986 41.417 1.00 26.11 71 LEU E O 1
ATOM 5939 N N . ASP E 1 80 ? 28.760 17.899 43.285 1.00 23.67 72 ASP E N 1
ATOM 5940 C CA . ASP E 1 80 ? 27.365 17.755 42.876 1.00 21.90 72 ASP E CA 1
ATOM 5941 C C . ASP E 1 80 ? 26.591 19.055 43.059 1.00 22.44 72 ASP E C 1
ATOM 5942 O O . ASP E 1 80 ? 26.890 19.858 43.955 1.00 25.02 72 ASP E O 1
ATOM 5947 N N . VAL E 1 81 ? 25.527 19.202 42.261 1.00 18.61 73 VAL E N 1
ATOM 5948 C CA . VAL E 1 81 ? 24.632 20.355 42.310 1.00 16.88 73 VAL E CA 1
ATOM 5949 C C . VAL E 1 81 ? 23.184 19.873 42.348 1.00 21.84 73 VAL E C 1
ATOM 5950 O O . VAL E 1 81 ? 22.790 18.996 41.563 1.00 19.03 73 VAL E O 1
ATOM 5954 N N . LEU E 1 82 ? 22.400 20.428 43.283 1.00 17.04 74 LEU E N 1
ATOM 5955 C CA . LEU E 1 82 ? 20.943 20.319 43.272 1.00 16.12 74 LEU E CA 1
ATOM 5956 C C . LEU E 1 82 ? 20.412 21.602 42.646 1.00 20.18 74 LEU E C 1
ATOM 5957 O O . LEU E 1 82 ? 20.531 22.681 43.236 1.00 23.67 74 LEU E O 1
ATOM 5962 N N . LEU E 1 83 ? 19.872 21.498 41.441 1.00 18.61 75 LEU E N 1
ATOM 5963 C CA . LEU E 1 83 ? 19.400 22.653 40.691 1.00 11.95 75 LEU E CA 1
ATOM 5964 C C . LEU E 1 83 ? 17.882 22.647 40.702 1.00 15.59 75 LEU E C 1
ATOM 5965 O O . LEU E 1 83 ? 17.260 21.745 40.126 1.00 16.62 75 LEU E O 1
ATOM 5970 N N . VAL E 1 84 ? 17.292 23.663 41.319 1.00 17.40 76 VAL E N 1
ATOM 5971 C CA . VAL E 1 84 ? 15.845 23.741 41.503 1.00 22.32 76 VAL E CA 1
ATOM 5972 C C . VAL E 1 84 ? 15.242 24.554 40.366 1.00 21.42 76 VAL E C 1
ATOM 5973 O O . VAL E 1 84 ? 15.629 25.705 40.158 1.00 18.75 76 VAL E O 1
ATOM 5977 N N . THR E 1 85 ? 14.304 23.951 39.623 1.00 19.47 77 THR E N 1
ATOM 5978 C CA . THR E 1 85 ? 13.534 24.650 38.599 1.00 19.72 77 THR E CA 1
ATOM 5979 C C . THR E 1 85 ? 12.084 24.197 38.640 1.00 23.02 77 THR E C 1
ATOM 5980 O O . THR E 1 85 ? 11.759 23.146 39.190 1.00 22.73 77 THR E O 1
ATOM 5984 N N . GLU E 1 86 ? 11.206 24.994 38.020 1.00 19.00 78 GLU E N 1
ATOM 5985 C CA . GLU E 1 86 ? 9.797 24.625 37.990 1.00 21.30 78 GLU E CA 1
ATOM 5986 C C . GLU E 1 86 ? 9.542 23.453 37.044 1.00 23.53 78 GLU E C 1
ATOM 5987 O O . GLU E 1 86 ? 8.698 22.596 37.326 1.00 24.74 78 GLU E O 1
ATOM 5993 N N . GLN E 1 87 ? 10.243 23.409 35.909 1.00 19.33 79 GLN E N 1
ATOM 5994 C CA . GLN E 1 87 ? 10.128 22.318 34.955 1.00 21.51 79 GLN E CA 1
ATOM 5995 C C . GLN E 1 87 ? 11.501 21.697 34.745 1.00 22.23 79 GLN E C 1
ATOM 5996 O O . GLN E 1 87 ? 12.508 22.419 34.742 1.00 19.12 79 GLN E O 1
ATOM 6002 N N . PRO E 1 88 ? 11.572 20.369 34.595 1.00 24.28 80 PRO E N 1
ATOM 6003 C CA . PRO E 1 88 ? 12.872 19.678 34.561 1.00 19.27 80 PRO E CA 1
ATOM 6004 C C . PRO E 1 88 ? 13.764 20.123 33.409 1.00 15.77 80 PRO E C 1
ATOM 6005 O O . PRO E 1 88 ? 13.300 20.584 32.365 1.00 18.80 80 PRO E O 1
ATOM 6009 N N . LEU E 1 89 ? 15.064 19.963 33.628 1.00 15.41 81 LEU E N 1
ATOM 6010 C CA A LEU E 1 89 ? 16.096 20.269 32.654 0.55 20.10 81 LEU E CA 1
ATOM 6011 C CA B LEU E 1 89 ? 16.097 20.269 32.647 0.45 20.16 81 LEU E CA 1
ATOM 6012 C C . LEU E 1 89 ? 16.592 18.979 32.016 1.00 18.89 81 LEU E C 1
ATOM 6013 O O . LEU E 1 89 ? 16.760 17.969 32.702 1.00 19.00 81 LEU E O 1
ATOM 6022 N N . ALA E 1 90 ? 16.846 19.023 30.713 1.00 17.60 82 ALA E N 1
ATOM 6023 C CA . ALA E 1 90 ? 17.371 17.854 30.025 1.00 19.10 82 ALA E CA 1
ATOM 6024 C C . ALA E 1 90 ? 18.814 17.557 30.442 1.00 17.34 82 ALA E C 1
ATOM 6025 O O . ALA E 1 90 ? 19.585 18.454 30.797 1.00 18.36 82 ALA E O 1
ATOM 6027 N N . THR E 1 91 ? 19.175 16.274 30.379 1.00 21.55 83 THR E N 1
ATOM 6028 C CA . THR E 1 91 ? 20.562 15.853 30.552 1.00 21.37 83 THR E CA 1
ATOM 6029 C C . THR E 1 91 ? 21.462 16.517 29.516 1.00 26.32 83 THR E C 1
ATOM 6030 O O . THR E 1 91 ? 21.142 16.536 28.325 1.00 24.46 83 THR E O 1
ATOM 6034 N N . GLY E 1 92 ? 22.592 17.059 29.963 1.00 20.09 84 GLY E N 1
ATOM 6035 C CA . GLY E 1 92 ? 23.623 17.518 29.050 1.00 28.96 84 GLY E CA 1
ATOM 6036 C C . GLY E 1 92 ? 23.621 19.006 28.749 1.00 28.50 84 GLY E C 1
ATOM 6037 O O . GLY E 1 92 ? 24.521 19.480 28.047 1.00 28.49 84 GLY E O 1
ATOM 6038 N N . VAL E 1 93 ? 22.649 19.750 29.230 1.00 19.70 85 VAL E N 1
ATOM 6039 C CA A VAL E 1 93 ? 22.668 21.194 29.035 0.47 25.27 85 VAL E CA 1
ATOM 6040 C CA B VAL E 1 93 ? 22.619 21.200 29.063 0.53 25.26 85 VAL E CA 1
ATOM 6041 C C . VAL E 1 93 ? 23.393 21.821 30.214 1.00 24.70 85 VAL E C 1
ATOM 6042 O O . VAL E 1 93 ? 23.308 21.336 31.347 1.00 20.69 85 VAL E O 1
ATOM 6049 N N . PHE E 1 94 ? 24.160 22.876 29.938 1.00 21.73 86 PHE E N 1
ATOM 6050 C CA . PHE E 1 94 ? 24.843 23.591 31.007 1.00 21.62 86 PHE E CA 1
ATOM 6051 C C . PHE E 1 94 ? 24.230 24.974 31.162 1.00 26.26 86 PHE E C 1
ATOM 6052 O O . PHE E 1 94 ? 23.559 25.483 30.264 1.00 22.20 86 PHE E O 1
ATOM 6060 N N . LEU E 1 95 ? 24.446 25.577 32.327 1.00 20.65 87 LEU E N 1
ATOM 6061 C CA . LEU E 1 95 ? 23.864 26.885 32.570 1.00 20.19 87 LEU E CA 1
ATOM 6062 C C . LEU E 1 95 ? 24.706 27.629 33.589 1.00 25.48 87 LEU E C 1
ATOM 6063 O O . LEU E 1 95 ? 25.459 27.032 34.365 1.00 21.37 87 LEU E O 1
ATOM 6068 N N . GLU E 1 96 ? 24.554 28.944 33.583 1.00 22.63 88 GLU E N 1
ATOM 6069 C CA . GLU E 1 96 ? 25.025 29.763 34.694 1.00 21.01 88 GLU E CA 1
ATOM 6070 C C . GLU E 1 96 ? 23.974 29.719 35.793 1.00 20.03 88 GLU E C 1
ATOM 6071 O O . GLU E 1 96 ? 22.800 30.015 35.546 1.00 26.26 88 GLU E O 1
ATOM 6077 N N . ALA E 1 97 ? 24.387 29.309 36.987 1.00 20.08 89 ALA E N 1
ATOM 6078 C CA . ALA E 1 97 ? 23.496 29.064 38.112 1.00 19.33 89 ALA E CA 1
ATOM 6079 C C . ALA E 1 97 ? 23.893 29.922 39.307 1.00 25.65 89 ALA E C 1
ATOM 6080 O O . ALA E 1 97 ? 25.081 30.107 39.581 1.00 23.36 89 ALA E O 1
ATOM 6082 N N . ARG E 1 98 ? 22.891 30.435 40.019 1.00 22.01 90 ARG E N 1
ATOM 6083 C CA . ARG E 1 98 ? 23.112 31.230 41.216 1.00 24.38 90 ARG E CA 1
ATOM 6084 C C . ARG E 1 98 ? 23.181 30.289 42.412 1.00 22.29 90 ARG E C 1
ATOM 6085 O O . ARG E 1 98 ? 22.293 29.455 42.595 1.00 19.89 90 ARG E O 1
ATOM 6093 N N . VAL E 1 99 ? 24.249 30.418 43.200 1.00 20.96 91 VAL E N 1
ATOM 6094 C CA . VAL E 1 99 ? 24.459 29.606 44.397 1.00 21.14 91 VAL E CA 1
ATOM 6095 C C . VAL E 1 99 ? 23.606 30.161 45.529 1.00 23.24 91 VAL E C 1
ATOM 6096 O O . VAL E 1 99 ? 23.755 31.329 45.909 1.00 23.75 91 VAL E O 1
ATOM 6100 N N . ILE E 1 100 ? 22.740 29.322 46.100 1.00 22.37 92 ILE E N 1
ATOM 6101 C CA . ILE E 1 100 ? 21.895 29.763 47.206 1.00 25.51 92 ILE E CA 1
ATOM 6102 C C . ILE E 1 100 ? 22.100 28.972 48.488 1.00 23.96 92 ILE E C 1
ATOM 6103 O O . ILE E 1 100 ? 21.544 29.365 49.526 1.00 28.05 92 ILE E O 1
ATOM 6108 N N . GLY E 1 101 ? 22.892 27.903 48.480 1.00 28.23 93 GLY E N 1
ATOM 6109 C CA . GLY E 1 101 ? 23.120 27.145 49.695 1.00 33.95 93 GLY E CA 1
ATOM 6110 C C . GLY E 1 101 ? 23.879 25.867 49.400 1.00 31.04 93 GLY E C 1
ATOM 6111 O O . GLY E 1 101 ? 24.313 25.626 48.273 1.00 21.46 93 GLY E O 1
ATOM 6112 N N . VAL E 1 102 ? 24.036 25.054 50.440 1.00 27.13 94 VAL E N 1
ATOM 6113 C CA . VAL E 1 102 ? 24.730 23.774 50.324 1.00 23.79 94 VAL E CA 1
ATOM 6114 C C . VAL E 1 102 ? 24.064 22.779 51.259 1.00 27.35 94 VAL E C 1
ATOM 6115 O O . VAL E 1 102 ? 23.697 23.113 52.389 1.00 25.89 94 VAL E O 1
ATOM 6119 N N . MET E 1 103 ? 23.870 21.562 50.763 1.00 23.35 95 MET E N 1
ATOM 6120 C CA . MET E 1 103 ? 23.422 20.445 51.582 1.00 22.28 95 MET E CA 1
ATOM 6121 C C . MET E 1 103 ? 24.658 19.641 51.968 1.00 24.49 95 MET E C 1
ATOM 6122 O O . MET E 1 103 ? 25.296 19.022 51.108 1.00 27.23 95 MET E O 1
ATOM 6127 N N . LYS E 1 104 ? 25.006 19.664 53.254 1.00 25.46 96 LYS E N 1
ATOM 6128 C CA . LYS E 1 104 ? 26.119 18.864 53.756 1.00 29.80 96 LYS E CA 1
ATOM 6129 C C . LYS E 1 104 ? 25.667 17.415 53.869 1.00 30.06 96 LYS E C 1
ATOM 6130 O O . LYS E 1 104 ? 24.635 17.130 54.479 1.00 31.39 96 LYS E O 1
ATOM 6136 N N . PHE E 1 105 ? 26.435 16.500 53.286 1.00 31.84 97 PHE E N 1
ATOM 6137 C CA . PHE E 1 105 ? 25.932 15.154 53.061 1.00 36.92 97 PHE E CA 1
ATOM 6138 C C . PHE E 1 105 ? 27.050 14.133 53.217 1.00 31.20 97 PHE E C 1
ATOM 6139 O O . PHE E 1 105 ? 28.169 14.344 52.741 1.00 32.42 97 PHE E O 1
ATOM 6147 N N . VAL E 1 106 ? 26.740 13.026 53.881 1.00 28.51 98 VAL E N 1
ATOM 6148 C CA . VAL E 1 106 ? 27.632 11.876 53.957 1.00 32.90 98 VAL E CA 1
ATOM 6149 C C . VAL E 1 106 ? 26.918 10.688 53.329 1.00 38.88 98 VAL E C 1
ATOM 6150 O O . VAL E 1 106 ? 25.791 10.355 53.718 1.00 35.53 98 VAL E O 1
ATOM 6154 N N . ASP E 1 107 ? 27.569 10.061 52.353 1.00 40.00 99 ASP E N 1
ATOM 6155 C CA . ASP E 1 107 ? 26.998 8.956 51.592 1.00 37.35 99 ASP E CA 1
ATOM 6156 C C . ASP E 1 107 ? 27.922 7.758 51.747 1.00 44.67 99 ASP E C 1
ATOM 6157 O O . ASP E 1 107 ? 29.005 7.722 51.151 1.00 45.74 99 ASP E O 1
ATOM 6162 N N . ASP E 1 108 ? 27.496 6.794 52.559 1.00 49.10 100 ASP E N 1
ATOM 6163 C CA . ASP E 1 108 ? 28.184 5.516 52.707 1.00 56.67 100 ASP E CA 1
ATOM 6164 C C . ASP E 1 108 ? 29.652 5.726 53.075 1.00 51.18 100 ASP E C 1
ATOM 6165 O O . ASP E 1 108 ? 30.569 5.293 52.379 1.00 52.00 100 ASP E O 1
ATOM 6170 N N . GLY E 1 109 ? 29.860 6.438 54.182 1.00 47.72 101 GLY E N 1
ATOM 6171 C CA . GLY E 1 109 ? 31.161 6.617 54.762 1.00 46.21 101 GLY E CA 1
ATOM 6172 C C . GLY E 1 109 ? 31.879 7.893 54.365 1.00 53.04 101 GLY E C 1
ATOM 6173 O O . GLY E 1 109 ? 32.744 8.352 55.115 1.00 52.82 101 GLY E O 1
ATOM 6174 N N . GLU E 1 110 ? 31.551 8.483 53.214 1.00 51.30 102 GLU E N 1
ATOM 6175 C CA . GLU E 1 110 ? 32.347 9.585 52.691 1.00 50.14 102 GLU E CA 1
ATOM 6176 C C . GLU E 1 110 ? 31.496 10.813 52.393 1.00 40.58 102 GLU E C 1
ATOM 6177 O O . GLU E 1 110 ? 30.293 10.721 52.130 1.00 34.70 102 GLU E O 1
ATOM 6183 N N . VAL E 1 111 ? 32.162 11.968 52.429 1.00 38.13 103 VAL E N 1
ATOM 6184 C CA . VAL E 1 111 ? 31.510 13.256 52.235 1.00 37.79 103 VAL E CA 1
ATOM 6185 C C . VAL E 1 111 ? 31.151 13.429 50.767 1.00 38.61 103 VAL E C 1
ATOM 6186 O O . VAL E 1 111 ? 31.967 13.161 49.875 1.00 39.41 103 VAL E O 1
ATOM 6190 N N . ASP E 1 112 ? 29.926 13.874 50.509 1.00 38.22 104 ASP E N 1
ATOM 6191 C CA . ASP E 1 112 ? 29.444 14.124 49.157 1.00 35.96 104 ASP E CA 1
ATOM 6192 C C . ASP E 1 112 ? 28.460 15.295 49.220 1.00 27.09 104 ASP E C 1
ATOM 6193 O O . ASP E 1 112 ? 27.265 15.161 48.962 1.00 25.49 104 ASP E O 1
ATOM 6198 N N . ASP E 1 113 ? 28.972 16.462 49.608 1.00 28.07 105 ASP E N 1
ATOM 6199 C CA . ASP E 1 113 ? 28.156 17.667 49.697 1.00 30.69 105 ASP E CA 1
ATOM 6200 C C . ASP E 1 113 ? 27.595 18.030 48.328 1.00 31.90 105 ASP E C 1
ATOM 6201 O O . ASP E 1 113 ? 28.162 17.686 47.286 1.00 30.73 105 ASP E O 1
ATOM 6206 N N . LYS E 1 114 ? 26.462 18.732 48.333 1.00 29.97 106 LYS E N 1
ATOM 6207 C CA . LYS E 1 114 ? 25.797 19.136 47.099 1.00 27.05 106 LYS E CA 1
ATOM 6208 C C . LYS E 1 114 ? 25.415 20.610 47.179 1.00 25.77 106 LYS E C 1
ATOM 6209 O O . LYS E 1 114 ? 24.778 21.041 48.145 1.00 23.46 106 LYS E O 1
ATOM 6215 N N . ILE E 1 115 ? 25.837 21.383 46.180 1.00 25.37 107 ILE E N 1
ATOM 6216 C CA . ILE E 1 115 ? 25.556 22.816 46.133 1.00 21.27 107 ILE E CA 1
ATOM 6217 C C . ILE E 1 115 ? 24.131 23.011 45.642 1.00 19.98 107 ILE E C 1
ATOM 6218 O O . ILE E 1 115 ? 23.721 22.391 44.655 1.00 24.46 107 ILE E O 1
ATOM 6223 N N . VAL E 1 116 ? 23.370 23.866 46.327 1.00 21.82 108 VAL E N 1
ATOM 6224 C CA . VAL E 1 116 ? 21.988 24.156 45.952 1.00 18.73 108 VAL E CA 1
ATOM 6225 C C . VAL E 1 116 ? 21.998 25.406 45.094 1.00 20.38 108 VAL E C 1
ATOM 6226 O O . VAL E 1 116 ? 22.487 26.450 45.534 1.00 19.87 108 VAL E O 1
ATOM 6230 N N . CYS E 1 117 ? 21.444 25.300 43.884 1.00 22.84 109 CYS E N 1
ATOM 6231 C CA . CYS E 1 117 ? 21.458 26.374 42.899 1.00 21.10 109 CYS E CA 1
ATOM 6232 C C . CYS E 1 117 ? 20.089 26.551 42.269 1.00 20.35 109 CYS E C 1
ATOM 6233 O O . CYS E 1 117 ? 19.257 25.636 42.250 1.00 18.86 109 CYS E O 1
ATOM 6236 N N . VAL E 1 118 ? 19.897 27.746 41.716 1.00 22.49 110 VAL E N 1
ATOM 6237 C CA . VAL E 1 118 ? 18.813 28.039 40.783 1.00 22.26 110 VAL E CA 1
ATOM 6238 C C . VAL E 1 118 ? 19.447 28.645 39.538 1.00 22.08 110 VAL E C 1
ATOM 6239 O O . VAL E 1 118 ? 20.604 29.096 39.572 1.00 20.38 110 VAL E O 1
ATOM 6243 N N . PRO E 1 119 ? 18.728 28.669 38.424 1.00 17.34 111 PRO E N 1
ATOM 6244 C CA . PRO E 1 119 ? 19.258 29.366 37.239 1.00 21.35 111 PRO E CA 1
ATOM 6245 C C . PRO E 1 119 ? 19.513 30.836 37.561 1.00 22.65 111 PRO E C 1
ATOM 6246 O O . PRO E 1 119 ? 18.713 31.483 38.239 1.00 21.92 111 PRO E O 1
ATOM 6250 N N . ALA E 1 120 ? 20.646 31.366 37.079 1.00 19.61 112 ALA E N 1
ATOM 6251 C CA . ALA E 1 120 ? 20.996 32.740 37.433 1.00 25.14 112 ALA E CA 1
ATOM 6252 C C . ALA E 1 120 ? 20.025 33.741 36.818 1.00 26.52 112 ALA E C 1
ATOM 6253 O O . ALA E 1 120 ? 19.842 34.838 37.347 1.00 21.95 112 ALA E O 1
ATOM 6255 N N . ASP E 1 121 ? 19.376 33.377 35.720 1.00 21.78 113 ASP E N 1
ATOM 6256 C CA . ASP E 1 121 ? 18.491 34.290 35.002 1.00 19.43 113 ASP E CA 1
ATOM 6257 C C . ASP E 1 121 ? 17.143 33.579 34.883 1.00 24.25 113 ASP E C 1
ATOM 6258 O O . ASP E 1 121 ? 16.948 32.750 33.991 1.00 22.38 113 ASP E O 1
ATOM 6263 N N . ASP E 1 122 ? 16.219 33.882 35.794 1.00 21.98 114 ASP E N 1
ATOM 6264 C CA . ASP E 1 122 ? 14.895 33.255 35.804 1.00 22.35 114 ASP E CA 1
ATOM 6265 C C . ASP E 1 122 ? 13.818 34.325 35.644 1.00 27.53 114 ASP E C 1
ATOM 6266 O O . ASP E 1 122 ? 13.412 34.965 36.619 1.00 26.62 114 ASP E O 1
ATOM 6271 N N . ARG E 1 123 ? 13.313 34.481 34.425 1.00 23.64 115 ARG E N 1
ATOM 6272 C CA . ARG E 1 123 ? 12.280 35.467 34.149 1.00 25.10 115 ARG E CA 1
ATOM 6273 C C . ARG E 1 123 ? 10.875 34.891 34.267 1.00 25.18 115 ARG E C 1
ATOM 6274 O O . ARG E 1 123 ? 9.906 35.573 33.924 1.00 28.55 115 ARG E O 1
ATOM 6282 N N . ASN E 1 124 ? 10.747 33.661 34.749 1.00 21.06 116 ASN E N 1
ATOM 6283 C CA . ASN E 1 124 ? 9.450 33.082 35.074 1.00 20.55 116 ASN E CA 1
ATOM 6284 C C . ASN E 1 124 ? 9.022 33.437 36.494 1.00 26.40 116 ASN E C 1
ATOM 6285 O O . ASN E 1 124 ? 7.854 33.766 36.724 1.00 22.55 116 ASN E O 1
ATOM 6290 N N . ASN E 1 125 ? 9.941 33.397 37.458 1.00 28.05 117 ASN E N 1
ATOM 6291 C CA . ASN E 1 125 ? 9.621 33.848 38.808 1.00 24.65 117 ASN E CA 1
ATOM 6292 C C . ASN E 1 125 ? 10.357 35.126 39.200 1.00 26.91 117 ASN E C 1
ATOM 6293 O O . ASN E 1 125 ? 10.284 35.542 40.363 1.00 23.91 117 ASN E O 1
ATOM 6298 N N . GLY E 1 126 ? 11.053 35.764 38.264 1.00 20.74 118 GLY E N 1
ATOM 6299 C CA . GLY E 1 126 ? 11.732 37.015 38.575 1.00 25.12 118 GLY E CA 1
ATOM 6300 C C . GLY E 1 126 ? 12.846 36.870 39.586 1.00 25.99 118 GLY E C 1
ATOM 6301 O O . GLY E 1 126 ? 12.997 37.726 40.468 1.00 29.35 118 GLY E O 1
ATOM 6302 N N . ASN E 1 127 ? 13.627 35.795 39.485 1.00 20.10 119 ASN E N 1
ATOM 6303 C CA . ASN E 1 127 ? 14.764 35.563 40.370 1.00 19.90 119 ASN E CA 1
ATOM 6304 C C . ASN E 1 127 ? 14.324 35.579 41.829 1.00 22.19 119 ASN E C 1
ATOM 6305 O O . ASN E 1 127 ? 14.948 36.203 42.680 1.00 23.11 119 ASN E O 1
ATOM 6310 N N . ALA E 1 128 ? 13.242 34.852 42.109 1.00 23.81 120 ALA E N 1
ATOM 6311 C CA . ALA E 1 128 ? 12.603 34.896 43.422 1.00 25.54 120 ALA E CA 1
ATOM 6312 C C . ALA E 1 128 ? 13.419 34.214 44.523 1.00 25.33 120 ALA E C 1
ATOM 6313 O O . ALA E 1 128 ? 13.187 34.490 45.711 1.00 23.67 120 ALA E O 1
ATOM 6315 N N . TYR E 1 129 ? 14.339 33.315 44.180 1.00 23.45 121 TYR E N 1
ATOM 6316 C CA . TYR E 1 129 ? 15.049 32.519 45.183 1.00 28.74 121 TYR E CA 1
ATOM 6317 C C . TYR E 1 129 ? 16.515 32.926 45.196 1.00 28.20 121 TYR E C 1
ATOM 6318 O O . TYR E 1 129 ? 17.251 32.657 44.238 1.00 25.73 121 TYR E O 1
ATOM 6327 N N . LYS E 1 130 ? 16.930 33.579 46.279 1.00 27.43 122 LYS E N 1
ATOM 6328 C CA . LYS E 1 130 ? 18.313 33.973 46.482 1.00 29.05 122 LYS E CA 1
ATOM 6329 C C . LYS E 1 130 ? 18.951 33.337 47.706 1.00 30.56 122 LYS E C 1
ATOM 6330 O O . LYS E 1 130 ? 20.183 33.355 47.811 1.00 28.66 122 LYS E O 1
ATOM 6336 N N . THR E 1 131 ? 18.153 32.803 48.635 1.00 29.09 123 THR E N 1
ATOM 6337 C CA . THR E 1 131 ? 18.635 32.032 49.773 1.00 25.99 123 THR E CA 1
ATOM 6338 C C . THR E 1 131 ? 17.740 30.809 49.950 1.00 22.30 123 THR E C 1
ATOM 6339 O O . THR E 1 131 ? 16.615 30.761 49.443 1.00 22.41 123 THR E O 1
ATOM 6343 N N . LEU E 1 132 ? 18.243 29.821 50.701 1.00 26.40 124 LEU E N 1
ATOM 6344 C CA . LEU E 1 132 ? 17.443 28.631 50.994 1.00 26.29 124 LEU E CA 1
ATOM 6345 C C . LEU E 1 132 ? 16.133 28.999 51.680 1.00 28.86 124 LEU E C 1
ATOM 6346 O O . LEU E 1 132 ? 15.098 28.354 51.450 1.00 24.90 124 LEU E O 1
ATOM 6351 N N . SER E 1 133 ? 16.158 30.037 52.529 1.00 24.76 125 SER E N 1
ATOM 6352 C CA . SER E 1 133 ? 14.951 30.444 53.239 1.00 23.01 125 SER E CA 1
ATOM 6353 C C . SER E 1 133 ? 13.887 30.993 52.299 1.00 24.69 125 SER E C 1
ATOM 6354 O O . SER E 1 133 ? 12.720 31.066 52.688 1.00 24.70 125 SER E O 1
ATOM 6357 N N . ASP E 1 134 ? 14.263 31.376 51.072 1.00 21.90 126 ASP E N 1
ATOM 6358 C CA . ASP E 1 134 ? 13.278 31.808 50.089 1.00 25.79 126 ASP E CA 1
ATOM 6359 C C . ASP E 1 134 ? 12.454 30.633 49.555 1.00 22.98 126 ASP E C 1
ATOM 6360 O O . ASP E 1 134 ? 11.343 30.841 49.061 1.00 24.54 126 ASP E O 1
ATOM 6365 N N . LEU E 1 135 ? 12.993 29.410 49.607 1.00 24.41 127 LEU E N 1
ATOM 6366 C CA . LEU E 1 135 ? 12.257 28.212 49.184 1.00 23.57 127 LEU E CA 1
ATOM 6367 C C . LEU E 1 135 ? 11.210 27.828 50.226 1.00 19.86 127 LEU E C 1
ATOM 6368 O O . LEU E 1 135 ? 11.349 28.166 51.399 1.00 25.26 127 LEU E O 1
ATOM 6373 N N . PRO E 1 136 ? 10.149 27.124 49.828 1.00 22.15 128 PRO E N 1
ATOM 6374 C CA . PRO E 1 136 ? 9.268 26.524 50.839 1.00 26.14 128 PRO E CA 1
ATOM 6375 C C . PRO E 1 136 ? 10.068 25.617 51.761 1.00 24.68 128 PRO E C 1
ATOM 6376 O O . PRO E 1 136 ? 10.830 24.767 51.306 1.00 21.06 128 PRO E O 1
ATOM 6380 N N . GLN E 1 137 ? 9.921 25.820 53.071 1.00 24.87 129 GLN E N 1
ATOM 6381 C CA . GLN E 1 137 ? 10.619 24.938 54.004 1.00 26.66 129 GLN E CA 1
ATOM 6382 C C . GLN E 1 137 ? 10.292 23.468 53.722 1.00 25.32 129 GLN E C 1
ATOM 6383 O O . GLN E 1 137 ? 11.169 22.597 53.806 1.00 23.75 129 GLN E O 1
ATOM 6389 N N . GLN E 1 138 ? 9.044 23.180 53.343 1.00 21.97 130 GLN E N 1
ATOM 6390 C CA . GLN E 1 138 ? 8.636 21.797 53.084 1.00 21.17 130 GLN E CA 1
ATOM 6391 C C . GLN E 1 138 ? 9.381 21.185 51.891 1.00 19.40 130 GLN E C 1
ATOM 6392 O O . GLN E 1 138 ? 9.572 19.960 51.835 1.00 19.17 130 GLN E O 1
ATOM 6398 N N . LEU E 1 139 ? 9.796 22.009 50.926 1.00 20.35 131 LEU E N 1
ATOM 6399 C CA . LEU E 1 139 ? 10.624 21.505 49.832 1.00 21.31 131 LEU E CA 1
ATOM 6400 C C . LEU E 1 139 ? 11.973 21.022 50.359 1.00 20.06 131 LEU E C 1
ATOM 6401 O O . LEU E 1 139 ? 12.437 19.929 50.017 1.00 17.45 131 LEU E O 1
ATOM 6406 N N . ILE E 1 140 ? 12.601 21.825 51.223 1.00 18.84 132 ILE E N 1
ATOM 6407 C CA . ILE E 1 140 ? 13.872 21.448 51.833 1.00 26.36 132 ILE E CA 1
ATOM 6408 C C . ILE E 1 140 ? 13.722 20.153 52.620 1.00 19.88 132 ILE E C 1
ATOM 6409 O O . ILE E 1 140 ? 14.582 19.270 52.555 1.00 22.74 132 ILE E O 1
ATOM 6414 N N . LYS E 1 141 ? 12.641 20.035 53.396 1.00 18.43 133 LYS E N 1
ATOM 6415 C CA . LYS E 1 141 ? 12.402 18.809 54.155 1.00 22.47 133 LYS E CA 1
ATOM 6416 C C . LYS E 1 141 ? 12.219 17.599 53.243 1.00 18.03 133 LYS E C 1
ATOM 6417 O O . LYS E 1 141 ? 12.629 16.484 53.594 1.00 21.66 133 LYS E O 1
ATOM 6423 N N . GLN E 1 142 ? 11.607 17.800 52.074 1.00 19.23 134 GLN E N 1
ATOM 6424 C CA . GLN E 1 142 ? 11.438 16.708 51.112 1.00 20.82 134 GLN E CA 1
ATOM 6425 C C . GLN E 1 142 ? 12.773 16.296 50.498 1.00 19.22 134 GLN E C 1
ATOM 6426 O O . GLN E 1 142 ? 13.048 15.100 50.331 1.00 18.45 134 GLN E O 1
ATOM 6432 N N . ILE E 1 143 ? 13.616 17.275 50.155 1.00 20.05 135 ILE E N 1
ATOM 6433 C CA . ILE E 1 143 ? 14.956 16.967 49.657 1.00 23.19 135 ILE E CA 1
ATOM 6434 C C . ILE E 1 143 ? 15.749 16.205 50.707 1.00 21.97 135 ILE E C 1
ATOM 6435 O O . ILE E 1 143 ? 16.445 15.228 50.399 1.00 19.37 135 ILE E O 1
ATOM 6440 N N . GLU E 1 144 ? 15.681 16.666 51.964 1.00 17.85 136 GLU E N 1
ATOM 6441 C CA . GLU E 1 144 ? 16.373 15.985 53.055 1.00 22.87 136 GLU E CA 1
ATOM 6442 C C . GLU E 1 144 ? 15.887 14.549 53.204 1.00 25.16 136 GLU E C 1
ATOM 6443 O O . GLU E 1 144 ? 16.694 13.621 53.321 1.00 20.74 136 GLU E O 1
ATOM 6449 N N . PHE E 1 145 ? 14.567 14.348 53.215 1.00 21.05 137 PHE E N 1
ATOM 6450 C CA . PHE E 1 145 ? 14.042 12.991 53.299 1.00 19.78 137 PHE E CA 1
ATOM 6451 C C . PHE E 1 145 ? 14.574 12.143 52.157 1.00 20.04 137 PHE E C 1
ATOM 6452 O O . PHE E 1 145 ? 15.030 11.015 52.362 1.00 20.82 137 PHE E O 1
ATOM 6460 N N . HIS E 1 146 ? 14.504 12.670 50.938 1.00 19.12 138 HIS E N 1
ATOM 6461 C CA . HIS E 1 146 ? 14.977 11.915 49.791 1.00 18.41 138 HIS E CA 1
ATOM 6462 C C . HIS E 1 146 ? 16.410 11.441 49.999 1.00 21.88 138 HIS E C 1
ATOM 6463 O O . HIS E 1 146 ? 16.711 10.252 49.847 1.00 17.70 138 HIS E O 1
ATOM 6470 N N . PHE E 1 147 ? 17.317 12.359 50.349 1.00 20.44 139 PHE E N 1
ATOM 6471 C CA . PHE E 1 147 ? 18.714 11.956 50.417 1.00 18.72 139 PHE E CA 1
ATOM 6472 C C . PHE E 1 147 ? 19.020 11.133 51.658 1.00 20.24 139 PHE E C 1
ATOM 6473 O O . PHE E 1 147 ? 19.980 10.358 51.643 1.00 27.27 139 PHE E O 1
ATOM 6481 N N . ASN E 1 148 ? 18.177 11.217 52.685 1.00 18.82 140 ASN E N 1
ATOM 6482 C CA . ASN E 1 148 ? 18.312 10.344 53.850 1.00 18.09 140 ASN E CA 1
ATOM 6483 C C . ASN E 1 148 ? 17.865 8.906 53.578 1.00 31.26 140 ASN E C 1
ATOM 6484 O O . ASN E 1 148 ? 18.234 8.006 54.343 1.00 29.18 140 ASN E O 1
ATOM 6489 N N . HIS E 1 149 ? 17.077 8.662 52.527 1.00 23.83 141 HIS E N 1
ATOM 6490 C CA . HIS E 1 149 ? 16.411 7.372 52.367 1.00 18.72 141 HIS E CA 1
ATOM 6491 C C . HIS E 1 149 ? 16.581 6.696 51.014 1.00 21.16 141 HIS E C 1
ATOM 6492 O O . HIS E 1 149 ? 16.078 5.580 50.841 1.00 23.84 141 HIS E O 1
ATOM 6499 N N . TYR E 1 150 ? 17.258 7.318 50.051 1.00 23.06 142 TYR E N 1
ATOM 6500 C CA . TYR E 1 150 ? 17.136 6.823 48.680 1.00 22.46 142 TYR E CA 1
ATOM 6501 C C . TYR E 1 150 ? 17.880 5.515 48.442 1.00 23.50 142 TYR E C 1
ATOM 6502 O O . TYR E 1 150 ? 17.659 4.882 47.399 1.00 22.20 142 TYR E O 1
ATOM 6511 N N . LYS E 1 151 ? 18.724 5.078 49.379 1.00 27.17 143 LYS E N 1
ATOM 6512 C CA . LYS E 1 151 ? 19.381 3.781 49.298 1.00 28.93 143 LYS E CA 1
ATOM 6513 C C . LYS E 1 151 ? 18.776 2.759 50.254 1.00 23.28 143 LYS E C 1
ATOM 6514 O O . LYS E 1 151 ? 19.344 1.679 50.419 1.00 27.73 143 LYS E O 1
ATOM 6520 N N . ASP E 1 152 ? 17.633 3.076 50.878 1.00 23.31 144 ASP E N 1
ATOM 6521 C CA . ASP E 1 152 ? 17.084 2.237 51.944 1.00 24.03 144 ASP E CA 1
ATOM 6522 C C . ASP E 1 152 ? 16.672 0.857 51.448 1.00 30.61 144 ASP E C 1
ATOM 6523 O O . ASP E 1 152 ? 16.667 -0.098 52.233 1.00 28.39 144 ASP E O 1
ATOM 6528 N N . LEU E 1 153 ? 16.277 0.723 50.181 1.00 24.50 145 LEU E N 1
ATOM 6529 C CA . LEU E 1 153 ? 15.866 -0.610 49.743 1.00 23.69 145 LEU E CA 1
ATOM 6530 C C . LEU E 1 153 ? 17.062 -1.534 49.543 1.00 32.04 145 LEU E C 1
ATOM 6531 O O . LEU E 1 153 ? 16.889 -2.756 49.559 1.00 32.29 145 LEU E O 1
ATOM 6536 N N . LYS E 1 154 ? 18.264 -0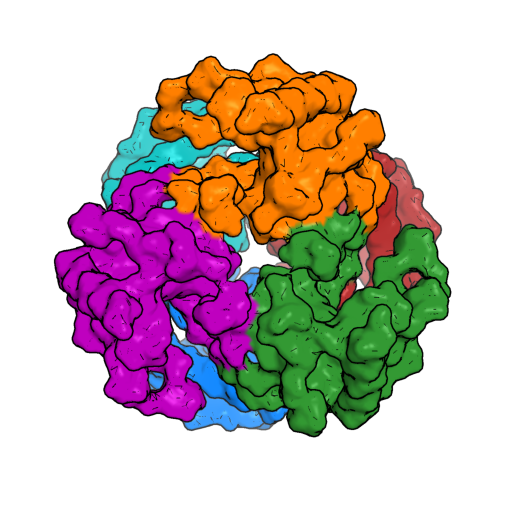.981 49.372 1.00 27.69 146 LYS E N 1
ATOM 6537 C CA . LYS E 1 154 ? 19.471 -1.805 49.356 1.00 34.22 146 LYS E CA 1
ATOM 6538 C C . LYS E 1 154 ? 19.971 -2.054 50.774 1.00 30.13 146 LYS E C 1
ATOM 6539 O O . LYS E 1 154 ? 20.098 -3.203 51.217 1.00 33.52 146 LYS E O 1
ATOM 6541 N N . LYS E 1 155 ? 20.263 -0.978 51.497 1.00 30.99 147 LYS E N 1
ATOM 6542 C CA . LYS E 1 155 ? 20.630 -1.057 52.905 1.00 29.12 147 LYS E CA 1
ATOM 6543 C C . LYS E 1 155 ? 20.390 0.318 53.503 1.00 31.28 147 LYS E C 1
ATOM 6544 O O . LYS E 1 155 ? 20.925 1.312 52.999 1.00 31.91 147 LYS E O 1
ATOM 6550 N N . ALA E 1 156 ? 19.574 0.372 54.551 1.00 29.26 148 ALA E N 1
ATOM 6551 C CA . ALA E 1 156 ? 19.221 1.611 55.220 1.00 32.59 148 ALA E CA 1
ATOM 6552 C C . ALA E 1 156 ? 20.349 2.079 56.142 1.00 27.97 148 ALA E C 1
ATOM 6553 O O . ALA E 1 156 ? 21.246 1.316 56.510 1.00 32.96 148 ALA E O 1
ATOM 6555 N N . GLY E 1 157 ? 20.298 3.360 56.503 1.00 34.03 149 GLY E N 1
ATOM 6556 C CA . GLY E 1 157 ? 21.210 3.911 57.488 1.00 33.71 149 GLY E CA 1
ATOM 6557 C C . GLY E 1 157 ? 22.602 4.256 57.001 1.00 36.79 149 GLY E C 1
ATOM 6558 O O . GLY E 1 157 ? 23.482 4.497 57.830 1.00 40.37 149 GLY E O 1
ATOM 6559 N N . THR E 1 158 ? 22.840 4.312 55.692 1.00 34.36 150 THR E N 1
ATOM 6560 C CA . THR E 1 158 ? 24.173 4.620 55.187 1.00 37.27 150 THR E CA 1
ATOM 6561 C C . THR E 1 158 ? 24.299 6.038 54.635 1.00 37.08 150 THR E C 1
ATOM 6562 O O . THR E 1 158 ? 25.393 6.423 54.211 1.00 38.59 150 THR E O 1
ATOM 6566 N N . THR E 1 159 ? 23.216 6.818 54.619 1.00 29.81 151 THR E N 1
ATOM 6567 C CA . THR E 1 159 ? 23.253 8.195 54.138 1.00 34.51 151 THR E CA 1
ATOM 6568 C C . THR E 1 159 ? 22.699 9.124 55.215 1.00 37.11 151 THR E C 1
ATOM 6569 O O . THR E 1 159 ? 21.801 8.742 55.973 1.00 34.50 151 THR E O 1
ATOM 6573 N N . LYS E 1 160 ? 23.252 10.342 55.291 1.00 31.28 152 LYS E N 1
ATOM 6574 C CA . LYS E 1 160 ? 22.816 11.317 56.296 1.00 32.21 152 LYS E CA 1
ATOM 6575 C C . LYS E 1 160 ? 23.043 12.743 55.810 1.00 30.27 152 LYS E C 1
ATOM 6576 O O . LYS E 1 160 ? 24.188 13.148 55.578 1.00 26.63 152 LYS E O 1
ATOM 6578 N N . VAL E 1 161 ? 21.956 13.504 55.692 1.00 27.81 153 VAL E N 1
ATOM 6579 C CA . VAL E 1 161 ? 22.024 14.951 55.511 1.00 25.74 153 VAL E CA 1
ATOM 6580 C C . VAL E 1 161 ? 22.442 15.571 56.846 1.00 32.13 153 VAL E C 1
ATOM 6581 O O . VAL E 1 161 ? 21.691 15.529 57.827 1.00 29.26 153 VAL E O 1
ATOM 6585 N N . GLU E 1 162 ? 23.655 16.129 56.894 1.00 31.72 154 GLU E N 1
ATOM 6586 C CA . GLU E 1 162 ? 24.217 16.609 58.152 1.00 38.60 154 GLU E CA 1
ATOM 6587 C C . GLU E 1 162 ? 23.705 17.994 58.516 1.00 36.32 154 GLU E C 1
ATOM 6588 O O . GLU E 1 162 ? 23.434 18.262 59.688 1.00 35.10 154 GLU E O 1
ATOM 6594 N N . SER E 1 163 ? 23.573 18.886 57.537 1.00 33.63 155 SER E N 1
ATOM 6595 C CA . SER E 1 163 ? 23.134 20.249 57.801 1.00 32.21 155 SER E CA 1
ATOM 6596 C C . SER E 1 163 ? 22.916 20.950 56.470 1.00 29.55 155 SER E C 1
ATOM 6597 O O . SER E 1 163 ? 23.314 20.459 55.410 1.00 26.24 155 SER E O 1
ATOM 6600 N N . TRP E 1 164 ? 22.278 22.110 56.543 1.00 29.88 156 TRP E N 1
ATOM 6601 C CA . TRP E 1 164 ? 22.109 22.996 55.401 1.00 31.53 156 TRP E CA 1
ATOM 6602 C C . TRP E 1 164 ? 22.899 24.268 55.678 1.00 36.03 156 TRP E C 1
ATOM 6603 O O . TRP E 1 164 ? 22.814 24.824 56.778 1.00 37.14 156 TRP E O 1
ATOM 6614 N N . GLY E 1 165 ? 23.687 24.709 54.702 1.00 33.86 157 GLY E N 1
ATOM 6615 C CA . GLY E 1 165 ? 24.436 25.947 54.844 1.00 34.84 157 GLY E CA 1
ATOM 6616 C C . GLY E 1 165 ? 24.010 26.992 53.830 1.00 33.94 157 GLY E C 1
ATOM 6617 O O . GLY E 1 165 ? 23.357 26.663 52.832 1.00 31.77 157 GLY E O 1
ATOM 6618 N N . GLY E 1 166 ? 24.361 28.248 54.082 1.00 32.77 158 GLY E N 1
ATOM 6619 C CA . GLY E 1 166 ? 24.058 29.334 53.181 1.00 35.85 158 GLY E CA 1
ATOM 6620 C C . GLY E 1 166 ? 25.090 29.453 52.077 1.00 37.19 158 GLY E C 1
ATOM 6621 O O . GLY E 1 166 ? 25.964 28.602 51.897 1.00 40.63 158 GLY E O 1
ATOM 6622 N N . ALA E 1 167 ? 24.977 30.543 51.318 1.00 26.60 159 ALA E N 1
ATOM 6623 C CA . ALA E 1 167 ? 25.804 30.677 50.119 1.00 29.35 159 ALA E CA 1
ATOM 6624 C C . ALA E 1 167 ? 27.287 30.780 50.458 1.00 31.59 159 ALA E C 1
ATOM 6625 O O . ALA E 1 167 ? 28.125 30.295 49.689 1.00 32.12 159 ALA E O 1
ATOM 6627 N N . GLU E 1 168 ? 27.633 31.385 51.601 1.00 34.35 160 GLU E N 1
ATOM 6628 C CA . GLU E 1 168 ? 29.042 31.538 51.953 1.00 37.22 160 GLU E CA 1
ATOM 6629 C C . GLU E 1 168 ? 29.691 30.198 52.290 1.00 38.91 160 GLU E C 1
ATOM 6630 O O . GLU E 1 168 ? 30.824 29.934 51.871 1.00 34.21 160 GLU E O 1
ATOM 6636 N N . GLU E 1 169 ? 29.000 29.333 53.040 1.00 37.41 161 GLU E N 1
ATOM 6637 C CA . GLU E 1 169 ? 29.537 27.987 53.237 1.00 36.02 161 GLU E CA 1
ATOM 6638 C C . GLU E 1 169 ? 29.614 27.224 51.923 1.00 36.75 161 GLU E C 1
ATOM 6639 O O . GLU E 1 169 ? 30.538 26.426 51.715 1.00 33.61 161 GLU E O 1
ATOM 6645 N N . ALA E 1 170 ? 28.647 27.444 51.031 1.00 30.93 162 ALA E N 1
ATOM 6646 C CA . ALA E 1 170 ? 28.692 26.789 49.730 1.00 29.43 162 ALA E CA 1
ATOM 6647 C C . ALA E 1 170 ? 29.911 27.247 48.938 1.00 31.20 162 ALA E C 1
ATOM 6648 O O . ALA E 1 170 ? 30.601 26.425 48.322 1.00 28.93 162 ALA E O 1
ATOM 6650 N N . LYS E 1 171 ? 30.206 28.554 48.959 1.00 31.08 163 LYS E N 1
ATOM 6651 C CA . LYS E 1 171 ? 31.402 29.047 48.278 1.00 36.59 163 LYS E CA 1
ATOM 6652 C C . LYS E 1 171 ? 32.666 28.397 48.836 1.00 37.69 163 LYS E C 1
ATOM 6653 O O . LYS E 1 171 ? 33.584 28.061 48.079 1.00 34.21 163 LYS E O 1
ATOM 6659 N N . LYS E 1 172 ? 32.728 28.204 50.159 1.00 33.63 164 LYS E N 1
ATOM 6660 C CA . LYS E 1 172 ? 33.890 27.557 50.761 1.00 36.10 164 LYS E CA 1
ATOM 6661 C C . LYS E 1 172 ? 34.029 26.120 50.282 1.00 34.96 164 LYS E C 1
ATOM 6662 O O . LYS E 1 172 ? 35.136 25.667 49.972 1.00 36.40 164 LYS E O 1
ATOM 6664 N N . VAL E 1 173 ? 32.912 25.388 50.212 1.00 32.74 165 VAL E N 1
ATOM 6665 C CA . VAL E 1 173 ? 32.933 24.014 49.715 1.00 31.98 165 VAL E CA 1
ATOM 6666 C C . VAL E 1 173 ? 33.408 23.975 48.265 1.00 41.44 165 VAL E C 1
ATOM 6667 O O . VAL E 1 173 ? 34.219 23.120 47.880 1.00 31.92 165 VAL E O 1
ATOM 6671 N N . ILE E 1 174 ? 32.919 24.905 47.440 1.00 29.53 166 ILE E N 1
ATOM 6672 C CA . ILE E 1 174 ? 33.303 24.937 46.031 1.00 29.99 166 ILE E CA 1
ATOM 6673 C C . ILE E 1 174 ? 34.795 25.220 45.889 1.00 31.25 166 ILE E C 1
ATOM 6674 O O . ILE E 1 174 ? 35.483 24.605 45.065 1.00 32.23 166 ILE E O 1
ATOM 6679 N N . LYS E 1 175 ? 35.322 26.148 46.691 1.00 33.16 167 LYS E N 1
ATOM 6680 C CA . LYS E 1 175 ? 36.747 26.463 46.616 1.00 37.03 167 LYS E CA 1
ATOM 6681 C C . LYS E 1 175 ? 37.607 25.275 47.027 1.00 37.47 167 LYS E C 1
ATOM 6682 O O . LYS E 1 175 ? 38.662 25.032 46.433 1.00 38.95 167 LYS E O 1
ATOM 6688 N N . GLU E 1 176 ? 37.188 24.530 48.051 1.00 40.31 168 GLU E N 1
ATOM 6689 C CA . GLU E 1 176 ? 37.935 23.334 48.424 1.00 39.38 168 GLU E CA 1
ATOM 6690 C C . GLU E 1 176 ? 37.944 22.314 47.295 1.00 45.00 168 GLU E C 1
ATOM 6691 O O . GLU E 1 176 ? 38.938 21.600 47.113 1.00 39.94 168 GLU E O 1
ATOM 6697 N N . SER E 1 177 ? 36.855 22.247 46.517 1.00 35.14 169 SER E N 1
ATOM 6698 C CA . SER E 1 177 ? 36.748 21.284 45.426 1.00 37.19 169 SER E CA 1
ATOM 6699 C C . SER E 1 177 ? 37.528 21.725 44.200 1.00 34.55 169 SER E C 1
ATOM 6700 O O . SER E 1 177 ? 37.973 20.883 43.415 1.00 36.82 169 SER E O 1
ATOM 6703 N N . ILE E 1 178 ? 37.684 23.032 44.009 1.00 35.41 170 ILE E N 1
ATOM 6704 C CA . ILE E 1 178 ? 38.556 23.517 42.948 1.00 41.50 170 ILE E CA 1
ATOM 6705 C C . ILE E 1 178 ? 40.008 23.173 43.264 1.00 45.31 170 ILE E C 1
ATOM 6706 O O . ILE E 1 178 ? 40.782 22.802 42.372 1.00 45.80 170 ILE E O 1
ATOM 6711 N N . GLU E 1 179 ? 40.388 23.243 44.541 1.00 48.27 171 GLU E N 1
ATOM 6712 C CA . GLU E 1 179 ? 41.758 22.913 44.922 1.00 50.24 171 GLU E CA 1
ATOM 6713 C C . GLU E 1 179 ? 42.049 21.429 44.718 1.00 47.70 171 GLU E C 1
ATOM 6714 O O . GLU E 1 179 ? 43.153 21.063 44.298 1.00 46.50 171 GLU E O 1
ATOM 6716 N N . ARG E 1 180 ? 41.068 20.560 44.987 1.00 46.54 172 ARG E N 1
ATOM 6717 C CA . ARG E 1 180 ? 41.261 19.132 44.743 1.00 47.08 172 ARG E CA 1
ATOM 6718 C C . ARG E 1 180 ? 41.470 18.847 43.262 1.00 49.99 172 ARG E C 1
ATOM 6719 O O . ARG E 1 180 ? 42.347 18.059 42.889 1.00 50.54 172 ARG E O 1
ATOM 6727 N N . TRP E 1 181 ? 40.661 19.471 42.400 1.00 48.65 173 TRP E N 1
ATOM 6728 C CA . TRP E 1 181 ? 40.823 19.282 40.960 1.00 49.27 173 TRP E CA 1
ATOM 6729 C C . TRP E 1 181 ? 42.226 19.682 40.511 1.00 53.43 173 TRP E C 1
ATOM 6730 O O . TRP E 1 181 ? 42.897 18.934 39.790 1.00 53.55 173 TRP E O 1
ATOM 6741 N N . ASN E 1 182 ? 42.690 20.858 40.946 1.00 48.38 174 ASN E N 1
ATOM 6742 C CA . ASN E 1 182 ? 43.975 21.377 40.481 1.00 51.68 174 ASN E CA 1
ATOM 6743 C C . ASN E 1 182 ? 45.130 20.459 40.864 1.00 54.86 174 ASN E C 1
ATOM 6744 O O . ASN E 1 182 ? 46.072 20.277 40.084 1.00 59.64 174 ASN E O 1
ATOM 6749 N N . LYS E 1 183 ? 45.083 19.883 42.059 1.00 54.47 175 LYS E N 1
ATOM 6750 C CA . LYS E 1 183 ? 46.143 18.992 42.507 1.00 60.37 175 LYS E CA 1
ATOM 6751 C C . LYS E 1 183 ? 45.894 17.571 42.010 1.00 66.75 175 LYS E C 1
ATOM 6752 O O . LYS E 1 183 ? 46.795 16.924 41.477 1.00 74.81 175 LYS E O 1
ATOM 6754 N N . ASP F 1 11 ? -24.721 17.225 40.889 1.00 62.04 3 ASP F N 1
ATOM 6755 C CA . ASP F 1 11 ? -24.866 18.675 40.767 1.00 64.24 3 ASP F CA 1
ATOM 6756 C C . ASP F 1 11 ? -24.248 19.419 41.952 1.00 58.34 3 ASP F C 1
ATOM 6757 O O . ASP F 1 11 ? -24.720 19.311 43.085 1.00 59.67 3 ASP F O 1
ATOM 6762 N N . PHE F 1 12 ? -23.203 20.201 41.661 1.00 48.94 4 PHE F N 1
ATOM 6763 C CA . PHE F 1 12 ? -22.422 20.841 42.714 1.00 45.76 4 PHE F CA 1
ATOM 6764 C C . PHE F 1 12 ? -23.190 21.957 43.419 1.00 51.89 4 PHE F C 1
ATOM 6765 O O . PHE F 1 12 ? -23.003 22.165 44.624 1.00 51.35 4 PHE F O 1
ATOM 6773 N N . ASN F 1 13 ? -24.055 22.680 42.702 1.00 49.96 5 ASN F N 1
ATOM 6774 C CA . ASN F 1 13 ? -24.771 23.792 43.316 1.00 48.07 5 ASN F CA 1
ATOM 6775 C C . ASN F 1 13 ? -25.857 23.345 44.289 1.00 55.59 5 ASN F C 1
ATOM 6776 O O . ASN F 1 13 ? -26.443 24.200 44.962 1.00 58.36 5 ASN F O 1
ATOM 6781 N N . GLN F 1 14 ? -26.142 22.045 44.386 1.00 55.54 6 GLN F N 1
ATOM 6782 C CA . GLN F 1 14 ? -27.096 21.538 45.368 1.00 54.83 6 GLN F CA 1
ATOM 6783 C C . GLN F 1 14 ? -26.447 20.761 46.503 1.00 53.38 6 GLN F C 1
ATOM 6784 O O . GLN F 1 14 ? -27.009 20.712 47.599 1.00 50.13 6 GLN F O 1
ATOM 6786 N N . ILE F 1 15 ? -25.280 20.160 46.270 1.00 54.01 7 ILE F N 1
ATOM 6787 C CA . ILE F 1 15 ? -24.583 19.439 47.329 1.00 55.37 7 ILE F CA 1
ATOM 6788 C C . ILE F 1 15 ? -23.545 20.301 48.034 1.00 46.66 7 ILE F C 1
ATOM 6789 O O . ILE F 1 15 ? -23.116 19.955 49.143 1.00 51.31 7 ILE F O 1
ATOM 6794 N N . LEU F 1 16 ? -23.123 21.404 47.427 1.00 38.01 8 LEU F N 1
ATOM 6795 C CA . LEU F 1 16 ? -22.068 22.240 47.975 1.00 35.86 8 LEU F CA 1
ATOM 6796 C C . LEU F 1 16 ? -22.596 23.644 48.216 1.00 38.62 8 LEU F C 1
ATOM 6797 O O . LEU F 1 16 ? -23.291 24.208 47.364 1.00 43.26 8 LEU F O 1
ATOM 6802 N N . THR F 1 17 ? -22.268 24.193 49.374 1.00 37.18 9 THR F N 1
ATOM 6803 C CA . THR F 1 17 ? -22.418 25.611 49.654 1.00 39.33 9 THR F CA 1
ATOM 6804 C C . THR F 1 17 ? -21.124 26.330 49.308 1.00 38.76 9 THR F C 1
ATOM 6805 O O . THR F 1 17 ? -20.113 25.692 48.999 1.00 37.69 9 THR F O 1
ATOM 6809 N N . PRO F 1 18 ? -21.110 27.668 49.335 1.00 33.51 10 PRO F N 1
ATOM 6810 C CA . PRO F 1 18 ? -19.826 28.373 49.168 1.00 33.08 10 PRO F CA 1
ATOM 6811 C C . PRO F 1 18 ? -18.800 28.044 50.240 1.00 30.50 10 PRO F C 1
ATOM 6812 O O . PRO F 1 18 ? -17.599 28.167 49.984 1.00 31.99 10 PRO F O 1
ATOM 6816 N N . GLY F 1 19 ? -19.229 27.640 51.437 1.00 36.12 11 GLY F N 1
ATOM 6817 C CA . GLY F 1 19 ? -18.292 27.301 52.493 1.00 40.48 11 GLY F CA 1
ATOM 6818 C C . GLY F 1 19 ? -18.056 28.409 53.504 1.00 45.36 11 GLY F C 1
ATOM 6819 O O . GLY F 1 19 ? -18.925 29.260 53.725 1.00 42.85 11 GLY F O 1
ATOM 6820 N N . ASP F 1 20 ? -16.873 28.417 54.122 1.00 40.29 12 ASP F N 1
ATOM 6821 C CA . ASP F 1 20 ? -16.581 29.325 55.236 1.00 40.79 12 ASP F CA 1
ATOM 6822 C C . ASP F 1 20 ? -15.980 30.630 54.708 1.00 40.18 12 ASP F C 1
ATOM 6823 O O . ASP F 1 20 ? -14.793 30.922 54.857 1.00 38.96 12 ASP F O 1
ATOM 6828 N N . VAL F 1 21 ? -16.850 31.439 54.099 1.00 42.76 13 VAL F N 1
ATOM 6829 C CA . VAL F 1 21 ? -16.403 32.695 53.500 1.00 38.56 13 VAL F CA 1
ATOM 6830 C C . VAL F 1 21 ? -15.766 33.598 54.552 1.00 40.13 13 VAL F C 1
ATOM 6831 O O . VAL F 1 21 ? -14.707 34.193 54.326 1.00 33.55 13 VAL F O 1
ATOM 6835 N N . ASP F 1 22 ? -16.388 33.702 55.725 1.00 40.40 14 ASP F N 1
ATOM 6836 C CA . ASP F 1 22 ? -15.839 34.561 56.766 1.00 42.20 14 ASP F CA 1
ATOM 6837 C C . ASP F 1 22 ? -14.458 34.098 57.216 1.00 38.74 14 ASP F C 1
ATOM 6838 O O . ASP F 1 22 ? -13.606 34.926 57.553 1.00 44.97 14 ASP F O 1
ATOM 6843 N N . GLY F 1 23 ? -14.211 32.792 57.212 1.00 34.52 15 GLY F N 1
ATOM 6844 C CA . GLY F 1 23 ? -12.897 32.276 57.523 1.00 35.62 15 GLY F CA 1
ATOM 6845 C C . GLY F 1 23 ? -11.944 32.205 56.348 1.00 38.90 15 GLY F C 1
ATOM 6846 O O . GLY F 1 23 ? -10.783 31.820 56.519 1.00 38.83 15 GLY F O 1
ATOM 6847 N N . GLY F 1 24 ? -12.397 32.562 55.150 1.00 37.16 16 GLY F N 1
ATOM 6848 C CA . GLY F 1 24 ? -11.536 32.532 53.985 1.00 34.27 16 GLY F CA 1
ATOM 6849 C C . GLY F 1 24 ? -11.260 31.161 53.418 1.00 27.58 16 GLY F C 1
ATOM 6850 O O . GLY F 1 24 ? -10.368 31.031 52.569 1.00 33.60 16 GLY F O 1
ATOM 6851 N N . ILE F 1 25 ? -11.999 30.134 53.832 1.00 29.29 17 ILE F N 1
ATOM 6852 C CA . ILE F 1 25 ? -11.844 28.781 53.297 1.00 25.74 17 ILE F CA 1
ATOM 6853 C C . ILE F 1 25 ? -13.144 28.422 52.586 1.00 35.19 17 ILE F C 1
ATOM 6854 O O . ILE F 1 25 ? -14.148 28.098 53.231 1.00 37.73 17 ILE F O 1
ATOM 6859 N N . ILE F 1 26 ? -13.130 28.411 51.258 1.00 29.83 18 ILE F N 1
ATOM 6860 C CA . ILE F 1 26 ? -14.348 28.263 50.477 1.00 30.12 18 ILE F CA 1
ATOM 6861 C C . ILE F 1 26 ? -14.305 26.965 49.679 1.00 36.47 18 ILE F C 1
ATOM 6862 O O . ILE F 1 26 ? -13.256 26.348 49.495 1.00 30.06 18 ILE F O 1
ATOM 6867 N N . ASN F 1 27 ? -15.474 26.562 49.188 1.00 37.08 19 ASN F N 1
ATOM 6868 C CA . ASN F 1 27 ? -15.595 25.387 48.337 1.00 25.31 19 ASN F CA 1
ATOM 6869 C C . ASN F 1 27 ? -15.400 25.799 46.890 1.00 24.11 19 ASN F C 1
ATOM 6870 O O . ASN F 1 27 ? -15.985 26.790 46.444 1.00 25.90 19 ASN F O 1
ATOM 6875 N N . VAL F 1 28 ? -14.567 25.051 46.165 1.00 22.87 20 VAL F N 1
ATOM 6876 C CA . VAL F 1 28 ? -14.233 25.357 44.778 1.00 21.73 20 VAL F CA 1
ATOM 6877 C C . VAL F 1 28 ? -14.337 24.083 43.944 1.00 27.87 20 VAL F C 1
ATOM 6878 O O . VAL F 1 28 ? -13.904 23.007 44.372 1.00 26.65 20 VAL F O 1
ATOM 6882 N N . VAL F 1 29 ? -14.913 24.202 42.753 1.00 25.41 21 VAL F N 1
ATOM 6883 C CA . VAL F 1 29 ? -15.052 23.084 41.823 1.00 21.85 21 VAL F CA 1
ATOM 6884 C C . VAL F 1 29 ? -14.175 23.396 40.619 1.00 24.56 21 VAL F C 1
ATOM 6885 O O . VAL F 1 29 ? -14.334 24.448 39.990 1.00 22.28 21 VAL F O 1
ATOM 6889 N N . ASN F 1 30 ? -13.244 22.497 40.306 1.00 24.59 22 ASN F N 1
ATOM 6890 C CA . ASN F 1 30 ? -12.276 22.778 39.254 1.00 24.45 22 ASN F CA 1
ATOM 6891 C C . ASN F 1 30 ? -12.866 22.448 37.889 1.00 20.35 22 ASN F C 1
ATOM 6892 O O . ASN F 1 30 ? -13.490 21.396 37.712 1.00 19.99 22 ASN F O 1
ATOM 6897 N N . GLU F 1 31 ? -12.678 23.362 36.929 1.00 20.58 23 GLU F N 1
ATOM 6898 C CA . GLU F 1 31 ? -13.177 23.205 35.573 1.00 24.24 23 GLU F CA 1
ATOM 6899 C C . GLU F 1 31 ? -12.062 22.942 34.573 1.00 24.69 23 GLU F C 1
ATOM 6900 O O . GLU F 1 31 ? -12.190 22.048 33.731 1.00 21.36 23 GLU F O 1
ATOM 6906 N N . ILE F 1 32 ? -10.964 23.699 34.643 1.00 21.78 24 ILE F N 1
ATOM 6907 C CA . ILE F 1 32 ? -9.899 23.632 33.652 1.00 19.39 24 ILE F CA 1
ATOM 6908 C C . ILE F 1 32 ? -8.564 23.367 34.338 1.00 18.14 24 ILE F C 1
ATOM 6909 O O . ILE F 1 32 ? -8.123 24.176 35.163 1.00 20.51 24 ILE F O 1
ATOM 6914 N N . PRO F 1 33 ? -7.859 22.289 33.993 1.00 18.32 25 PRO F N 1
ATOM 6915 C CA . PRO F 1 33 ? -6.515 22.083 34.542 1.00 18.32 25 PRO F CA 1
ATOM 6916 C C . PRO F 1 33 ? -5.557 23.143 34.029 1.00 16.81 25 PRO F C 1
ATOM 6917 O O . PRO F 1 33 ? -5.630 23.562 32.868 1.00 20.76 25 PRO F O 1
ATOM 6921 N N . ALA F 1 34 ? -4.666 23.593 34.916 1.00 16.20 26 ALA F N 1
ATOM 6922 C CA . ALA F 1 34 ? -3.621 24.510 34.502 1.00 18.25 26 ALA F CA 1
ATOM 6923 C C . ALA F 1 34 ? -2.861 23.927 33.317 1.00 17.24 26 ALA F C 1
ATOM 6924 O O . ALA F 1 34 ? -2.627 22.719 33.244 1.00 17.68 26 ALA F O 1
ATOM 6926 N N . GLY F 1 35 ? -2.518 24.793 32.367 1.00 17.99 27 GLY F N 1
ATOM 6927 C CA . GLY F 1 35 ? -1.790 24.387 31.182 1.00 21.06 27 GLY F CA 1
ATOM 6928 C C . GLY F 1 35 ? -2.645 23.878 30.042 1.00 25.21 27 GLY F C 1
ATOM 6929 O O . GLY F 1 35 ? -2.099 23.550 28.980 1.00 20.68 27 GLY F O 1
ATOM 6930 N N . SER F 1 36 ? -3.960 23.795 30.224 1.00 19.91 28 SER F N 1
ATOM 6931 C CA . SER F 1 36 ? -4.877 23.320 29.190 1.00 16.83 28 SER F CA 1
ATOM 6932 C C . SER F 1 36 ? -5.352 24.484 28.333 1.00 17.64 28 SER F C 1
ATOM 6933 O O . SER F 1 36 ? -5.556 25.591 28.836 1.00 22.37 28 SER F O 1
ATOM 6936 N N . ASN F 1 37 ? -5.516 24.229 27.028 1.00 17.58 29 ASN F N 1
ATOM 6937 C CA . ASN F 1 37 ? -6.138 25.186 26.123 1.00 17.83 29 ASN F CA 1
ATOM 6938 C C . ASN F 1 37 ? -7.552 24.752 25.742 1.00 19.40 29 ASN F C 1
ATOM 6939 O O . ASN F 1 37 ? -8.063 25.121 24.684 1.00 22.48 29 ASN F O 1
ATOM 6944 N N . HIS F 1 38 ? -8.191 23.967 26.601 1.00 19.58 30 HIS F N 1
ATOM 6945 C CA . HIS F 1 38 ? -9.586 23.595 26.440 1.00 17.76 30 HIS F CA 1
ATOM 6946 C C . HIS F 1 38 ? -10.429 24.455 27.378 1.00 23.37 30 HIS F C 1
ATOM 6947 O O . HIS F 1 38 ? -10.222 24.437 28.594 1.00 25.87 30 HIS F O 1
ATOM 6954 N N . LYS F 1 39 ? -11.361 25.223 26.816 1.00 17.99 31 LYS F N 1
ATOM 6955 C CA . LYS F 1 39 ? -12.263 26.022 27.644 1.00 21.19 31 LYS F CA 1
ATOM 6956 C C . LYS F 1 39 ? -13.411 25.130 28.111 1.00 23.92 31 LYS F C 1
ATOM 6957 O O . LYS F 1 39 ? -14.358 24.870 27.366 1.00 25.08 31 LYS F O 1
ATOM 6963 N N . ILE F 1 40 ? -13.334 24.674 29.360 1.00 22.79 32 ILE F N 1
ATOM 6964 C CA . ILE F 1 40 ? -14.339 23.804 29.949 1.00 20.80 32 ILE F CA 1
ATOM 6965 C C . ILE F 1 40 ? -15.141 24.621 30.948 1.00 24.59 32 ILE F C 1
ATOM 6966 O O . ILE F 1 40 ? -14.582 25.439 31.683 1.00 27.13 32 ILE F O 1
ATOM 6971 N N . GLU F 1 41 ? -16.458 24.427 30.946 1.00 25.46 33 GLU F N 1
ATOM 6972 C CA . GLU F 1 41 ? -17.358 25.162 31.820 1.00 32.38 33 GLU F CA 1
ATOM 6973 C C . GLU F 1 41 ? -18.376 24.204 32.426 1.00 31.71 33 GLU F C 1
ATOM 6974 O O . GLU F 1 41 ? -18.897 23.324 31.735 1.00 30.86 33 GLU F O 1
ATOM 6980 N N . TRP F 1 42 ? -18.662 24.376 33.716 1.00 26.42 34 TRP F N 1
ATOM 6981 C CA . TRP F 1 42 ? -19.787 23.677 34.325 1.00 27.90 34 TRP F CA 1
ATOM 6982 C C . TRP F 1 42 ? -21.092 24.187 33.719 1.00 33.01 34 TRP F C 1
ATOM 6983 O O . TRP F 1 42 ? -21.387 25.382 33.791 1.00 34.60 34 TRP F O 1
ATOM 6994 N N . ASN F 1 43 ? -21.869 23.287 33.120 1.00 35.73 35 ASN F N 1
ATOM 6995 C CA . ASN F 1 43 ? -23.167 23.632 32.545 1.00 38.02 35 ASN F CA 1
ATOM 6996 C C . ASN F 1 43 ? -24.225 23.391 33.614 1.00 38.90 35 ASN F C 1
ATOM 6997 O O . ASN F 1 43 ? -24.567 22.241 33.910 1.00 35.40 35 ASN F O 1
ATOM 7002 N N . ARG F 1 44 ? -24.744 24.478 34.194 1.00 36.76 36 ARG F N 1
ATOM 7003 C CA . ARG F 1 44 ? -25.651 24.351 35.328 1.00 45.69 36 ARG F CA 1
ATOM 7004 C C . ARG F 1 44 ? -26.936 23.630 34.933 1.00 50.81 36 ARG F C 1
ATOM 7005 O O . ARG F 1 44 ? -27.473 22.828 35.707 1.00 45.54 36 ARG F O 1
ATOM 7013 N N . LYS F 1 45 ? -27.439 23.893 33.725 1.00 55.89 37 LYS F N 1
ATOM 7014 C CA . LYS F 1 45 ? -28.690 23.277 33.296 1.00 57.55 37 LYS F CA 1
ATOM 7015 C C . LYS F 1 45 ? -28.537 21.779 33.067 1.00 56.52 37 LYS F C 1
ATOM 7016 O O . LYS F 1 45 ? -29.475 21.018 33.320 1.00 59.12 37 LYS F O 1
ATOM 7018 N N . LEU F 1 46 ? -27.377 21.336 32.592 1.00 51.87 38 LEU F N 1
ATOM 7019 C CA . LEU F 1 46 ? -27.164 19.928 32.294 1.00 45.62 38 LEU F CA 1
ATOM 7020 C C . LEU F 1 46 ? -26.469 19.169 33.416 1.00 46.16 38 LEU F C 1
ATOM 7021 O O . LEU F 1 46 ? -26.410 17.936 33.361 1.00 47.14 38 LEU F O 1
ATOM 7026 N N . ALA F 1 47 ? -25.955 19.866 34.428 1.00 39.45 39 ALA F N 1
ATOM 7027 C CA . ALA F 1 47 ? -25.177 19.240 35.494 1.00 37.99 39 ALA F CA 1
ATOM 7028 C C . ALA F 1 47 ? -24.025 18.420 34.913 1.00 38.77 39 ALA F C 1
ATOM 7029 O O . ALA F 1 47 ? -23.784 17.273 35.291 1.00 40.27 39 ALA F O 1
ATOM 7031 N N . ALA F 1 48 ? -23.301 19.026 33.976 1.00 36.65 40 ALA F N 1
ATOM 7032 C CA . ALA F 1 48 ? -22.187 18.348 33.334 1.00 36.27 40 ALA F CA 1
ATOM 7033 C C . ALA F 1 48 ? -21.194 19.391 32.844 1.00 34.51 40 ALA F C 1
ATOM 7034 O O . ALA F 1 48 ? -21.530 20.566 32.681 1.00 36.89 40 ALA F O 1
ATOM 7036 N N . PHE F 1 49 ? -19.957 18.945 32.628 1.00 28.60 41 PHE F N 1
ATOM 7037 C CA . PHE F 1 49 ? -18.880 19.812 32.178 1.00 25.54 41 PHE F CA 1
ATOM 7038 C C . PHE F 1 49 ? -18.844 19.845 30.657 1.00 31.81 41 PHE F C 1
ATOM 7039 O O . PHE F 1 49 ? -18.766 18.797 30.009 1.00 31.72 41 PHE F O 1
ATOM 7047 N N . GLN F 1 50 ? -18.867 21.045 30.098 1.00 24.65 42 GLN F N 1
ATOM 7048 C CA . GLN F 1 50 ? -18.924 21.231 28.657 1.00 25.95 42 GLN F CA 1
ATOM 7049 C C . GLN F 1 50 ? -17.621 21.844 28.180 1.00 28.19 42 GLN F C 1
ATOM 7050 O O . GLN F 1 50 ? -17.129 22.809 28.775 1.00 27.30 42 GLN F O 1
ATOM 7056 N N . LEU F 1 51 ? -17.051 21.268 27.127 1.00 25.30 43 LEU F N 1
ATOM 7057 C CA . LEU F 1 51 ? -15.930 21.902 26.446 1.00 23.75 43 LEU F CA 1
ATOM 7058 C C . LEU F 1 51 ? -16.539 22.885 25.464 1.00 25.42 43 LEU F C 1
ATOM 7059 O O . LEU F 1 51 ? -17.052 22.489 24.414 1.00 28.79 43 LEU F O 1
ATOM 7064 N N . ASP F 1 52 ? -16.531 24.166 25.836 1.00 24.64 44 ASP F N 1
ATOM 7065 C CA . ASP F 1 52 ? -17.147 25.183 24.987 1.00 24.32 44 ASP F CA 1
ATOM 7066 C C . ASP F 1 52 ? -16.399 25.314 23.669 1.00 24.10 44 ASP F C 1
ATOM 7067 O O . ASP F 1 52 ? -17.016 25.411 22.604 1.00 31.02 44 ASP F O 1
ATOM 7072 N N . ARG F 1 53 ? -15.070 25.327 23.725 1.00 23.10 45 ARG F N 1
ATOM 7073 C CA . ARG F 1 53 ? -14.260 25.601 22.547 1.00 22.74 45 ARG F CA 1
ATOM 7074 C C . ARG F 1 53 ? -12.816 25.275 22.872 1.00 25.49 45 ARG F C 1
ATOM 7075 O O . ARG F 1 53 ? -12.426 25.215 24.042 1.00 23.84 45 ARG F O 1
ATOM 7083 N N . ILE F 1 54 ? -12.029 25.064 21.818 1.00 18.80 46 ILE F N 1
ATOM 7084 C CA . ILE F 1 54 ? -10.577 24.956 21.935 1.00 18.38 46 ILE F CA 1
ATOM 7085 C C . ILE F 1 54 ? -10.001 26.361 21.844 1.00 21.02 46 ILE F C 1
ATOM 7086 O O . ILE F 1 54 ? -10.345 27.120 20.927 1.00 21.48 46 ILE F O 1
ATOM 7091 N N . GLU F 1 55 ? -9.131 26.724 22.806 1.00 21.40 47 GLU F N 1
ATOM 7092 C CA . GLU F 1 55 ? -8.448 28.013 22.770 1.00 22.53 47 GLU F CA 1
ATOM 7093 C C . GLU F 1 55 ? -7.121 27.889 22.033 1.00 18.32 47 GLU F C 1
ATOM 7094 O O . GLU F 1 55 ? -6.584 26.793 21.893 1.00 17.82 47 GLU F O 1
ATOM 7100 N N . PRO F 1 56 ? -6.542 29.002 21.578 1.00 19.33 48 PRO F N 1
ATOM 7101 C CA . PRO F 1 56 ? -5.185 28.926 21.022 1.00 22.39 48 PRO F CA 1
ATOM 7102 C C . PRO F 1 56 ? -4.209 28.362 22.047 1.00 20.42 48 PRO F C 1
ATOM 7103 O O . PRO F 1 56 ? -4.215 28.743 23.222 1.00 19.86 48 PRO F O 1
ATOM 7107 N N . ALA F 1 57 ? -3.359 27.445 21.587 1.00 16.62 49 ALA F N 1
ATOM 7108 C CA . ALA F 1 57 ? -2.424 26.785 22.494 1.00 17.46 49 ALA F CA 1
ATOM 7109 C C . ALA F 1 57 ? -1.488 27.780 23.169 1.00 24.05 49 ALA F C 1
ATOM 7110 O O . ALA F 1 57 ? -1.046 27.544 24.295 1.00 20.06 49 ALA F O 1
ATOM 7112 N N . ILE F 1 58 ? -1.165 28.891 22.506 1.00 17.10 50 ILE F N 1
ATOM 7113 C CA . ILE F 1 58 ? -0.342 29.899 23.149 1.00 17.49 50 ILE F CA 1
ATOM 7114 C C . ILE F 1 58 ? -1.030 30.517 24.362 1.00 21.54 50 ILE F C 1
ATOM 7115 O O . ILE F 1 58 ? -0.370 31.194 25.146 1.00 21.05 50 ILE F O 1
ATOM 7120 N N . PHE F 1 59 ? -2.340 30.317 24.525 1.00 18.85 51 PHE F N 1
ATOM 7121 C CA . PHE F 1 59 ? -3.095 30.872 25.648 1.00 17.50 51 PHE F CA 1
ATOM 7122 C C . PHE F 1 59 ? -3.593 29.772 26.582 1.00 25.39 51 PHE F C 1
ATOM 7123 O O . PHE F 1 59 ? -4.713 29.829 27.096 1.00 22.89 51 PHE F O 1
ATOM 7131 N N . ALA F 1 60 ? -2.753 28.765 26.812 1.00 28.66 52 ALA F N 1
ATOM 7132 C CA . ALA F 1 60 ? -3.051 27.771 27.837 1.00 26.04 52 ALA F CA 1
ATOM 7133 C C . ALA F 1 60 ? -3.225 28.458 29.185 1.00 31.11 52 ALA F C 1
ATOM 7134 O O . ALA F 1 60 ? -2.502 29.406 29.506 1.00 26.73 52 ALA F O 1
ATOM 7136 N N . LYS F 1 61 ? -4.192 27.980 29.974 1.00 26.06 53 LYS F N 1
ATOM 7137 C CA A LYS F 1 61 ? -4.519 28.634 31.239 0.49 22.93 53 LYS F CA 1
ATOM 7138 C CA B LYS F 1 61 ? -4.516 28.638 31.237 0.51 22.94 53 LYS F CA 1
ATOM 7139 C C . LYS F 1 61 ? -3.299 28.650 32.157 1.00 24.78 53 LYS F C 1
ATOM 7140 O O . LYS F 1 61 ? -2.638 27.615 32.320 1.00 20.64 53 LYS F O 1
ATOM 7151 N N . PRO F 1 62 ? -2.969 29.790 32.781 1.00 23.99 54 PRO F N 1
ATOM 7152 C CA . PRO F 1 62 ? -1.766 29.832 33.621 1.00 21.36 54 PRO F CA 1
ATOM 7153 C C . PRO F 1 62 ? -1.981 29.264 35.014 1.00 26.16 54 PRO F C 1
ATOM 7154 O O . PRO F 1 62 ? -0.995 28.944 35.694 1.00 24.47 54 PRO F O 1
ATOM 7158 N N . THR F 1 63 ? -3.231 29.114 35.446 1.00 23.96 55 THR F N 1
ATOM 7159 C CA . THR F 1 63 ? -3.584 28.431 36.680 1.00 19.14 55 THR F CA 1
ATOM 7160 C C . THR F 1 63 ? -4.741 27.481 36.393 1.00 21.64 55 THR F C 1
ATOM 7161 O O . THR F 1 63 ? -5.346 27.516 35.318 1.00 18.28 55 THR F O 1
ATOM 7165 N N . ASN F 1 64 ? -5.074 26.649 37.376 1.00 17.90 56 ASN F N 1
ATOM 7166 C CA . ASN F 1 64 ? -6.360 25.977 37.327 1.00 21.70 56 ASN F CA 1
ATOM 7167 C C . ASN F 1 64 ? -7.476 27.011 37.387 1.00 25.08 56 ASN F C 1
ATOM 7168 O O . ASN F 1 64 ? -7.311 28.105 37.931 1.00 21.75 56 ASN F O 1
ATOM 7173 N N . TYR F 1 65 ? -8.621 26.654 36.817 1.00 21.53 57 TYR F N 1
ATOM 7174 C CA . TYR F 1 65 ? -9.746 27.565 36.653 1.00 21.06 57 TYR F CA 1
ATOM 7175 C C . TYR F 1 65 ? -11.007 26.858 37.118 1.00 21.56 57 TYR F C 1
ATOM 7176 O O . TYR F 1 65 ? -11.356 25.808 36.579 1.00 21.62 57 TYR F O 1
ATOM 7185 N N . GLY F 1 66 ? -11.678 27.416 38.130 1.00 22.78 58 GLY F N 1
ATOM 7186 C CA . GLY F 1 66 ? -12.898 26.812 38.638 1.00 25.58 58 GLY F CA 1
ATOM 7187 C C . GLY F 1 66 ? -13.984 27.809 39.010 1.00 24.71 58 GLY F C 1
ATOM 7188 O O . GLY F 1 66 ? -13.979 28.942 38.523 1.00 25.80 58 GLY F O 1
ATOM 7189 N N . PHE F 1 67 ? -14.923 27.400 39.868 1.00 25.31 59 PHE F N 1
ATOM 7190 C CA . PHE F 1 67 ? -16.017 28.274 40.276 1.00 27.63 59 PHE F CA 1
ATOM 7191 C C . PHE F 1 67 ? -16.447 27.919 41.694 1.00 27.64 59 PHE F C 1
ATOM 7192 O O . PHE F 1 67 ? -16.185 26.817 42.185 1.00 26.16 59 PHE F O 1
ATOM 7200 N N . ILE F 1 68 ? -17.129 28.863 42.335 1.00 28.75 60 ILE F N 1
ATOM 7201 C CA . ILE F 1 68 ? -17.650 28.695 43.692 1.00 29.33 60 ILE F CA 1
ATOM 7202 C C . ILE F 1 68 ? -19.127 28.332 43.584 1.00 31.37 60 ILE F C 1
ATOM 7203 O O . ILE F 1 68 ? -19.892 29.084 42.959 1.00 33.13 60 ILE F O 1
ATOM 7208 N N . PRO F 1 69 ? -19.567 27.211 44.160 1.00 31.83 61 PRO F N 1
ATOM 7209 C CA . PRO F 1 69 ? -20.986 26.845 44.073 1.00 34.61 61 PRO F CA 1
ATOM 7210 C C . PRO F 1 69 ? -21.875 27.894 44.723 1.00 38.10 61 PRO F C 1
ATOM 7211 O O . PRO F 1 69 ? -21.457 28.619 45.626 1.00 38.90 61 PRO F O 1
ATOM 7215 N N . GLN F 1 70 ? -23.117 27.960 44.245 1.00 38.09 62 GLN F N 1
ATOM 7216 C CA . GLN F 1 70 ? -24.153 28.822 44.815 1.00 40.58 62 GLN F CA 1
ATOM 7217 C C . GLN F 1 70 ? -23.717 30.286 44.865 1.00 43.61 62 GLN F C 1
ATOM 7218 O O . GLN F 1 70 ? -23.985 31.009 45.828 1.00 42.35 62 GLN F O 1
ATOM 7224 N N . THR F 1 71 ? -23.044 30.733 43.807 1.00 39.78 63 THR F N 1
ATOM 7225 C CA . THR F 1 71 ? -22.706 32.138 43.628 1.00 40.91 63 THR F CA 1
ATOM 7226 C C . THR F 1 71 ? -23.022 32.523 42.192 1.00 41.57 63 THR F C 1
ATOM 7227 O O . THR F 1 71 ? -23.031 31.671 41.300 1.00 46.19 63 THR F O 1
ATOM 7231 N N . LEU F 1 72 ? -23.287 33.813 41.976 1.00 43.44 64 LEU F N 1
ATOM 7232 C CA . LEU F 1 72 ? -23.536 34.353 40.644 1.00 45.07 64 LEU F CA 1
ATOM 7233 C C . LEU F 1 72 ? -22.799 35.673 40.492 1.00 52.92 64 LEU F C 1
ATOM 7234 O O . LEU F 1 72 ? -22.871 36.531 41.375 1.00 48.22 64 LEU F O 1
ATOM 7239 N N . ASP F 1 73 ? -22.103 35.835 39.373 1.00 55.94 65 ASP F N 1
ATOM 7240 C CA . ASP F 1 73 ? -21.458 37.089 39.031 1.00 62.73 65 ASP F CA 1
ATOM 7241 C C . ASP F 1 73 ? -22.295 37.793 37.963 1.00 69.83 65 ASP F C 1
ATOM 7242 O O . ASP F 1 73 ? -23.391 37.345 37.611 1.00 74.39 65 ASP F O 1
ATOM 7247 N N . GLU F 1 74 ? -21.782 38.909 37.437 1.00 73.03 66 GLU F N 1
ATOM 7248 C CA . GLU F 1 74 ? -22.562 39.716 36.502 1.00 73.62 66 GLU F CA 1
ATOM 7249 C C . GLU F 1 74 ? -22.833 38.983 35.191 1.00 66.93 66 GLU F C 1
ATOM 7250 O O . GLU F 1 74 ? -23.851 39.244 34.537 1.00 62.08 66 GLU F O 1
ATOM 7252 N N . ASP F 1 75 ? -21.952 38.063 34.797 1.00 63.82 67 ASP F N 1
ATOM 7253 C CA . ASP F 1 75 ? -22.090 37.361 33.526 1.00 64.98 67 ASP F CA 1
ATOM 7254 C C . ASP F 1 75 ? -23.122 36.237 33.564 1.00 68.10 67 ASP F C 1
ATOM 7255 O O . ASP F 1 75 ? -23.320 35.568 32.544 1.00 63.01 67 ASP F O 1
ATOM 7260 N N . GLY F 1 76 ? -23.784 36.015 34.701 1.00 69.89 68 GLY F N 1
ATOM 7261 C CA . GLY F 1 76 ? -24.784 34.976 34.820 1.00 62.27 68 GLY F CA 1
ATOM 7262 C C . GLY F 1 76 ? -24.253 33.615 35.216 1.00 55.84 68 GLY F C 1
ATOM 7263 O O . GLY F 1 76 ? -25.054 32.728 35.541 1.00 51.67 68 GLY F O 1
ATOM 7264 N N . ASP F 1 77 ? -22.940 33.413 35.186 1.00 56.39 69 ASP F N 1
ATOM 7265 C CA . ASP F 1 77 ? -22.327 32.172 35.636 1.00 54.62 69 ASP F CA 1
ATOM 7266 C C . ASP F 1 77 ? -21.847 32.319 37.077 1.00 51.71 69 ASP F C 1
ATOM 7267 O O . ASP F 1 77 ? -21.803 33.418 37.636 1.00 47.99 69 ASP F O 1
ATOM 7272 N N . GLU F 1 78 ? -21.480 31.186 37.677 1.00 48.49 70 GLU F N 1
ATOM 7273 C CA . GLU F 1 78 ? -20.903 31.212 39.014 1.00 45.52 70 GLU F CA 1
ATOM 7274 C C . GLU F 1 78 ? -19.600 32.007 39.013 1.00 44.49 70 GLU F C 1
ATOM 7275 O O . GLU F 1 78 ? -18.910 32.114 37.998 1.00 47.75 70 GLU F O 1
ATOM 7281 N N . LEU F 1 79 ? -19.281 32.579 40.169 1.00 40.34 71 LEU F N 1
ATOM 7282 C CA . LEU F 1 79 ? -18.055 33.350 40.334 1.00 39.23 71 LEU F CA 1
ATOM 7283 C C . LEU F 1 79 ? -16.833 32.486 40.046 1.00 34.07 71 LEU F C 1
ATOM 7284 O O . LEU F 1 79 ? -16.729 31.362 40.541 1.00 30.69 71 LEU F O 1
ATOM 7289 N N . ASP F 1 80 ? -15.906 33.018 39.250 1.00 31.21 72 ASP F N 1
ATOM 7290 C CA . ASP F 1 80 ? -14.739 32.255 38.827 1.00 27.78 72 ASP F CA 1
ATOM 7291 C C . ASP F 1 80 ? -13.652 32.236 39.898 1.00 26.00 72 ASP F C 1
ATOM 7292 O O . ASP F 1 80 ? -13.570 33.112 40.762 1.00 30.00 72 ASP F O 1
ATOM 7297 N N . VAL F 1 81 ? -12.770 31.241 39.787 1.00 24.77 73 VAL F N 1
ATOM 7298 C CA . VAL F 1 81 ? -11.664 31.027 40.719 1.00 23.02 73 VAL F CA 1
ATOM 7299 C C . VAL F 1 81 ? -10.413 30.722 39.908 1.00 21.12 73 VAL F C 1
ATOM 7300 O O . VAL F 1 81 ? -10.451 29.895 38.992 1.00 22.17 73 VAL F O 1
ATOM 7304 N N . LEU F 1 82 ? -9.319 31.417 40.222 1.00 22.60 74 LEU F N 1
ATOM 7305 C CA . LEU F 1 82 ? -7.978 31.044 39.781 1.00 21.33 74 LEU F CA 1
ATOM 7306 C C . LEU F 1 82 ? -7.321 30.263 40.919 1.00 22.48 74 LEU F C 1
ATOM 7307 O O . LEU F 1 82 ? -7.041 30.823 41.989 1.00 24.12 74 LEU F O 1
ATOM 7312 N N . LEU F 1 83 ? -7.107 28.964 40.708 1.00 21.67 75 LEU F N 1
ATOM 7313 C CA . LEU F 1 83 ? -6.582 28.078 41.741 1.00 20.84 75 LEU F CA 1
ATOM 7314 C C . LEU F 1 83 ? -5.153 27.704 41.379 1.00 20.30 75 LEU F C 1
ATOM 7315 O O . LEU F 1 83 ? -4.922 27.006 40.387 1.00 21.79 75 LEU F O 1
ATOM 7320 N N . VAL F 1 84 ? -4.202 28.166 42.184 1.00 17.75 76 VAL F N 1
ATOM 7321 C CA . VAL F 1 84 ? -2.781 27.997 41.905 1.00 18.66 76 VAL F CA 1
ATOM 7322 C C . VAL F 1 84 ? -2.285 26.717 42.585 1.00 20.04 76 VAL F C 1
ATOM 7323 O O . VAL F 1 84 ? -2.410 26.573 43.803 1.00 19.33 76 VAL F O 1
ATOM 7327 N N . THR F 1 85 ? -1.723 25.788 41.801 1.00 17.57 77 THR F N 1
ATOM 7328 C CA . THR F 1 85 ? -1.113 24.562 42.321 1.00 17.31 77 THR F CA 1
ATOM 7329 C C . THR F 1 85 ? 0.188 24.303 41.579 1.00 21.85 77 THR F C 1
ATOM 7330 O O . THR F 1 85 ? 0.424 24.847 40.497 1.00 23.20 77 THR F O 1
ATOM 7334 N N . GLU F 1 86 ? 1.022 23.425 42.148 1.00 24.85 78 GLU F N 1
ATOM 7335 C CA . GLU F 1 86 ? 2.273 23.079 41.481 1.00 22.50 78 GLU F CA 1
ATOM 7336 C C . GLU F 1 86 ? 2.028 22.186 40.269 1.00 27.33 78 GLU F C 1
ATOM 7337 O O . GLU F 1 86 ? 2.667 22.361 39.225 1.00 25.52 78 GLU F O 1
ATOM 7343 N N . GLN F 1 87 ? 1.123 21.219 40.388 1.00 23.94 79 GLN F N 1
ATOM 7344 C CA . GLN F 1 87 ? 0.770 20.364 39.271 1.00 25.89 79 GLN F CA 1
ATOM 7345 C C . GLN F 1 87 ? -0.728 20.450 39.012 1.00 27.24 79 GLN F C 1
ATOM 7346 O O . GLN F 1 87 ? -1.518 20.643 39.946 1.00 24.93 79 GLN F O 1
ATOM 7352 N N . PRO F 1 88 ? -1.153 20.326 37.760 1.00 18.67 80 PRO F N 1
ATOM 7353 C CA . PRO F 1 88 ? -2.533 20.697 37.424 1.00 20.16 80 PRO F CA 1
ATOM 7354 C C . PRO F 1 88 ? -3.551 19.755 38.048 1.00 21.44 80 PRO F C 1
ATOM 7355 O O . PRO F 1 88 ? -3.277 18.588 38.339 1.00 20.49 80 PRO F O 1
ATOM 7359 N N . LEU F 1 89 ? -4.738 20.296 38.266 1.00 20.71 81 LEU F N 1
ATOM 7360 C CA . LEU F 1 89 ? -5.850 19.579 38.864 1.00 20.58 81 LEU F CA 1
ATOM 7361 C C . LEU F 1 89 ? -6.836 19.173 37.776 1.00 19.62 81 LEU F C 1
ATOM 7362 O O . LEU F 1 89 ? -7.108 19.954 36.862 1.00 23.57 81 LEU F O 1
ATOM 7367 N N . ALA F 1 90 ? -7.391 17.968 37.902 1.00 22.80 82 ALA F N 1
ATOM 7368 C CA . ALA F 1 90 ? -8.315 17.454 36.898 1.00 19.90 82 ALA F CA 1
ATOM 7369 C C . ALA F 1 90 ? -9.660 18.175 36.951 1.00 19.02 82 ALA F C 1
ATOM 7370 O O . ALA F 1 90 ? -10.097 18.665 37.995 1.00 23.94 82 ALA F O 1
ATOM 7372 N N . THR F 1 91 ? -10.313 18.234 35.796 1.00 20.71 83 THR F N 1
ATOM 7373 C CA . THR F 1 91 ? -11.693 18.703 35.717 1.00 24.02 83 THR F CA 1
ATOM 7374 C C . THR F 1 91 ? -12.598 17.849 36.598 1.00 30.92 83 THR F C 1
ATOM 7375 O O . THR F 1 91 ? -12.553 16.615 36.545 1.00 26.27 83 THR F O 1
ATOM 7379 N N . GLY F 1 92 ? -13.426 18.509 37.407 1.00 20.87 84 GLY F N 1
ATOM 7380 C CA . GLY F 1 92 ? -14.514 17.833 38.080 1.00 27.82 84 GLY F CA 1
ATOM 7381 C C . GLY F 1 92 ? -14.266 17.514 39.534 1.00 29.57 84 GLY F C 1
ATOM 7382 O O . GLY F 1 92 ? -15.192 17.057 40.213 1.00 32.44 84 GLY F O 1
ATOM 7383 N N . VAL F 1 93 ? -13.055 17.735 40.031 1.00 25.77 85 VAL F N 1
ATOM 7384 C CA A VAL F 1 93 ? -12.735 17.584 41.444 0.62 26.59 85 VAL F CA 1
ATOM 7385 C CA B VAL F 1 93 ? -12.814 17.556 41.455 0.38 26.45 85 VAL F CA 1
ATOM 7386 C C . VAL F 1 93 ? -13.110 18.863 42.180 1.00 21.89 85 VAL F C 1
ATOM 7387 O O . VAL F 1 93 ? -12.980 19.961 41.641 1.00 24.90 85 VAL F O 1
ATOM 7394 N N . PHE F 1 94 ? -13.555 18.736 43.421 1.00 23.34 86 PHE F N 1
ATOM 7395 C CA . PHE F 1 94 ? -13.816 19.904 44.246 1.00 25.86 86 PHE F CA 1
ATOM 7396 C C . PHE F 1 94 ? -12.900 19.873 45.464 1.00 25.16 86 PHE F C 1
ATOM 7397 O O . PHE F 1 94 ? -12.382 18.822 45.850 1.00 21.94 86 PHE F O 1
ATOM 7405 N N . LEU F 1 95 ? -12.688 21.042 46.067 1.00 25.82 87 LEU F N 1
ATOM 7406 C CA . LEU F 1 95 ? -11.738 21.120 47.167 1.00 28.26 87 LEU F CA 1
ATOM 7407 C C . LEU F 1 95 ? -12.099 22.296 48.059 1.00 31.10 87 LEU F C 1
ATOM 7408 O O . LEU F 1 95 ? -12.762 23.242 47.627 1.00 26.28 87 LEU F O 1
ATOM 7413 N N . GLU F 1 96 ? -11.661 22.214 49.314 1.00 28.48 88 GLU F N 1
ATOM 7414 C CA . GLU F 1 96 ? -11.619 23.388 50.169 1.00 23.38 88 GLU F CA 1
ATOM 7415 C C . GLU F 1 96 ? -10.372 24.180 49.811 1.00 25.36 88 GLU F C 1
ATOM 7416 O O . GLU F 1 96 ? -9.263 23.628 49.780 1.00 21.69 88 GLU F O 1
ATOM 7422 N N . ALA F 1 97 ? -10.563 25.464 49.524 1.00 22.99 89 ALA F N 1
ATOM 7423 C CA . ALA F 1 97 ? -9.513 26.348 49.041 1.00 21.91 89 ALA F CA 1
ATOM 7424 C C . ALA F 1 97 ? -9.399 27.574 49.937 1.00 26.43 89 ALA F C 1
ATOM 7425 O O . ALA F 1 97 ? -10.409 28.134 50.387 1.00 27.56 89 ALA F O 1
ATOM 7427 N N . ARG F 1 98 ? -8.157 27.988 50.191 1.00 23.35 90 ARG F N 1
ATOM 7428 C CA . ARG F 1 98 ? -7.868 29.207 50.933 1.00 28.51 90 ARG F CA 1
ATOM 7429 C C . ARG F 1 98 ? -7.881 30.409 49.993 1.00 27.57 90 ARG F C 1
ATOM 7430 O O . ARG F 1 98 ? -7.205 30.406 48.955 1.00 24.97 90 ARG F O 1
ATOM 7438 N N . VAL F 1 99 ? -8.671 31.420 50.350 1.00 25.95 91 VAL F N 1
ATOM 7439 C CA . VAL F 1 99 ? -8.776 32.660 49.583 1.00 30.12 91 VAL F CA 1
ATOM 7440 C C . VAL F 1 99 ? -7.556 33.525 49.877 1.00 31.27 91 VAL F C 1
ATOM 7441 O O . VAL F 1 99 ? -7.301 33.871 51.036 1.00 30.79 91 VAL F O 1
ATOM 7445 N N . ILE F 1 100 ? -6.826 33.919 48.832 1.00 27.23 92 ILE F N 1
ATOM 7446 C CA . ILE F 1 100 ? -5.644 34.756 49.012 1.00 31.39 92 ILE F CA 1
ATOM 7447 C C . ILE F 1 100 ? -5.714 36.075 48.259 1.00 27.41 92 ILE F C 1
ATOM 7448 O O . ILE F 1 100 ? -4.841 36.924 48.469 1.00 31.59 92 ILE F O 1
ATOM 7453 N N . GLY F 1 101 ? -6.707 36.288 47.403 1.00 28.48 93 GLY F N 1
ATOM 7454 C CA . GLY F 1 101 ? -6.777 37.540 46.670 1.00 30.24 93 GLY F CA 1
ATOM 7455 C C . GLY F 1 101 ? -7.923 37.522 45.686 1.00 32.45 93 GLY F C 1
ATOM 7456 O O . GLY F 1 101 ? -8.713 36.573 45.641 1.00 26.10 93 GLY F O 1
ATOM 7457 N N . VAL F 1 102 ? -8.004 38.592 44.894 1.00 30.54 94 VAL F N 1
ATOM 7458 C CA . VAL F 1 102 ? -9.012 38.697 43.845 1.00 26.98 94 VAL F CA 1
ATOM 7459 C C . VAL F 1 102 ? -8.422 39.476 42.678 1.00 28.24 94 VAL F C 1
ATOM 7460 O O . VAL F 1 102 ? -7.748 40.492 42.868 1.00 32.83 94 VAL F O 1
ATOM 7464 N N . MET F 1 103 ? -8.656 38.976 41.470 1.00 25.90 95 MET F N 1
ATOM 7465 C CA . MET F 1 103 ? -8.343 39.686 40.233 1.00 23.65 95 MET F CA 1
ATOM 7466 C C . MET F 1 103 ? -9.623 40.386 39.763 1.00 27.00 95 MET F C 1
ATOM 7467 O O . MET F 1 103 ? -10.587 39.721 39.367 1.00 35.76 95 MET F O 1
ATOM 7472 N N . LYS F 1 104 ? -9.646 41.721 39.840 1.00 27.81 96 LYS F N 1
ATOM 7473 C CA . LYS F 1 104 ? -10.751 42.509 39.294 1.00 33.24 96 LYS F CA 1
ATOM 7474 C C . LYS F 1 104 ? -10.617 42.611 37.776 1.00 36.13 96 LYS F C 1
ATOM 7475 O O . LYS F 1 104 ? -9.558 42.986 37.264 1.00 37.09 96 LYS F O 1
ATOM 7481 N N . PHE F 1 105 ? -11.697 42.305 37.057 1.00 36.58 97 PHE F N 1
ATOM 7482 C CA . PHE F 1 105 ? -11.586 41.985 35.640 1.00 30.53 97 PHE F CA 1
ATOM 7483 C C . PHE F 1 105 ? -12.868 42.354 34.906 1.00 35.73 97 PHE F C 1
ATOM 7484 O O . PHE F 1 105 ? -13.970 42.133 35.419 1.00 35.30 97 PHE F O 1
ATOM 7492 N N . VAL F 1 106 ? -12.719 42.912 33.705 1.00 33.46 98 VAL F N 1
ATOM 7493 C CA . VAL F 1 106 ? -13.841 43.231 32.829 1.00 38.68 98 VAL F CA 1
ATOM 7494 C C . VAL F 1 106 ? -13.643 42.479 31.516 1.00 46.39 98 VAL F C 1
ATOM 7495 O O . VAL F 1 106 ? -12.579 42.573 30.892 1.00 43.93 98 VAL F O 1
ATOM 7499 N N . ASP F 1 107 ? -14.665 41.735 31.105 1.00 47.94 99 ASP F N 1
ATOM 7500 C CA . ASP F 1 107 ? -14.605 40.857 29.939 1.00 49.26 99 ASP F CA 1
ATOM 7501 C C . ASP F 1 107 ? -15.736 41.283 29.011 1.00 55.77 99 ASP F C 1
ATOM 7502 O O . ASP F 1 107 ? -16.885 40.868 29.194 1.00 57.60 99 ASP F O 1
ATOM 7507 N N . ASP F 1 108 ? -15.402 42.129 28.032 1.00 61.70 100 ASP F N 1
ATOM 7508 C CA . ASP F 1 108 ? -16.348 42.621 27.028 1.00 64.88 100 ASP F CA 1
ATOM 7509 C C . ASP F 1 108 ? -17.497 43.389 27.681 1.00 62.37 100 ASP F C 1
ATOM 7510 O O . ASP F 1 108 ? -18.675 43.117 27.443 1.00 69.25 100 ASP F O 1
ATOM 7512 N N . GLY F 1 109 ? -17.140 44.366 28.514 1.00 55.95 101 GLY F N 1
ATOM 7513 C CA . GLY F 1 109 ? -18.110 45.232 29.148 1.00 57.71 101 GLY F CA 1
ATOM 7514 C C . GLY F 1 109 ? -18.800 44.662 30.370 1.00 63.13 101 GLY F C 1
ATOM 7515 O O . GLY F 1 109 ? -19.545 45.395 31.034 1.00 66.97 101 GLY F O 1
ATOM 7516 N N . GLU F 1 110 ? -18.585 43.387 30.693 1.00 54.95 102 GLU F N 1
ATOM 7517 C CA . GLU F 1 110 ? -19.210 42.747 31.842 1.00 52.53 102 GLU F CA 1
ATOM 7518 C C . GLU F 1 110 ? -18.175 42.524 32.936 1.00 48.47 102 GLU F C 1
ATOM 7519 O O . GLU F 1 110 ? -17.053 42.088 32.662 1.00 50.22 102 GLU F O 1
ATOM 7521 N N . VAL F 1 111 ? -18.548 42.841 34.176 1.00 44.98 103 VAL F N 1
ATOM 7522 C CA . VAL F 1 111 ? -17.692 42.526 35.313 1.00 42.37 103 VAL F CA 1
ATOM 7523 C C . VAL F 1 111 ? -17.599 41.014 35.457 1.00 46.12 103 VAL F C 1
ATOM 7524 O O . VAL F 1 111 ? -18.610 40.304 35.374 1.00 46.55 103 VAL F O 1
ATOM 7528 N N . ASP F 1 112 ? -16.386 40.511 35.665 1.00 44.99 104 ASP F N 1
ATOM 7529 C CA . ASP F 1 112 ? -16.177 39.075 35.778 1.00 43.38 104 ASP F CA 1
ATOM 7530 C C . ASP F 1 112 ? -14.929 38.813 36.622 1.00 37.06 104 ASP F C 1
ATOM 7531 O O . ASP F 1 112 ? -13.943 38.232 36.169 1.00 32.48 104 ASP F O 1
ATOM 7536 N N . ASP F 1 113 ? -14.975 39.253 37.879 1.00 35.88 105 ASP F N 1
ATOM 7537 C CA . ASP F 1 113 ? -13.857 39.099 38.797 1.00 33.79 105 ASP F CA 1
ATOM 7538 C C . ASP F 1 113 ? -13.556 37.623 39.053 1.00 29.85 105 ASP F C 1
ATOM 7539 O O . ASP F 1 113 ? -14.409 36.742 38.901 1.00 31.42 105 ASP F O 1
ATOM 7544 N N . LYS F 1 114 ? -12.314 37.353 39.442 1.00 28.15 106 LYS F N 1
ATOM 7545 C CA . LYS F 1 114 ? -11.871 35.991 39.707 1.00 31.11 106 LYS F CA 1
ATOM 7546 C C . LYS F 1 114 ? -11.161 35.933 41.049 1.00 26.10 106 LYS F C 1
ATOM 7547 O O . LYS F 1 114 ? -10.208 36.682 41.294 1.00 25.17 106 LYS F O 1
ATOM 7553 N N . ILE F 1 115 ? -11.637 35.048 41.916 1.00 24.92 107 ILE F N 1
ATOM 7554 C CA . ILE F 1 115 ? -11.049 34.876 43.237 1.00 26.08 107 ILE F CA 1
ATOM 7555 C C . ILE F 1 115 ? -9.785 34.042 43.098 1.00 27.01 107 ILE F C 1
ATOM 7556 O O . ILE F 1 115 ? -9.788 33.003 42.427 1.00 26.71 107 ILE F O 1
ATOM 7561 N N . VAL F 1 116 ? -8.698 34.501 43.701 1.00 22.09 108 VAL F N 1
ATOM 7562 C CA . VAL F 1 116 ? -7.431 33.776 43.640 1.00 20.79 108 VAL F CA 1
ATOM 7563 C C . VAL F 1 116 ? -7.351 32.882 44.864 1.00 24.43 108 VAL F C 1
ATOM 7564 O O . VAL F 1 116 ? -7.546 33.351 45.992 1.00 23.02 108 VAL F O 1
ATOM 7568 N N . CYS F 1 117 ? -7.094 31.588 44.648 1.00 23.16 109 CYS F N 1
ATOM 7569 C CA . CYS F 1 117 ? -7.136 30.604 45.724 1.00 22.78 109 CYS F CA 1
ATOM 7570 C C . CYS F 1 117 ? -5.948 29.662 45.637 1.00 19.33 109 CYS F C 1
ATOM 7571 O O . CYS F 1 117 ? -5.343 29.477 44.579 1.00 18.46 109 CYS F O 1
ATOM 7574 N N . VAL F 1 118 ? -5.654 29.023 46.763 1.00 22.01 110 VAL F N 1
ATOM 7575 C CA . VAL F 1 118 ? -4.768 27.861 46.775 1.00 17.13 110 VAL F CA 1
ATOM 7576 C C . VAL F 1 118 ? -5.476 26.770 47.564 1.00 16.69 110 VAL F C 1
ATOM 7577 O O . VAL F 1 118 ? -6.440 27.059 48.290 1.00 23.75 110 VAL F O 1
ATOM 7581 N N . PRO F 1 119 ? -5.059 25.505 47.422 1.00 21.10 111 PRO F N 1
ATOM 7582 C CA . PRO F 1 119 ? -5.614 24.461 48.301 1.00 19.28 111 PRO F CA 1
ATOM 7583 C C . PRO F 1 119 ? -5.413 24.838 49.757 1.00 19.13 111 PRO F C 1
ATOM 7584 O O . PRO F 1 119 ? -4.343 25.307 50.143 1.00 23.80 111 PRO F O 1
ATOM 7588 N N . ALA F 1 120 ? -6.461 24.616 50.569 1.00 23.51 112 ALA F N 1
ATOM 7589 C CA . ALA F 1 120 ? -6.393 24.971 51.983 1.00 22.46 112 ALA F CA 1
ATOM 7590 C C . ALA F 1 120 ? -5.380 24.111 52.732 1.00 23.12 112 ALA F C 1
ATOM 7591 O O . ALA F 1 120 ? -4.797 24.556 53.725 1.00 24.89 112 ALA F O 1
ATOM 7593 N N . ASP F 1 121 ? -5.135 22.893 52.263 1.00 22.88 113 ASP F N 1
ATOM 7594 C CA . ASP F 1 121 ? -4.252 21.945 52.947 1.00 24.29 113 ASP F CA 1
ATOM 7595 C C . ASP F 1 121 ? -3.197 21.550 51.921 1.00 24.61 113 ASP F C 1
ATOM 7596 O O . ASP F 1 121 ? -3.445 20.670 51.094 1.00 22.62 113 ASP F O 1
ATOM 7601 N N . ASP F 1 122 ? -2.044 22.228 51.937 1.00 23.01 114 ASP F N 1
ATOM 7602 C CA . ASP F 1 122 ? -0.982 21.979 50.958 1.00 20.37 114 ASP F CA 1
ATOM 7603 C C . ASP F 1 122 ? 0.264 21.528 51.703 1.00 25.41 114 ASP F C 1
ATOM 7604 O O . ASP F 1 122 ? 1.021 22.358 52.218 1.00 23.24 114 ASP F O 1
ATOM 7609 N N . ARG F 1 123 ? 0.503 20.219 51.731 1.00 21.71 115 ARG F N 1
ATOM 7610 C CA . ARG F 1 123 ? 1.656 19.692 52.447 1.00 21.37 115 ARG F CA 1
ATOM 7611 C C . ARG F 1 123 ? 2.863 19.487 51.545 1.00 22.49 115 ARG F C 1
ATOM 7612 O O . ARG F 1 123 ? 3.873 18.928 51.991 1.00 24.45 115 ARG F O 1
ATOM 7620 N N . ASN F 1 124 ? 2.778 19.918 50.290 1.00 21.93 116 ASN F N 1
ATOM 7621 C CA . ASN F 1 124 ? 3.938 19.956 49.415 1.00 17.71 116 ASN F CA 1
ATOM 7622 C C . ASN F 1 124 ? 4.753 21.231 49.613 1.00 25.56 116 ASN F C 1
ATOM 7623 O O . ASN F 1 124 ? 5.988 21.168 49.688 1.00 18.99 116 ASN F O 1
ATOM 7628 N N . ASN F 1 125 ? 4.099 22.395 49.744 1.00 27.33 117 ASN F N 1
ATOM 7629 C CA . ASN F 1 125 ? 4.824 23.623 50.066 1.00 20.00 117 ASN F CA 1
ATOM 7630 C C . ASN F 1 125 ? 4.536 24.130 51.476 1.00 28.81 117 ASN F C 1
ATOM 7631 O O . ASN F 1 125 ? 4.957 25.243 51.822 1.00 31.00 117 ASN F O 1
ATOM 7636 N N . GLY F 1 126 ? 3.852 23.341 52.301 1.00 23.86 118 GLY F N 1
ATOM 7637 C CA . GLY F 1 126 ? 3.612 23.747 53.673 1.00 26.50 118 GLY F CA 1
ATOM 7638 C C . GLY F 1 126 ? 2.801 25.019 53.777 1.00 27.00 118 GLY F C 1
ATOM 7639 O O . GLY F 1 126 ? 3.106 25.875 54.616 1.00 27.73 118 GLY F O 1
ATOM 7640 N N . ASN F 1 127 ? 1.770 25.159 52.933 1.00 24.45 119 ASN F N 1
ATOM 7641 C CA . ASN F 1 127 ? 0.867 26.311 52.941 1.00 26.73 119 ASN F CA 1
ATOM 7642 C C . ASN F 1 127 ? 1.647 27.615 52.818 1.00 26.62 119 ASN F C 1
ATOM 7643 O O . ASN F 1 127 ? 1.428 28.579 53.551 1.00 25.68 119 ASN F O 1
ATOM 7648 N N . ALA F 1 128 ? 2.562 27.636 51.851 1.00 23.75 120 ALA F N 1
ATOM 7649 C CA . ALA F 1 128 ? 3.482 28.758 51.682 1.00 26.00 120 ALA F CA 1
ATOM 7650 C C . ALA F 1 128 ? 2.792 30.045 51.254 1.00 27.65 120 ALA F C 1
ATOM 7651 O O . ALA F 1 128 ? 3.354 31.124 51.466 1.00 25.77 120 ALA F O 1
ATOM 7653 N N . TYR F 1 129 ? 1.606 29.967 50.654 1.00 24.11 121 TYR F N 1
ATOM 7654 C CA . TYR F 1 129 ? 0.966 31.123 50.026 1.00 26.00 121 TYR F CA 1
ATOM 7655 C C . TYR F 1 129 ? -0.298 31.487 50.792 1.00 30.97 121 TYR F C 1
ATOM 7656 O O . TYR F 1 129 ? -1.298 30.762 50.739 1.00 32.07 121 TYR F O 1
ATOM 7665 N N . LYS F 1 130 ? -0.251 32.619 51.498 1.00 29.44 122 LYS F N 1
ATOM 7666 C CA . LYS F 1 130 ? -1.400 33.110 52.239 1.00 31.44 122 LYS F CA 1
ATOM 7667 C C . LYS F 1 130 ? -1.922 34.453 51.750 1.00 34.32 122 LYS F C 1
ATOM 7668 O O . LYS F 1 130 ? -3.065 34.799 52.069 1.00 32.58 122 LYS F O 1
ATOM 7674 N N . THR F 1 131 ? -1.119 35.218 51.006 1.00 31.83 123 THR F N 1
ATOM 7675 C CA . THR F 1 131 ? -1.517 36.484 50.401 1.00 29.17 123 THR F CA 1
ATOM 7676 C C . THR F 1 131 ? -0.976 36.518 48.982 1.00 29.72 123 THR F C 1
ATOM 7677 O O . THR F 1 131 ? -0.157 35.679 48.596 1.00 29.54 123 THR F O 1
ATOM 7681 N N . LEU F 1 132 ? -1.408 37.519 48.207 1.00 26.67 124 LEU F N 1
ATOM 7682 C CA . LEU F 1 132 ? -0.871 37.629 46.853 1.00 28.46 124 LEU F CA 1
ATOM 7683 C C . LEU F 1 132 ? 0.621 37.926 46.870 1.00 27.25 124 LEU F C 1
ATOM 7684 O O . LEU F 1 132 ? 1.359 37.454 45.997 1.00 31.36 124 LEU F O 1
ATOM 7689 N N . SER F 1 133 ? 1.090 38.682 47.862 1.00 28.53 125 SER F N 1
ATOM 7690 C CA . SER F 1 133 ? 2.502 39.031 47.898 1.00 28.56 125 SER F CA 1
ATOM 7691 C C . SER F 1 133 ? 3.395 37.844 48.237 1.00 30.42 125 SER F C 1
ATOM 7692 O O . SER F 1 133 ? 4.620 37.971 48.128 1.00 30.41 125 SER F O 1
ATOM 7695 N N . ASP F 1 134 ? 2.815 36.697 48.638 1.00 27.84 126 ASP F N 1
ATOM 7696 C CA . ASP F 1 134 ? 3.595 35.485 48.826 1.00 25.35 126 ASP F CA 1
ATOM 7697 C C . ASP F 1 134 ? 3.965 34.838 47.498 1.00 24.68 126 ASP F C 1
ATOM 7698 O O . ASP F 1 134 ? 4.956 34.102 47.437 1.00 24.61 126 ASP F O 1
ATOM 7703 N N . LEU F 1 135 ? 3.182 35.075 46.455 1.00 32.31 127 LEU F N 1
ATOM 7704 C CA . LEU F 1 135 ? 3.469 34.543 45.129 1.00 28.53 127 LEU F CA 1
ATOM 7705 C C . LEU F 1 135 ? 4.607 35.330 44.494 1.00 27.68 127 LEU F C 1
ATOM 7706 O O . LEU F 1 135 ? 4.832 36.487 44.837 1.00 28.98 127 LEU F O 1
ATOM 7711 N N . PRO F 1 136 ? 5.321 34.747 43.531 1.00 28.96 128 PRO F N 1
ATOM 7712 C CA . PRO F 1 136 ? 6.222 35.572 42.720 1.00 24.71 128 PRO F CA 1
ATOM 7713 C C . PRO F 1 136 ? 5.422 36.657 42.022 1.00 26.39 128 PRO F C 1
ATOM 7714 O O . PRO F 1 136 ? 4.356 36.391 41.460 1.00 28.53 128 PRO F O 1
ATOM 7718 N N . GLN F 1 137 ? 5.916 37.897 42.112 1.00 27.22 129 GLN F N 1
ATOM 7719 C CA . GLN F 1 137 ? 5.272 38.996 41.404 1.00 33.98 129 GLN F CA 1
ATOM 7720 C C . GLN F 1 137 ? 5.227 38.730 39.905 1.00 30.66 129 GLN F C 1
ATOM 7721 O O . GLN F 1 137 ? 4.296 39.176 39.225 1.00 26.15 129 GLN F O 1
ATOM 7727 N N . GLN F 1 138 ? 6.223 38.016 39.377 1.00 25.45 130 GLN F N 1
ATOM 7728 C CA . GLN F 1 138 ? 6.222 37.693 37.950 1.00 24.75 130 GLN F CA 1
ATOM 7729 C C . GLN F 1 138 ? 5.097 36.731 37.596 1.00 23.34 130 GLN F C 1
ATOM 7730 O O . GLN F 1 138 ? 4.618 36.734 36.454 1.00 26.69 130 GLN F O 1
ATOM 7736 N N . LEU F 1 139 ? 4.696 35.863 38.536 1.00 23.10 131 LEU F N 1
ATOM 7737 C CA . LEU F 1 139 ? 3.544 35.006 38.268 1.00 22.07 131 LEU F CA 1
ATOM 7738 C C . LEU F 1 139 ? 2.286 35.844 38.122 1.00 28.23 131 LEU F C 1
ATOM 7739 O O . LEU F 1 139 ? 1.485 35.612 37.214 1.00 21.41 131 LEU F O 1
ATOM 7744 N N . ILE F 1 140 ? 2.116 36.850 38.991 1.00 23.52 132 ILE F N 1
ATOM 7745 C CA . ILE F 1 140 ? 0.964 37.736 38.868 1.00 25.91 132 ILE F CA 1
ATOM 7746 C C . ILE F 1 140 ? 0.986 38.467 37.528 1.00 23.95 132 ILE F C 1
ATOM 7747 O O . ILE F 1 140 ? -0.051 38.617 36.876 1.00 24.79 132 ILE F O 1
ATOM 7752 N N . LYS F 1 141 ? 2.158 38.944 37.109 1.00 23.89 133 LYS F N 1
ATOM 7753 C CA . LYS F 1 141 ? 2.254 39.678 35.849 1.00 27.07 133 LYS F CA 1
ATOM 7754 C C . LYS F 1 141 ? 1.902 38.791 34.661 1.00 26.10 133 LYS F C 1
ATOM 7755 O O . LYS F 1 141 ? 1.352 39.269 33.658 1.00 25.80 133 LYS F O 1
ATOM 7761 N N . GLN F 1 142 ? 2.254 37.505 34.738 1.00 21.38 134 GLN F N 1
ATOM 7762 C CA . GLN F 1 142 ? 1.915 36.578 33.660 1.00 20.46 134 GLN F CA 1
ATOM 7763 C C . GLN F 1 142 ? 0.422 36.291 33.632 1.00 23.51 134 GLN F C 1
ATOM 7764 O O . GLN F 1 142 ? -0.183 36.216 32.557 1.00 20.45 134 GLN F O 1
ATOM 7770 N N . ILE F 1 143 ? -0.187 36.095 34.808 1.00 20.04 135 ILE F N 1
ATOM 7771 C CA . ILE F 1 143 ? -1.633 35.912 34.863 1.00 19.91 135 ILE F CA 1
ATOM 7772 C C . ILE F 1 143 ? -2.325 37.147 34.315 1.00 22.88 135 ILE F C 1
ATOM 7773 O O . ILE F 1 143 ? -3.301 37.052 33.559 1.00 21.62 135 ILE F O 1
ATOM 7778 N N . GLU F 1 144 ? -1.798 38.324 34.655 1.00 21.26 136 GLU F N 1
ATOM 7779 C CA . GLU F 1 144 ? -2.369 39.572 34.162 1.00 22.72 136 GLU F CA 1
ATOM 7780 C C . GLU F 1 144 ? -2.248 39.668 32.648 1.00 24.26 136 GLU F C 1
ATOM 7781 O O . GLU F 1 144 ? -3.211 40.026 31.959 1.00 24.82 136 GLU F O 1
ATOM 7787 N N . PHE F 1 145 ? -1.063 39.360 32.115 1.00 21.44 137 PHE F N 1
ATOM 7788 C CA . PHE F 1 145 ? -0.886 39.343 30.668 1.00 24.68 137 PHE F CA 1
ATOM 7789 C C . PHE F 1 145 ? -1.880 38.391 30.007 1.00 20.35 137 PHE F C 1
ATOM 7790 O O . PHE F 1 145 ? -2.514 38.736 29.001 1.00 24.28 137 PHE F O 1
ATOM 7798 N N . HIS F 1 146 ? -2.015 37.182 30.553 1.00 22.94 138 HIS F N 1
ATOM 7799 C CA . HIS F 1 146 ? -2.899 36.187 29.953 1.00 24.71 138 HIS F CA 1
ATOM 7800 C C . HIS F 1 146 ? -4.317 36.723 29.827 1.00 29.73 138 HIS F C 1
ATOM 7801 O O . HIS F 1 146 ? -4.936 36.643 28.761 1.00 20.61 138 HIS F O 1
ATOM 7808 N N . PHE F 1 147 ? -4.861 37.264 30.909 1.00 20.23 139 PHE F N 1
ATOM 7809 C CA . PHE F 1 147 ? -6.256 37.656 30.835 1.00 21.61 139 PHE F CA 1
ATOM 7810 C C . PHE F 1 147 ? -6.451 38.951 30.065 1.00 22.08 139 PHE F C 1
ATOM 7811 O O . PHE F 1 147 ? -7.560 39.198 29.578 1.00 25.62 139 PHE F O 1
ATOM 7819 N N . ASN F 1 148 ? -5.395 39.752 29.903 1.00 22.28 140 ASN F N 1
ATOM 7820 C CA . ASN F 1 148 ? -5.466 40.941 29.066 1.00 23.41 140 ASN F CA 1
ATOM 7821 C C . ASN F 1 148 ? -5.420 40.614 27.577 1.00 27.60 140 ASN F C 1
ATOM 7822 O O . ASN F 1 148 ? -5.805 41.459 26.761 1.00 26.15 140 ASN F O 1
ATOM 7827 N N . HIS F 1 149 ? -4.979 39.408 27.203 1.00 24.58 141 HIS F N 1
ATOM 7828 C CA . HIS F 1 149 ? -4.700 39.112 25.806 1.00 21.21 141 HIS F CA 1
ATOM 7829 C C . HIS F 1 149 ? -5.298 37.813 25.277 1.00 20.28 141 HIS F C 1
ATOM 7830 O O . HIS F 1 149 ? -5.145 37.540 24.084 1.00 20.31 141 HIS F O 1
ATOM 7837 N N . TYR F 1 150 ? -5.976 37.006 26.100 1.00 20.87 142 TYR F N 1
ATOM 7838 C CA . TYR F 1 150 ? -6.317 35.664 25.619 1.00 20.93 142 TYR F CA 1
ATOM 7839 C C . TYR F 1 150 ? -7.392 35.652 24.529 1.00 23.23 142 TYR F C 1
ATOM 7840 O O . TYR F 1 150 ? -7.549 34.622 23.860 1.00 25.63 142 TYR F O 1
ATOM 7849 N N . LYS F 1 151 ? -8.113 36.753 24.307 1.00 21.55 143 LYS F N 1
ATOM 7850 C CA . LYS F 1 151 ? -9.048 36.838 23.191 1.00 24.19 143 LYS F CA 1
ATOM 7851 C C . LYS F 1 151 ? -8.488 37.616 21.998 1.00 21.91 143 LYS F C 1
ATOM 7852 O O . LYS F 1 151 ? -9.234 37.893 21.056 1.00 33.71 143 LYS F O 1
ATOM 7858 N N . ASP F 1 152 ? -7.196 37.959 22.012 1.00 24.95 144 ASP F N 1
ATOM 7859 C CA . ASP F 1 152 ? -6.658 38.880 21.010 1.00 22.22 144 ASP F CA 1
ATOM 7860 C C . ASP F 1 152 ? -6.719 38.317 19.591 1.00 30.63 144 ASP F C 1
ATOM 7861 O O . ASP F 1 152 ? -6.817 39.092 18.635 1.00 29.39 144 ASP F O 1
ATOM 7866 N N . LEU F 1 153 ? -6.620 36.994 19.412 1.00 25.97 145 LEU F N 1
ATOM 7867 C CA . LEU F 1 153 ? -6.632 36.486 18.041 1.00 27.20 145 LEU F CA 1
ATOM 7868 C C . LEU F 1 153 ? -8.012 36.589 17.412 1.00 32.99 145 LEU F C 1
ATOM 7869 O O . LEU F 1 153 ? -8.123 36.577 16.179 1.00 31.09 145 LEU F O 1
ATOM 7874 N N . LYS F 1 154 ? -9.054 36.688 18.236 1.00 28.63 146 LYS F N 1
ATOM 7875 C CA . LYS F 1 154 ? -10.407 36.972 17.770 1.00 33.66 146 LYS F CA 1
ATOM 7876 C C . LYS F 1 154 ? -10.625 38.474 17.604 1.00 34.69 146 LYS F C 1
ATOM 7877 O O . LYS F 1 154 ? -10.982 38.951 16.521 1.00 36.33 146 LYS F O 1
ATOM 7883 N N . LYS F 1 155 ? -10.412 39.234 18.675 1.00 32.94 147 LYS F N 1
ATOM 7884 C CA . LYS F 1 155 ? -10.525 40.686 18.641 1.00 31.64 147 LYS F CA 1
ATOM 7885 C C . LYS F 1 155 ? -9.855 41.225 19.892 1.00 31.20 147 LYS F C 1
ATOM 7886 O O . LYS F 1 155 ? -10.190 40.803 21.000 1.00 36.33 147 LYS F O 1
ATOM 7892 N N . ALA F 1 156 ? -8.889 42.118 19.715 1.00 34.48 148 ALA F N 1
ATOM 7893 C CA . ALA F 1 156 ? -8.129 42.608 20.852 1.00 36.20 148 ALA F CA 1
ATOM 7894 C C . ALA F 1 156 ? -8.876 43.732 21.565 1.00 38.92 148 ALA F C 1
ATOM 7895 O O . ALA F 1 156 ? -9.913 44.228 21.106 1.00 41.50 148 ALA F O 1
ATOM 7897 N N . GLY F 1 157 ? -8.330 44.123 22.717 1.00 36.28 149 GLY F N 1
ATOM 7898 C CA . GLY F 1 157 ? -8.813 45.278 23.448 1.00 32.25 149 GLY F CA 1
ATOM 7899 C C . GLY F 1 157 ? -10.164 45.136 24.112 1.00 41.66 149 GLY F C 1
ATOM 7900 O O . GLY F 1 157 ? -10.797 46.151 24.406 1.00 43.56 149 GLY F O 1
ATOM 7901 N N . THR F 1 158 ? -10.630 43.914 24.380 1.00 40.85 150 THR F N 1
ATOM 7902 C CA . THR F 1 158 ? -11.930 43.738 25.020 1.00 36.68 150 THR F CA 1
ATOM 7903 C C . THR F 1 158 ? -11.842 43.202 26.444 1.00 36.40 150 THR F C 1
ATOM 7904 O O . THR F 1 158 ? -12.875 43.105 27.117 1.00 37.25 150 THR F O 1
ATOM 7908 N N . THR F 1 159 ? -10.652 42.871 26.932 1.00 32.63 151 THR F N 1
ATOM 7909 C CA . THR F 1 159 ? -10.479 42.371 28.291 1.00 38.20 151 THR F CA 1
ATOM 7910 C C . THR F 1 159 ? -9.472 43.240 29.026 1.00 41.35 151 THR F C 1
ATOM 7911 O O . THR F 1 159 ? -8.493 43.699 28.433 1.00 38.94 151 THR F O 1
ATOM 7915 N N . LYS F 1 160 ? -9.692 43.444 30.324 1.00 36.15 152 LYS F N 1
ATOM 7916 C CA . LYS F 1 160 ? -8.805 44.309 31.095 1.00 34.97 152 LYS F CA 1
ATOM 7917 C C . LYS F 1 160 ? -8.787 43.867 32.547 1.00 37.49 152 LYS F C 1
ATOM 7918 O O . LYS F 1 160 ? -9.822 43.892 33.219 1.00 34.90 152 LYS F O 1
ATOM 7924 N N . VAL F 1 161 ? -7.610 43.464 33.018 1.00 33.79 153 VAL F N 1
ATOM 7925 C CA . VAL F 1 161 ? -7.389 43.294 34.446 1.00 33.59 153 VAL F CA 1
ATOM 7926 C C . VAL F 1 161 ? -7.321 44.680 35.065 1.00 38.26 153 VAL F C 1
ATOM 7927 O O . VAL F 1 161 ? -6.453 45.487 34.711 1.00 36.93 153 VAL F O 1
ATOM 7931 N N . GLU F 1 162 ? -8.249 44.971 35.974 1.00 31.43 154 GLU F N 1
ATOM 7932 C CA . GLU F 1 162 ? -8.376 46.323 36.509 1.00 38.57 154 GLU F CA 1
ATOM 7933 C C . GLU F 1 162 ? -7.505 46.555 37.736 1.00 38.28 154 GLU F C 1
ATOM 7934 O O . GLU F 1 162 ? -6.955 47.652 37.900 1.00 36.48 154 GLU F O 1
ATOM 7940 N N . SER F 1 163 ? -7.373 45.548 38.599 1.00 34.84 155 SER F N 1
ATOM 7941 C CA . SER F 1 163 ? -6.563 45.654 39.807 1.00 38.03 155 SER F CA 1
ATOM 7942 C C . SER F 1 163 ? -6.502 44.289 40.485 1.00 36.67 155 SER F C 1
ATOM 7943 O O . SER F 1 163 ? -7.208 43.349 40.110 1.00 35.00 155 SER F O 1
ATOM 7946 N N . TRP F 1 164 ? -5.645 44.202 41.498 1.00 36.19 156 TRP F N 1
ATOM 7947 C CA . TRP F 1 164 ? -5.474 43.005 42.315 1.00 29.86 156 TRP F CA 1
ATOM 7948 C C . TRP F 1 164 ? -5.777 43.371 43.761 1.00 31.28 156 TRP F C 1
ATOM 7949 O O . TRP F 1 164 ? -5.171 44.297 44.308 1.00 39.61 156 TRP F O 1
ATOM 7960 N N . GLY F 1 165 ? -6.727 42.665 44.368 1.00 40.35 157 GLY F N 1
ATOM 7961 C CA . GLY F 1 165 ? -7.099 42.946 45.744 1.00 33.09 157 GLY F CA 1
ATOM 7962 C C . GLY F 1 165 ? -6.725 41.817 46.681 1.00 33.22 157 GLY F C 1
ATOM 7963 O O . GLY F 1 165 ? -6.426 40.711 46.226 1.00 30.91 157 GLY F O 1
ATOM 7964 N N . GLY F 1 166 ? -6.738 42.080 47.989 1.00 36.36 158 GLY F N 1
ATOM 7965 C CA . GLY F 1 166 ? -6.401 41.086 48.988 1.00 33.41 158 GLY F CA 1
ATOM 7966 C C . GLY F 1 166 ? -7.601 40.261 49.424 1.00 38.49 158 GLY F C 1
ATOM 7967 O O . GLY F 1 166 ? -8.694 40.336 48.859 1.00 34.70 158 GLY F O 1
ATOM 7968 N N . ALA F 1 167 ? -7.382 39.455 50.466 1.00 37.73 159 ALA F N 1
ATOM 7969 C CA . ALA F 1 167 ? -8.402 38.485 50.854 1.00 32.00 159 ALA F CA 1
ATOM 7970 C C . ALA F 1 167 ? -9.684 39.164 51.324 1.00 33.49 159 ALA F C 1
ATOM 7971 O O . ALA F 1 167 ? -10.778 38.610 51.152 1.00 33.64 159 ALA F O 1
ATOM 7973 N N . GLU F 1 168 ? -9.581 40.356 51.908 1.00 35.77 160 GLU F N 1
ATOM 7974 C CA . GLU F 1 168 ? -10.782 41.007 52.421 1.00 37.64 160 GLU F CA 1
ATOM 7975 C C . GLU F 1 168 ? -11.665 41.506 51.286 1.00 44.74 160 GLU F C 1
ATOM 7976 O O . GLU F 1 168 ? -12.888 41.321 51.321 1.00 37.80 160 GLU F O 1
ATOM 7982 N N . GLU F 1 169 ? -11.067 42.138 50.269 1.00 37.26 161 GLU F N 1
ATOM 7983 C CA . GLU F 1 169 ? -11.843 42.519 49.096 1.00 37.41 161 GLU F CA 1
ATOM 7984 C C . GLU F 1 169 ? -12.433 41.289 48.413 1.00 40.98 161 GLU F C 1
ATOM 7985 O O . GLU F 1 169 ? -13.568 41.326 47.924 1.00 38.48 161 GLU F O 1
ATOM 7991 N N . ALA F 1 170 ? -11.680 40.183 48.380 1.00 34.07 162 ALA F N 1
ATOM 7992 C CA . ALA F 1 170 ? -12.200 38.961 47.777 1.00 31.24 162 ALA F CA 1
ATOM 7993 C C . ALA F 1 170 ? -13.436 38.464 48.517 1.00 31.81 162 ALA F C 1
ATOM 7994 O O . ALA F 1 170 ? -14.424 38.062 47.891 1.00 34.35 162 ALA F O 1
ATOM 7996 N N . LYS F 1 171 ? -13.404 38.495 49.853 1.00 32.80 163 LYS F N 1
ATOM 7997 C CA . LYS F 1 171 ? -14.569 38.091 50.633 1.00 33.90 163 LYS F CA 1
ATOM 7998 C C . LYS F 1 171 ? -15.793 38.937 50.281 1.00 35.70 163 LYS F C 1
ATOM 7999 O O . LYS F 1 171 ? -16.899 38.405 50.108 1.00 36.06 163 LYS F O 1
ATOM 8005 N N . LYS F 1 172 ? -15.612 40.256 50.158 1.00 37.24 164 LYS F N 1
ATOM 8006 C CA . LYS F 1 172 ? -16.724 41.126 49.778 1.00 39.46 164 LYS F CA 1
ATOM 8007 C C . LYS F 1 172 ? -17.304 40.717 48.429 1.00 42.20 164 LYS F C 1
ATOM 8008 O O . LYS F 1 172 ? -18.528 40.669 48.259 1.00 40.16 164 LYS F O 1
ATOM 8010 N N . VAL F 1 173 ? -16.435 40.402 47.465 1.00 36.95 165 VAL F N 1
ATOM 8011 C CA . VAL F 1 173 ? -16.887 39.961 46.147 1.00 36.41 165 VAL F CA 1
ATOM 8012 C C . VAL F 1 173 ? -17.652 38.648 46.259 1.00 40.83 165 VAL F C 1
ATOM 8013 O O . VAL F 1 173 ? -18.690 38.460 45.612 1.00 37.84 165 VAL F O 1
ATOM 8017 N N . ILE F 1 174 ? -17.171 37.733 47.106 1.00 38.11 166 ILE F N 1
ATOM 8018 C CA . ILE F 1 174 ? -17.835 36.443 47.277 1.00 33.40 166 ILE F CA 1
ATOM 8019 C C . ILE F 1 174 ? -19.223 36.633 47.876 1.00 36.86 166 ILE F C 1
ATOM 8020 O O . ILE F 1 174 ? -20.204 36.043 47.410 1.00 41.26 166 ILE F O 1
ATOM 8025 N N . LYS F 1 175 ? -19.327 37.467 48.915 1.00 37.29 167 LYS F N 1
ATOM 8026 C CA . LYS F 1 175 ? -20.619 37.680 49.568 1.00 42.80 167 LYS F CA 1
ATOM 8027 C C . LYS F 1 175 ? -21.626 38.327 48.624 1.00 48.16 167 LYS F C 1
ATOM 8028 O O . LYS F 1 175 ? -22.815 37.987 48.650 1.00 49.99 167 LYS F O 1
ATOM 8034 N N . GLU F 1 176 ? -21.175 39.261 47.784 1.00 42.00 168 GLU F N 1
ATOM 8035 C CA . GLU F 1 176 ? -22.074 39.872 46.809 1.00 46.92 168 GLU F CA 1
ATOM 8036 C C . GLU F 1 176 ? -22.611 38.834 45.831 1.00 43.82 168 GLU F C 1
ATOM 8037 O O . GLU F 1 176 ? -23.796 38.856 45.472 1.00 46.29 168 GLU F O 1
ATOM 8043 N N . SER F 1 177 ? -21.746 37.918 45.389 1.00 42.48 169 SER F N 1
ATOM 8044 C CA . SER F 1 177 ? -22.160 36.842 44.498 1.00 40.61 169 SER F CA 1
ATOM 8045 C C . SER F 1 177 ? -23.074 35.838 45.193 1.00 44.23 169 SER F C 1
ATOM 8046 O O . SER F 1 177 ? -23.925 35.223 44.539 1.00 42.52 169 SER F O 1
ATOM 8049 N N . ILE F 1 178 ? -22.900 35.636 46.502 1.00 40.70 170 ILE F N 1
ATOM 8050 C CA . ILE F 1 178 ? -23.833 34.790 47.243 1.00 42.02 170 ILE F CA 1
ATOM 8051 C C . ILE F 1 178 ? -25.214 35.437 47.281 1.00 47.64 170 ILE F C 1
ATOM 8052 O O . ILE F 1 178 ? -26.236 34.765 47.093 1.00 49.93 170 ILE F O 1
ATOM 8057 N N . GLU F 1 179 ? -25.265 36.754 47.491 1.00 49.29 171 GLU F N 1
ATOM 8058 C CA . GLU F 1 179 ? -26.543 37.457 47.485 1.00 50.71 171 GLU F CA 1
ATOM 8059 C C . GLU F 1 179 ? -27.203 37.396 46.112 1.00 53.96 171 GLU F C 1
ATOM 8060 O O . GLU F 1 179 ? -28.424 37.227 46.013 1.00 56.96 171 GLU F O 1
ATOM 8062 N N . ARG F 1 180 ? -26.416 37.534 45.040 1.00 51.35 172 ARG F N 1
ATOM 8063 C CA . ARG F 1 180 ? -26.974 37.403 43.697 1.00 52.32 172 ARG F CA 1
ATOM 8064 C C . ARG F 1 180 ? -27.592 36.025 43.493 1.00 52.42 172 ARG F C 1
ATOM 8065 O O . ARG F 1 180 ? -28.705 35.903 42.970 1.00 57.18 172 ARG F O 1
ATOM 8073 N N . TRP F 1 181 ? -26.884 34.970 43.902 1.00 53.49 173 TRP F N 1
ATOM 8074 C CA . TRP F 1 181 ? -27.451 33.628 43.805 1.00 51.49 173 TRP F CA 1
ATOM 8075 C C . TRP F 1 181 ? -28.733 33.517 44.621 1.00 54.64 173 TRP F C 1
ATOM 8076 O O . TRP F 1 181 ? -29.745 32.993 44.140 1.00 58.98 173 TRP F O 1
ATOM 8087 N N . ASN F 1 182 ? -28.705 34.001 45.864 1.00 52.93 174 ASN F N 1
ATOM 8088 C CA . ASN F 1 182 ? -29.880 33.900 46.724 1.00 56.12 174 ASN F CA 1
ATOM 8089 C C . ASN F 1 182 ? -31.087 34.595 46.103 1.00 64.96 174 ASN F C 1
ATOM 8090 O O . ASN F 1 182 ? -32.216 34.100 46.202 1.00 63.28 174 ASN F O 1
ATOM 8095 N N . LYS F 1 183 ? -30.870 35.737 45.452 1.00 63.53 175 LYS F N 1
ATOM 8096 C CA . LYS F 1 183 ? -31.960 36.522 44.884 1.00 69.21 175 LYS F CA 1
ATOM 8097 C C . LYS F 1 183 ? -32.427 36.006 43.526 1.00 74.73 175 LYS F C 1
ATOM 8098 O O . LYS F 1 183 ? -33.326 36.611 42.930 1.00 78.61 175 LYS F O 1
ATOM 8100 N N . GLN F 1 184 ? -31.847 34.917 43.029 1.00 70.74 176 GLN F N 1
ATOM 8101 C CA . GLN F 1 184 ? -32.273 34.303 41.775 1.00 77.29 176 GLN F CA 1
ATOM 8102 C C . GLN F 1 184 ? -33.399 33.300 42.011 1.00 84.93 176 GLN F C 1
ATOM 8103 O O . GLN F 1 184 ? -34.576 33.663 42.046 1.00 94.34 176 GLN F O 1
#

Radius of gyration: 28.74 Å; Cα contacts (8 Å, |Δi|>4): 2678; chains: 6; bounding box: 84×65×69 Å